Protein AF-A0A7G3AHB4-F1 (afdb_monomer)

InterPro domains:
  IPR008472 Domain of unknown function DUF753 [PF05444] (25-91)
  IPR008472 Domain of unknown function DUF753 [PF05444] (101-177)
  IPR008472 Domain of unknown function DUF753 [PF05444] (274-349)
  IPR008472 Domain of unknown function DUF753 [PF05444] (434-510)
  IPR008472 Domain of unknown function DUF753 [PF05444] (520-599)
  IPR008472 Domain of unknown function DUF753 [PF05444] (608-680)
  IPR008472 Domain of unknown function DUF753 [PF05444] (686-758)
  IPR008472 Domain of unknown function DUF753 [PF05444] (768-842)
  IPR008472 Domain of unknown function DUF753 [PF05444] (932-1014)

Radius of gyration: 52.76 Å; Cα contacts (8 Å, |Δi|>4): 2366; chains: 1; bounding box: 120×89×165 Å

Mean predicted aligned error: 22.33 Å

Structure (mmCIF, N/CA/C/O backbone):
data_AF-A0A7G3AHB4-F1
#
_entry.id   AF-A0A7G3AHB4-F1
#
loop_
_atom_site.group_PDB
_atom_site.id
_atom_site.type_symbol
_atom_site.label_atom_id
_atom_site.label_alt_id
_atom_site.label_comp_id
_atom_site.label_asym_id
_atom_site.label_entity_id
_atom_site.label_seq_id
_atom_site.pdbx_PDB_ins_code
_atom_site.Cartn_x
_atom_site.Cartn_y
_atom_site.Cartn_z
_atom_site.occupancy
_atom_site.B_iso_or_equiv
_atom_site.auth_seq_id
_atom_site.auth_comp_id
_atom_site.auth_asym_id
_atom_site.auth_atom_id
_atom_site.pdbx_PDB_model_num
ATOM 1 N N . MET A 1 1 ? 15.742 45.723 -79.641 1.00 35.06 1 MET A N 1
ATOM 2 C CA . MET A 1 1 ? 16.583 46.736 -80.315 1.00 35.06 1 MET A CA 1
ATOM 3 C C . MET A 1 1 ? 17.691 45.983 -81.043 1.00 35.06 1 MET A C 1
ATOM 5 O O . MET A 1 1 ? 18.140 44.980 -80.506 1.00 35.06 1 MET A O 1
ATOM 9 N N . GLU A 1 2 ? 18.058 46.379 -82.265 1.00 34.09 2 GLU A N 1
ATOM 10 C CA . GLU A 1 2 ? 19.202 45.797 -83.007 1.00 34.09 2 GLU A CA 1
ATOM 11 C C . GLU A 1 2 ? 20.526 46.040 -82.220 1.00 34.09 2 GLU A C 1
ATOM 13 O O . GLU A 1 2 ? 20.528 46.886 -81.332 1.00 34.09 2 GLU A O 1
ATOM 18 N N . ARG A 1 3 ? 21.682 45.386 -82.439 1.00 30.05 3 ARG A N 1
ATOM 19 C CA . ARG A 1 3 ? 22.399 45.109 -83.707 1.00 30.05 3 ARG A CA 1
ATOM 20 C C . ARG A 1 3 ? 23.584 44.134 -83.487 1.00 30.05 3 ARG A C 1
ATOM 22 O O . ARG A 1 3 ? 24.015 43.930 -82.361 1.00 30.05 3 ARG A O 1
ATOM 29 N N . LYS A 1 4 ? 24.125 43.570 -84.579 1.00 33.38 4 LYS A N 1
ATOM 30 C CA . LYS A 1 4 ? 25.356 42.733 -84.644 1.00 33.38 4 LYS A CA 1
ATOM 31 C C . LYS A 1 4 ? 26.645 43.587 -84.828 1.00 33.38 4 LYS A C 1
ATOM 33 O O . LYS A 1 4 ? 26.504 44.796 -84.976 1.00 33.38 4 LYS A O 1
ATOM 38 N N . ILE A 1 5 ? 27.806 42.909 -85.026 1.00 39.34 5 ILE A N 1
ATOM 39 C CA . ILE A 1 5 ? 29.070 43.324 -85.735 1.00 39.34 5 ILE A CA 1
ATOM 40 C C . ILE A 1 5 ? 30.189 43.906 -84.815 1.00 39.34 5 ILE A C 1
ATOM 42 O O . ILE A 1 5 ? 29.873 44.771 -84.014 1.00 39.34 5 ILE A O 1
ATOM 46 N N . PHE A 1 6 ? 31.494 43.524 -84.852 1.00 38.44 6 PHE A N 1
ATOM 47 C CA . PHE A 1 6 ? 32.282 42.528 -85.643 1.00 38.44 6 PHE A CA 1
ATOM 48 C C . PHE A 1 6 ? 33.656 42.136 -85.001 1.00 38.44 6 PHE A C 1
ATOM 50 O O . PHE A 1 6 ? 34.287 42.966 -84.360 1.00 38.44 6 PHE A O 1
ATOM 57 N N . ASN A 1 7 ? 34.125 40.912 -85.307 1.00 32.03 7 ASN A N 1
ATOM 58 C CA . ASN A 1 7 ? 35.481 40.400 -85.663 1.00 32.03 7 ASN A CA 1
ATOM 59 C C . ASN A 1 7 ? 36.829 41.046 -85.236 1.00 32.03 7 ASN A C 1
ATOM 61 O O . ASN A 1 7 ? 37.079 42.205 -85.555 1.00 32.03 7 ASN A O 1
ATOM 65 N N . VAL A 1 8 ? 37.802 40.172 -84.880 1.00 37.62 8 VAL A N 1
ATOM 66 C CA . VAL A 1 8 ? 39.217 40.195 -85.363 1.00 37.62 8 VAL A CA 1
ATOM 67 C C . VAL A 1 8 ? 39.749 38.766 -85.660 1.00 37.62 8 VAL A C 1
ATOM 69 O O . VAL A 1 8 ? 39.419 37.817 -84.958 1.00 37.62 8 VAL A O 1
ATOM 72 N N . LEU A 1 9 ? 40.551 38.642 -86.732 1.00 36.69 9 LEU A N 1
ATOM 73 C CA . LEU A 1 9 ? 41.132 37.433 -87.376 1.00 36.69 9 LEU A CA 1
ATOM 74 C C . LEU A 1 9 ? 42.635 37.239 -86.960 1.00 36.69 9 LEU A C 1
ATOM 76 O O . LEU A 1 9 ? 43.156 38.117 -86.285 1.00 36.69 9 LEU A O 1
ATOM 80 N N . ILE A 1 10 ? 43.439 36.205 -87.299 1.00 42.06 10 ILE A N 1
ATOM 81 C CA . ILE A 1 10 ? 43.435 35.156 -88.354 1.00 42.06 10 ILE A CA 1
ATOM 82 C C . ILE A 1 10 ? 44.370 33.965 -87.932 1.00 42.06 10 ILE A C 1
ATOM 84 O O . ILE A 1 10 ? 45.408 34.263 -87.364 1.00 42.06 10 ILE A O 1
ATOM 88 N N . PHE A 1 11 ? 44.021 32.686 -88.227 1.00 37.94 11 PHE A N 1
ATOM 89 C CA . PHE A 1 11 ? 44.833 31.476 -88.624 1.00 37.94 11 PHE A CA 1
ATOM 90 C C . PHE A 1 11 ? 46.241 31.161 -87.971 1.00 37.94 11 PHE A C 1
ATOM 92 O O . PHE A 1 11 ? 46.847 32.013 -87.351 1.00 37.94 11 PHE A O 1
ATOM 99 N N . VAL A 1 12 ? 46.895 29.975 -88.045 1.00 39.00 12 VAL A N 1
ATOM 100 C CA . VAL A 1 12 ? 46.863 28.799 -88.960 1.00 39.00 12 VAL A CA 1
ATOM 101 C C . VAL A 1 12 ? 47.142 27.454 -88.225 1.00 39.00 12 VAL A C 1
ATOM 103 O O . VAL A 1 12 ? 48.208 27.261 -87.654 1.00 39.00 12 VAL A O 1
ATOM 106 N N . ILE A 1 13 ? 46.188 26.519 -88.326 1.00 51.00 13 ILE A N 1
ATOM 107 C CA . ILE A 1 13 ? 46.266 25.056 -88.605 1.00 51.00 13 ILE A CA 1
ATOM 108 C C . ILE A 1 13 ? 47.615 24.301 -88.447 1.00 51.00 13 ILE A C 1
ATOM 110 O O . ILE A 1 13 ? 48.543 24.561 -89.206 1.00 51.00 13 ILE A O 1
ATOM 114 N N . PHE A 1 14 ? 47.608 23.183 -87.694 1.00 35.00 14 PHE A N 1
ATOM 115 C CA . PHE A 1 14 ? 48.200 21.894 -88.125 1.00 35.00 14 PHE A CA 1
ATOM 116 C C . PHE A 1 14 ? 47.505 20.674 -87.473 1.00 35.00 14 PHE A C 1
ATOM 118 O O . PHE A 1 14 ? 47.368 20.613 -86.259 1.00 35.00 14 PHE A O 1
ATOM 125 N N . GLY A 1 15 ? 47.095 19.697 -88.295 1.00 39.00 15 GLY A N 1
ATOM 126 C CA . GLY A 1 15 ? 46.951 18.275 -87.926 1.00 39.00 15 GLY A CA 1
ATOM 127 C C . GLY A 1 15 ? 45.966 17.848 -86.824 1.00 39.00 15 GLY A C 1
ATOM 128 O O . GLY A 1 15 ? 46.407 17.301 -85.822 1.00 39.00 15 GLY A O 1
ATOM 129 N N . ILE A 1 16 ? 44.646 17.930 -87.052 1.00 41.38 16 ILE A N 1
ATOM 130 C CA . ILE A 1 16 ? 43.692 17.081 -86.306 1.00 41.38 16 ILE A CA 1
ATOM 131 C C . ILE A 1 16 ? 43.526 15.759 -87.061 1.00 41.38 16 ILE A C 1
ATOM 133 O O . ILE A 1 16 ? 42.743 15.659 -88.008 1.00 41.38 16 ILE A O 1
ATOM 137 N N . SER A 1 17 ? 44.251 14.729 -86.629 1.00 40.81 17 SER A N 1
ATOM 138 C CA . SER A 1 17 ? 43.811 13.350 -86.828 1.00 40.81 17 SER A CA 1
ATOM 139 C C . SER A 1 17 ? 42.513 13.147 -86.046 1.00 40.81 17 SER A C 1
ATOM 141 O O . SER A 1 17 ? 42.478 13.359 -84.836 1.00 40.81 17 SER A O 1
ATOM 143 N N . LEU A 1 18 ? 41.446 12.732 -86.734 1.00 46.34 18 LEU A N 1
ATOM 144 C CA . LEU A 1 18 ? 40.192 12.300 -86.113 1.00 46.34 18 LEU A CA 1
ATOM 145 C C . LEU A 1 18 ? 40.413 10.964 -85.387 1.00 46.34 18 LEU A C 1
ATOM 147 O O . LEU A 1 18 ? 40.008 9.907 -85.868 1.00 46.34 18 LEU A O 1
ATOM 151 N N . ALA A 1 19 ? 41.070 11.019 -84.229 1.00 44.31 19 ALA A N 1
ATOM 152 C CA . ALA A 1 19 ? 40.978 9.964 -83.236 1.00 44.31 19 ALA A CA 1
ATOM 153 C C . ALA A 1 19 ? 39.518 9.920 -82.769 1.00 44.31 19 ALA A C 1
ATOM 155 O O . ALA A 1 19 ? 39.004 10.883 -82.198 1.00 44.31 19 ALA A O 1
ATOM 156 N N . GLN A 1 20 ? 38.828 8.830 -83.096 1.00 49.41 20 GLN A N 1
ATOM 157 C CA . GLN A 1 20 ? 37.464 8.592 -82.641 1.00 49.41 20 GLN A CA 1
ATOM 158 C C . GLN A 1 20 ? 37.505 8.490 -81.114 1.00 49.41 20 GLN A C 1
ATOM 160 O O . GLN A 1 20 ? 38.176 7.607 -80.585 1.00 49.41 20 GLN A O 1
ATOM 165 N N . GLY A 1 21 ? 36.850 9.420 -80.414 1.00 58.12 21 GLY A N 1
ATOM 166 C CA . GLY A 1 21 ? 36.872 9.456 -78.952 1.00 58.12 21 GLY A CA 1
ATOM 167 C C . GLY A 1 21 ? 36.282 8.172 -78.379 1.00 58.12 21 GLY A C 1
ATOM 168 O O . GLY A 1 21 ? 35.096 7.913 -78.568 1.00 58.12 21 GLY A O 1
ATOM 169 N N . GLN A 1 22 ? 37.111 7.365 -77.721 1.00 73.69 22 GLN A N 1
ATOM 170 C CA . GLN A 1 22 ? 36.687 6.105 -77.118 1.00 73.69 22 GLN A CA 1
ATOM 171 C C . GLN A 1 22 ? 35.753 6.364 -75.927 1.00 73.69 22 GLN A C 1
ATOM 173 O O . GLN A 1 22 ? 35.861 7.380 -75.233 1.00 73.69 22 GLN A O 1
ATOM 178 N N . ARG A 1 23 ? 34.804 5.448 -75.717 1.00 90.25 23 ARG A N 1
ATOM 179 C CA . ARG A 1 23 ? 33.857 5.498 -74.601 1.00 90.25 23 ARG A CA 1
ATOM 180 C C . ARG A 1 23 ? 34.581 5.126 -73.304 1.00 90.25 23 ARG A C 1
ATOM 182 O O . ARG A 1 23 ? 35.349 4.173 -73.292 1.00 90.25 23 ARG A O 1
ATOM 189 N N . LEU A 1 24 ? 34.306 5.852 -72.223 1.00 92.56 24 LEU A N 1
ATOM 190 C CA . LEU A 1 24 ? 34.821 5.560 -70.880 1.00 92.56 24 LEU A CA 1
ATOM 191 C C . LEU A 1 24 ? 33.657 5.217 -69.947 1.00 92.56 24 LEU A C 1
ATOM 193 O O . LEU A 1 24 ? 32.681 5.967 -69.912 1.00 92.56 24 LEU A O 1
ATOM 197 N N . CYS A 1 25 ? 33.763 4.119 -69.202 1.00 94.62 25 CYS A N 1
ATOM 198 C CA . CYS A 1 25 ? 32.720 3.589 -68.319 1.00 94.62 25 CYS A CA 1
ATOM 199 C C . CYS A 1 25 ? 33.315 3.095 -66.998 1.00 94.62 25 CYS A C 1
ATOM 201 O O . CYS A 1 25 ? 34.492 2.750 -66.939 1.00 94.62 25 CYS A O 1
ATOM 203 N N . TYR A 1 26 ? 32.501 3.006 -65.947 1.00 95.56 26 TYR A N 1
ATOM 204 C CA . TYR A 1 26 ? 32.864 2.210 -64.772 1.00 95.56 26 TYR A CA 1
ATOM 205 C C . TYR A 1 26 ? 32.671 0.719 -65.064 1.00 95.56 26 TYR A C 1
ATOM 207 O O . TYR A 1 26 ? 31.719 0.360 -65.762 1.00 95.56 26 TYR A O 1
ATOM 215 N N . ASN A 1 27 ? 33.568 -0.128 -64.556 1.00 94.62 27 ASN A N 1
ATOM 216 C CA . ASN A 1 27 ? 33.589 -1.571 -64.794 1.00 94.62 27 ASN A CA 1
ATOM 217 C C . ASN A 1 27 ? 33.877 -2.335 -63.497 1.00 94.62 27 ASN A C 1
ATOM 219 O O . ASN A 1 27 ? 34.989 -2.258 -62.983 1.00 94.62 27 ASN A O 1
ATOM 223 N N . CYS A 1 28 ? 32.891 -3.051 -62.961 1.00 95.06 28 CYS A N 1
ATOM 224 C CA . CYS A 1 28 ? 33.013 -3.767 -61.689 1.00 95.06 28 CYS A CA 1
ATOM 225 C C . CYS A 1 28 ? 31.877 -4.787 -61.499 1.00 95.06 28 CYS A C 1
ATOM 227 O O . CYS A 1 28 ? 30.849 -4.712 -62.176 1.00 95.06 28 CYS A O 1
ATOM 229 N N . ASP A 1 29 ? 32.050 -5.704 -60.541 1.00 93.94 29 ASP A N 1
ATOM 230 C CA . ASP A 1 29 ? 31.029 -6.656 -60.087 1.00 93.94 29 ASP A CA 1
ATOM 231 C C . ASP A 1 29 ? 30.975 -6.668 -58.548 1.00 93.94 29 ASP A C 1
ATOM 233 O O . ASP A 1 29 ? 31.994 -6.883 -57.878 1.00 93.94 29 ASP A O 1
ATOM 237 N N . SER A 1 30 ? 29.783 -6.457 -57.976 1.00 92.25 30 SER A N 1
ATOM 238 C CA . SER A 1 30 ? 29.595 -6.417 -56.522 1.00 92.25 30 SER A CA 1
ATOM 239 C C . SER A 1 30 ? 29.723 -7.759 -55.794 1.00 92.25 30 SER A C 1
ATOM 241 O O . SER A 1 30 ? 29.653 -7.779 -54.567 1.00 92.25 30 SER A O 1
ATOM 243 N N . ALA A 1 31 ? 29.938 -8.868 -56.508 1.00 88.75 31 ALA A N 1
ATOM 244 C CA . ALA A 1 31 ? 30.342 -10.146 -55.922 1.00 88.75 31 ALA A CA 1
ATOM 245 C C . ALA A 1 31 ? 31.822 -10.175 -55.495 1.00 88.75 31 ALA A C 1
ATOM 247 O O . ALA A 1 31 ? 32.181 -10.943 -54.604 1.00 88.75 31 ALA A O 1
ATOM 248 N N . THR A 1 32 ? 32.677 -9.355 -56.118 1.00 89.75 32 THR A N 1
ATOM 249 C CA . THR A 1 32 ? 34.110 -9.236 -55.782 1.00 89.75 32 THR A CA 1
ATOM 250 C C . THR A 1 32 ? 34.466 -7.905 -55.131 1.00 89.75 32 THR A C 1
ATOM 252 O O . THR A 1 32 ? 35.407 -7.852 -54.346 1.00 89.75 32 THR A O 1
ATOM 255 N N . ASP A 1 33 ? 33.719 -6.842 -55.435 1.00 89.75 33 ASP A N 1
ATOM 256 C CA . ASP A 1 33 ? 33.941 -5.496 -54.909 1.00 89.75 33 ASP A CA 1
ATOM 257 C C . ASP A 1 33 ? 32.605 -4.851 -54.516 1.00 89.75 33 ASP A C 1
ATOM 259 O O . ASP A 1 33 ? 31.878 -4.308 -55.353 1.00 89.75 33 ASP A O 1
ATOM 263 N N . ALA A 1 34 ? 32.285 -4.880 -53.220 1.00 85.88 34 ALA A N 1
ATOM 264 C CA . ALA A 1 34 ? 31.053 -4.306 -52.680 1.00 85.88 34 ALA A CA 1
ATOM 265 C C . ALA A 1 34 ? 30.856 -2.823 -53.056 1.00 85.88 34 ALA A C 1
ATOM 267 O O . ALA A 1 34 ? 29.715 -2.373 -53.179 1.00 85.88 34 ALA A O 1
ATOM 268 N N . THR A 1 35 ? 31.932 -2.073 -53.314 1.00 88.75 35 THR A N 1
ATOM 269 C CA . THR A 1 35 ? 31.863 -0.645 -53.656 1.00 88.75 35 THR A CA 1
ATOM 270 C C . THR A 1 35 ? 31.186 -0.407 -55.009 1.00 88.75 35 THR A C 1
ATOM 272 O O . THR A 1 35 ? 30.498 0.599 -55.179 1.00 88.75 35 THR A O 1
ATOM 275 N N . CYS A 1 36 ? 31.218 -1.395 -55.915 1.00 91.88 36 CYS A N 1
ATOM 276 C CA . CYS A 1 36 ? 30.452 -1.411 -57.168 1.00 91.88 36 CYS A CA 1
ATOM 277 C C . CYS A 1 36 ? 28.940 -1.194 -56.967 1.00 91.88 36 CYS A C 1
ATOM 279 O O . CYS A 1 36 ? 28.250 -0.575 -57.792 1.00 91.88 36 CYS A O 1
ATOM 281 N N . ALA A 1 37 ? 28.446 -1.705 -55.842 1.00 89.62 37 ALA A N 1
ATOM 282 C CA . ALA A 1 37 ? 27.076 -1.614 -55.373 1.00 89.62 37 ALA A CA 1
ATOM 283 C C . ALA A 1 37 ? 26.854 -0.376 -54.481 1.00 89.62 37 ALA A C 1
ATOM 285 O O . ALA A 1 37 ? 25.862 0.336 -54.665 1.00 89.62 37 ALA A O 1
ATOM 286 N N . THR A 1 38 ? 27.753 -0.116 -53.524 1.00 86.94 38 THR A N 1
ATOM 287 C CA . THR A 1 38 ? 27.532 0.889 -52.468 1.00 86.94 38 THR A CA 1
ATOM 288 C C . THR A 1 38 ? 27.979 2.310 -52.803 1.00 86.94 38 THR A C 1
ATOM 290 O O . THR A 1 38 ? 27.472 3.250 -52.198 1.00 86.94 38 THR A O 1
ATOM 293 N N . LEU A 1 39 ? 28.900 2.481 -53.758 1.00 85.38 39 LEU A N 1
ATOM 294 C CA . LEU A 1 39 ? 29.579 3.746 -54.074 1.00 85.38 39 LEU A CA 1
ATOM 295 C C . LEU A 1 39 ? 30.343 4.380 -52.896 1.00 85.38 39 LEU A C 1
ATOM 297 O O . LEU A 1 39 ? 30.586 5.585 -52.894 1.00 85.38 39 LEU A O 1
ATOM 301 N N . SER A 1 40 ? 30.754 3.584 -51.903 1.00 79.19 40 SER A N 1
ATOM 302 C CA . SER A 1 40 ? 31.522 4.067 -50.743 1.00 79.19 40 SER A CA 1
ATOM 303 C C . SER A 1 40 ? 32.961 4.500 -51.078 1.00 79.19 40 SER A C 1
ATOM 305 O O . SER A 1 40 ? 33.659 5.030 -50.218 1.00 79.19 40 SER A O 1
ATOM 307 N N . SER A 1 41 ? 33.415 4.294 -52.318 1.00 80.75 41 SER A N 1
ATOM 308 C CA . SER A 1 41 ? 34.708 4.743 -52.847 1.00 80.75 41 SER A CA 1
ATOM 309 C C . SER A 1 41 ? 34.649 4.933 -54.369 1.00 80.75 41 SER A C 1
ATOM 311 O O . SER A 1 41 ? 33.633 4.668 -55.013 1.00 80.75 41 SER A O 1
ATOM 313 N N . THR A 1 42 ? 35.749 5.394 -54.970 1.00 85.44 42 THR A N 1
ATOM 314 C CA . THR A 1 42 ? 35.898 5.497 -56.429 1.00 85.44 42 THR A CA 1
ATOM 315 C C . THR A 1 42 ? 35.807 4.132 -57.107 1.00 85.44 42 THR A C 1
ATOM 317 O O . THR A 1 42 ? 36.579 3.231 -56.788 1.00 85.44 42 THR A O 1
ATOM 320 N N . LEU A 1 43 ? 34.901 4.012 -58.079 1.00 89.62 43 LEU A N 1
ATOM 321 C CA . LEU A 1 43 ? 34.706 2.799 -58.871 1.00 89.62 43 LEU A CA 1
ATOM 322 C C . LEU A 1 43 ? 35.844 2.561 -59.889 1.00 89.62 43 LEU A C 1
ATOM 324 O O . LEU A 1 43 ? 36.320 3.534 -60.488 1.00 89.62 43 LEU A O 1
ATOM 328 N N . PRO A 1 44 ? 36.210 1.297 -60.185 1.00 91.44 44 PRO A N 1
ATOM 329 C CA . PRO A 1 44 ? 37.161 0.973 -61.250 1.00 91.44 44 PRO A CA 1
ATOM 330 C C . PRO A 1 44 ? 36.647 1.391 -62.638 1.00 91.44 44 PRO A C 1
ATOM 332 O O . PRO A 1 44 ? 35.452 1.303 -62.934 1.00 91.44 44 PRO A O 1
ATOM 335 N N . GLN A 1 45 ? 37.552 1.849 -63.505 1.00 93.06 45 GLN A N 1
ATOM 336 C CA . GLN A 1 45 ? 37.242 2.440 -64.815 1.00 93.06 45 GLN A CA 1
ATOM 337 C C . GLN A 1 45 ? 37.731 1.556 -65.972 1.00 93.06 45 GLN A C 1
ATOM 339 O O . GLN A 1 45 ? 38.726 0.849 -65.846 1.00 93.06 45 GLN A O 1
ATOM 344 N N . LYS A 1 46 ? 37.051 1.618 -67.123 1.00 91.25 46 LYS A N 1
ATOM 345 C CA . LYS A 1 46 ? 37.418 0.921 -68.364 1.00 91.25 46 LYS A CA 1
ATOM 346 C C . LYS A 1 46 ? 37.160 1.802 -69.592 1.00 91.25 46 LYS A C 1
ATOM 348 O O . LYS A 1 46 ? 36.158 2.516 -69.667 1.00 91.25 46 LYS A O 1
ATOM 353 N N . THR A 1 47 ? 38.040 1.692 -70.584 1.00 92.12 47 THR A N 1
ATOM 354 C CA . THR A 1 47 ? 37.848 2.238 -71.937 1.00 92.12 47 THR A CA 1
ATOM 355 C C . THR A 1 47 ? 37.251 1.168 -72.851 1.00 92.12 47 THR A C 1
ATOM 357 O O . THR A 1 47 ? 37.819 0.083 -72.965 1.00 92.12 47 THR A O 1
ATOM 360 N N . CYS A 1 48 ? 36.145 1.467 -73.530 1.00 89.50 48 CYS A N 1
ATOM 361 C CA . CYS A 1 48 ? 35.526 0.552 -74.491 1.00 89.50 48 CYS A CA 1
ATOM 362 C C . CYS A 1 48 ? 36.231 0.621 -75.858 1.00 89.50 48 CYS A C 1
ATOM 364 O O . CYS A 1 48 ? 36.611 1.692 -76.344 1.00 89.50 48 CYS A O 1
ATOM 366 N N . ALA A 1 49 ? 36.339 -0.527 -76.520 1.00 85.00 49 ALA A N 1
ATOM 367 C CA . ALA A 1 49 ? 36.925 -0.740 -77.835 1.00 85.00 49 ALA A CA 1
ATOM 368 C C . ALA A 1 49 ? 36.200 0.001 -78.976 1.00 85.00 49 ALA A C 1
ATOM 370 O O . ALA A 1 49 ? 36.809 0.229 -80.024 1.00 85.00 49 ALA A O 1
ATOM 371 N N . SER A 1 50 ? 34.935 0.410 -78.794 1.00 79.50 50 SER A N 1
ATOM 372 C CA . SER A 1 50 ? 34.210 1.257 -79.754 1.00 79.50 50 SER A CA 1
ATOM 373 C C . SER A 1 50 ? 33.761 2.598 -79.167 1.00 79.50 50 SER A C 1
ATOM 375 O O . SER A 1 50 ? 33.126 2.675 -78.118 1.00 79.50 50 SER A O 1
ATOM 377 N N . ALA A 1 51 ? 33.983 3.668 -79.935 1.00 73.81 51 ALA A N 1
ATOM 378 C CA . ALA A 1 51 ? 33.438 5.004 -79.681 1.00 73.81 51 ALA A CA 1
ATOM 379 C C . ALA A 1 51 ? 31.896 5.070 -79.753 1.00 73.81 51 ALA A C 1
ATOM 381 O O . ALA A 1 51 ? 31.291 6.012 -79.242 1.00 73.81 51 ALA A O 1
ATOM 382 N N . THR A 1 52 ? 31.251 4.093 -80.404 1.00 80.38 52 THR A N 1
ATOM 383 C CA . THR A 1 52 ? 29.783 3.996 -80.484 1.00 80.38 52 THR A CA 1
ATOM 384 C C . THR A 1 52 ? 29.173 3.137 -79.381 1.00 80.38 52 THR A C 1
ATOM 386 O O . THR A 1 52 ? 27.956 2.967 -79.384 1.00 80.38 52 THR A O 1
ATOM 389 N N . ASP A 1 53 ? 29.982 2.566 -78.485 1.00 88.75 53 ASP A N 1
ATOM 390 C CA . ASP A 1 53 ? 29.468 1.785 -77.362 1.00 88.75 53 ASP A CA 1
ATOM 391 C C . ASP A 1 53 ? 28.860 2.695 -76.276 1.00 88.75 53 ASP A C 1
ATOM 393 O O . ASP A 1 53 ? 29.085 3.915 -76.221 1.00 88.75 53 ASP A O 1
ATOM 397 N N . THR A 1 54 ? 28.067 2.085 -75.408 1.00 92.00 54 THR A N 1
ATOM 398 C CA . THR A 1 54 ? 27.363 2.701 -74.283 1.00 92.00 54 THR A CA 1
ATOM 399 C C . THR A 1 54 ? 27.803 2.049 -72.984 1.00 92.00 54 THR A C 1
ATOM 401 O O . THR A 1 54 ? 28.002 0.838 -72.936 1.00 92.00 54 THR A O 1
ATOM 404 N N . CYS A 1 55 ? 27.898 2.827 -71.912 1.00 94.81 55 CYS A N 1
ATOM 405 C CA . CYS A 1 55 ? 28.064 2.242 -70.586 1.00 94.81 55 CYS A CA 1
ATOM 406 C C . CYS A 1 55 ? 26.759 1.585 -70.152 1.00 94.81 55 CYS A C 1
ATOM 408 O O . CYS A 1 55 ? 25.693 2.098 -70.497 1.00 94.81 55 CYS A O 1
ATOM 410 N N . PHE A 1 56 ? 26.829 0.523 -69.355 1.00 95.56 56 PHE A N 1
ATOM 411 C CA . PHE A 1 56 ? 25.653 -0.046 -68.697 1.00 95.56 56 PHE A CA 1
ATOM 412 C C . PHE A 1 56 ? 25.843 -0.184 -67.185 1.00 95.56 56 PHE A C 1
ATOM 414 O O . PHE A 1 56 ? 26.970 -0.215 -66.677 1.00 95.56 56 PHE A O 1
ATOM 421 N N . THR A 1 57 ? 24.717 -0.275 -66.478 1.00 95.25 57 THR A N 1
ATOM 422 C CA . THR A 1 57 ? 24.628 -0.938 -65.173 1.00 95.25 57 THR A CA 1
ATOM 423 C C . THR A 1 57 ? 23.498 -1.953 -65.234 1.00 95.25 57 THR A C 1
ATOM 425 O O . THR A 1 57 ? 22.418 -1.633 -65.728 1.00 95.25 57 THR A O 1
ATOM 428 N N . ALA A 1 58 ? 23.738 -3.161 -64.736 1.00 94.25 58 ALA A N 1
ATOM 429 C CA . ALA A 1 58 ? 22.742 -4.218 -64.636 1.00 94.25 58 ALA A CA 1
ATOM 430 C C . ALA A 1 58 ? 22.753 -4.848 -63.240 1.00 94.25 58 ALA A C 1
ATOM 432 O O . ALA A 1 58 ? 23.776 -4.834 -62.552 1.00 94.25 58 ALA A O 1
ATOM 433 N N . ILE A 1 59 ? 21.629 -5.445 -62.847 1.00 93.81 59 ILE A N 1
ATOM 434 C CA . ILE A 1 59 ? 21.595 -6.423 -61.758 1.00 93.81 59 ILE A CA 1
ATOM 435 C C . ILE A 1 59 ? 21.602 -7.827 -62.360 1.00 93.81 59 ILE A C 1
ATOM 437 O O . ILE A 1 59 ? 20.751 -8.146 -63.189 1.00 93.81 59 ILE A O 1
ATOM 441 N N . ILE A 1 60 ? 22.540 -8.671 -61.923 1.00 90.88 60 ILE A N 1
ATOM 442 C CA . ILE A 1 60 ? 22.623 -10.078 -62.335 1.00 90.88 60 ILE A CA 1
ATOM 443 C C . ILE A 1 60 ? 22.550 -10.964 -61.088 1.00 90.88 60 ILE A C 1
ATOM 445 O O . ILE A 1 60 ? 23.397 -10.870 -60.201 1.00 90.88 60 ILE A O 1
ATOM 449 N N . ASP A 1 61 ? 21.529 -11.817 -61.015 1.00 86.94 61 ASP A N 1
ATOM 450 C CA . ASP A 1 61 ? 21.160 -12.652 -59.857 1.00 86.94 61 ASP A CA 1
ATOM 451 C C . ASP A 1 61 ? 20.752 -11.830 -58.611 1.00 86.94 61 ASP A C 1
ATOM 453 O O . ASP A 1 61 ? 19.588 -11.851 -58.223 1.00 86.94 61 ASP A O 1
ATOM 457 N N . THR A 1 62 ? 21.681 -11.052 -58.045 1.00 89.06 62 THR A N 1
ATOM 458 C CA . THR A 1 62 ? 21.475 -9.962 -57.058 1.00 89.06 62 THR A CA 1
ATOM 459 C C . THR A 1 62 ? 22.575 -8.885 -57.104 1.00 89.06 62 THR A C 1
ATOM 461 O O . THR A 1 62 ? 22.445 -7.844 -56.457 1.00 89.06 62 THR A O 1
ATOM 464 N N . ARG A 1 63 ? 23.681 -9.110 -57.830 1.00 91.81 63 ARG A N 1
ATOM 465 C CA . ARG A 1 63 ? 24.879 -8.253 -57.797 1.00 91.81 63 ARG A CA 1
ATOM 466 C C . ARG A 1 63 ? 24.794 -7.121 -58.813 1.00 91.81 63 ARG A C 1
ATOM 468 O O . ARG A 1 63 ? 24.261 -7.302 -59.908 1.00 91.81 63 ARG A O 1
ATOM 475 N N . THR A 1 64 ? 25.333 -5.960 -58.454 1.00 93.38 64 THR A N 1
ATOM 476 C CA . THR A 1 64 ? 25.467 -4.822 -59.366 1.00 93.38 64 THR A CA 1
ATOM 477 C C . THR A 1 64 ? 26.681 -5.048 -60.257 1.00 93.38 64 THR A C 1
ATOM 479 O O . THR A 1 64 ? 27.790 -5.211 -59.754 1.00 93.38 64 THR A O 1
ATOM 482 N N . VAL A 1 65 ? 26.466 -5.039 -61.572 1.00 94.44 65 VAL A N 1
ATOM 483 C CA . VAL A 1 65 ? 27.512 -5.169 -62.592 1.00 94.44 65 VAL A CA 1
ATOM 484 C C . VAL A 1 65 ? 27.507 -3.924 -63.469 1.00 94.44 65 VAL A C 1
ATOM 486 O O . VAL A 1 65 ? 26.454 -3.490 -63.938 1.00 94.44 65 VAL A O 1
ATOM 489 N N . ARG A 1 66 ? 28.682 -3.337 -63.686 1.00 95.06 66 ARG A N 1
ATOM 490 C CA . ARG A 1 66 ? 28.898 -2.145 -64.523 1.00 95.06 66 ARG A CA 1
ATOM 491 C C . ARG A 1 66 ? 29.919 -2.487 -65.606 1.00 95.06 66 ARG A C 1
ATOM 493 O O . ARG A 1 66 ? 30.818 -3.271 -65.327 1.00 95.06 66 ARG A O 1
ATOM 500 N N . GLY A 1 67 ? 29.812 -1.901 -66.799 1.00 94.25 67 GLY A N 1
ATOM 501 C CA . GLY A 1 67 ? 30.804 -2.097 -67.866 1.00 94.25 67 GLY A CA 1
ATOM 502 C C . GLY A 1 67 ? 30.457 -1.416 -69.195 1.00 94.25 67 GLY A C 1
ATOM 503 O O . GLY A 1 67 ? 29.595 -0.532 -69.253 1.00 94.25 67 GLY A O 1
ATOM 504 N N . CYS A 1 68 ? 31.129 -1.845 -70.266 1.00 94.06 68 CYS A N 1
ATOM 505 C CA . CYS A 1 68 ? 30.861 -1.473 -71.658 1.00 94.06 68 CYS A CA 1
ATOM 506 C C . CYS A 1 68 ? 29.839 -2.447 -72.271 1.00 94.06 68 CYS A C 1
ATOM 508 O O . CYS A 1 68 ? 30.042 -3.661 -72.231 1.00 94.06 68 CYS A O 1
ATOM 510 N N . LEU A 1 69 ? 28.724 -1.947 -72.814 1.00 92.25 69 LEU A N 1
ATOM 511 C CA . LEU A 1 69 ? 27.565 -2.784 -73.147 1.00 92.25 69 LEU A CA 1
ATOM 512 C C . LEU A 1 69 ? 27.851 -3.806 -74.256 1.00 92.25 69 LEU A C 1
ATOM 514 O O . LEU A 1 69 ? 27.406 -4.945 -74.149 1.00 92.25 69 LEU A O 1
ATOM 518 N N . ALA A 1 70 ? 28.573 -3.427 -75.311 1.00 87.44 70 ALA A N 1
ATOM 519 C CA . ALA A 1 70 ? 28.837 -4.320 -76.441 1.00 87.44 70 ALA A CA 1
ATOM 520 C C . ALA A 1 70 ? 29.947 -5.358 -76.173 1.00 87.44 70 ALA A C 1
ATOM 522 O O . ALA A 1 70 ? 30.127 -6.274 -76.978 1.00 87.44 70 ALA A O 1
ATOM 523 N N . GLU A 1 71 ? 30.696 -5.210 -75.077 1.00 87.44 71 GLU A N 1
ATOM 524 C CA . GLU A 1 71 ? 31.842 -6.058 -74.719 1.00 87.44 71 GLU A CA 1
ATOM 525 C C . GLU A 1 71 ? 31.580 -6.938 -73.499 1.00 87.44 71 GLU A C 1
ATOM 527 O O . GLU A 1 71 ? 31.849 -8.137 -73.537 1.00 87.44 71 GLU A O 1
ATOM 532 N N . ASP A 1 72 ? 31.081 -6.333 -72.419 1.00 88.19 72 ASP A N 1
ATOM 533 C CA . ASP A 1 72 ? 31.031 -6.946 -71.090 1.00 88.19 72 ASP A CA 1
ATOM 534 C C . ASP A 1 72 ? 29.629 -7.495 -70.750 1.00 88.19 72 ASP A C 1
ATOM 536 O O . ASP A 1 72 ? 29.455 -8.148 -69.721 1.00 88.19 72 ASP A O 1
ATOM 540 N N . TYR A 1 73 ? 28.622 -7.267 -71.609 1.00 87.44 73 TYR A N 1
ATOM 541 C CA . TYR A 1 73 ? 27.244 -7.733 -71.414 1.00 87.44 73 TYR A CA 1
ATOM 542 C C . TYR A 1 73 ? 26.771 -8.662 -72.541 1.00 87.44 73 TYR A C 1
ATOM 544 O O . TYR A 1 73 ? 26.914 -8.374 -73.729 1.00 87.44 73 TYR A O 1
ATOM 552 N N . THR A 1 74 ? 26.163 -9.794 -72.180 1.00 79.44 74 THR A N 1
ATOM 553 C CA . THR A 1 74 ? 25.751 -10.846 -73.126 1.00 79.44 74 THR A CA 1
ATOM 554 C C . THR A 1 74 ? 24.234 -10.894 -73.320 1.00 79.44 74 THR A C 1
ATOM 556 O O . THR A 1 74 ? 23.551 -11.827 -72.904 1.00 79.44 74 THR A O 1
ATOM 559 N N . GLY A 1 75 ? 23.691 -9.890 -74.010 1.00 78.62 75 GLY A N 1
ATOM 560 C CA . GLY A 1 75 ? 22.272 -9.826 -74.373 1.00 78.62 75 GLY A CA 1
ATOM 561 C C . GLY A 1 75 ? 21.779 -8.395 -74.605 1.00 78.62 75 GLY A C 1
ATOM 562 O O . GLY A 1 75 ? 22.566 -7.453 -74.515 1.00 78.62 75 GLY A O 1
ATOM 563 N N . PRO A 1 76 ? 20.485 -8.200 -74.910 1.00 80.44 76 PRO A N 1
ATOM 564 C CA . PRO A 1 76 ? 19.885 -6.871 -74.922 1.00 80.44 76 PRO A CA 1
ATOM 565 C C . PRO A 1 76 ? 19.751 -6.333 -73.486 1.00 80.44 76 PRO A C 1
ATOM 567 O O . PRO A 1 76 ? 19.238 -7.018 -72.601 1.00 80.44 76 PRO A O 1
ATOM 570 N N . CYS A 1 77 ? 20.201 -5.099 -73.249 1.00 87.88 77 CYS A N 1
ATOM 571 C CA . CYS A 1 77 ? 19.972 -4.385 -71.989 1.00 87.88 77 CYS A CA 1
ATOM 572 C C . CYS A 1 77 ? 18.570 -3.766 -72.010 1.00 87.88 77 CYS A C 1
ATOM 574 O O . CYS A 1 77 ? 18.379 -2.636 -72.458 1.00 87.88 77 CYS A O 1
ATOM 576 N N . GLU A 1 78 ? 17.580 -4.554 -71.594 1.00 83.38 78 GLU A N 1
ATOM 577 C CA . GLU A 1 78 ? 16.160 -4.199 -71.614 1.00 83.38 78 GLU A CA 1
ATOM 578 C C . GLU A 1 78 ? 15.497 -4.519 -70.264 1.00 83.38 78 GLU A C 1
ATOM 580 O O . GLU A 1 78 ? 15.796 -5.533 -69.632 1.00 83.38 78 GLU A O 1
ATOM 585 N N . GLY A 1 79 ? 14.553 -3.672 -69.839 1.00 85.06 79 GLY A N 1
ATOM 586 C CA . GLY A 1 79 ? 13.796 -3.838 -68.592 1.00 85.06 79 GLY A CA 1
ATOM 587 C C . GLY A 1 79 ? 14.330 -3.014 -67.407 1.00 85.06 79 GLY A C 1
ATOM 588 O O . GLY A 1 79 ? 15.298 -2.275 -67.546 1.00 85.06 79 GLY A O 1
ATOM 589 N N . PRO A 1 80 ? 13.689 -3.106 -66.225 1.00 86.31 80 PRO A N 1
ATOM 590 C CA . PRO A 1 80 ? 13.969 -2.226 -65.081 1.00 86.31 80 PRO A CA 1
ATOM 591 C C . PRO A 1 80 ? 15.300 -2.510 -64.365 1.00 86.31 80 PRO A C 1
ATOM 593 O O . PRO A 1 80 ? 15.734 -1.704 -63.549 1.00 86.31 80 PRO A O 1
ATOM 596 N N . LEU A 1 81 ? 15.945 -3.646 -64.655 1.00 92.56 81 LEU A N 1
ATOM 597 C CA . LEU A 1 81 ? 17.193 -4.085 -64.019 1.00 92.56 81 LEU A CA 1
ATOM 598 C C . LEU A 1 81 ? 18.428 -3.930 -64.921 1.00 92.56 81 LEU A C 1
ATOM 600 O O . LEU A 1 81 ? 19.492 -4.433 -64.567 1.00 92.56 81 LEU A O 1
ATOM 604 N N . CYS A 1 82 ? 18.309 -3.244 -66.062 1.00 93.62 82 CYS A N 1
ATOM 605 C CA . CYS A 1 82 ? 19.449 -2.858 -66.891 1.00 93.62 82 CYS A CA 1
ATOM 606 C C . CYS A 1 82 ? 19.226 -1.469 -67.501 1.00 93.62 82 CYS A C 1
ATOM 608 O O . CYS A 1 82 ? 18.239 -1.244 -68.197 1.00 93.62 82 CYS A O 1
ATOM 610 N N . GLU A 1 83 ? 20.155 -0.544 -67.267 1.00 94.69 83 GLU A N 1
ATOM 611 C CA . GLU A 1 83 ? 20.171 0.781 -67.892 1.00 94.69 83 GLU A CA 1
ATOM 612 C C . GLU A 1 83 ? 21.466 0.971 -68.683 1.00 94.69 83 GLU A C 1
ATOM 614 O O . GLU A 1 83 ? 22.541 0.555 -68.245 1.00 94.69 83 GLU A O 1
ATOM 619 N N . SER A 1 84 ? 21.370 1.627 -69.844 1.00 93.19 84 SER A N 1
ATOM 620 C CA . SER A 1 84 ? 22.523 1.976 -70.675 1.00 93.19 84 SER A CA 1
ATOM 621 C C . SER A 1 84 ? 22.519 3.452 -71.065 1.00 93.19 84 SER A C 1
ATOM 623 O O . SER A 1 84 ? 21.464 4.070 -71.222 1.00 93.19 84 SER A O 1
ATOM 625 N N . CYS A 1 85 ? 23.706 4.041 -71.204 1.00 92.62 85 CYS A N 1
ATOM 626 C CA . CYS A 1 85 ? 23.859 5.480 -71.381 1.00 92.62 85 CYS A CA 1
ATOM 627 C C . CYS A 1 85 ? 25.057 5.855 -72.277 1.00 92.62 85 CYS A C 1
ATOM 629 O O . CYS A 1 85 ? 26.085 5.177 -72.339 1.00 92.62 85 CYS A O 1
ATOM 631 N N . GLY A 1 86 ? 24.899 6.958 -73.019 1.00 89.56 86 GLY A N 1
ATOM 632 C CA . GLY A 1 86 ? 25.804 7.393 -74.095 1.00 89.56 86 GLY A CA 1
ATOM 633 C C . GLY A 1 86 ? 26.760 8.539 -73.742 1.00 89.56 86 GLY A C 1
ATOM 634 O O . GLY A 1 86 ? 27.233 9.231 -74.648 1.00 89.56 86 GLY A O 1
ATOM 635 N N . ALA A 1 87 ? 27.036 8.767 -72.458 1.00 90.69 87 ALA A N 1
ATOM 636 C CA . ALA A 1 87 ? 28.041 9.720 -71.979 1.00 90.69 87 ALA A CA 1
ATOM 637 C C . ALA A 1 87 ? 29.201 8.974 -71.292 1.00 90.69 87 ALA A C 1
ATOM 639 O O . ALA A 1 87 ? 29.100 7.783 -71.022 1.00 90.69 87 ALA A O 1
ATOM 640 N N . ASN A 1 88 ? 30.327 9.644 -71.049 1.00 91.69 88 ASN A N 1
ATOM 641 C CA . ASN A 1 88 ? 31.438 9.013 -70.331 1.00 91.69 88 ASN A CA 1
ATOM 642 C C . ASN A 1 88 ? 31.123 8.956 -68.833 1.00 91.69 88 ASN A C 1
ATOM 644 O O . ASN A 1 88 ? 30.580 9.920 -68.294 1.00 91.69 88 ASN A O 1
ATOM 648 N N . TYR A 1 89 ? 31.448 7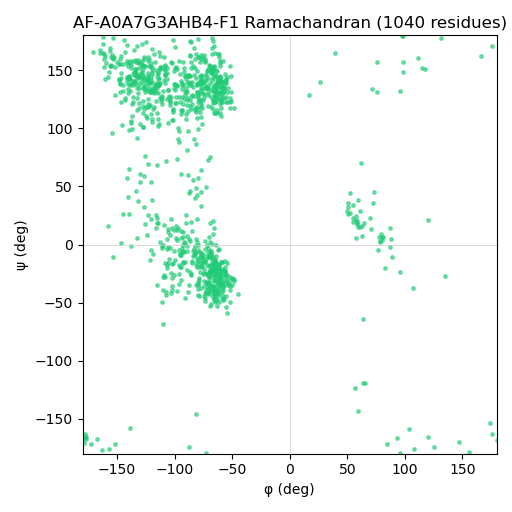.833 -68.187 1.00 92.31 89 TYR A N 1
ATOM 649 C CA . TYR A 1 89 ? 31.216 7.570 -66.761 1.00 92.31 89 TYR A CA 1
ATOM 650 C C . TYR A 1 89 ? 29.756 7.743 -66.310 1.00 92.31 89 TYR A C 1
ATOM 652 O O . TYR A 1 89 ? 29.484 7.982 -65.139 1.00 92.31 89 TYR A O 1
ATOM 660 N N . CYS A 1 90 ? 28.791 7.638 -67.226 1.00 91.81 90 CYS A N 1
ATOM 661 C CA . CYS A 1 90 ? 27.381 7.880 -66.915 1.00 91.81 90 CYS A CA 1
ATOM 662 C C . CYS A 1 90 ? 26.746 6.772 -66.060 1.00 91.81 90 CYS A C 1
ATOM 664 O O . CYS A 1 90 ? 25.737 7.007 -65.402 1.00 91.81 90 CYS A O 1
ATOM 666 N N . ASN A 1 91 ? 27.366 5.592 -66.005 1.00 92.94 91 ASN A N 1
ATOM 667 C CA . ASN A 1 91 ? 26.960 4.461 -65.177 1.00 92.94 91 ASN A CA 1
ATOM 668 C C . ASN A 1 91 ? 27.471 4.574 -63.722 1.00 92.94 91 ASN A C 1
ATOM 670 O O . ASN A 1 91 ? 27.911 3.584 -63.144 1.00 92.94 91 ASN A O 1
ATOM 674 N N . ALA A 1 92 ? 27.432 5.778 -63.139 1.00 90.31 92 ALA A N 1
ATOM 675 C CA . ALA A 1 92 ? 27.983 6.097 -61.813 1.00 90.31 92 ALA A CA 1
ATOM 676 C C . ALA A 1 92 ? 26.969 6.060 -60.660 1.00 90.31 92 ALA A C 1
ATOM 678 O O . ALA A 1 92 ? 27.369 6.058 -59.503 1.00 90.31 92 ALA A O 1
ATOM 679 N N . ALA A 1 93 ? 25.666 6.110 -60.949 1.00 90.50 93 ALA A N 1
ATOM 680 C CA . ALA A 1 93 ? 24.634 6.253 -59.923 1.00 90.50 93 ALA A CA 1
ATOM 681 C C . ALA A 1 93 ? 24.394 4.951 -59.136 1.00 90.50 93 ALA A C 1
ATOM 683 O O . ALA A 1 93 ? 24.710 3.850 -59.605 1.00 90.50 93 ALA A O 1
ATOM 684 N N . ILE A 1 94 ? 23.792 5.072 -57.947 1.00 90.44 94 ILE A N 1
ATOM 685 C CA . ILE A 1 94 ? 23.226 3.924 -57.225 1.00 90.44 94 ILE A CA 1
ATOM 686 C C . ILE A 1 94 ? 22.161 3.309 -58.135 1.00 90.44 94 ILE A C 1
ATOM 688 O O . ILE A 1 94 ? 21.262 4.017 -58.593 1.00 90.44 94 ILE A O 1
ATOM 692 N N . PHE A 1 95 ? 22.296 2.015 -58.428 1.00 91.00 95 PHE A N 1
ATOM 693 C CA . PHE A 1 95 ? 21.453 1.335 -59.404 1.00 91.00 95 PHE A CA 1
ATOM 694 C C . PHE A 1 95 ? 20.878 0.017 -58.860 1.00 91.00 95 PHE A C 1
ATOM 696 O O . PHE A 1 95 ? 21.639 -0.792 -58.314 1.00 91.00 95 PHE A O 1
ATOM 703 N N . PRO A 1 96 ? 19.574 -0.238 -59.069 1.00 90.31 96 PRO A N 1
ATOM 704 C CA . PRO A 1 96 ? 18.560 0.709 -59.544 1.00 90.31 96 PRO A CA 1
ATOM 705 C C . PRO A 1 96 ? 18.295 1.808 -58.495 1.00 90.31 96 PRO A C 1
ATOM 707 O O . PRO A 1 96 ? 18.765 1.729 -57.360 1.00 90.31 96 PRO A O 1
ATOM 710 N N . SER A 1 97 ? 17.573 2.868 -58.856 1.00 85.69 97 SER A N 1
ATOM 711 C CA . SER A 1 97 ? 17.410 4.051 -57.988 1.00 85.69 97 SER A CA 1
ATOM 712 C C . SER A 1 97 ? 16.554 3.826 -56.729 1.00 85.69 97 SER A C 1
ATOM 714 O O . SER A 1 97 ? 16.548 4.680 -55.847 1.00 85.69 97 SER A O 1
ATOM 716 N N . ASN A 1 98 ? 15.855 2.690 -56.623 1.00 84.88 98 ASN A N 1
ATOM 717 C CA . ASN A 1 98 ? 15.068 2.262 -55.457 1.00 84.88 98 ASN A CA 1
ATOM 718 C C . ASN A 1 98 ? 15.853 1.375 -54.465 1.00 84.88 98 ASN A C 1
ATOM 720 O O . ASN A 1 98 ? 15.261 0.822 -53.542 1.00 84.88 98 ASN A O 1
ATOM 724 N N . ARG A 1 99 ? 17.163 1.198 -54.664 1.00 87.88 99 ARG A N 1
ATOM 725 C CA . ARG A 1 99 ? 18.035 0.350 -53.837 1.00 87.88 99 ARG A CA 1
ATOM 726 C C . ARG A 1 99 ? 18.085 0.830 -52.380 1.00 87.88 99 ARG A C 1
ATOM 728 O O . ARG A 1 99 ? 18.313 2.012 -52.125 1.00 87.88 99 ARG A O 1
ATOM 735 N N . ALA A 1 100 ? 17.885 -0.093 -51.440 1.00 89.44 100 ALA A N 1
ATOM 736 C CA . ALA A 1 100 ? 17.772 0.212 -50.015 1.00 89.44 100 ALA A CA 1
ATOM 737 C C . ALA A 1 100 ? 19.061 0.799 -49.403 1.00 89.44 100 ALA A C 1
ATOM 739 O O . ALA A 1 100 ? 20.180 0.515 -49.845 1.00 89.44 100 ALA A O 1
ATOM 740 N N . GLN A 1 101 ? 18.872 1.628 -48.373 1.00 91.31 101 GLN A N 1
ATOM 741 C CA . GLN A 1 101 ? 19.926 2.286 -47.599 1.00 91.31 101 GLN A CA 1
ATOM 742 C C . GLN A 1 101 ? 19.580 2.194 -46.113 1.00 91.31 101 GLN A C 1
ATOM 744 O O . GLN A 1 101 ? 18.515 2.657 -45.707 1.00 91.31 101 GLN A O 1
ATOM 749 N N . CYS A 1 102 ? 20.457 1.612 -45.306 1.00 93.44 102 CYS A N 1
ATOM 750 C CA . CYS A 1 102 ? 20.177 1.226 -43.928 1.00 93.44 102 CYS A CA 1
ATOM 751 C C . CYS A 1 102 ? 21.315 1.645 -43.005 1.00 93.44 102 CYS A C 1
ATOM 753 O O . CYS A 1 102 ? 22.475 1.638 -43.410 1.00 93.44 102 CYS A O 1
ATOM 755 N N . HIS A 1 103 ? 21.010 1.963 -41.748 1.00 93.38 103 HIS A N 1
ATOM 756 C CA . HIS A 1 103 ? 22.059 2.062 -40.741 1.00 93.38 103 HIS A CA 1
ATOM 757 C C . HIS A 1 103 ? 22.678 0.679 -40.539 1.00 93.38 103 HIS A C 1
ATOM 759 O O . HIS A 1 103 ? 21.947 -0.289 -40.309 1.00 93.38 103 HIS A O 1
ATOM 765 N N . ARG A 1 104 ? 24.003 0.576 -40.631 1.00 91.25 104 ARG A N 1
ATOM 766 C CA . ARG A 1 104 ? 24.735 -0.679 -40.476 1.00 91.25 104 ARG A CA 1
ATOM 767 C C . ARG A 1 104 ? 25.834 -0.527 -39.436 1.00 91.25 104 ARG A C 1
ATOM 769 O O . ARG A 1 104 ? 26.773 0.233 -39.631 1.00 91.25 104 ARG A O 1
ATOM 776 N N . CYS A 1 105 ? 25.683 -1.220 -38.310 1.00 91.69 105 CYS A N 1
ATOM 777 C CA . CYS A 1 105 ? 26.666 -1.236 -37.230 1.00 91.69 105 CYS A CA 1
ATOM 778 C C . CYS A 1 105 ? 26.392 -2.397 -36.245 1.00 91.69 105 CYS A C 1
ATOM 780 O O . CYS A 1 105 ? 25.328 -3.021 -36.277 1.00 91.69 105 CYS A O 1
ATOM 782 N N . GLU A 1 106 ? 27.362 -2.682 -35.374 1.00 92.38 106 GLU A N 1
ATOM 783 C CA . GLU A 1 106 ? 27.344 -3.740 -34.352 1.00 92.38 106 GLU A CA 1
ATOM 784 C C . GLU A 1 106 ? 27.768 -3.178 -32.982 1.00 92.38 106 GLU A C 1
ATOM 786 O O . GLU A 1 106 ? 28.653 -2.323 -32.925 1.00 92.38 106 GLU A O 1
ATOM 791 N N . GLY A 1 107 ? 27.183 -3.691 -31.892 1.00 90.94 107 GLY A N 1
ATOM 792 C CA . GLY A 1 107 ? 27.623 -3.497 -30.501 1.00 90.94 107 GLY A CA 1
ATOM 793 C C . GLY A 1 107 ? 26.720 -2.588 -29.656 1.00 90.94 107 GLY A C 1
ATOM 794 O O . GLY A 1 107 ? 25.669 -2.133 -30.102 1.00 90.94 107 GLY A O 1
ATOM 795 N N . ALA A 1 108 ? 27.120 -2.308 -28.411 1.00 86.75 108 ALA A N 1
ATOM 796 C CA . ALA A 1 108 ? 26.345 -1.449 -27.502 1.00 86.75 108 ALA A CA 1
ATOM 797 C C . ALA A 1 108 ? 26.262 0.011 -27.996 1.00 86.75 108 ALA A C 1
ATOM 799 O O . ALA A 1 108 ? 25.238 0.668 -27.840 1.00 86.75 108 ALA A O 1
ATOM 800 N N . GLN A 1 109 ? 27.290 0.497 -28.700 1.00 86.56 109 GLN A N 1
ATOM 801 C CA . GLN A 1 109 ? 27.277 1.786 -29.407 1.00 86.56 109 GLN A CA 1
ATOM 802 C C . GLN A 1 109 ? 26.176 1.916 -30.477 1.00 86.56 109 GLN A C 1
ATOM 804 O O . GLN A 1 109 ? 25.887 3.026 -30.909 1.00 86.56 109 GLN A O 1
ATOM 809 N N . CYS A 1 110 ? 25.552 0.813 -30.902 1.00 91.19 110 CYS A N 1
ATOM 810 C CA . CYS A 1 110 ? 24.430 0.816 -31.843 1.00 91.19 110 CYS A CA 1
ATOM 811 C C . CYS A 1 110 ? 23.061 0.894 -31.167 1.00 91.19 110 CYS A C 1
ATOM 813 O O . CYS A 1 110 ? 22.042 0.871 -31.868 1.00 91.19 110 CYS A O 1
ATOM 815 N N . ALA A 1 111 ? 23.023 0.984 -29.833 1.00 89.62 111 ALA A N 1
ATOM 816 C CA . ALA A 1 111 ? 21.790 1.165 -29.085 1.00 89.62 111 ALA A CA 1
ATOM 817 C C . ALA A 1 111 ? 21.051 2.439 -29.526 1.00 89.62 111 ALA A C 1
ATOM 819 O O . ALA A 1 111 ? 19.842 2.398 -29.734 1.00 89.62 111 ALA A O 1
ATOM 820 N N . GLU A 1 112 ? 21.767 3.531 -29.802 1.00 90.69 112 GLU A N 1
ATOM 821 C CA . GLU A 1 112 ? 21.197 4.773 -30.335 1.00 90.69 112 GLU A CA 1
ATOM 822 C C . GLU A 1 112 ? 21.860 5.187 -31.652 1.00 90.69 112 GLU A C 1
ATOM 824 O O . GLU A 1 112 ? 23.063 5.018 -31.845 1.00 90.69 112 GLU A O 1
ATOM 829 N N . ILE A 1 113 ? 21.073 5.768 -32.561 1.00 89.44 113 ILE A N 1
ATOM 830 C CA . ILE A 1 113 ? 21.566 6.377 -33.799 1.00 89.44 113 ILE A CA 1
ATOM 831 C C . ILE A 1 113 ? 21.506 7.895 -33.644 1.00 89.44 113 ILE A C 1
ATOM 833 O O . ILE A 1 113 ? 20.440 8.503 -33.699 1.00 89.44 113 ILE A O 1
ATOM 837 N N . THR A 1 114 ? 22.670 8.507 -33.433 1.00 80.06 114 THR A N 1
ATOM 838 C CA . THR A 1 114 ? 22.809 9.949 -33.174 1.00 80.06 114 THR A CA 1
ATOM 839 C C . THR A 1 114 ? 23.057 10.774 -34.440 1.00 80.06 114 THR A C 1
ATOM 841 O O . THR A 1 114 ? 22.887 11.994 -34.420 1.00 80.06 114 THR A O 1
ATOM 844 N N . ASN A 1 115 ? 23.445 10.134 -35.549 1.00 77.12 115 ASN A N 1
ATOM 845 C CA . ASN A 1 115 ? 23.693 10.763 -36.847 1.00 77.12 115 ASN A CA 1
ATOM 846 C C . ASN A 1 115 ? 23.572 9.751 -38.015 1.00 77.12 115 ASN A C 1
ATOM 848 O O . ASN A 1 115 ? 23.221 8.587 -37.822 1.00 77.12 115 ASN A O 1
ATOM 852 N N . ASN A 1 116 ? 23.869 10.200 -39.239 1.00 77.88 116 ASN A N 1
ATOM 853 C CA . ASN A 1 116 ? 23.802 9.375 -40.451 1.00 77.88 116 ASN A CA 1
ATOM 854 C C . ASN A 1 116 ? 25.130 8.686 -40.819 1.00 77.88 116 ASN A C 1
ATOM 856 O O . ASN A 1 116 ? 25.217 8.126 -41.908 1.00 77.88 116 ASN A O 1
ATOM 860 N N . ASP A 1 117 ? 26.151 8.691 -39.958 1.00 77.38 117 ASP A N 1
ATOM 861 C CA . ASP A 1 117 ? 27.496 8.215 -40.328 1.00 77.38 117 ASP A CA 1
ATOM 862 C C . ASP A 1 117 ? 27.525 6.698 -40.597 1.00 77.38 117 ASP A C 1
ATOM 864 O O . ASP A 1 117 ? 28.322 6.220 -41.398 1.00 77.38 117 ASP A O 1
ATOM 868 N N . ASN A 1 118 ? 26.591 5.953 -39.994 1.00 80.19 118 ASN A N 1
ATOM 869 C CA . ASN A 1 118 ? 26.396 4.516 -40.216 1.00 80.19 118 ASN A CA 1
ATOM 870 C C . ASN A 1 118 ? 25.456 4.189 -41.399 1.00 80.19 118 ASN A C 1
ATOM 872 O O . ASN A 1 118 ? 25.071 3.033 -41.549 1.00 80.19 118 ASN A O 1
ATOM 876 N N . LEU A 1 119 ? 24.982 5.171 -42.179 1.00 89.06 119 LEU A N 1
ATOM 877 C CA . LEU A 1 119 ? 24.004 4.944 -43.253 1.00 89.06 119 LEU A CA 1
ATOM 878 C C . LEU A 1 119 ? 24.682 4.408 -44.524 1.00 89.06 119 LEU A C 1
ATOM 880 O O . LEU A 1 119 ? 25.344 5.148 -45.249 1.00 89.06 119 LEU A O 1
ATOM 884 N N . GLU A 1 120 ? 24.456 3.132 -44.832 1.00 89.25 120 GLU A N 1
ATOM 885 C CA . GLU A 1 120 ? 25.082 2.429 -45.952 1.00 89.25 120 GLU A CA 1
ATOM 886 C C . GLU A 1 120 ? 24.057 1.900 -46.965 1.00 89.25 120 GLU A C 1
ATOM 888 O O . GLU A 1 120 ? 22.946 1.503 -46.620 1.00 89.25 120 GLU A O 1
ATOM 893 N N . VAL A 1 121 ? 24.439 1.853 -48.243 1.00 90.31 121 VAL A N 1
ATOM 894 C CA . VAL A 1 121 ? 23.642 1.211 -49.302 1.00 90.31 121 VAL A CA 1
ATOM 895 C C . VAL A 1 121 ? 23.788 -0.311 -49.187 1.00 90.31 121 VAL A C 1
ATOM 897 O O . VAL A 1 121 ? 24.906 -0.813 -49.096 1.00 90.31 121 VAL A O 1
ATOM 900 N N . CYS A 1 122 ? 22.693 -1.066 -49.254 1.00 89.56 122 CYS A N 1
ATOM 901 C CA . CYS A 1 122 ? 22.729 -2.526 -49.114 1.00 89.56 122 CYS A CA 1
ATOM 902 C C . CYS A 1 122 ? 23.538 -3.201 -50.234 1.00 89.56 122 CYS A C 1
ATOM 904 O O . CYS A 1 122 ? 23.337 -2.892 -51.405 1.00 89.56 122 CYS A O 1
ATOM 906 N N . THR A 1 123 ? 24.471 -4.111 -49.928 1.00 88.88 123 THR A N 1
ATOM 907 C CA . THR A 1 123 ? 25.432 -4.616 -50.938 1.00 88.88 123 THR A CA 1
ATOM 908 C C . THR A 1 123 ? 24.774 -5.467 -52.031 1.00 88.88 123 THR A C 1
ATOM 910 O O . THR A 1 123 ? 25.160 -5.366 -53.197 1.00 88.88 123 THR A O 1
ATOM 913 N N . SER A 1 124 ? 23.752 -6.251 -51.693 1.00 89.19 124 SER A N 1
ATOM 914 C CA . SER A 1 124 ? 22.963 -7.051 -52.639 1.00 89.19 124 SER A CA 1
ATOM 915 C C . SER A 1 124 ? 21.709 -6.280 -53.063 1.00 89.19 124 SER A C 1
ATOM 917 O O . SER A 1 124 ? 21.070 -5.643 -52.234 1.00 89.19 124 SER A O 1
ATOM 919 N N . TYR A 1 125 ? 21.307 -6.340 -54.336 1.00 89.81 125 TYR A N 1
ATOM 920 C CA . TYR A 1 125 ? 20.006 -5.803 -54.738 1.00 89.81 125 TYR A CA 1
ATOM 921 C C . TYR A 1 125 ? 18.891 -6.828 -54.518 1.00 89.81 125 TYR A C 1
ATOM 923 O O . TYR A 1 125 ? 18.936 -7.941 -55.044 1.00 89.81 125 TYR A O 1
ATOM 931 N N . ASN A 1 126 ? 17.849 -6.396 -53.814 1.00 89.00 126 ASN A N 1
ATOM 932 C CA . ASN A 1 126 ? 16.520 -6.988 -53.831 1.00 89.00 126 ASN A CA 1
ATOM 933 C C . ASN A 1 126 ? 15.516 -5.832 -53.986 1.00 89.00 126 ASN A C 1
ATOM 935 O O . ASN A 1 126 ? 15.652 -4.801 -53.332 1.00 89.00 126 ASN A O 1
ATOM 939 N N . GLU A 1 127 ? 14.528 -5.984 -54.869 1.00 84.75 127 GLU A N 1
ATOM 940 C CA . GLU A 1 127 ? 13.516 -4.951 -55.146 1.00 84.75 127 GLU A CA 1
ATOM 941 C C . GLU A 1 127 ? 12.630 -4.647 -53.925 1.00 84.75 127 GLU A C 1
ATOM 943 O O . GLU A 1 127 ? 12.086 -3.551 -53.818 1.00 84.75 127 GLU A O 1
ATOM 948 N N . ASN A 1 128 ? 12.537 -5.597 -52.988 1.00 86.31 128 ASN A N 1
ATOM 949 C CA . ASN A 1 128 ? 11.804 -5.483 -51.726 1.00 86.31 128 ASN A CA 1
ATOM 950 C C . ASN A 1 128 ? 12.744 -5.653 -50.515 1.00 86.31 128 ASN A C 1
ATOM 952 O O . ASN A 1 128 ? 12.397 -6.338 -49.554 1.00 86.31 128 ASN A O 1
ATOM 956 N N . ASP A 1 129 ? 13.968 -5.118 -50.592 1.00 91.12 129 ASP A N 1
ATOM 957 C CA . ASP A 1 129 ? 14.906 -5.144 -49.464 1.00 91.12 129 ASP A CA 1
ATOM 958 C C . ASP A 1 129 ? 14.437 -4.255 -48.299 1.00 91.12 129 ASP A C 1
ATOM 960 O O . ASP A 1 129 ? 13.790 -3.223 -48.498 1.00 91.12 129 ASP A O 1
ATOM 964 N N . SER A 1 130 ? 14.821 -4.648 -47.088 1.00 92.81 130 SER A N 1
ATOM 965 C CA . SER A 1 130 ? 14.442 -4.001 -45.831 1.00 92.81 130 SER A CA 1
ATOM 966 C C . SER A 1 130 ? 15.664 -3.813 -44.943 1.00 92.81 130 SER A C 1
ATOM 968 O O . SER A 1 130 ? 16.595 -4.619 -44.952 1.00 92.81 130 SER A O 1
ATOM 970 N N . CYS A 1 131 ? 15.639 -2.783 -44.111 1.00 95.00 131 CYS A N 1
ATOM 971 C CA . CYS A 1 131 ? 16.609 -2.619 -43.040 1.00 95.00 131 CYS A CA 1
ATOM 972 C C . CYS A 1 131 ? 16.199 -3.448 -41.820 1.00 95.00 131 CYS A C 1
ATOM 974 O O . CYS A 1 131 ? 15.005 -3.666 -41.606 1.00 95.00 131 CYS A O 1
ATOM 976 N N . TYR A 1 132 ? 17.167 -3.876 -41.008 1.00 95.19 132 TYR A N 1
ATOM 977 C CA . TYR A 1 132 ? 16.918 -4.563 -39.739 1.00 95.19 132 TYR A CA 1
ATOM 978 C C . TYR A 1 132 ? 17.550 -3.855 -38.540 1.00 95.19 132 TYR A C 1
ATOM 980 O O . TYR A 1 132 ? 18.578 -3.183 -38.680 1.00 95.19 132 TYR A O 1
ATOM 988 N N . THR A 1 133 ? 16.955 -4.070 -37.367 1.00 95.06 133 THR A N 1
ATOM 989 C CA . THR A 1 133 ? 17.562 -3.869 -36.047 1.00 95.06 133 THR A CA 1
ATOM 990 C C . THR A 1 133 ? 17.212 -5.055 -35.153 1.00 95.06 133 THR A C 1
ATOM 992 O O . THR A 1 133 ? 16.063 -5.491 -35.131 1.00 95.06 133 THR A O 1
ATOM 995 N N . VAL A 1 134 ? 18.176 -5.561 -34.389 1.00 94.62 134 VAL A N 1
ATOM 996 C CA . VAL A 1 134 ? 17.952 -6.586 -33.360 1.00 94.62 134 VAL A CA 1
ATOM 997 C C . VAL A 1 134 ? 18.763 -6.259 -32.106 1.00 94.62 134 VAL A C 1
ATOM 999 O O . VAL A 1 134 ? 19.926 -5.862 -32.207 1.00 94.62 134 VAL A O 1
ATOM 1002 N N . VAL A 1 135 ? 18.143 -6.418 -30.935 1.00 94.62 135 VAL A N 1
ATOM 1003 C CA . VAL A 1 135 ? 18.762 -6.227 -29.613 1.00 94.62 135 VAL A CA 1
ATOM 1004 C C . VAL A 1 135 ? 18.870 -7.592 -28.938 1.00 94.62 135 VAL A C 1
ATOM 1006 O O . VAL A 1 135 ? 17.868 -8.292 -28.777 1.00 94.62 135 VAL A O 1
ATOM 1009 N N . VAL A 1 136 ? 20.089 -8.007 -28.590 1.00 88.19 136 VAL A N 1
ATOM 1010 C CA . VAL A 1 136 ? 20.360 -9.389 -28.159 1.00 88.19 136 VAL A CA 1
ATOM 1011 C C . VAL A 1 136 ? 19.838 -9.655 -26.747 1.00 88.19 136 VAL A C 1
ATOM 1013 O O . VAL A 1 136 ? 19.169 -10.666 -26.528 1.00 88.19 136 VAL A O 1
ATOM 1016 N N . ASP A 1 137 ? 20.107 -8.745 -25.812 1.00 84.44 137 ASP A N 1
ATOM 1017 C CA . ASP A 1 137 ? 19.789 -8.853 -24.387 1.00 84.44 137 ASP A CA 1
ATOM 1018 C C . ASP A 1 137 ? 19.853 -7.477 -23.689 1.00 84.44 137 ASP A C 1
ATOM 1020 O O . ASP A 1 137 ? 20.101 -6.445 -24.321 1.00 84.44 137 ASP A O 1
ATOM 1024 N N . ASP A 1 138 ? 19.638 -7.478 -22.373 1.00 81.75 138 ASP A N 1
ATOM 1025 C CA . ASP A 1 138 ? 19.548 -6.290 -21.515 1.00 81.75 138 ASP A CA 1
ATOM 1026 C C . ASP A 1 138 ? 20.885 -5.533 -21.361 1.00 81.75 138 ASP A C 1
ATOM 1028 O O . ASP A 1 138 ? 20.921 -4.441 -20.798 1.00 81.75 138 ASP A O 1
ATOM 1032 N N . THR A 1 139 ? 21.996 -6.057 -21.902 1.00 86.94 139 THR A N 1
ATOM 1033 C CA . THR A 1 139 ? 23.272 -5.323 -22.017 1.00 86.94 139 THR A CA 1
ATOM 1034 C C . THR A 1 139 ? 23.316 -4.374 -23.226 1.00 86.94 139 THR A C 1
ATOM 1036 O O . THR A 1 139 ? 24.338 -3.732 -23.478 1.00 86.94 139 THR A O 1
ATOM 1039 N N . LEU A 1 140 ? 22.200 -4.251 -23.960 1.00 88.31 140 LEU A N 1
ATOM 1040 C CA . LEU A 1 140 ? 21.980 -3.349 -25.101 1.00 88.31 140 LEU A CA 1
ATOM 1041 C C . LEU A 1 140 ? 22.860 -3.627 -26.332 1.00 88.31 140 LEU A C 1
ATOM 1043 O O . LEU A 1 140 ? 22.974 -2.784 -27.229 1.00 88.31 140 LEU A O 1
ATOM 1047 N N . VAL A 1 141 ? 23.446 -4.824 -26.431 1.00 93.56 141 VAL A N 1
ATOM 1048 C CA . VAL A 1 141 ? 24.161 -5.273 -27.634 1.00 93.56 141 VAL A CA 1
ATOM 1049 C C . VAL A 1 141 ? 23.195 -5.280 -28.822 1.00 93.56 141 VAL A C 1
ATOM 1051 O O . VAL A 1 141 ? 22.264 -6.085 -28.887 1.00 93.56 141 VAL A O 1
ATOM 1054 N N . THR A 1 142 ? 23.421 -4.358 -29.759 1.00 94.31 142 THR A N 1
ATOM 1055 C CA . THR A 1 142 ? 22.502 -4.065 -30.863 1.00 94.31 142 THR A CA 1
ATOM 1056 C C . THR A 1 142 ? 23.189 -4.276 -32.211 1.00 94.31 142 THR A C 1
ATOM 1058 O O . THR A 1 142 ? 24.339 -3.885 -32.406 1.00 94.31 142 THR A O 1
ATOM 1061 N N . TYR A 1 143 ? 22.468 -4.857 -33.167 1.00 95.25 143 TYR A N 1
ATOM 1062 C CA . TYR A 1 143 ? 22.920 -5.048 -34.545 1.00 95.25 143 TYR A CA 1
ATOM 1063 C C . TYR A 1 143 ? 21.949 -4.399 -35.524 1.00 95.25 143 TYR A C 1
ATOM 1065 O O . TYR A 1 143 ? 20.735 -4.547 -35.380 1.00 95.25 143 TYR A O 1
ATOM 1073 N N . ARG A 1 144 ? 22.480 -3.715 -36.541 1.00 94.12 144 ARG A N 1
ATOM 1074 C CA . ARG A 1 144 ? 21.705 -3.054 -37.601 1.00 94.12 144 ARG A CA 1
ATOM 1075 C C . ARG A 1 144 ? 22.316 -3.353 -38.974 1.00 94.12 144 ARG A C 1
ATOM 1077 O O . ARG A 1 144 ? 23.537 -3.457 -39.077 1.00 94.12 144 ARG A O 1
ATOM 1084 N N . GLY A 1 145 ? 21.500 -3.482 -40.022 1.00 93.50 145 GLY A N 1
ATOM 1085 C CA . GLY A 1 145 ? 21.974 -3.732 -41.395 1.00 93.50 145 GLY A CA 1
ATOM 1086 C C . GLY A 1 145 ? 20.848 -3.983 -42.405 1.00 93.50 145 GLY A C 1
ATOM 1087 O O . GLY A 1 145 ? 19.725 -3.529 -42.191 1.00 93.50 145 GLY A O 1
ATOM 1088 N N . CYS A 1 146 ? 21.127 -4.717 -43.490 1.00 92.94 146 CYS A N 1
ATOM 1089 C CA . CYS A 1 146 ? 20.171 -5.019 -44.567 1.00 92.94 146 CYS A CA 1
ATOM 1090 C C . CYS A 1 146 ? 19.703 -6.489 -44.581 1.00 92.94 146 CYS A C 1
ATOM 1092 O O . CYS A 1 146 ? 20.479 -7.419 -44.336 1.00 92.94 146 CYS A O 1
ATOM 1094 N N . PHE A 1 147 ? 18.443 -6.739 -44.954 1.00 92.06 147 PHE A N 1
ATOM 1095 C CA . PHE A 1 147 ? 17.890 -8.090 -45.153 1.00 92.06 147 PHE A CA 1
ATOM 1096 C C . PHE A 1 147 ? 18.414 -8.801 -46.416 1.00 92.06 147 PHE A C 1
ATOM 1098 O O . PHE A 1 147 ? 18.255 -10.020 -46.556 1.00 92.06 147 PHE A O 1
ATOM 1105 N N . SER A 1 148 ? 19.126 -8.087 -47.287 1.00 89.31 148 SER A N 1
ATOM 1106 C CA . SER A 1 148 ? 19.896 -8.641 -48.405 1.00 89.31 148 SER A CA 1
ATOM 1107 C C . SER A 1 148 ? 21.378 -8.929 -48.095 1.00 89.31 148 SER A C 1
ATOM 1109 O O . SER A 1 148 ? 22.065 -9.534 -48.925 1.00 89.31 148 SER A O 1
ATOM 1111 N N . ASP A 1 149 ? 21.876 -8.559 -46.904 1.00 86.31 149 ASP A N 1
ATOM 1112 C CA . ASP A 1 149 ? 23.230 -8.923 -46.454 1.00 86.31 149 ASP A CA 1
ATOM 1113 C C . ASP A 1 149 ? 23.402 -10.462 -46.378 1.00 86.31 149 ASP A C 1
ATOM 1115 O O . ASP A 1 149 ? 22.414 -11.198 -46.246 1.00 86.31 149 ASP A O 1
ATOM 1119 N N . PRO A 1 150 ? 24.636 -10.999 -46.432 1.00 83.31 150 PRO A N 1
ATOM 1120 C CA . PRO A 1 150 ? 24.865 -12.433 -46.284 1.00 83.31 150 PRO A CA 1
ATOM 1121 C C . PRO A 1 150 ? 24.381 -12.958 -44.925 1.00 83.31 150 PRO A C 1
ATOM 1123 O O . PRO A 1 150 ? 24.709 -12.395 -43.884 1.00 83.31 150 PRO A O 1
ATOM 1126 N N . ALA A 1 151 ? 23.702 -14.109 -44.908 1.00 79.88 151 ALA A N 1
ATOM 1127 C CA . ALA A 1 151 ? 23.267 -14.785 -43.674 1.00 79.88 151 ALA A CA 1
ATOM 1128 C C . ALA A 1 151 ? 24.428 -15.277 -42.772 1.00 79.88 151 ALA A C 1
ATOM 1130 O O . ALA A 1 151 ? 24.204 -15.882 -41.727 1.00 79.88 151 ALA A O 1
ATOM 1131 N N . THR A 1 152 ? 25.677 -15.049 -43.185 1.00 80.12 152 THR A N 1
ATOM 1132 C CA . THR A 1 152 ? 26.900 -15.321 -42.422 1.00 80.12 152 THR A CA 1
ATOM 1133 C C . THR A 1 152 ? 27.390 -14.130 -41.597 1.00 80.12 152 THR A C 1
ATOM 1135 O O . THR A 1 152 ? 28.359 -14.296 -40.863 1.00 80.12 152 THR A O 1
ATOM 1138 N N . THR A 1 153 ? 26.795 -12.936 -41.717 1.00 86.38 153 THR A N 1
ATOM 1139 C CA . THR A 1 153 ? 27.159 -11.793 -40.861 1.00 86.38 153 THR A CA 1
ATOM 1140 C C . THR A 1 153 ? 26.514 -11.937 -39.481 1.00 86.38 153 THR A C 1
ATOM 1142 O O . THR A 1 153 ? 25.359 -12.350 -39.381 1.00 86.38 153 THR A O 1
ATOM 1145 N N . THR A 1 154 ? 27.239 -11.584 -38.414 1.00 89.62 154 THR A N 1
ATOM 1146 C CA . THR A 1 154 ? 26.799 -11.765 -37.016 1.00 89.62 154 THR A CA 1
ATOM 1147 C C . THR A 1 154 ? 25.410 -11.175 -36.771 1.00 89.62 154 THR A C 1
ATOM 1149 O O . THR A 1 154 ? 24.510 -11.874 -36.317 1.00 89.62 154 THR A O 1
ATOM 1152 N N . GLY A 1 155 ? 25.183 -9.924 -37.190 1.00 90.25 155 GLY A N 1
ATOM 1153 C CA . GLY A 1 155 ? 23.887 -9.261 -37.036 1.00 90.25 155 GLY A CA 1
ATOM 1154 C C . GLY A 1 155 ? 22.737 -9.943 -37.780 1.00 90.25 155 GLY A C 1
ATOM 1155 O O . GLY A 1 155 ? 21.615 -9.957 -37.279 1.00 90.25 155 GLY A O 1
ATOM 1156 N N . ARG A 1 156 ? 22.996 -10.586 -38.929 1.00 91.56 156 ARG A N 1
ATOM 1157 C CA . ARG A 1 156 ? 21.972 -11.381 -39.625 1.00 91.56 156 ARG A CA 1
ATOM 1158 C C . ARG A 1 156 ? 21.758 -12.749 -39.011 1.00 91.56 156 ARG A C 1
ATOM 1160 O O . ARG A 1 156 ? 20.630 -13.232 -39.070 1.00 91.56 156 ARG A O 1
ATOM 1167 N N . GLN A 1 157 ? 22.778 -13.352 -38.411 1.00 92.81 157 GLN A N 1
ATOM 1168 C CA . GLN A 1 157 ? 22.625 -14.585 -37.639 1.00 92.81 157 GLN A CA 1
ATOM 1169 C C . GLN A 1 157 ? 21.774 -14.332 -36.393 1.00 92.81 157 GLN A C 1
ATOM 1171 O O . GLN A 1 157 ? 20.788 -15.037 -36.194 1.00 92.81 157 GLN A O 1
ATOM 1176 N N . GLU A 1 158 ? 22.072 -13.276 -35.635 1.00 92.94 158 GLU A N 1
ATOM 1177 C CA . GLU A 1 158 ? 21.294 -12.879 -34.458 1.00 92.94 158 GLU A CA 1
ATOM 1178 C C . GLU A 1 158 ? 19.873 -12.442 -34.822 1.00 92.94 158 GLU A C 1
ATOM 1180 O O . GLU A 1 158 ? 18.921 -12.922 -34.209 1.00 92.94 158 GLU A O 1
ATOM 1185 N N . CYS A 1 159 ? 19.703 -11.641 -35.881 1.00 92.12 159 CYS A N 1
ATOM 1186 C CA . CYS A 1 159 ? 18.379 -11.322 -36.416 1.00 92.12 159 CYS A CA 1
ATOM 1187 C C . CYS A 1 159 ? 17.612 -12.605 -36.764 1.00 92.12 159 CYS A C 1
ATOM 1189 O O . CYS A 1 159 ? 16.541 -12.821 -36.223 1.00 92.12 159 CYS A O 1
ATOM 1191 N N . THR A 1 160 ? 18.178 -13.515 -37.566 1.00 91.56 160 THR A N 1
ATOM 1192 C CA . THR A 1 160 ? 17.510 -14.778 -37.954 1.00 91.56 160 THR A CA 1
ATOM 1193 C C . THR A 1 160 ? 17.186 -15.668 -36.745 1.00 91.56 160 THR A C 1
ATOM 1195 O O . THR A 1 160 ? 16.153 -16.334 -36.726 1.00 91.56 160 THR A O 1
ATOM 1198 N N . ARG A 1 161 ? 18.049 -15.687 -35.720 1.00 91.25 161 ARG A N 1
ATOM 1199 C CA . ARG A 1 161 ? 17.856 -16.456 -34.480 1.00 91.25 161 ARG A CA 1
ATOM 1200 C C . ARG A 1 161 ? 16.689 -15.922 -33.642 1.00 91.25 161 ARG A C 1
ATOM 1202 O O . ARG A 1 161 ? 16.002 -16.713 -32.999 1.00 91.25 161 ARG A O 1
ATOM 1209 N N . LEU A 1 162 ? 16.494 -14.605 -33.636 1.00 89.50 162 LEU A N 1
ATOM 1210 C CA . LEU A 1 162 ? 15.520 -13.891 -32.805 1.00 89.50 162 LEU A CA 1
ATOM 1211 C C . LEU A 1 162 ? 14.232 -13.487 -33.555 1.00 89.50 162 LEU A C 1
ATOM 1213 O O . LEU A 1 162 ? 13.208 -13.232 -32.927 1.00 89.50 162 LEU A O 1
ATOM 1217 N N . ASP A 1 163 ? 14.239 -13.505 -34.889 1.00 87.19 163 ASP A N 1
ATOM 1218 C CA . ASP A 1 163 ? 13.084 -13.257 -35.768 1.00 87.19 163 ASP A CA 1
ATOM 1219 C C . ASP A 1 163 ? 11.948 -14.265 -35.529 1.00 87.19 163 ASP A C 1
ATOM 1221 O O . ASP A 1 163 ? 10.775 -13.904 -35.526 1.00 87.19 163 ASP A O 1
ATOM 1225 N N . ALA A 1 164 ? 12.285 -15.509 -35.168 1.00 79.50 164 ALA A N 1
ATOM 1226 C CA . ALA A 1 164 ? 11.314 -16.524 -34.745 1.00 79.50 164 ALA A CA 1
ATOM 1227 C C . ALA A 1 164 ? 10.489 -16.133 -33.495 1.00 79.50 164 ALA A C 1
ATOM 1229 O O . ALA A 1 164 ? 9.479 -16.774 -33.209 1.00 79.50 164 ALA A O 1
ATOM 1230 N N . GLN A 1 165 ? 10.923 -15.111 -32.750 1.00 80.25 165 GLN A N 1
ATOM 1231 C CA . GLN A 1 165 ? 10.245 -14.535 -31.580 1.00 80.25 165 GLN A CA 1
ATOM 1232 C C . GLN A 1 165 ? 9.690 -13.124 -31.874 1.00 80.25 165 GLN A C 1
ATOM 1234 O O . GLN A 1 165 ? 9.085 -12.509 -31.003 1.00 80.25 165 GLN A O 1
ATOM 1239 N N . GLY A 1 166 ? 9.884 -12.606 -33.094 1.00 82.94 166 GLY A N 1
ATOM 1240 C CA . GLY A 1 166 ? 9.518 -11.245 -33.498 1.00 82.94 166 GLY A CA 1
ATOM 1241 C C . GLY A 1 166 ? 10.507 -10.154 -33.067 1.00 82.94 166 GLY A C 1
ATOM 1242 O O . GLY A 1 166 ? 10.252 -8.981 -33.320 1.00 82.94 166 GLY A O 1
ATOM 1243 N N . PHE A 1 167 ? 11.639 -10.508 -32.442 1.00 90.62 167 PHE A N 1
ATOM 1244 C CA . PHE A 1 167 ? 12.555 -9.522 -31.849 1.00 90.62 167 PHE A CA 1
ATOM 1245 C C . PHE A 1 167 ? 13.555 -8.920 -32.856 1.00 90.62 167 PHE A C 1
ATOM 1247 O O . PHE A 1 167 ? 14.306 -8.010 -32.502 1.00 90.62 167 PHE A O 1
ATOM 1254 N N . CYS A 1 168 ? 13.584 -9.397 -34.107 1.00 93.56 168 CYS A N 1
ATOM 1255 C CA . CYS A 1 168 ? 14.256 -8.679 -35.190 1.00 93.56 168 CYS A CA 1
ATOM 1256 C C . CYS A 1 168 ? 13.262 -7.728 -35.870 1.00 93.56 168 CYS A C 1
ATOM 1258 O O . CYS A 1 168 ? 12.374 -8.152 -36.606 1.00 93.56 168 CYS A O 1
ATOM 1260 N N . ILE A 1 169 ? 13.419 -6.425 -35.643 1.00 93.75 169 ILE A N 1
ATOM 1261 C CA . ILE A 1 169 ? 12.585 -5.408 -36.280 1.00 93.75 169 ILE A CA 1
ATOM 1262 C C . ILE A 1 169 ? 13.070 -5.171 -37.705 1.00 93.75 169 ILE A C 1
ATOM 1264 O O . ILE A 1 169 ? 14.231 -4.825 -37.924 1.00 93.75 169 ILE A O 1
ATOM 1268 N N . SER A 1 170 ? 12.158 -5.312 -38.669 1.00 92.88 170 SER A N 1
ATOM 1269 C CA . SER A 1 170 ? 12.376 -4.947 -40.069 1.00 92.88 170 SER A CA 1
ATOM 1270 C C . SER A 1 170 ? 11.618 -3.672 -40.437 1.00 92.88 170 SER A C 1
ATOM 1272 O O . SER A 1 170 ? 10.535 -3.405 -39.915 1.00 92.88 170 SER A O 1
ATOM 1274 N N . CYS A 1 171 ? 12.171 -2.875 -41.348 1.00 91.56 171 CYS A N 1
ATOM 1275 C CA . CYS A 1 171 ? 11.495 -1.699 -41.890 1.00 91.56 171 CYS A CA 1
ATOM 1276 C C . CYS A 1 171 ? 11.895 -1.438 -43.346 1.00 91.56 171 CYS A C 1
ATOM 1278 O O . CYS A 1 171 ? 12.979 -1.821 -43.789 1.00 91.56 171 CYS A O 1
ATOM 1280 N N . ALA A 1 172 ? 11.019 -0.759 -44.087 1.00 88.38 172 ALA A N 1
ATOM 1281 C CA . ALA A 1 172 ? 11.251 -0.368 -45.473 1.00 88.38 172 ALA A CA 1
ATOM 1282 C C . ALA A 1 172 ? 11.459 1.150 -45.591 1.00 88.38 172 ALA A C 1
ATOM 1284 O O . ALA A 1 172 ? 10.763 1.935 -44.944 1.00 88.38 172 ALA A O 1
ATOM 1285 N N . GLY A 1 173 ? 12.382 1.556 -46.464 1.00 84.25 173 GLY A N 1
ATOM 1286 C CA . GLY A 1 173 ? 12.751 2.956 -46.696 1.00 84.25 173 GLY A CA 1
ATOM 1287 C C . GLY A 1 173 ? 14.167 3.291 -46.222 1.00 84.25 173 GLY A C 1
ATOM 1288 O O . GLY A 1 173 ? 14.760 2.576 -45.420 1.00 84.25 173 GLY A O 1
ATOM 1289 N N . ALA A 1 174 ? 14.724 4.385 -46.745 1.00 85.62 174 ALA A N 1
ATOM 1290 C CA . ALA A 1 174 ? 16.079 4.809 -46.402 1.00 85.62 174 ALA A CA 1
ATOM 1291 C C . ALA A 1 174 ? 16.184 5.209 -44.919 1.00 85.62 174 ALA A C 1
ATOM 1293 O O . ALA A 1 174 ? 15.332 5.947 -44.425 1.00 85.62 174 ALA A O 1
ATOM 1294 N N . ALA A 1 175 ? 17.240 4.754 -44.238 1.00 90.06 175 ALA A N 1
ATOM 1295 C CA . ALA A 1 175 ? 17.560 5.089 -42.845 1.00 90.06 175 ALA A CA 1
ATOM 1296 C C . ALA A 1 175 ? 16.463 4.732 -41.812 1.00 90.06 175 ALA A C 1
ATOM 1298 O O . ALA A 1 175 ? 16.462 5.256 -40.700 1.00 90.06 175 ALA A O 1
ATOM 1299 N N . CYS A 1 176 ? 15.515 3.849 -42.151 1.00 91.12 176 CYS A N 1
ATOM 1300 C CA . CYS A 1 176 ? 14.345 3.590 -41.303 1.00 91.12 176 CYS A CA 1
ATOM 1301 C C . CYS A 1 176 ? 14.678 2.870 -39.983 1.00 91.12 176 CYS A C 1
ATOM 1303 O O . CYS A 1 176 ? 13.928 2.968 -39.014 1.00 91.12 176 CYS A O 1
ATOM 1305 N N . ASN A 1 177 ? 15.802 2.151 -39.922 1.00 93.44 177 ASN A N 1
ATOM 1306 C CA . ASN A 1 177 ? 16.215 1.342 -38.777 1.00 93.44 177 ASN A CA 1
ATOM 1307 C C . ASN A 1 177 ? 17.004 2.166 -37.743 1.00 93.44 177 ASN A C 1
ATOM 1309 O O . ASN A 1 177 ? 18.053 1.743 -37.259 1.00 93.44 177 ASN A O 1
ATOM 1313 N N . ASN A 1 178 ? 16.506 3.358 -37.407 1.00 91.62 178 ASN A N 1
ATOM 1314 C CA . ASN A 1 178 ? 17.171 4.338 -36.539 1.00 91.62 178 ASN A CA 1
ATOM 1315 C C . ASN A 1 178 ? 16.605 4.425 -35.108 1.00 91.62 178 ASN A C 1
ATOM 1317 O O . ASN A 1 178 ? 17.149 5.159 -34.289 1.00 91.62 178 ASN A O 1
ATOM 1321 N N . GLN A 1 179 ? 15.548 3.671 -34.785 1.00 91.69 179 GLN A N 1
ATOM 1322 C CA . GLN A 1 179 ? 14.920 3.707 -33.458 1.00 91.69 179 GLN A CA 1
ATOM 1323 C C . GLN A 1 179 ? 15.888 3.272 -32.335 1.00 91.69 179 GLN A C 1
ATOM 1325 O O . GLN A 1 179 ? 16.681 2.349 -32.566 1.00 91.69 179 GLN A O 1
ATOM 1330 N N . PRO A 1 180 ? 15.835 3.891 -31.137 1.00 91.69 180 PRO A N 1
ATOM 1331 C CA . PRO A 1 180 ? 16.613 3.467 -29.970 1.00 91.69 180 PRO A CA 1
ATOM 1332 C C . PRO A 1 180 ? 16.357 2.005 -29.587 1.00 91.69 180 PRO A C 1
ATOM 1334 O O . PRO A 1 180 ? 15.247 1.508 -29.742 1.00 91.69 180 PRO A O 1
ATOM 1337 N N . ALA A 1 181 ? 17.384 1.325 -29.079 1.00 89.88 181 ALA A N 1
ATOM 1338 C CA . ALA A 1 181 ? 17.330 -0.070 -28.640 1.00 89.88 181 ALA A CA 1
ATOM 1339 C C . ALA A 1 181 ? 16.617 -0.271 -27.295 1.00 89.88 181 ALA A C 1
ATOM 1341 O O . ALA A 1 181 ? 16.258 -1.400 -26.970 1.00 89.88 181 ALA A O 1
ATOM 1342 N N . ILE A 1 182 ? 16.409 0.805 -26.536 1.00 88.62 182 ILE A N 1
ATOM 1343 C CA . ILE A 1 182 ? 15.624 0.838 -25.305 1.00 88.62 182 ILE A CA 1
ATOM 1344 C C . ILE A 1 182 ? 14.714 2.070 -25.335 1.00 88.62 182 ILE A C 1
ATOM 1346 O O . ILE A 1 182 ? 15.129 3.137 -25.793 1.00 88.62 182 ILE A O 1
ATOM 1350 N N . ALA A 1 183 ? 13.471 1.924 -24.885 1.00 83.56 183 ALA A N 1
ATOM 1351 C CA . ALA A 1 183 ? 12.514 3.019 -24.788 1.00 83.56 183 ALA A CA 1
ATOM 1352 C C . ALA A 1 183 ? 11.576 2.822 -23.593 1.00 83.56 183 ALA A C 1
ATOM 1354 O O . ALA A 1 183 ? 11.065 1.721 -23.375 1.00 83.56 183 ALA A O 1
ATOM 1355 N N . ALA A 1 184 ? 11.297 3.910 -22.871 1.00 81.50 184 ALA A N 1
ATOM 1356 C CA . ALA A 1 184 ? 10.301 3.922 -21.805 1.00 81.50 184 ALA A CA 1
ATOM 1357 C C . ALA A 1 184 ? 8.952 3.425 -22.330 1.00 81.50 184 ALA A C 1
ATOM 1359 O O . ALA A 1 184 ? 8.481 3.900 -23.373 1.00 81.50 184 ALA A O 1
ATOM 1360 N N . SER A 1 185 ? 8.335 2.489 -21.604 1.00 81.19 185 SER A N 1
ATOM 1361 C CA . SER A 1 185 ? 7.062 1.904 -22.012 1.00 81.19 185 SER A CA 1
ATOM 1362 C C . SER A 1 185 ? 6.020 2.978 -22.336 1.00 81.19 185 SER A C 1
ATOM 1364 O O . SER A 1 185 ? 5.795 3.927 -21.581 1.00 81.19 185 SER A O 1
ATOM 1366 N N . GLN A 1 186 ? 5.372 2.812 -23.489 1.00 83.44 186 GLN A N 1
ATOM 1367 C CA . GLN A 1 186 ? 4.176 3.564 -23.881 1.00 83.44 186 GLN A CA 1
ATOM 1368 C C . GLN A 1 186 ? 2.891 2.760 -23.613 1.00 83.44 186 GLN A C 1
ATOM 1370 O O . GLN A 1 186 ? 1.802 3.179 -24.016 1.00 83.44 186 GLN A O 1
ATOM 1375 N N . MET A 1 187 ? 3.016 1.590 -22.979 1.00 87.69 187 MET A N 1
ATOM 1376 C CA . MET A 1 187 ? 1.893 0.722 -22.679 1.00 87.69 187 MET A CA 1
ATOM 1377 C C . MET A 1 187 ? 1.247 1.125 -21.358 1.00 87.69 187 MET A C 1
ATOM 1379 O O . MET A 1 187 ? 1.902 1.409 -20.356 1.00 87.69 187 MET A O 1
ATOM 1383 N N . GLU A 1 188 ? -0.077 1.136 -21.364 1.00 91.56 188 GLU A N 1
ATOM 1384 C CA . GLU A 1 188 ? -0.893 1.223 -20.160 1.00 91.56 188 GLU A CA 1
ATOM 1385 C C . GLU A 1 188 ? -1.513 -0.146 -19.914 1.00 91.56 188 GLU A C 1
ATOM 1387 O O . GLU A 1 188 ? -1.930 -0.807 -20.863 1.00 91.56 188 GLU A O 1
ATOM 1392 N N . CYS A 1 189 ? -1.623 -0.561 -18.657 1.00 92.06 189 CYS A N 1
ATOM 1393 C CA . CYS A 1 189 ? -2.347 -1.768 -18.271 1.00 92.06 189 CYS A CA 1
ATOM 1394 C C . CYS A 1 189 ? -3.322 -1.450 -17.145 1.00 92.06 189 CYS A C 1
ATOM 1396 O O . CYS A 1 189 ? -3.101 -0.536 -16.351 1.00 92.06 189 CYS A O 1
ATOM 1398 N N . MET A 1 190 ? -4.377 -2.253 -17.030 1.00 89.19 190 MET A N 1
ATOM 1399 C CA . MET A 1 190 ? -5.148 -2.333 -15.794 1.00 89.19 190 MET A CA 1
ATOM 1400 C C . MET A 1 190 ? -4.212 -2.791 -14.674 1.00 89.19 190 MET A C 1
ATOM 1402 O O . MET A 1 190 ? -3.614 -3.863 -14.796 1.00 89.19 190 MET A O 1
ATOM 1406 N N . LYS A 1 191 ? -4.092 -2.008 -13.597 1.00 89.62 191 LYS A N 1
ATOM 1407 C CA . LYS A 1 191 ? -3.321 -2.363 -12.398 1.00 89.62 191 LYS A CA 1
ATOM 1408 C C . LYS A 1 191 ? -4.233 -2.405 -11.177 1.00 89.62 191 LYS A C 1
ATOM 1410 O O . LYS A 1 191 ? -4.698 -1.371 -10.705 1.00 89.62 191 LYS A O 1
ATOM 1415 N N . CYS A 1 192 ? -4.506 -3.602 -10.670 1.00 84.62 192 CYS A N 1
ATOM 1416 C CA . CYS A 1 192 ? -5.389 -3.811 -9.522 1.00 84.62 192 CYS A CA 1
ATOM 1417 C C . CYS A 1 192 ? -5.143 -5.182 -8.872 1.00 84.62 192 CYS A C 1
ATOM 1419 O O . CYS A 1 192 ? -4.538 -6.065 -9.478 1.00 84.62 192 CYS A O 1
ATOM 1421 N N . ASN A 1 193 ? -5.600 -5.368 -7.631 1.00 84.81 193 ASN A N 1
ATOM 1422 C CA . ASN A 1 193 ? -5.355 -6.583 -6.854 1.00 84.81 193 ASN A CA 1
ATOM 1423 C C . ASN A 1 193 ? -6.542 -6.891 -5.929 1.00 84.81 193 ASN A C 1
ATOM 1425 O O . ASN A 1 193 ? -6.964 -6.028 -5.163 1.00 84.81 193 ASN A O 1
ATOM 1429 N N . GLY A 1 194 ? -7.014 -8.138 -5.935 1.00 70.69 194 GLY A N 1
ATOM 1430 C CA . GLY A 1 194 ? -7.671 -8.730 -4.764 1.00 70.69 194 GLY A CA 1
ATOM 1431 C C . GLY A 1 194 ? -9.201 -8.677 -4.705 1.00 70.69 194 GLY A C 1
ATOM 1432 O O . GLY A 1 194 ? -9.794 -9.476 -3.979 1.00 70.69 194 GLY A O 1
ATOM 1433 N N . ASP A 1 195 ? -9.854 -7.745 -5.403 1.00 67.69 195 ASP A N 1
ATOM 1434 C CA . ASP A 1 195 ? -11.235 -7.358 -5.092 1.00 67.69 195 ASP A CA 1
ATOM 1435 C C . ASP A 1 195 ? -12.235 -7.472 -6.262 1.00 67.69 195 ASP A C 1
ATOM 1437 O O . ASP A 1 195 ? -11.900 -7.773 -7.411 1.00 67.69 195 ASP A O 1
ATOM 1441 N N . ALA A 1 196 ? -13.517 -7.241 -5.953 1.00 62.56 196 ALA A N 1
ATOM 1442 C CA . ALA A 1 196 ? -14.582 -7.221 -6.956 1.00 62.56 196 ALA A CA 1
ATOM 1443 C C . ALA A 1 196 ? -14.373 -6.099 -7.990 1.00 62.56 196 ALA A C 1
ATOM 1445 O O . ALA A 1 196 ? -14.676 -6.289 -9.169 1.00 62.56 196 ALA A O 1
ATOM 1446 N N . SER A 1 197 ? -13.807 -4.964 -7.569 1.00 64.69 197 SER A N 1
ATOM 1447 C CA . SER A 1 197 ? -13.480 -3.838 -8.447 1.00 64.69 197 SER A CA 1
ATOM 1448 C C . SER A 1 197 ? -12.442 -4.232 -9.498 1.00 64.69 197 SER A C 1
ATOM 1450 O O . SER A 1 197 ? -12.599 -3.875 -10.654 1.00 64.69 197 SER A O 1
ATOM 1452 N N . CYS A 1 198 ? -11.441 -5.048 -9.163 1.00 73.62 198 CYS A N 1
ATOM 1453 C CA . CYS A 1 198 ? -10.453 -5.556 -10.116 1.00 73.62 198 CYS A CA 1
ATOM 1454 C C . CYS A 1 198 ? -11.018 -6.620 -11.076 1.00 73.62 198 CYS A C 1
ATOM 1456 O O . CYS A 1 198 ? -10.535 -6.791 -12.203 1.00 73.62 198 CYS A O 1
ATOM 1458 N N . ARG A 1 199 ? -12.074 -7.339 -10.668 1.00 71.94 199 ARG A N 1
ATOM 1459 C CA . ARG A 1 199 ? -12.773 -8.295 -11.543 1.00 71.94 199 ARG A CA 1
ATOM 1460 C C . ARG A 1 199 ? -13.625 -7.590 -12.607 1.00 71.94 199 ARG A C 1
ATOM 1462 O O . ARG A 1 199 ? -13.586 -8.012 -13.758 1.00 71.94 199 ARG A O 1
ATOM 1469 N N . TYR A 1 200 ? -14.344 -6.525 -12.245 1.00 68.62 200 TYR A N 1
ATOM 1470 C CA . TYR A 1 200 ? -15.271 -5.805 -13.142 1.00 68.62 200 TYR A CA 1
ATOM 1471 C C . TYR A 1 200 ? -14.759 -4.442 -13.645 1.00 68.62 200 TYR A C 1
ATOM 1473 O O . TYR A 1 200 ? -15.454 -3.756 -14.398 1.00 68.62 200 TYR A O 1
ATOM 1481 N N . GLY A 1 201 ? -13.571 -4.034 -13.204 1.00 65.56 201 GLY A N 1
ATOM 1482 C CA . GLY A 1 201 ? -13.027 -2.695 -13.399 1.00 65.56 201 GLY A CA 1
ATOM 1483 C C . GLY A 1 201 ? -12.870 -2.325 -14.862 1.00 65.56 201 GLY A C 1
ATOM 1484 O O . GLY A 1 201 ? -12.537 -3.168 -15.697 1.00 65.56 201 GLY A O 1
ATOM 1485 N N . GLN A 1 202 ? -13.094 -1.051 -15.168 1.00 72.12 202 GLN A N 1
ATOM 1486 C CA . GLN A 1 202 ? -12.955 -0.532 -16.519 1.00 72.12 202 GLN A CA 1
ATOM 1487 C C . GLN A 1 202 ? -11.573 0.112 -16.716 1.00 72.12 202 GLN A C 1
ATOM 1489 O O . GLN A 1 202 ? -10.961 0.563 -15.743 1.00 72.12 202 GLN A O 1
ATOM 1494 N N . PRO A 1 203 ? -11.088 0.229 -17.969 1.00 74.44 203 PRO A N 1
ATOM 1495 C CA . PRO A 1 203 ? -9.809 0.875 -18.298 1.00 74.44 203 PRO A CA 1
ATOM 1496 C C . PRO A 1 203 ? -9.597 2.256 -17.658 1.00 74.44 203 PRO A C 1
ATOM 1498 O O . PRO A 1 203 ? -8.481 2.624 -17.313 1.00 74.44 203 PRO A O 1
ATOM 1501 N N . GLN A 1 204 ? -10.684 3.000 -17.457 1.00 75.19 204 GLN A N 1
ATOM 1502 C CA . GLN A 1 204 ? -10.710 4.341 -16.867 1.00 75.19 204 GLN A CA 1
ATOM 1503 C C . GLN A 1 204 ? -10.633 4.378 -15.325 1.00 75.19 204 GLN A C 1
ATOM 1505 O O . GLN A 1 204 ? -10.397 5.450 -14.773 1.00 75.19 204 GLN A O 1
ATOM 1510 N N . ASP A 1 205 ? -10.790 3.239 -14.640 1.00 72.88 205 ASP A N 1
ATOM 1511 C CA . ASP A 1 205 ? -10.712 3.140 -13.174 1.00 72.88 205 ASP A CA 1
ATOM 1512 C C . ASP A 1 205 ? -9.311 2.712 -12.691 1.00 72.88 205 ASP A C 1
ATOM 1514 O O . ASP A 1 205 ? -8.860 3.137 -11.628 1.00 72.88 205 ASP A O 1
ATOM 1518 N N . PHE A 1 206 ? -8.627 1.860 -13.470 1.00 78.44 206 PHE A N 1
ATOM 1519 C CA . PHE A 1 206 ? -7.378 1.187 -13.070 1.00 78.44 206 PHE A CA 1
ATOM 1520 C C . PHE A 1 206 ? -6.257 1.243 -14.120 1.00 78.44 206 PHE A C 1
ATOM 1522 O O . PHE A 1 206 ? -5.218 0.607 -13.934 1.00 78.44 206 PHE A O 1
ATOM 1529 N N . GLY A 1 207 ? -6.448 1.962 -15.228 1.00 84.62 207 GLY A N 1
ATOM 1530 C CA . GLY A 1 207 ? -5.426 2.134 -16.256 1.00 84.62 207 GLY A CA 1
ATOM 1531 C C . GLY A 1 207 ? -4.240 2.951 -15.750 1.00 84.62 207 GLY A C 1
ATOM 1532 O O . GLY A 1 207 ? -4.390 4.121 -15.407 1.00 84.62 207 GLY A O 1
ATOM 1533 N N . LEU A 1 208 ? -3.058 2.336 -15.708 1.00 87.94 208 LEU A N 1
ATOM 1534 C CA . LEU A 1 208 ? -1.802 2.985 -15.334 1.00 87.94 208 LEU A CA 1
ATOM 1535 C C . LEU A 1 208 ? -0.688 2.583 -16.308 1.00 87.94 208 LEU A C 1
ATOM 1537 O O . LEU A 1 208 ? -0.578 1.418 -16.695 1.00 87.94 208 LEU A O 1
ATOM 1541 N N . GLN A 1 209 ? 0.170 3.542 -16.654 1.00 90.00 209 GLN A N 1
ATOM 1542 C CA . GLN A 1 209 ? 1.342 3.330 -17.507 1.00 90.00 209 GLN A CA 1
ATOM 1543 C C . GLN A 1 209 ? 2.319 2.330 -16.873 1.00 90.00 209 GLN A C 1
ATOM 1545 O O . GLN A 1 209 ? 2.543 2.358 -15.657 1.00 90.00 209 GLN A O 1
ATOM 1550 N N . CYS A 1 210 ? 2.891 1.434 -17.673 1.00 88.69 210 CYS A N 1
ATOM 1551 C CA . CYS A 1 210 ? 3.968 0.548 -17.242 1.00 88.69 210 CYS A CA 1
ATOM 1552 C C . CYS A 1 210 ? 5.257 1.337 -16.972 1.00 88.69 210 CYS A C 1
ATOM 1554 O O . CYS A 1 210 ? 5.488 2.407 -17.534 1.00 88.69 210 CYS A O 1
ATOM 1556 N N . LEU A 1 211 ? 6.061 0.836 -16.041 1.00 85.25 211 LEU A N 1
ATOM 1557 C CA . LEU A 1 211 ? 7.255 1.493 -15.506 1.00 85.25 211 LEU A CA 1
ATOM 1558 C C . LEU A 1 211 ? 8.551 0.783 -15.924 1.00 85.25 211 LEU A C 1
ATOM 1560 O O . LEU A 1 211 ? 9.632 1.249 -15.571 1.00 85.25 211 LEU A O 1
ATOM 1564 N N . HIS A 1 212 ? 8.448 -0.335 -16.645 1.00 83.81 212 HIS A N 1
ATOM 1565 C CA . HIS A 1 212 ? 9.584 -1.041 -17.223 1.00 83.81 212 HIS A CA 1
ATOM 1566 C C . HIS A 1 212 ? 10.035 -0.382 -18.540 1.00 83.81 212 HIS A C 1
ATOM 1568 O O . HIS A 1 212 ? 9.214 0.002 -19.377 1.00 83.81 212 HIS A O 1
ATOM 1574 N N . ASP A 1 213 ? 11.347 -0.262 -18.746 1.00 85.12 213 ASP A N 1
ATOM 1575 C CA . ASP A 1 213 ? 11.903 0.168 -20.030 1.00 85.12 213 ASP A CA 1
ATOM 1576 C C . ASP A 1 213 ? 11.925 -1.016 -21.006 1.00 85.12 213 ASP A C 1
ATOM 1578 O O . ASP A 1 213 ? 12.436 -2.090 -20.703 1.00 85.12 213 ASP A O 1
ATOM 1582 N N . THR A 1 214 ? 11.385 -0.826 -22.206 1.00 85.06 214 THR A N 1
ATOM 1583 C CA . THR A 1 214 ? 11.229 -1.899 -23.197 1.00 85.06 214 THR A CA 1
ATOM 1584 C C . THR A 1 214 ? 12.409 -1.943 -24.164 1.00 85.06 214 THR A C 1
ATOM 1586 O O . THR A 1 214 ? 12.821 -0.912 -24.700 1.00 85.06 214 THR A O 1
ATOM 1589 N N . LEU A 1 215 ? 12.952 -3.139 -24.422 1.00 89.50 215 LEU A N 1
ATOM 1590 C CA . LEU A 1 215 ? 13.942 -3.336 -25.485 1.00 89.50 215 LEU A CA 1
ATOM 1591 C C . LEU A 1 215 ? 13.266 -3.349 -26.859 1.00 89.50 215 LEU A C 1
ATOM 1593 O O . LEU A 1 215 ? 12.213 -3.962 -27.042 1.00 89.50 215 LEU A O 1
ATOM 1597 N N . LEU A 1 216 ? 13.900 -2.732 -27.854 1.00 87.38 216 LEU A N 1
ATOM 1598 C CA . LEU A 1 216 ? 13.364 -2.642 -29.209 1.00 87.38 216 LEU A CA 1
ATOM 1599 C C . LEU A 1 216 ? 13.125 -4.034 -29.809 1.00 87.38 216 LEU A C 1
ATOM 1601 O O . LEU A 1 216 ? 14.042 -4.845 -29.934 1.00 87.38 216 LEU A O 1
ATOM 1605 N N . GLY A 1 217 ? 11.878 -4.283 -30.207 1.00 82.00 217 GLY A N 1
ATOM 1606 C CA . GLY A 1 217 ? 11.425 -5.570 -30.734 1.00 82.00 217 GLY A CA 1
ATOM 1607 C C . GLY A 1 217 ? 10.927 -6.556 -29.682 1.00 82.00 217 GLY A C 1
ATOM 1608 O O . GLY A 1 217 ? 10.299 -7.542 -30.057 1.00 82.00 217 GLY A O 1
ATOM 1609 N N . ARG A 1 218 ? 11.126 -6.300 -28.383 1.00 86.19 218 ARG A N 1
ATOM 1610 C CA . ARG A 1 218 ? 10.532 -7.125 -27.327 1.00 86.19 218 ARG A CA 1
ATOM 1611 C C . ARG A 1 218 ? 9.137 -6.605 -26.970 1.00 86.19 218 ARG A C 1
ATOM 1613 O O . ARG A 1 218 ? 9.000 -5.422 -26.663 1.00 86.19 218 ARG A O 1
ATOM 1620 N N . PRO A 1 219 ? 8.099 -7.455 -27.006 1.00 80.38 219 PRO A N 1
ATOM 1621 C CA . PRO A 1 219 ? 6.778 -7.078 -26.537 1.00 80.38 219 PRO A CA 1
ATOM 1622 C C . PRO A 1 219 ? 6.787 -6.952 -25.015 1.00 80.38 219 PRO A C 1
ATOM 1624 O O . PRO A 1 219 ? 7.303 -7.815 -24.303 1.00 80.38 219 PRO A O 1
ATOM 1627 N N . GLU A 1 220 ? 6.156 -5.899 -24.520 1.00 86.25 220 GLU A N 1
ATOM 1628 C CA . GLU A 1 220 ? 5.706 -5.850 -23.139 1.00 86.25 220 GLU A CA 1
ATOM 1629 C C . GLU A 1 220 ? 4.327 -6.511 -23.039 1.00 86.25 220 GLU A C 1
ATOM 1631 O O . GLU A 1 220 ? 3.547 -6.492 -23.997 1.00 86.25 220 GLU A O 1
ATOM 1636 N N . TYR A 1 221 ? 4.011 -7.081 -21.876 1.00 90.31 221 TYR A N 1
ATOM 1637 C CA . TYR A 1 221 ? 2.723 -7.723 -21.638 1.00 90.31 221 TYR A CA 1
ATOM 1638 C C . TYR A 1 221 ? 1.965 -7.066 -20.491 1.00 90.31 221 TYR A C 1
ATOM 1640 O O . TYR A 1 221 ? 2.497 -6.911 -19.392 1.00 90.31 221 TYR A O 1
ATOM 1648 N N . CYS A 1 222 ? 0.688 -6.773 -20.711 1.00 92.25 222 CYS A N 1
ATOM 1649 C CA . CYS A 1 222 ? -0.258 -6.706 -19.612 1.00 92.25 222 CYS A CA 1
ATOM 1650 C C . CYS A 1 222 ? -0.635 -8.133 -19.204 1.00 92.25 222 CYS A C 1
ATOM 1652 O O . CYS A 1 222 ? -0.896 -8.973 -20.069 1.00 92.25 222 CYS A O 1
ATOM 1654 N N . TYR A 1 223 ? -0.717 -8.396 -17.900 1.00 91.69 223 TYR A N 1
ATOM 1655 C CA . TYR A 1 223 ? -1.185 -9.670 -17.362 1.00 91.69 223 TYR A CA 1
ATOM 1656 C C . TYR A 1 223 ? -2.522 -9.534 -16.631 1.00 91.69 223 TYR A C 1
ATOM 1658 O O . TYR A 1 223 ? -2.844 -8.484 -16.063 1.00 91.69 223 TYR A O 1
ATOM 1666 N N . SER A 1 224 ? -3.272 -10.634 -16.623 1.00 87.62 224 SER A N 1
ATOM 1667 C CA . SER A 1 224 ? -4.357 -10.918 -15.683 1.00 87.62 224 SER A CA 1
ATOM 1668 C C . SER A 1 224 ? -4.110 -12.289 -15.067 1.00 87.62 224 SER A C 1
ATOM 1670 O O . SER A 1 224 ? -4.069 -13.284 -15.787 1.00 87.62 224 SER A O 1
ATOM 1672 N N . TYR A 1 225 ? -3.945 -12.338 -13.749 1.00 86.50 225 TYR A N 1
ATOM 1673 C CA . TYR A 1 225 ? -3.665 -13.541 -12.973 1.00 86.50 225 TYR A CA 1
ATOM 1674 C C . TYR A 1 225 ? -4.839 -13.854 -12.039 1.00 86.50 225 TYR A C 1
ATOM 1676 O O . TYR A 1 225 ? -5.308 -12.979 -11.309 1.00 86.50 225 TYR A O 1
ATOM 1684 N N . VAL A 1 226 ? -5.309 -15.102 -12.042 1.00 78.88 226 VAL A N 1
ATOM 1685 C CA . VAL A 1 226 ? -6.405 -15.585 -11.194 1.00 78.88 226 VAL A CA 1
ATOM 1686 C C . VAL A 1 226 ? -5.835 -16.417 -10.046 1.00 78.88 226 VAL A C 1
ATOM 1688 O O . VAL A 1 226 ? -5.176 -17.438 -10.252 1.00 78.88 226 VAL A O 1
ATOM 1691 N N . THR A 1 227 ? -6.083 -15.991 -8.809 1.00 71.88 227 THR A N 1
ATOM 1692 C CA . THR A 1 227 ? -5.648 -16.723 -7.612 1.00 71.88 227 THR A CA 1
ATOM 1693 C C . THR A 1 227 ? -6.610 -17.868 -7.281 1.00 71.88 227 THR A C 1
ATOM 1695 O O . THR A 1 227 ? -7.766 -17.876 -7.704 1.00 71.88 227 THR A O 1
ATOM 1698 N N . GLY A 1 228 ? -6.182 -18.812 -6.434 1.00 59.41 228 GLY A N 1
ATOM 1699 C CA . GLY A 1 228 ? -7.017 -19.941 -5.985 1.00 59.41 228 GLY A CA 1
ATOM 1700 C C . GLY A 1 228 ? -8.296 -19.567 -5.210 1.00 59.41 228 GLY A C 1
ATOM 1701 O O . GLY A 1 228 ? -9.076 -20.453 -4.879 1.00 59.41 228 GLY A O 1
ATOM 1702 N N . GLY A 1 229 ? -8.526 -18.280 -4.921 1.00 60.41 229 GLY A N 1
ATOM 1703 C CA . GLY A 1 229 ? -9.791 -17.749 -4.396 1.00 60.41 229 GLY A CA 1
ATOM 1704 C C . GLY A 1 229 ? -10.705 -17.124 -5.462 1.00 60.41 229 GLY A C 1
ATOM 1705 O O . GLY A 1 229 ? -11.625 -16.394 -5.104 1.00 60.41 229 GLY A O 1
ATOM 1706 N N . ASN A 1 230 ? -10.425 -17.335 -6.756 1.00 62.59 230 ASN A N 1
ATOM 1707 C CA . ASN A 1 230 ? -11.042 -16.638 -7.896 1.00 62.59 230 ASN A CA 1
ATOM 1708 C C . ASN A 1 230 ? -10.853 -15.098 -7.855 1.00 62.59 230 ASN A C 1
ATOM 1710 O O . ASN A 1 230 ? -11.607 -14.338 -8.464 1.00 62.59 230 ASN A O 1
ATOM 1714 N N . SER A 1 231 ? -9.864 -14.596 -7.110 1.00 72.31 231 SER A N 1
ATOM 1715 C CA . SER A 1 231 ? -9.500 -13.176 -7.164 1.00 72.31 231 SER A CA 1
ATOM 1716 C C . SER A 1 231 ? -8.680 -12.912 -8.419 1.00 72.31 231 SER A C 1
ATOM 1718 O O . SER A 1 231 ? -7.790 -13.696 -8.737 1.00 72.31 231 SER A O 1
ATOM 1720 N N . VAL A 1 232 ? -8.934 -11.785 -9.081 1.00 77.44 232 VAL A N 1
ATOM 1721 C CA . VAL A 1 232 ? -8.140 -11.330 -10.226 1.00 77.44 232 VAL A CA 1
ATOM 1722 C C . VAL A 1 232 ? -7.125 -10.294 -9.746 1.00 77.44 232 VAL A C 1
ATOM 1724 O O . VAL A 1 232 ? -7.462 -9.400 -8.971 1.00 77.44 232 VAL A O 1
ATOM 1727 N N . THR A 1 233 ? -5.894 -10.415 -10.225 1.00 86.25 233 THR A N 1
ATOM 1728 C CA . THR A 1 233 ? -4.828 -9.418 -10.096 1.00 86.25 233 THR A CA 1
ATOM 1729 C C . THR A 1 233 ? -4.370 -9.052 -11.500 1.00 86.25 233 THR A C 1
ATOM 1731 O O . THR A 1 233 ? -4.187 -9.934 -12.337 1.00 86.25 233 THR A O 1
ATOM 1734 N N . ARG A 1 234 ? -4.225 -7.761 -11.787 1.00 88.69 234 ARG A N 1
ATOM 1735 C CA . ARG A 1 234 ? -3.867 -7.248 -13.116 1.00 88.69 234 ARG A CA 1
ATOM 1736 C C . ARG A 1 234 ? -2.670 -6.310 -13.000 1.00 88.69 234 ARG A C 1
ATOM 1738 O O . ARG A 1 234 ? -2.572 -5.579 -12.014 1.00 88.69 234 ARG A O 1
ATOM 1745 N N . GLY A 1 235 ? -1.781 -6.312 -13.991 1.00 91.25 235 GLY A N 1
ATOM 1746 C CA . GLY A 1 235 ? -0.626 -5.412 -14.023 1.00 91.25 235 GLY A CA 1
ATOM 1747 C C . GLY A 1 235 ? 0.169 -5.465 -15.328 1.00 91.25 235 GLY A C 1
ATOM 1748 O O . GLY A 1 235 ? -0.251 -6.110 -16.288 1.00 91.25 235 GLY A O 1
ATOM 1749 N N . CYS A 1 236 ? 1.327 -4.802 -15.350 1.00 93.31 236 CYS A N 1
ATOM 1750 C CA . CYS A 1 236 ? 2.349 -4.979 -16.387 1.00 93.31 236 CYS A CA 1
ATOM 1751 C C . CYS A 1 236 ? 3.300 -6.095 -15.943 1.00 93.31 236 CYS A C 1
ATOM 1753 O O . CYS A 1 236 ? 3.738 -6.101 -14.794 1.00 93.31 236 CYS A O 1
ATOM 1755 N N . LEU A 1 237 ? 3.603 -7.055 -16.816 1.00 91.44 237 LEU A N 1
ATOM 1756 C CA . LEU A 1 237 ? 4.307 -8.282 -16.435 1.00 91.44 237 LEU A CA 1
ATOM 1757 C C . LEU A 1 237 ? 5.711 -8.003 -15.883 1.00 91.44 237 LEU A C 1
ATOM 1759 O O . LEU A 1 237 ? 6.072 -8.547 -14.846 1.00 91.44 237 LEU A O 1
ATOM 1763 N N . TYR A 1 238 ? 6.455 -7.109 -16.536 1.00 88.44 238 TYR A N 1
ATOM 1764 C CA . TYR A 1 238 ? 7.852 -6.800 -16.213 1.00 88.44 238 TYR A CA 1
ATOM 1765 C C . TYR A 1 238 ? 8.031 -5.594 -15.272 1.00 88.44 238 TYR A C 1
ATOM 1767 O O . TYR A 1 238 ? 9.160 -5.181 -15.001 1.00 88.44 238 TYR A O 1
ATOM 1775 N N . ASP A 1 239 ? 6.942 -5.019 -14.746 1.00 87.69 239 ASP A N 1
ATOM 1776 C CA . ASP A 1 239 ? 7.038 -3.942 -13.753 1.00 87.69 239 ASP A CA 1
ATOM 1777 C C . ASP A 1 239 ? 7.775 -4.429 -12.489 1.00 87.69 239 ASP A C 1
ATOM 1779 O O . ASP A 1 239 ? 7.471 -5.515 -11.989 1.00 87.69 239 ASP A O 1
ATOM 1783 N N . PRO A 1 240 ? 8.653 -3.607 -11.880 1.00 74.25 240 PRO A N 1
ATOM 1784 C CA . PRO A 1 240 ? 9.475 -4.000 -10.725 1.00 74.25 240 PRO A CA 1
ATOM 1785 C C . PRO A 1 240 ? 8.687 -4.268 -9.427 1.00 74.25 240 PRO A C 1
ATOM 1787 O O . PRO A 1 240 ? 9.281 -4.570 -8.396 1.00 74.25 240 PRO A O 1
ATOM 1790 N N . PHE A 1 241 ? 7.357 -4.138 -9.460 1.00 76.88 241 PHE A N 1
ATOM 1791 C CA . PHE A 1 241 ? 6.446 -4.399 -8.341 1.00 76.88 241 PHE A CA 1
ATOM 1792 C C . PHE A 1 241 ? 5.529 -5.611 -8.580 1.00 76.88 241 PHE A C 1
ATOM 1794 O O . PHE A 1 241 ? 4.664 -5.894 -7.748 1.00 76.88 241 PHE A O 1
ATOM 1801 N N . THR A 1 242 ? 5.671 -6.308 -9.711 1.00 80.69 242 THR A N 1
ATOM 1802 C CA . THR A 1 242 ? 4.955 -7.562 -9.972 1.00 80.69 242 THR A CA 1
ATOM 1803 C C . THR A 1 242 ? 5.537 -8.674 -9.100 1.00 80.69 242 THR A C 1
ATOM 1805 O O . THR A 1 242 ? 6.751 -8.809 -8.984 1.00 80.69 242 THR A O 1
ATOM 1808 N N . ASP A 1 243 ? 4.668 -9.460 -8.457 1.00 86.62 243 ASP A N 1
ATOM 1809 C CA . ASP A 1 243 ? 5.079 -10.596 -7.623 1.00 86.62 243 ASP A CA 1
ATOM 1810 C C . ASP A 1 243 ? 5.864 -11.613 -8.466 1.00 86.62 243 ASP A C 1
ATOM 1812 O O . ASP A 1 243 ? 5.405 -12.011 -9.541 1.00 86.62 243 ASP A O 1
ATOM 1816 N N . GLU A 1 244 ? 7.023 -12.056 -7.971 1.00 84.50 244 GLU A N 1
ATOM 1817 C CA . GLU A 1 244 ? 7.901 -13.002 -8.673 1.00 84.50 244 GLU A CA 1
ATOM 1818 C C . GLU A 1 244 ? 7.166 -14.299 -9.069 1.00 84.50 244 GLU A C 1
ATOM 1820 O O . GLU A 1 244 ? 7.421 -14.846 -10.141 1.00 84.50 244 GLU A O 1
ATOM 1825 N N . ASN A 1 245 ? 6.186 -14.755 -8.273 1.00 85.31 245 ASN A N 1
ATOM 1826 C CA . ASN A 1 245 ? 5.382 -15.936 -8.605 1.00 85.31 245 ASN A CA 1
ATOM 1827 C C . ASN A 1 245 ? 4.418 -15.678 -9.768 1.00 85.31 245 ASN A C 1
ATOM 1829 O O . ASN A 1 245 ? 4.111 -16.608 -10.514 1.00 85.31 245 ASN A O 1
ATOM 1833 N N . TYR A 1 246 ? 3.888 -14.456 -9.901 1.00 86.62 246 TYR A N 1
ATOM 1834 C CA . TYR A 1 246 ? 3.008 -14.106 -11.019 1.00 86.62 246 TYR A CA 1
ATOM 1835 C C . TYR A 1 246 ? 3.829 -13.977 -12.297 1.00 86.62 246 TYR A C 1
ATOM 1837 O O . TYR A 1 246 ? 3.417 -14.521 -13.317 1.00 86.62 246 TYR A O 1
ATOM 1845 N N . LEU A 1 247 ? 5.012 -13.354 -12.224 1.00 86.69 247 LEU A N 1
ATOM 1846 C CA . LEU A 1 247 ? 5.970 -13.304 -13.328 1.00 86.69 247 LEU A CA 1
ATOM 1847 C C . LEU A 1 247 ? 6.300 -14.719 -13.837 1.00 86.69 247 LEU A C 1
ATOM 1849 O O . LEU A 1 247 ? 5.976 -15.037 -14.981 1.00 86.69 247 LEU A O 1
ATOM 1853 N N . GLU A 1 248 ? 6.822 -15.601 -12.974 1.00 89.00 248 GLU A N 1
ATOM 1854 C CA . GLU A 1 248 ? 7.211 -16.971 -13.350 1.00 89.00 248 GLU A CA 1
ATOM 1855 C C . GLU A 1 248 ? 6.032 -17.779 -13.929 1.00 89.00 248 GLU A C 1
ATOM 1857 O O . GLU A 1 248 ? 6.165 -18.451 -14.957 1.00 89.00 248 GLU A O 1
ATOM 1862 N N . GLN A 1 249 ? 4.848 -17.713 -13.310 1.00 86.88 249 GLN A N 1
ATOM 1863 C CA . GLN A 1 249 ? 3.679 -18.468 -13.777 1.00 86.88 249 GLN A CA 1
ATOM 1864 C C . GLN A 1 249 ? 3.112 -17.933 -15.095 1.00 86.88 249 GLN A C 1
ATOM 1866 O O . GLN A 1 249 ? 2.669 -18.713 -15.939 1.00 86.88 249 GLN A O 1
ATOM 1871 N N . CYS A 1 250 ? 3.140 -16.620 -15.308 1.00 86.88 250 CYS A N 1
ATOM 1872 C CA . CYS A 1 250 ? 2.707 -16.024 -16.564 1.00 86.88 250 CYS A CA 1
ATOM 1873 C C . CYS A 1 250 ? 3.689 -16.321 -17.709 1.00 86.88 250 CYS A C 1
ATOM 1875 O O . CYS A 1 250 ? 3.249 -16.698 -18.795 1.00 86.88 250 CYS A O 1
ATOM 1877 N N . GLU A 1 251 ? 5.002 -16.232 -17.473 1.00 86.19 251 GLU A N 1
ATOM 1878 C CA . GLU A 1 251 ? 6.032 -16.581 -18.465 1.00 86.19 251 GLU A CA 1
ATOM 1879 C C . GLU A 1 251 ? 6.017 -18.070 -18.840 1.00 86.19 251 GLU A C 1
ATOM 1881 O O . GLU A 1 251 ? 6.228 -18.428 -19.999 1.00 86.19 251 GLU A O 1
ATOM 1886 N N . THR A 1 252 ? 5.716 -18.952 -17.882 1.00 86.19 252 THR A N 1
ATOM 1887 C CA . THR A 1 252 ? 5.570 -20.399 -18.127 1.00 86.19 252 THR A CA 1
ATOM 1888 C C . THR A 1 252 ? 4.216 -20.796 -18.732 1.00 86.19 252 THR A C 1
ATOM 1890 O O . THR A 1 252 ? 4.009 -21.972 -19.039 1.00 86.19 252 THR A O 1
ATOM 1893 N N . GLY A 1 253 ? 3.307 -19.839 -18.963 1.00 79.38 253 GLY A N 1
ATOM 1894 C CA . GLY A 1 253 ? 2.012 -20.076 -19.606 1.00 79.38 253 GLY A CA 1
ATOM 1895 C C . GLY A 1 253 ? 1.003 -20.818 -18.724 1.00 79.38 253 GLY A C 1
ATOM 1896 O O . GLY A 1 253 ? 0.241 -21.649 -19.224 1.00 79.38 253 GLY A O 1
ATOM 1897 N N . ALA A 1 254 ? 1.007 -20.561 -17.413 1.00 81.44 254 ALA A N 1
ATOM 1898 C CA . ALA A 1 254 ? 0.059 -21.158 -16.479 1.00 81.44 254 ALA A CA 1
ATOM 1899 C C . ALA A 1 254 ? -1.399 -20.818 -16.844 1.00 81.44 254 ALA A C 1
ATOM 1901 O O . ALA A 1 254 ? -1.727 -19.686 -17.190 1.00 81.44 254 ALA A O 1
ATOM 1902 N N . VAL A 1 255 ? -2.301 -21.798 -16.712 1.00 73.88 255 VAL A N 1
ATOM 1903 C CA . VAL A 1 255 ? -3.719 -21.701 -17.135 1.00 73.88 255 VAL A CA 1
ATOM 1904 C C . VAL A 1 255 ? -4.535 -20.616 -16.420 1.00 73.88 255 VAL A C 1
ATOM 1906 O O . VAL A 1 255 ? -5.614 -20.247 -16.882 1.00 73.88 255 VAL A O 1
ATOM 1909 N N . ASN A 1 256 ? -4.033 -20.119 -15.290 1.00 77.25 256 ASN A N 1
ATOM 1910 C CA . ASN A 1 256 ? -4.615 -19.037 -14.506 1.00 77.25 256 ASN A CA 1
ATOM 1911 C C . ASN A 1 256 ? -3.980 -17.664 -14.794 1.00 77.25 256 ASN A C 1
ATOM 1913 O O . ASN A 1 256 ? -4.369 -16.695 -14.147 1.00 77.25 256 ASN A O 1
ATOM 1917 N N . CYS A 1 257 ? -3.051 -17.552 -15.750 1.00 86.56 257 CYS A N 1
ATOM 1918 C CA . CYS A 1 257 ? -2.569 -16.274 -16.264 1.00 86.56 257 CYS A CA 1
ATOM 1919 C C . CYS A 1 257 ? -2.944 -16.075 -17.740 1.00 86.56 257 CYS A C 1
ATOM 1921 O O . CYS A 1 257 ? -2.828 -16.977 -18.564 1.00 86.56 257 CYS A O 1
ATOM 1923 N N . THR A 1 258 ? -3.380 -14.865 -18.087 1.00 86.56 258 THR A N 1
ATOM 1924 C CA . THR A 1 258 ? -3.555 -14.406 -19.472 1.00 86.56 258 THR A CA 1
ATOM 1925 C C . THR A 1 258 ? -2.636 -13.218 -19.730 1.00 86.56 258 THR A C 1
ATOM 1927 O O . THR A 1 258 ? -2.606 -12.288 -18.925 1.00 86.56 258 THR A O 1
ATOM 1930 N N . LEU A 1 259 ? -1.924 -13.241 -20.860 1.00 89.56 259 LEU A N 1
ATOM 1931 C CA . LEU A 1 259 ? -1.050 -12.164 -21.330 1.00 89.56 259 LEU A CA 1
ATOM 1932 C C . LEU A 1 259 ? -1.581 -11.541 -22.624 1.00 89.56 259 LEU A C 1
ATOM 1934 O O . LEU A 1 259 ? -2.162 -12.233 -23.462 1.00 89.56 259 LEU A O 1
ATOM 1938 N N . CYS A 1 260 ? -1.349 -10.243 -22.808 1.00 88.38 260 CYS A N 1
ATOM 1939 C CA . CYS A 1 260 ? -1.681 -9.508 -24.029 1.00 88.38 260 CYS A CA 1
ATOM 1940 C C . CYS A 1 260 ? -0.788 -8.260 -24.187 1.00 88.38 260 CYS A C 1
ATOM 1942 O O . CYS A 1 260 ? -0.176 -7.814 -23.221 1.00 88.38 260 CYS A O 1
ATOM 1944 N N . THR A 1 261 ? -0.691 -7.710 -25.403 1.00 89.12 261 THR A N 1
ATOM 1945 C CA . THR A 1 261 ? 0.395 -6.788 -25.817 1.00 89.12 261 THR A CA 1
ATOM 1946 C C . THR A 1 261 ? -0.100 -5.453 -26.400 1.00 89.12 261 THR A C 1
ATOM 1948 O O . THR A 1 261 ? 0.482 -4.933 -27.353 1.00 89.12 261 THR A O 1
ATOM 1951 N N . PHE A 1 262 ? -1.234 -4.931 -25.932 1.00 86.75 262 PHE A N 1
ATOM 1952 C CA . PHE A 1 262 ? -1.784 -3.649 -26.395 1.00 86.75 262 PHE A CA 1
ATOM 1953 C C . PHE A 1 262 ? -2.390 -2.859 -25.232 1.00 86.75 262 PHE A C 1
ATOM 1955 O O . PHE A 1 262 ? -2.726 -3.435 -24.201 1.00 86.75 262 PHE A O 1
ATOM 1962 N N . ASN A 1 263 ? -2.524 -1.536 -25.376 1.00 90.25 263 ASN A N 1
ATOM 1963 C CA . ASN A 1 263 ? -2.923 -0.683 -24.254 1.00 90.25 263 ASN A CA 1
ATOM 1964 C C . ASN A 1 263 ? -4.244 -1.140 -23.630 1.00 90.25 263 ASN A C 1
ATOM 1966 O O . ASN A 1 263 ? -5.262 -1.298 -24.305 1.00 90.25 263 ASN A O 1
ATOM 1970 N N . LEU A 1 264 ? -4.180 -1.334 -22.316 1.00 86.19 264 LEU A N 1
ATOM 1971 C CA . LEU A 1 264 ? -5.249 -1.720 -21.410 1.00 86.19 264 LEU A CA 1
ATOM 1972 C C . LEU A 1 264 ? -5.841 -3.103 -21.723 1.00 86.19 264 LEU A C 1
ATOM 1974 O O . LEU A 1 264 ? -6.797 -3.491 -21.068 1.00 86.19 264 LEU A O 1
ATOM 1978 N N . CYS A 1 265 ? -5.258 -3.880 -22.648 1.00 85.06 265 CYS A N 1
ATOM 1979 C CA . CYS A 1 265 ? -5.792 -5.146 -23.175 1.00 85.06 265 CYS A CA 1
ATOM 1980 C C . CYS A 1 265 ? -6.185 -6.169 -22.110 1.00 85.06 265 CYS A C 1
ATOM 1982 O O . CYS A 1 265 ? -7.090 -6.979 -22.315 1.00 85.06 265 CYS A O 1
ATOM 1984 N N . ASN A 1 266 ? -5.531 -6.118 -20.949 1.00 84.38 266 ASN A N 1
ATOM 1985 C CA . ASN A 1 266 ? -5.867 -6.967 -19.826 1.00 84.38 266 ASN A CA 1
ATOM 1986 C C . ASN A 1 266 ? -7.217 -6.600 -19.197 1.00 84.38 266 ASN A C 1
ATOM 1988 O O . ASN A 1 266 ? -7.602 -7.278 -18.256 1.00 84.38 266 ASN A O 1
ATOM 1992 N N . TYR A 1 267 ? -7.972 -5.619 -19.718 1.00 77.44 267 TYR A N 1
ATOM 1993 C CA . TYR A 1 267 ? -9.402 -5.431 -19.451 1.00 77.44 267 TYR A CA 1
ATOM 1994 C C . TYR A 1 267 ? -10.250 -6.582 -20.027 1.00 77.44 267 TYR A C 1
ATOM 1996 O O . TYR A 1 267 ? -11.159 -7.045 -19.340 1.00 77.44 267 TYR A O 1
ATOM 2004 N N . GLU A 1 268 ? -9.913 -7.102 -21.218 1.00 64.50 268 GLU A N 1
ATOM 2005 C CA . GLU A 1 268 ? -10.666 -8.164 -21.921 1.00 64.50 268 GLU A CA 1
ATOM 2006 C C . GLU A 1 268 ? -10.354 -9.587 -21.440 1.00 64.50 268 GLU A C 1
ATOM 2008 O O . GLU A 1 268 ? -10.997 -10.542 -21.877 1.00 64.50 268 GLU A O 1
ATOM 2013 N N . SER A 1 269 ? -9.357 -9.758 -20.567 1.00 57.47 269 SER A N 1
ATOM 2014 C CA . SER A 1 269 ? -8.935 -11.087 -20.122 1.00 57.47 269 SER A CA 1
ATOM 2015 C C . SER A 1 269 ? -10.034 -11.828 -19.356 1.00 57.47 269 SER A C 1
ATOM 2017 O O . SER A 1 269 ? -10.710 -11.282 -18.484 1.00 57.47 269 SER A O 1
ATOM 2019 N N . TYR A 1 270 ? -10.164 -13.101 -19.713 1.00 60.03 270 TYR A N 1
ATOM 2020 C CA . TYR A 1 270 ? -11.309 -13.971 -19.480 1.00 60.03 270 TYR A CA 1
ATOM 2021 C C . TYR A 1 270 ? -11.734 -14.094 -18.012 1.00 60.03 270 TYR A C 1
ATOM 2023 O O . TYR A 1 270 ? -10.985 -14.587 -17.168 1.00 60.03 270 TYR A O 1
ATOM 2031 N N . ALA A 1 271 ? -12.994 -13.760 -17.735 1.00 53.03 271 ALA A N 1
ATOM 2032 C CA . ALA A 1 271 ? -13.687 -14.306 -16.579 1.00 53.03 271 ALA A CA 1
ATOM 2033 C C . ALA A 1 271 ? -14.077 -15.761 -16.884 1.00 53.03 271 ALA A C 1
ATOM 2035 O O . ALA A 1 271 ? -14.768 -16.030 -17.868 1.00 53.03 271 ALA A O 1
ATOM 2036 N N . TYR A 1 272 ? -13.653 -16.697 -16.034 1.00 57.56 272 TYR A N 1
ATOM 2037 C CA . TYR A 1 272 ? -14.294 -18.006 -15.975 1.00 57.56 272 TYR A CA 1
ATOM 2038 C C . TYR A 1 272 ? -15.607 -17.842 -15.217 1.00 57.56 272 TYR A C 1
ATOM 2040 O O . TYR A 1 272 ? -15.606 -17.612 -14.008 1.00 57.56 272 TYR A O 1
ATOM 2048 N N . HIS A 1 273 ? -16.720 -17.951 -15.936 1.00 67.69 273 HIS A N 1
ATOM 2049 C CA . HIS A 1 273 ? -18.039 -18.056 -15.327 1.00 67.69 273 HIS A CA 1
ATOM 2050 C C . HIS A 1 273 ? -18.346 -19.514 -15.021 1.00 67.69 273 HIS A C 1
ATOM 2052 O O . HIS A 1 273 ? -18.111 -20.405 -15.836 1.00 67.69 273 HIS A O 1
ATOM 2058 N N . THR A 1 274 ? -18.942 -19.744 -13.864 1.00 77.25 274 THR A N 1
ATOM 2059 C CA . THR A 1 274 ? -19.666 -20.977 -13.566 1.00 77.25 274 THR A CA 1
ATOM 2060 C C . THR A 1 274 ? -21.140 -20.781 -13.912 1.00 77.25 274 THR A C 1
ATOM 2062 O O . THR A 1 274 ? -21.698 -19.724 -13.631 1.00 77.25 274 THR A O 1
ATOM 2065 N N . CYS A 1 275 ? -21.788 -21.761 -14.541 1.00 85.00 275 CYS A N 1
ATOM 2066 C CA . CYS A 1 275 ? -23.217 -21.703 -14.864 1.00 85.00 275 CYS A CA 1
ATOM 2067 C C . CYS A 1 275 ? -23.895 -23.046 -14.585 1.00 85.00 275 CYS A C 1
ATOM 2069 O O . CYS A 1 275 ? -23.288 -24.112 -14.708 1.00 85.00 275 CYS A O 1
ATOM 2071 N N . PHE A 1 276 ? -25.192 -23.017 -14.280 1.00 87.44 276 PHE A N 1
ATOM 2072 C CA . PHE A 1 276 ? -25.985 -24.242 -14.246 1.00 87.44 276 PHE A CA 1
ATOM 2073 C C . PHE A 1 276 ? -26.261 -24.709 -15.678 1.00 87.44 276 PHE A C 1
ATOM 2075 O O . PHE A 1 276 ? -26.714 -23.928 -16.515 1.00 87.44 276 PHE A O 1
ATOM 2082 N N . SER A 1 277 ? -25.991 -25.981 -15.959 1.00 88.94 277 SER A N 1
ATOM 2083 C CA . SER A 1 277 ? -26.136 -26.577 -17.288 1.00 88.94 277 SER A CA 1
ATOM 2084 C C . SER A 1 277 ? -27.082 -27.770 -17.209 1.00 88.94 277 SER A C 1
ATOM 2086 O O . SER A 1 277 ? -26.820 -28.715 -16.462 1.00 88.94 277 SER A O 1
ATOM 2088 N N . CYS A 1 278 ? -28.212 -27.709 -17.915 1.00 89.25 278 CYS A N 1
ATOM 2089 C CA . CYS A 1 278 ? -29.212 -28.778 -17.927 1.00 89.25 278 CYS A CA 1
ATOM 2090 C C . CYS A 1 278 ? -30.138 -28.695 -19.150 1.00 89.25 278 CYS A C 1
ATOM 2092 O O . CYS A 1 278 ? -30.361 -27.625 -19.722 1.00 89.25 278 CYS A O 1
ATOM 2094 N N . ASP A 1 279 ? -30.716 -29.841 -19.515 1.00 89.50 279 ASP A N 1
ATOM 2095 C CA . ASP A 1 279 ? -31.708 -29.988 -20.582 1.00 89.50 279 ASP A CA 1
ATOM 2096 C C . ASP A 1 279 ? -32.950 -30.703 -20.033 1.00 89.50 279 ASP A C 1
ATOM 2098 O O . ASP A 1 279 ? -32.886 -31.880 -19.659 1.00 89.50 279 ASP A O 1
ATOM 2102 N N . GLY A 1 280 ? -34.089 -30.006 -20.034 1.00 87.88 280 GLY A N 1
ATOM 2103 C CA . GLY A 1 280 ? -35.390 -30.490 -19.577 1.00 87.88 280 GLY A CA 1
ATOM 2104 C C . GLY A 1 280 ? -35.935 -31.728 -20.300 1.00 87.88 280 GLY A C 1
ATOM 2105 O O . GLY A 1 280 ? -36.846 -32.374 -19.781 1.00 87.88 280 GLY A O 1
ATOM 2106 N N . HIS A 1 281 ? -35.391 -32.105 -21.463 1.00 85.12 281 HIS A N 1
ATOM 2107 C CA . HIS A 1 281 ? -35.696 -33.385 -22.113 1.00 85.12 281 HIS A CA 1
ATOM 2108 C C . HIS A 1 281 ? -35.084 -34.580 -21.369 1.00 85.12 281 HIS A C 1
ATOM 2110 O O . HIS A 1 281 ? -35.600 -35.696 -21.461 1.00 85.12 281 HIS A O 1
ATOM 2116 N N . THR A 1 282 ? -33.980 -34.354 -20.655 1.00 87.62 282 THR A N 1
ATOM 2117 C CA . THR A 1 282 ? -33.220 -35.379 -19.920 1.00 87.62 282 THR A CA 1
ATOM 2118 C C . THR A 1 282 ? -33.373 -35.257 -18.406 1.00 87.62 282 THR A C 1
ATOM 2120 O O . THR A 1 282 ? -33.324 -36.265 -17.703 1.00 87.62 282 THR A O 1
ATOM 2123 N N . ASP A 1 283 ? -33.619 -34.041 -17.920 1.00 85.25 283 ASP A N 1
ATOM 2124 C CA . ASP A 1 283 ? -33.730 -33.696 -16.511 1.00 85.25 283 ASP A CA 1
ATOM 2125 C C . ASP A 1 283 ? -35.047 -32.942 -16.231 1.00 85.25 283 ASP A C 1
ATOM 2127 O O . ASP A 1 283 ? -35.131 -31.731 -16.458 1.00 85.25 283 ASP A O 1
ATOM 2131 N N . PRO A 1 284 ? -36.075 -33.621 -15.685 1.00 83.12 284 PRO A N 1
ATOM 2132 C CA . PRO A 1 284 ? -37.364 -33.008 -15.360 1.00 83.12 284 PRO A CA 1
ATOM 2133 C C . PRO A 1 284 ? -37.279 -31.796 -14.423 1.00 83.12 284 PRO A C 1
ATOM 2135 O O . PRO A 1 284 ? -38.189 -30.966 -14.420 1.00 83.12 284 PRO A O 1
ATOM 2138 N N . ASN A 1 285 ? -36.204 -31.686 -13.637 1.00 82.38 285 ASN A N 1
ATOM 2139 C CA . ASN A 1 285 ? -36.030 -30.644 -12.635 1.00 82.38 285 ASN A CA 1
ATOM 2140 C C . ASN A 1 285 ? -35.248 -29.431 -13.172 1.00 82.38 285 ASN A C 1
ATOM 2142 O O . ASN A 1 285 ? -35.170 -28.422 -12.477 1.00 82.38 285 ASN A O 1
ATOM 2146 N N . CYS A 1 286 ? -34.757 -29.446 -14.419 1.00 85.00 286 CYS A N 1
ATOM 2147 C CA . CYS A 1 286 ? -33.992 -28.337 -15.015 1.00 85.00 286 CYS A CA 1
ATOM 2148 C C . CYS A 1 286 ? -34.725 -26.974 -14.968 1.00 85.00 286 CYS A C 1
ATOM 2150 O O . CYS A 1 286 ? -34.108 -25.912 -14.847 1.00 85.00 286 CYS A O 1
ATOM 2152 N N . GLY A 1 287 ? -36.063 -26.984 -14.998 1.00 78.62 287 GLY A N 1
ATOM 2153 C CA . GLY A 1 287 ? -36.880 -25.777 -14.840 1.00 78.62 287 GLY A CA 1
ATOM 2154 C C . GLY A 1 287 ? -36.783 -25.140 -13.448 1.00 78.62 287 GLY A C 1
ATOM 2155 O O . GLY A 1 287 ? -36.651 -23.921 -13.352 1.00 78.62 287 GLY A O 1
ATOM 2156 N N . THR A 1 288 ? -36.805 -25.938 -12.379 1.00 76.88 288 THR A N 1
ATOM 2157 C CA . THR A 1 288 ? -36.839 -25.473 -10.976 1.00 76.88 288 THR A CA 1
ATOM 2158 C C . THR A 1 288 ? -35.486 -25.552 -10.259 1.00 76.88 288 THR A C 1
ATOM 2160 O O . THR A 1 288 ? -35.289 -24.912 -9.222 1.00 76.88 288 THR A O 1
ATOM 2163 N N . LEU A 1 289 ? -34.542 -26.313 -10.820 1.00 72.69 289 LEU A N 1
ATOM 2164 C CA . LEU A 1 289 ? -33.300 -26.752 -10.182 1.00 72.69 289 LEU A CA 1
ATOM 2165 C C . LEU A 1 289 ? -33.570 -27.419 -8.821 1.00 72.69 289 LEU A C 1
ATOM 2167 O O . LEU A 1 289 ? -32.921 -27.110 -7.825 1.00 72.69 289 LEU A O 1
ATOM 2171 N N . ASP A 1 290 ? -34.581 -28.290 -8.744 1.00 66.31 290 ASP A N 1
ATOM 2172 C CA . ASP A 1 290 ? -34.905 -29.041 -7.524 1.00 66.31 290 ASP A CA 1
ATOM 2173 C C . ASP A 1 290 ? -33.981 -30.252 -7.348 1.00 66.31 290 ASP A C 1
ATOM 2175 O O . ASP A 1 290 ? -34.171 -31.311 -7.946 1.00 66.31 290 ASP A O 1
ATOM 2179 N N . GLY A 1 291 ? -32.965 -30.097 -6.505 1.00 59.78 291 GLY A N 1
ATOM 2180 C CA . GLY A 1 291 ? -31.958 -31.118 -6.237 1.00 59.78 291 GLY A CA 1
ATOM 2181 C C . GLY A 1 291 ? -30.601 -30.486 -5.950 1.00 59.78 291 GLY A C 1
ATOM 2182 O O . GLY A 1 291 ? -30.497 -29.271 -5.790 1.00 59.78 291 GLY A O 1
ATOM 2183 N N . TRP A 1 292 ? -29.555 -31.310 -5.890 1.00 57.44 292 TRP A N 1
ATOM 2184 C CA . TRP A 1 292 ? -28.184 -30.807 -5.859 1.00 57.44 292 TRP A CA 1
ATOM 2185 C C . TRP A 1 292 ? -27.670 -30.688 -7.294 1.00 57.44 292 TRP A C 1
ATOM 2187 O O . TRP A 1 292 ? -27.499 -31.699 -7.974 1.00 57.44 292 TRP A O 1
ATOM 2197 N N . TYR A 1 293 ? -27.460 -29.452 -7.739 1.00 71.38 293 TYR A N 1
ATOM 2198 C CA . TYR A 1 293 ? -26.859 -29.124 -9.026 1.00 71.38 293 TYR A CA 1
ATOM 2199 C C . TYR A 1 293 ? -25.492 -28.508 -8.774 1.00 71.38 293 TYR A C 1
ATOM 2201 O O . TYR A 1 293 ? -25.386 -27.519 -8.050 1.00 71.38 293 TYR A O 1
ATOM 2209 N N . GLU A 1 294 ? -24.461 -29.078 -9.385 1.00 72.00 294 GLU A N 1
ATOM 2210 C CA . GLU A 1 294 ? -23.120 -28.505 -9.374 1.00 72.00 294 GLU A CA 1
ATOM 2211 C C . GLU A 1 294 ? -22.960 -27.600 -10.606 1.00 72.00 294 GLU A C 1
ATOM 2213 O O . GLU A 1 294 ? -23.223 -28.054 -11.727 1.00 72.00 294 GLU A O 1
ATOM 2218 N N . PRO A 1 295 ? -22.589 -26.320 -10.433 1.00 77.88 295 PRO A N 1
ATOM 2219 C CA . PRO A 1 295 ? -22.225 -25.459 -11.546 1.00 77.88 295 PRO A CA 1
ATOM 2220 C C . PRO A 1 295 ? -21.105 -26.039 -12.404 1.00 77.88 295 PRO A C 1
ATOM 2222 O O . PRO A 1 295 ? -20.146 -26.609 -11.889 1.00 77.88 295 PRO A O 1
ATOM 2225 N N . GLN A 1 296 ? -21.197 -25.837 -13.714 1.00 81.31 296 GLN A N 1
ATOM 2226 C CA . GLN A 1 296 ? -20.139 -26.192 -14.654 1.00 81.31 296 GLN A CA 1
ATOM 2227 C C . GLN A 1 296 ? -19.327 -24.948 -15.011 1.00 81.31 296 GLN A C 1
ATOM 2229 O O . GLN A 1 296 ? -19.897 -23.878 -15.232 1.00 81.31 296 GLN A O 1
ATOM 2234 N N . GLU A 1 297 ? -18.004 -25.091 -15.085 1.00 76.62 297 GLU A N 1
ATOM 2235 C CA . GLU A 1 297 ? -17.126 -24.066 -15.650 1.00 76.62 297 GLU A CA 1
ATOM 2236 C C . GLU A 1 297 ? -17.439 -23.886 -17.139 1.00 76.62 297 GLU A C 1
ATOM 2238 O O . GLU A 1 297 ? -17.475 -24.847 -17.914 1.00 76.62 297 GLU A O 1
ATOM 2243 N N . CYS A 1 298 ? -17.685 -22.644 -17.543 1.00 79.50 298 CYS A N 1
ATOM 2244 C CA . CYS A 1 298 ? -17.979 -22.314 -18.924 1.00 79.50 298 CYS A CA 1
ATOM 2245 C C . CYS A 1 298 ? -16.711 -22.221 -19.778 1.00 79.50 298 CYS A C 1
ATOM 2247 O O . CYS A 1 298 ? -15.670 -21.772 -19.293 1.00 79.50 298 CYS A O 1
ATOM 2249 N N . PRO A 1 299 ? -16.802 -22.549 -21.083 1.00 74.69 299 PRO A N 1
ATOM 2250 C CA . PRO A 1 299 ? -15.770 -22.186 -22.044 1.00 74.69 299 PRO A CA 1
ATOM 2251 C C . PRO A 1 299 ? -15.486 -20.681 -21.984 1.00 74.69 299 PRO A C 1
ATOM 2253 O O . PRO A 1 299 ? -16.423 -19.876 -21.951 1.00 74.69 299 PRO A O 1
ATOM 2256 N N . SER A 1 300 ? -14.208 -20.310 -21.984 1.00 61.88 300 SER A N 1
ATOM 2257 C CA . SER A 1 300 ? -13.767 -18.917 -22.001 1.00 61.88 300 SER A CA 1
ATOM 2258 C C . SER A 1 300 ? -14.158 -18.215 -23.312 1.00 61.88 300 SER A C 1
ATOM 2260 O O . SER A 1 300 ? -14.170 -18.819 -24.384 1.00 61.88 300 SER A O 1
ATOM 2262 N N . GLY A 1 301 ? -14.493 -16.926 -23.224 1.00 60.31 301 GLY A N 1
ATOM 2263 C CA . GLY A 1 301 ? -14.877 -16.076 -24.357 1.00 60.31 301 GLY A CA 1
ATOM 2264 C C . GLY A 1 301 ? -14.769 -14.587 -24.014 1.00 60.31 301 GLY A C 1
ATOM 2265 O O . GLY A 1 301 ? -14.424 -14.235 -22.886 1.00 60.31 301 GLY A O 1
ATOM 2266 N N . THR A 1 302 ? -15.058 -13.699 -24.966 1.00 58.62 302 THR A N 1
ATOM 2267 C CA . THR A 1 302 ? -15.048 -12.245 -24.700 1.00 58.62 302 THR A CA 1
ATOM 2268 C C . THR A 1 302 ? -16.136 -11.849 -23.695 1.00 58.62 302 THR A C 1
ATOM 2270 O O . THR A 1 302 ? -17.071 -12.616 -23.465 1.00 58.62 302 THR A O 1
ATOM 2273 N N . ILE A 1 303 ? -16.070 -10.641 -23.118 1.00 57.03 303 ILE A N 1
ATOM 2274 C CA . ILE A 1 303 ? -17.072 -10.149 -22.147 1.00 57.03 303 ILE A CA 1
ATOM 2275 C C . ILE A 1 303 ? -18.519 -10.232 -22.684 1.00 57.03 303 ILE A C 1
ATOM 2277 O O . ILE A 1 303 ? -19.441 -10.603 -21.961 1.00 57.03 303 ILE A O 1
ATOM 2281 N N . ASP A 1 304 ? -18.703 -10.010 -23.988 1.00 63.28 304 ASP A N 1
ATOM 2282 C CA . ASP A 1 304 ? -19.996 -10.114 -24.677 1.00 63.28 304 ASP A CA 1
ATOM 2283 C C . ASP A 1 304 ? -20.448 -11.563 -24.934 1.00 63.28 304 ASP A C 1
ATOM 2285 O O . ASP A 1 304 ? -21.603 -11.792 -25.290 1.00 63.28 304 ASP A O 1
ATOM 2289 N N . GLN A 1 305 ? -19.565 -12.546 -24.748 1.00 66.38 305 GLN A N 1
ATOM 2290 C CA . GLN A 1 305 ? -19.806 -13.978 -24.951 1.00 66.38 305 GLN A CA 1
ATOM 2291 C C . GLN A 1 305 ? -19.859 -14.771 -23.637 1.00 66.38 305 GLN A C 1
ATOM 2293 O O . GLN A 1 305 ? -20.527 -15.800 -23.594 1.00 66.38 305 GLN A O 1
ATOM 2298 N N . VAL A 1 306 ? -19.206 -14.319 -22.562 1.00 71.88 306 VAL A N 1
ATOM 2299 C CA . VAL A 1 306 ? -19.286 -14.964 -21.237 1.00 71.88 306 VAL A CA 1
ATOM 2300 C C . VAL A 1 306 ? -20.506 -14.506 -20.443 1.00 71.88 306 VAL A C 1
ATOM 2302 O O . VAL A 1 306 ? -21.062 -13.432 -20.671 1.00 71.88 306 VAL A O 1
ATOM 2305 N N . GLY A 1 307 ? -20.949 -15.376 -19.538 1.00 80.75 307 GLY A N 1
ATOM 2306 C CA . GLY A 1 307 ? -22.247 -15.307 -18.879 1.00 80.75 307 GLY A CA 1
ATOM 2307 C C . GLY A 1 307 ? -23.027 -16.608 -19.063 1.00 80.75 307 GLY A C 1
ATOM 2308 O O . GLY A 1 307 ? -22.533 -17.586 -19.632 1.00 80.75 307 GLY A O 1
ATOM 2309 N N . CYS A 1 308 ? -24.273 -16.613 -18.612 1.00 88.31 308 CYS A N 1
ATOM 2310 C CA . CYS A 1 308 ? -25.152 -17.771 -18.658 1.00 88.31 308 CYS A CA 1
ATOM 2311 C C . CYS A 1 308 ? -26.450 -17.470 -19.424 1.00 88.31 308 CYS A C 1
ATOM 2313 O O . CYS A 1 308 ? -26.848 -16.313 -19.568 1.00 88.31 308 CYS A O 1
ATOM 2315 N N . PHE A 1 309 ? -27.153 -18.517 -19.862 1.00 91.19 309 PHE A N 1
ATOM 2316 C CA . PHE A 1 309 ? -28.500 -18.403 -20.428 1.00 91.19 309 PHE A CA 1
ATOM 2317 C C . PHE A 1 309 ? -29.517 -19.305 -19.721 1.00 91.19 309 PHE A C 1
ATOM 2319 O O . PHE A 1 309 ? -29.178 -20.370 -19.190 1.00 91.19 309 PHE A O 1
ATOM 2326 N N . THR A 1 310 ? -30.786 -18.894 -19.778 1.00 90.00 310 THR A N 1
ATOM 2327 C CA . THR A 1 310 ? -31.947 -19.785 -19.629 1.00 90.00 310 THR A CA 1
ATOM 2328 C C . THR A 1 310 ? -32.801 -19.693 -20.889 1.00 90.00 310 THR A C 1
ATOM 2330 O O . THR A 1 310 ? -32.980 -18.606 -21.435 1.00 90.00 310 THR A O 1
ATOM 2333 N N . ALA A 1 311 ? -33.325 -20.816 -21.369 1.00 89.69 311 ALA A N 1
ATOM 2334 C CA . ALA A 1 311 ? -34.154 -20.881 -22.567 1.00 89.69 311 ALA A CA 1
ATOM 2335 C C . ALA A 1 311 ? -35.345 -21.818 -22.365 1.00 89.69 311 ALA A C 1
ATOM 2337 O O . ALA A 1 311 ? -35.300 -22.736 -21.550 1.00 89.69 311 ALA A O 1
ATOM 2338 N N . THR A 1 312 ? -36.419 -21.596 -23.117 1.00 86.94 312 THR A N 1
ATOM 2339 C CA . THR A 1 312 ? -37.531 -22.538 -23.263 1.00 86.94 312 THR A CA 1
ATOM 2340 C C . THR A 1 312 ? -37.747 -22.826 -24.744 1.00 86.94 312 THR A C 1
ATOM 2342 O O . THR A 1 312 ? -38.213 -21.957 -25.486 1.00 86.94 312 THR A O 1
ATOM 2345 N N . THR A 1 313 ? -37.441 -24.049 -25.165 1.00 80.81 313 THR A N 1
ATOM 2346 C CA . THR A 1 313 ? -37.571 -24.513 -26.555 1.00 80.81 313 THR A CA 1
ATOM 2347 C C . THR A 1 313 ? -38.688 -25.548 -26.610 1.00 80.81 313 THR A C 1
ATOM 2349 O O . THR A 1 313 ? -38.681 -26.495 -25.833 1.00 80.81 313 THR A O 1
ATOM 2352 N N . ASP A 1 314 ? -39.709 -25.333 -27.446 1.00 80.44 314 ASP A N 1
ATOM 2353 C CA . ASP A 1 314 ? -40.910 -26.188 -27.543 1.00 80.44 314 ASP A CA 1
ATOM 2354 C C . ASP A 1 314 ? -41.597 -26.524 -26.193 1.00 80.44 314 ASP A C 1
ATOM 2356 O O . ASP A 1 314 ? -42.265 -27.546 -26.037 1.00 80.44 314 ASP A O 1
ATOM 2360 N N . GLY A 1 315 ? -41.470 -25.626 -25.207 1.00 78.19 315 GLY A N 1
ATOM 2361 C CA . GLY A 1 315 ? -42.017 -25.788 -23.854 1.00 78.19 315 GLY A CA 1
ATOM 2362 C C . GLY A 1 315 ? -41.098 -26.510 -22.861 1.00 78.19 315 GLY A C 1
ATOM 2363 O O . GLY A 1 315 ? -41.513 -26.745 -21.728 1.00 78.19 315 GLY A O 1
ATOM 2364 N N . VAL A 1 316 ? -39.866 -26.839 -23.256 1.00 87.06 316 VAL A N 1
ATOM 2365 C CA . VAL A 1 316 ? -38.870 -27.527 -22.425 1.00 87.06 316 VAL A CA 1
ATOM 2366 C C . VAL A 1 316 ? -37.795 -26.541 -21.945 1.00 87.06 316 VAL A C 1
ATOM 2368 O O . VAL A 1 316 ? -37.233 -25.821 -22.774 1.00 87.06 316 VAL A O 1
ATOM 2371 N N . PRO A 1 317 ? -37.509 -26.467 -20.629 1.00 88.44 317 PRO A N 1
ATOM 2372 C CA . PRO A 1 317 ? -36.497 -25.567 -20.087 1.00 88.44 317 PRO A CA 1
ATOM 2373 C C . PRO A 1 317 ? -35.081 -26.082 -20.368 1.00 88.44 317 PRO A C 1
ATOM 2375 O O . PRO A 1 317 ? -34.803 -27.269 -20.218 1.00 88.44 317 PRO A O 1
ATOM 2378 N N . MET A 1 318 ? -34.175 -25.175 -20.717 1.00 89.62 318 MET A N 1
ATOM 2379 C CA . MET A 1 318 ? -32.748 -25.433 -20.906 1.00 89.62 318 MET A CA 1
ATOM 2380 C C . MET A 1 318 ? -31.931 -24.341 -20.213 1.00 89.62 318 MET A C 1
ATOM 2382 O O . MET A 1 318 ? -32.360 -23.186 -20.132 1.00 89.62 318 MET A O 1
ATOM 2386 N N . ARG A 1 319 ? -30.746 -24.693 -19.719 1.00 91.12 319 ARG A N 1
ATOM 2387 C CA . ARG A 1 319 ? -29.797 -23.767 -19.085 1.00 91.12 319 ARG A CA 1
ATOM 2388 C C . ARG A 1 319 ? -28.382 -24.121 -19.534 1.00 91.12 319 ARG A C 1
ATOM 2390 O O . ARG A 1 319 ? -28.087 -25.302 -19.695 1.00 91.12 319 ARG A O 1
ATOM 2397 N N . GLY A 1 320 ? -27.520 -23.126 -19.721 1.00 89.94 320 GLY A N 1
ATOM 2398 C CA . GLY A 1 320 ? -26.120 -23.351 -20.087 1.00 89.94 320 GLY A CA 1
ATOM 2399 C C . GLY A 1 320 ? -25.299 -22.066 -20.170 1.00 89.94 320 GLY A C 1
ATOM 2400 O O . GLY A 1 320 ? -25.737 -21.002 -19.723 1.00 89.94 320 GLY A O 1
ATOM 2401 N N . CYS A 1 321 ? -24.103 -22.167 -20.746 1.00 90.25 321 CYS A N 1
ATOM 2402 C CA . CYS A 1 321 ? -23.171 -21.052 -20.890 1.00 90.25 321 CYS A CA 1
ATOM 2403 C C . CYS A 1 321 ? -23.486 -20.217 -22.135 1.00 90.25 321 CYS A C 1
ATOM 2405 O O . CYS A 1 321 ? -23.677 -20.757 -23.223 1.00 90.25 321 CYS A O 1
ATOM 2407 N N . LYS A 1 322 ? -23.465 -18.889 -22.009 1.00 89.81 322 LYS A N 1
ATOM 2408 C CA . LYS A 1 322 ? -23.625 -17.950 -23.135 1.00 89.81 322 LYS A CA 1
ATOM 2409 C C . LYS A 1 322 ? -22.530 -18.147 -24.196 1.00 89.81 322 LYS A C 1
ATOM 2411 O O . LYS A 1 322 ? -22.817 -18.041 -25.383 1.00 89.81 322 LYS A O 1
ATOM 2416 N N . SER A 1 323 ? -21.331 -18.571 -23.785 1.00 84.12 323 SER A N 1
ATOM 2417 C CA . SER A 1 323 ? -20.193 -18.873 -24.667 1.00 84.12 323 SER A CA 1
ATOM 2418 C C . SER A 1 323 ? -20.359 -20.149 -25.503 1.00 84.12 323 SER A C 1
ATOM 2420 O O . SER A 1 323 ? -19.534 -20.430 -26.370 1.00 84.12 323 SER A O 1
ATOM 2422 N N . GLN A 1 324 ? -21.425 -20.923 -25.270 1.00 87.62 324 GLN A N 1
ATOM 2423 C CA . GLN A 1 324 ? -21.812 -22.075 -26.091 1.00 87.62 324 GLN A CA 1
ATOM 2424 C C . GLN A 1 324 ? -22.864 -21.718 -27.156 1.00 87.62 324 GLN A C 1
ATOM 2426 O O . GLN A 1 324 ? -23.157 -22.554 -28.009 1.00 87.62 324 GLN A O 1
ATOM 2431 N N . LEU A 1 325 ? -23.421 -20.501 -27.119 1.00 87.19 325 LEU A N 1
ATOM 2432 C CA . LEU A 1 325 ? -24.379 -20.001 -28.103 1.00 87.19 325 LEU A CA 1
ATOM 2433 C C . LEU A 1 325 ? -23.658 -19.342 -29.285 1.00 87.19 325 LEU A C 1
ATOM 2435 O O . LEU A 1 325 ? -22.630 -18.683 -29.125 1.00 87.19 325 LEU A O 1
ATOM 2439 N N . ASN A 1 326 ? -24.225 -19.471 -30.482 1.00 85.75 326 ASN A N 1
ATOM 2440 C CA . ASN A 1 326 ? -23.756 -18.737 -31.656 1.00 85.75 326 ASN A CA 1
ATOM 2441 C C . ASN A 1 326 ? -24.339 -17.307 -31.719 1.00 85.75 326 ASN A C 1
ATOM 2443 O O . ASN A 1 326 ? -25.261 -16.953 -30.986 1.00 85.75 326 ASN A O 1
ATOM 2447 N N . THR A 1 327 ? -23.816 -16.468 -32.617 1.00 80.56 327 THR A N 1
ATOM 2448 C CA . THR A 1 327 ? -24.197 -15.046 -32.726 1.00 80.56 327 THR A CA 1
ATOM 2449 C C . THR A 1 327 ? -25.696 -14.815 -32.966 1.00 80.56 327 THR A C 1
ATOM 2451 O O . THR A 1 327 ? -26.259 -13.859 -32.426 1.00 80.56 327 THR A O 1
ATOM 2454 N N . ASP A 1 328 ? -26.364 -15.680 -33.734 1.00 85.62 328 ASP A N 1
ATOM 2455 C CA . ASP A 1 328 ? -27.804 -15.564 -34.002 1.00 85.62 328 ASP A CA 1
ATOM 2456 C C . ASP A 1 328 ? -28.636 -15.981 -32.773 1.00 85.62 328 ASP A C 1
ATOM 2458 O O . ASP A 1 328 ? -29.649 -15.351 -32.466 1.00 85.62 328 ASP A O 1
ATOM 2462 N N . GLU A 1 329 ? -28.180 -16.986 -32.017 1.00 87.12 329 GLU A N 1
ATOM 2463 C CA . GLU A 1 329 ? -28.790 -17.422 -30.750 1.00 87.12 329 GLU A CA 1
ATOM 2464 C C . GLU A 1 329 ? -28.639 -16.362 -29.650 1.00 87.12 329 GLU A C 1
ATOM 2466 O O . GLU A 1 329 ? -29.617 -16.033 -28.979 1.00 87.12 329 GLU A O 1
ATOM 2471 N N . ILE A 1 330 ? -27.454 -15.756 -29.514 1.00 84.56 330 ILE A N 1
ATOM 2472 C CA . ILE A 1 330 ? -27.215 -14.618 -28.610 1.00 84.56 330 ILE A CA 1
ATOM 2473 C C . ILE A 1 330 ? -28.142 -13.450 -28.979 1.00 84.56 330 ILE A C 1
ATOM 2475 O O . ILE A 1 330 ? -28.803 -12.878 -28.109 1.00 84.56 330 ILE A O 1
ATOM 2479 N N . THR A 1 331 ? -28.255 -13.125 -30.272 1.00 86.25 331 THR A N 1
ATOM 2480 C CA . THR A 1 331 ? -29.152 -12.068 -30.773 1.00 86.25 331 THR A CA 1
ATOM 2481 C C . THR A 1 331 ? -30.624 -12.378 -30.472 1.00 86.25 331 THR A C 1
ATOM 2483 O O . THR A 1 331 ? -31.372 -11.488 -30.061 1.00 86.25 331 THR A O 1
ATOM 2486 N N . PHE A 1 332 ? -31.046 -13.639 -30.613 1.00 85.75 332 PHE A N 1
ATOM 2487 C CA . PHE A 1 332 ? -32.390 -14.088 -30.249 1.00 85.75 332 PHE A CA 1
ATOM 2488 C C . PHE A 1 332 ? -32.652 -13.934 -28.744 1.00 85.75 332 PHE A C 1
ATOM 2490 O O . PHE A 1 332 ? -33.613 -13.259 -28.366 1.00 85.75 332 PHE A O 1
ATOM 2497 N N . CYS A 1 333 ? -31.776 -14.478 -27.894 1.00 84.81 333 CYS A N 1
ATOM 2498 C CA . CYS A 1 333 ? -31.874 -14.427 -26.431 1.00 84.81 333 CYS A CA 1
ATOM 2499 C C . CYS A 1 333 ? -31.729 -13.014 -25.835 1.00 84.81 333 CYS A C 1
ATOM 2501 O O . CYS A 1 333 ? -32.143 -12.780 -24.702 1.00 84.81 333 CYS A O 1
ATOM 2503 N N . SER A 1 334 ? -31.183 -12.063 -26.598 1.00 83.19 334 SER A N 1
ATOM 2504 C CA . SER A 1 334 ? -31.128 -10.639 -26.234 1.00 83.19 334 SER A CA 1
ATOM 2505 C C . SER A 1 334 ? -32.430 -9.883 -26.551 1.00 83.19 334 SER A C 1
ATOM 2507 O O . SER A 1 334 ? -32.575 -8.714 -26.194 1.00 83.19 334 SER A O 1
ATOM 2509 N N . SER A 1 335 ? -33.388 -10.508 -27.248 1.00 82.31 335 SER A N 1
ATOM 2510 C CA . SER A 1 335 ? -34.641 -9.860 -27.648 1.00 82.31 335 SER A CA 1
ATOM 2511 C C . SER A 1 335 ? -35.749 -10.026 -26.598 1.00 82.31 335 SER A C 1
ATOM 2513 O O . SER A 1 335 ? -36.034 -11.126 -26.121 1.00 82.31 335 SER A O 1
ATOM 2515 N N . SER A 1 336 ? -36.452 -8.930 -26.296 1.00 67.00 336 SER A N 1
ATOM 2516 C CA . SER A 1 336 ? -37.498 -8.844 -25.259 1.00 67.00 336 SER A CA 1
ATOM 2517 C C . SER A 1 336 ? -38.809 -9.591 -25.567 1.00 67.00 336 SER A C 1
ATOM 2519 O O . SER A 1 336 ? -39.781 -9.461 -24.825 1.00 67.00 336 SER A O 1
ATOM 2521 N N . GLN A 1 337 ? -38.854 -10.355 -26.663 1.00 68.06 337 GLN A N 1
ATOM 2522 C CA . GLN A 1 337 ? -39.972 -11.231 -27.042 1.00 68.06 337 GLN A CA 1
ATOM 2523 C C . GLN A 1 337 ? -39.538 -12.693 -27.260 1.00 68.06 337 GLN A C 1
ATOM 2525 O O . GLN A 1 337 ? -40.339 -13.497 -27.737 1.00 68.06 337 GLN A O 1
ATOM 2530 N N . SER A 1 338 ? -38.290 -13.048 -26.940 1.00 76.88 338 SER A N 1
ATOM 2531 C CA . SER A 1 338 ? -37.817 -14.431 -27.024 1.00 76.88 338 SER A CA 1
ATOM 2532 C C . SER A 1 338 ? -38.255 -15.267 -25.817 1.00 76.88 338 SER A C 1
ATOM 2534 O O . SER A 1 338 ? -38.608 -14.748 -24.759 1.00 76.88 338 SER A O 1
ATOM 2536 N N . SER A 1 339 ? -38.210 -16.591 -25.970 1.00 84.50 339 SER A N 1
ATOM 2537 C CA . SER A 1 339 ? -38.356 -17.554 -24.872 1.00 84.50 339 SER A CA 1
ATOM 2538 C C . SER A 1 339 ? -37.026 -17.833 -24.155 1.00 84.50 339 SER A C 1
ATOM 2540 O O . SER A 1 339 ? -36.879 -18.866 -23.503 1.00 84.50 339 SER A O 1
ATOM 2542 N N . CYS A 1 340 ? -36.045 -16.942 -24.304 1.00 88.25 340 CYS A N 1
ATOM 2543 C CA . CYS A 1 340 ? -34.689 -17.074 -23.794 1.00 88.25 340 CYS A CA 1
ATOM 2544 C C . CYS A 1 340 ? -34.272 -15.795 -23.053 1.00 88.25 340 CYS A C 1
ATOM 2546 O O . CYS A 1 340 ? -34.842 -14.728 -23.260 1.00 88.25 340 CYS A O 1
ATOM 2548 N N . SER A 1 341 ? -33.297 -15.904 -22.158 1.00 88.25 341 SER A N 1
ATOM 2549 C CA . SER A 1 341 ? -32.697 -14.770 -21.459 1.00 88.25 341 SER A CA 1
ATOM 2550 C C . SER A 1 341 ? -31.219 -15.025 -21.194 1.00 88.25 341 SER A C 1
ATOM 2552 O O . SER A 1 341 ? -30.816 -16.157 -20.914 1.00 88.25 341 SER A O 1
ATOM 2554 N N . LEU A 1 342 ? -30.427 -13.959 -21.291 1.00 88.19 342 LEU A N 1
ATOM 2555 C CA . LEU A 1 342 ? -28.998 -13.934 -20.987 1.00 88.19 342 LEU A CA 1
ATOM 2556 C C . LEU A 1 342 ? -28.752 -13.163 -19.689 1.00 88.19 342 LEU A C 1
ATOM 2558 O O . LEU A 1 342 ? -29.538 -12.289 -19.318 1.00 88.19 342 LEU A O 1
ATOM 2562 N N . CYS A 1 343 ? -27.648 -13.474 -19.023 1.00 82.38 343 CYS A N 1
ATOM 2563 C CA . CYS A 1 343 ? -27.156 -12.744 -17.863 1.00 82.38 343 CYS A CA 1
ATOM 2564 C C . CYS A 1 343 ? -25.637 -12.940 -17.727 1.00 82.38 343 CYS A C 1
ATOM 2566 O O . CYS A 1 343 ? -25.098 -13.953 -18.171 1.00 82.38 343 CYS A O 1
ATOM 2568 N N . ASP A 1 344 ? -24.943 -11.995 -17.092 1.00 76.00 344 ASP A N 1
ATOM 2569 C CA . ASP A 1 344 ? -23.480 -11.866 -17.227 1.00 76.00 344 ASP A CA 1
ATOM 2570 C C . ASP A 1 344 ? -22.697 -12.127 -15.919 1.00 76.00 344 ASP A C 1
ATOM 2572 O O . ASP A 1 344 ? -21.561 -11.681 -15.758 1.00 76.00 344 ASP A O 1
ATOM 2576 N N . GLY A 1 345 ? -23.284 -12.860 -14.965 1.00 69.81 345 GLY A N 1
ATOM 2577 C CA . GLY A 1 345 ? -22.676 -13.179 -13.662 1.00 69.81 345 GLY A CA 1
ATOM 2578 C C . GLY A 1 345 ? -22.561 -14.680 -13.381 1.00 69.81 345 GLY A C 1
ATOM 2579 O O . GLY A 1 345 ? -23.280 -15.483 -13.973 1.00 69.81 345 GLY A O 1
ATOM 2580 N N . ASP A 1 346 ? -21.673 -15.063 -12.458 1.00 72.25 346 ASP A N 1
ATOM 2581 C CA . ASP A 1 346 ? -21.550 -16.448 -11.978 1.00 72.25 346 ASP A CA 1
ATOM 2582 C C . ASP A 1 346 ? -22.917 -16.993 -11.550 1.00 72.25 346 ASP A C 1
ATOM 2584 O O . ASP A 1 346 ? -23.584 -16.435 -10.678 1.00 72.25 346 ASP A O 1
ATOM 2588 N N . ASN A 1 347 ? -23.322 -18.114 -12.143 1.00 76.81 347 ASN A N 1
ATOM 2589 C CA . ASN A 1 347 ? -24.547 -18.848 -11.839 1.00 76.81 347 ASN A CA 1
ATOM 2590 C C . ASN A 1 347 ? -25.828 -18.022 -11.993 1.00 76.81 347 ASN A C 1
ATOM 2592 O O . ASN A 1 347 ? -26.865 -18.367 -11.417 1.00 76.81 347 ASN A O 1
ATOM 2596 N N . CYS A 1 348 ? -25.784 -16.932 -12.763 1.00 75.94 348 CYS A N 1
ATOM 2597 C CA . CYS A 1 348 ? -26.910 -16.018 -12.951 1.00 75.94 348 CYS A CA 1
ATOM 2598 C C . CYS A 1 348 ? -28.124 -16.710 -13.595 1.00 75.94 348 CYS A C 1
ATOM 2600 O O . CYS A 1 348 ? -29.264 -16.351 -13.312 1.00 75.94 348 CYS A O 1
ATOM 2602 N N . ASN A 1 349 ? -27.895 -17.776 -14.372 1.00 82.00 349 ASN A N 1
ATOM 2603 C CA . ASN A 1 349 ? -28.940 -18.662 -14.880 1.00 82.00 349 ASN A CA 1
ATOM 2604 C C . ASN A 1 349 ? -29.412 -19.709 -13.857 1.00 82.00 349 ASN A C 1
ATOM 2606 O O . ASN A 1 349 ? -29.926 -20.756 -14.246 1.00 82.00 349 ASN A O 1
ATOM 2610 N N . GLY A 1 350 ? -29.216 -19.472 -12.565 1.00 71.38 350 GLY A N 1
ATOM 2611 C CA . GLY A 1 350 ? -29.716 -20.314 -11.491 1.00 71.38 350 GLY A CA 1
ATOM 2612 C C . GLY A 1 350 ? -31.177 -20.033 -11.154 1.00 71.38 350 GLY A C 1
ATOM 2613 O O . GLY A 1 350 ? -32.013 -19.704 -12.003 1.00 71.38 350 GLY A O 1
ATOM 2614 N N . ARG A 1 351 ? -31.489 -20.170 -9.868 1.00 67.69 351 ARG A N 1
ATOM 2615 C CA . ARG A 1 351 ? -32.722 -19.629 -9.287 1.00 67.69 351 ARG A CA 1
ATOM 2616 C C . ARG A 1 351 ? -32.650 -18.086 -9.339 1.00 67.69 351 ARG A C 1
ATOM 2618 O O . ARG A 1 351 ? -31.539 -17.556 -9.316 1.00 67.69 351 ARG A O 1
ATOM 2625 N N . PRO A 1 352 ? -33.783 -17.359 -9.432 1.00 56.53 352 PRO A N 1
ATOM 2626 C CA . PRO A 1 352 ? -33.775 -15.892 -9.365 1.00 56.53 352 PRO A CA 1
ATOM 2627 C C . PRO A 1 352 ? -33.023 -15.399 -8.114 1.00 56.53 352 PRO A C 1
ATOM 2629 O O . PRO A 1 352 ? -32.972 -16.154 -7.134 1.00 56.53 352 PRO A O 1
ATOM 2632 N N . PRO A 1 353 ? -32.439 -14.179 -8.130 1.00 55.22 353 PRO A N 1
ATOM 2633 C CA . PRO A 1 353 ? -31.662 -13.648 -7.009 1.00 55.22 353 PRO A CA 1
ATOM 2634 C C . PRO A 1 353 ? -32.446 -13.828 -5.715 1.00 55.22 353 PRO A C 1
ATOM 2636 O O . PRO A 1 353 ? -33.577 -13.355 -5.582 1.00 55.22 353 PRO A O 1
ATOM 2639 N N . LYS A 1 354 ? -31.883 -14.614 -4.793 1.00 68.94 354 LYS A N 1
ATOM 2640 C CA . LYS A 1 354 ? -32.612 -14.994 -3.586 1.00 68.94 354 LYS A CA 1
ATOM 2641 C C . LYS A 1 354 ? -32.787 -13.743 -2.746 1.00 68.94 354 LYS A C 1
ATOM 2643 O O . LYS A 1 354 ? -31.829 -13.003 -2.529 1.00 68.94 354 LYS A O 1
ATOM 2648 N N . THR A 1 355 ? -33.997 -13.518 -2.258 1.00 85.50 355 THR A N 1
ATOM 2649 C CA . THR A 1 355 ? -34.161 -12.625 -1.121 1.00 85.50 355 THR A CA 1
ATOM 2650 C C . THR A 1 355 ? -33.636 -13.347 0.111 1.00 85.50 355 THR A C 1
ATOM 2652 O O . THR A 1 355 ? -33.936 -14.526 0.302 1.00 85.50 355 THR A O 1
ATOM 2655 N N . CYS A 1 356 ? -32.863 -12.666 0.943 1.00 91.12 356 CYS A N 1
ATOM 2656 C CA . CYS A 1 356 ? -32.522 -13.137 2.278 1.00 91.12 356 CYS A CA 1
ATOM 2657 C C . CYS A 1 356 ? -32.861 -12.048 3.290 1.00 91.12 356 CYS A C 1
ATOM 2659 O O . CYS A 1 356 ? -32.822 -10.858 2.981 1.00 91.12 356 CYS A O 1
ATOM 2661 N N . ILE A 1 357 ? -33.139 -12.450 4.526 1.00 93.12 357 ILE A N 1
ATOM 2662 C CA . ILE A 1 357 ? -33.221 -11.513 5.644 1.00 93.12 357 ILE A CA 1
ATOM 2663 C C . ILE A 1 357 ? -31.785 -11.046 5.918 1.00 93.12 357 ILE A C 1
ATOM 2665 O O . ILE A 1 357 ? -30.910 -11.874 6.190 1.00 93.12 357 ILE A O 1
ATOM 2669 N N . THR A 1 358 ? -31.530 -9.743 5.794 1.00 94.25 358 THR A N 1
ATOM 2670 C CA . THR A 1 358 ? -30.209 -9.122 5.965 1.00 94.25 358 THR A CA 1
ATOM 2671 C C . THR A 1 358 ? -30.244 -8.099 7.103 1.00 94.25 358 THR A C 1
ATOM 2673 O O . THR A 1 358 ? -30.805 -7.014 6.946 1.00 94.25 358 THR A O 1
ATOM 2676 N N . CYS A 1 359 ? -29.664 -8.431 8.254 1.00 94.38 359 CYS A N 1
ATOM 2677 C CA . CYS A 1 359 ? -29.625 -7.564 9.432 1.00 94.38 359 CYS A CA 1
ATOM 2678 C C . CYS A 1 359 ? -28.521 -7.998 10.412 1.00 94.38 359 CYS A C 1
ATOM 2680 O O . CYS A 1 359 ? -28.085 -9.154 10.395 1.00 94.38 359 CYS A O 1
ATOM 2682 N N . ASP A 1 360 ? -28.105 -7.088 11.296 1.00 94.00 360 ASP A N 1
ATOM 2683 C CA . ASP A 1 360 ? -27.299 -7.402 12.478 1.00 94.00 360 ASP A CA 1
ATOM 2684 C C . ASP A 1 360 ? -28.044 -6.951 13.740 1.00 94.00 360 ASP A C 1
ATOM 2686 O O . ASP A 1 360 ? -28.533 -5.824 13.832 1.00 94.00 360 ASP A O 1
ATOM 2690 N N . SER A 1 361 ? -28.126 -7.837 14.729 1.00 93.12 361 SER A N 1
ATOM 2691 C CA . SER A 1 361 ? -28.678 -7.517 16.049 1.00 93.12 361 SER A CA 1
ATOM 2692 C C . SER A 1 361 ? -27.836 -6.541 16.883 1.00 93.12 361 SER A C 1
ATOM 2694 O O . SER A 1 361 ? -28.320 -6.099 17.922 1.00 93.12 361 SER A O 1
ATOM 2696 N N . SER A 1 362 ? -26.610 -6.199 16.461 1.00 91.88 362 SER A N 1
ATOM 2697 C CA . SER A 1 362 ? -25.876 -5.056 17.031 1.00 91.88 362 SER A CA 1
ATOM 2698 C C . SER A 1 362 ? -26.550 -3.718 16.732 1.00 91.88 362 SER A C 1
ATOM 2700 O O . SER A 1 362 ? -26.444 -2.789 17.532 1.00 91.88 362 SER A O 1
ATOM 2702 N N . ASP A 1 363 ? -27.241 -3.640 15.593 1.00 91.12 363 ASP A N 1
ATOM 2703 C CA . ASP A 1 363 ? -27.831 -2.412 15.064 1.00 91.12 363 ASP A CA 1
ATOM 2704 C C . ASP A 1 363 ? -29.345 -2.388 15.320 1.00 91.12 363 ASP A C 1
ATOM 2706 O O . ASP A 1 363 ? -29.896 -1.366 15.730 1.00 91.12 363 ASP A O 1
ATOM 2710 N N . ASP A 1 364 ? -30.015 -3.530 15.125 1.00 90.50 364 ASP A N 1
ATOM 2711 C CA . ASP A 1 364 ? -31.434 -3.717 15.425 1.00 90.50 364 ASP A CA 1
ATOM 2712 C C . ASP A 1 364 ? -31.689 -5.079 16.088 1.00 90.50 364 ASP A C 1
ATOM 2714 O O . ASP A 1 364 ? -31.727 -6.129 15.437 1.00 90.50 364 ASP A O 1
A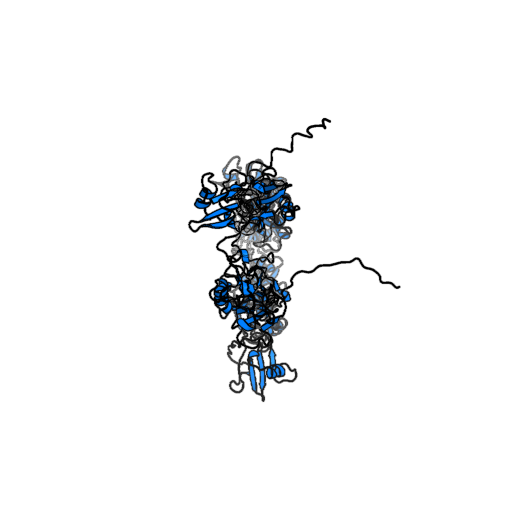TOM 2718 N N . VAL A 1 365 ? -31.925 -5.046 17.403 1.00 87.88 365 VAL A N 1
ATOM 2719 C CA . VAL A 1 365 ? -32.206 -6.215 18.254 1.00 87.88 365 VAL A CA 1
ATOM 2720 C C . VAL A 1 365 ? -33.277 -7.154 17.693 1.00 87.88 365 VAL A C 1
ATOM 2722 O O . VAL A 1 365 ? -33.187 -8.366 17.894 1.00 87.88 365 VAL A O 1
ATOM 2725 N N . ASN A 1 366 ? -34.243 -6.635 16.929 1.00 89.06 366 ASN A N 1
ATOM 2726 C CA . ASN A 1 366 ? -35.306 -7.427 16.311 1.00 89.06 366 ASN A CA 1
ATOM 2727 C C . ASN A 1 366 ? -34.762 -8.519 15.372 1.00 89.06 366 ASN A C 1
ATOM 2729 O O . ASN A 1 366 ? -35.363 -9.587 15.258 1.00 89.06 366 ASN A O 1
ATOM 2733 N N . CYS A 1 367 ? -33.584 -8.315 14.772 1.00 91.19 367 CYS A N 1
ATOM 2734 C CA . CYS A 1 367 ? -32.888 -9.322 13.965 1.00 91.19 367 CYS A CA 1
ATOM 2735 C C . CYS A 1 367 ? -32.626 -10.638 14.733 1.00 91.19 367 CYS A C 1
ATOM 2737 O O . CYS A 1 367 ? -32.597 -11.730 14.149 1.00 91.19 367 CYS A O 1
ATOM 2739 N N . ALA A 1 368 ? -32.452 -10.532 16.054 1.00 90.12 368 ALA A N 1
ATOM 2740 C CA . ALA A 1 368 ? -32.251 -11.634 16.986 1.00 90.12 368 ALA A CA 1
ATOM 2741 C C . ALA A 1 368 ? -33.538 -12.065 17.711 1.00 90.12 368 ALA A C 1
ATOM 2743 O O . ALA A 1 368 ? -33.728 -13.262 17.929 1.00 90.12 368 ALA A O 1
ATOM 2744 N N . THR A 1 369 ? -34.385 -11.112 18.117 1.00 85.44 369 THR A N 1
ATOM 2745 C CA . THR A 1 369 ? -35.436 -11.346 19.125 1.00 85.44 369 THR A CA 1
ATOM 2746 C C . THR A 1 369 ? -36.842 -11.585 18.576 1.00 85.44 369 THR A C 1
ATOM 2748 O O . THR A 1 369 ? -37.714 -12.029 19.326 1.00 85.44 369 THR A O 1
ATOM 2751 N N . VAL A 1 370 ? -37.092 -11.311 17.293 1.00 79.19 370 VAL A N 1
ATOM 2752 C CA . VAL A 1 370 ? -38.428 -11.442 16.693 1.00 79.19 370 VAL A CA 1
ATOM 2753 C C . VAL A 1 370 ? -38.902 -12.899 16.680 1.00 79.19 370 VAL A C 1
ATOM 2755 O O . VAL A 1 370 ? -38.278 -13.774 16.085 1.00 79.19 370 VAL A O 1
ATOM 2758 N N . ALA A 1 371 ? -40.057 -13.137 17.310 1.00 67.19 371 ALA A N 1
ATOM 2759 C CA . ALA A 1 371 ? -40.712 -14.445 17.372 1.00 67.19 371 ALA A CA 1
ATOM 2760 C C . ALA A 1 371 ? -41.714 -14.711 16.227 1.00 67.19 371 ALA A C 1
ATOM 2762 O O . ALA A 1 371 ? -42.107 -15.858 16.031 1.00 67.19 371 ALA A O 1
ATOM 2763 N N . ASP A 1 372 ? -42.133 -13.679 15.481 1.00 77.88 372 ASP A N 1
ATOM 2764 C CA . ASP A 1 372 ? -42.954 -13.807 14.266 1.00 77.88 372 ASP A CA 1
ATOM 2765 C C . ASP A 1 372 ? -42.066 -13.658 13.015 1.00 77.88 372 ASP A C 1
ATOM 2767 O O . ASP A 1 372 ? -41.675 -12.532 12.691 1.00 77.88 372 ASP A O 1
ATOM 2771 N N . PRO A 1 373 ? -41.779 -14.746 12.272 1.00 74.94 373 PRO A N 1
ATOM 2772 C CA . PRO A 1 373 ? -40.986 -14.703 11.040 1.00 74.94 373 PRO A CA 1
ATOM 2773 C C . PRO A 1 373 ? -41.453 -13.647 10.028 1.00 74.94 373 PRO A C 1
ATOM 2775 O O . PRO A 1 373 ? -40.641 -13.074 9.303 1.00 74.94 373 PRO A O 1
ATOM 2778 N N . THR A 1 374 ? -42.750 -13.322 10.014 1.00 79.44 374 THR A N 1
ATOM 2779 C CA . THR A 1 374 ? -43.335 -12.314 9.119 1.00 79.44 374 THR A CA 1
ATOM 2780 C C . THR A 1 374 ? -42.748 -10.921 9.356 1.00 79.44 374 THR A C 1
ATOM 2782 O O . THR A 1 374 ? -42.558 -10.163 8.406 1.00 79.44 374 THR A O 1
ATOM 2785 N N . ALA A 1 375 ? -42.412 -10.580 10.603 1.00 83.06 375 ALA A N 1
ATOM 2786 C CA . ALA A 1 375 ? -41.824 -9.288 10.951 1.00 83.06 375 ALA A CA 1
ATOM 2787 C C . ALA A 1 375 ? -40.331 -9.184 10.583 1.00 83.06 375 ALA A C 1
ATOM 2789 O O . ALA A 1 375 ? -39.818 -8.073 10.454 1.00 83.06 375 ALA A O 1
ATOM 2790 N N . LEU A 1 376 ? -39.635 -10.302 10.333 1.00 85.31 376 LEU A N 1
ATOM 2791 C CA . LEU A 1 376 ? -38.274 -10.281 9.779 1.00 85.31 376 LEU A CA 1
ATOM 2792 C C . LEU A 1 376 ? -38.251 -9.965 8.274 1.00 85.31 376 LEU A C 1
ATOM 2794 O O . LEU A 1 376 ? -37.228 -9.516 7.760 1.00 85.31 376 LEU A O 1
ATOM 2798 N N . LEU A 1 377 ? -39.373 -10.125 7.561 1.00 85.69 377 LEU A N 1
ATOM 2799 C CA . LEU A 1 377 ? -39.456 -9.845 6.121 1.00 85.69 377 LEU A CA 1
ATOM 2800 C C . LEU A 1 377 ? -39.221 -8.366 5.771 1.00 85.69 377 LEU A C 1
ATOM 2802 O O . LEU A 1 377 ? -38.921 -8.065 4.620 1.00 85.69 377 LEU A O 1
ATOM 2806 N N . GLN A 1 378 ? -39.294 -7.441 6.736 1.00 87.00 378 GLN A N 1
ATOM 2807 C CA . GLN A 1 378 ? -38.912 -6.039 6.513 1.00 87.00 378 GLN A CA 1
ATOM 2808 C C . GLN A 1 378 ? -37.410 -5.862 6.221 1.00 87.00 378 GLN A C 1
ATOM 2810 O O . GLN A 1 378 ? -37.028 -4.888 5.579 1.00 87.00 378 GLN A O 1
ATOM 2815 N N . TYR A 1 379 ? -36.571 -6.818 6.642 1.00 91.31 379 TYR A N 1
ATOM 2816 C CA . TYR A 1 379 ? -35.136 -6.864 6.339 1.00 91.31 379 TYR A CA 1
ATOM 2817 C C . TYR A 1 379 ? -34.823 -7.735 5.108 1.00 91.31 379 TYR A C 1
ATOM 2819 O O . TYR A 1 379 ? -33.668 -8.079 4.880 1.00 91.31 379 TYR A O 1
ATOM 2827 N N . SER A 1 380 ? -35.836 -8.138 4.332 1.00 91.62 380 SER A N 1
ATOM 2828 C CA . SER A 1 380 ? -35.670 -8.896 3.089 1.00 91.62 380 SER A CA 1
ATOM 2829 C C . SER A 1 380 ? -34.947 -8.050 2.037 1.00 91.62 380 SER A C 1
ATOM 2831 O O . SER A 1 380 ? -35.527 -7.097 1.516 1.00 91.62 380 SER A O 1
ATOM 2833 N N . GLN A 1 381 ? -33.726 -8.429 1.665 1.00 90.44 381 GLN A N 1
ATOM 2834 C CA . GLN A 1 381 ? -32.975 -7.826 0.559 1.00 90.44 381 GLN A CA 1
ATOM 2835 C C . GLN A 1 381 ? -32.644 -8.867 -0.509 1.00 90.44 381 GLN A C 1
ATOM 2837 O O . GLN A 1 381 ? -32.422 -10.038 -0.201 1.00 90.44 381 GLN A O 1
ATOM 2842 N N . GLU A 1 382 ? -32.609 -8.440 -1.771 1.00 86.62 382 GLU A N 1
ATOM 2843 C CA . GLU A 1 382 ? -32.125 -9.263 -2.882 1.00 86.62 382 GLU A CA 1
ATOM 2844 C C . GLU A 1 382 ? -30.604 -9.433 -2.783 1.00 86.62 382 GLU A C 1
ATOM 2846 O O . GLU A 1 382 ? -29.861 -8.459 -2.657 1.00 86.62 382 GLU A O 1
ATOM 2851 N N . CYS A 1 383 ? -30.129 -10.675 -2.847 1.00 82.69 383 CYS A N 1
ATOM 2852 C CA . CYS A 1 383 ? -28.702 -10.962 -2.855 1.00 82.69 383 CYS A CA 1
ATOM 2853 C C . CYS A 1 383 ? -28.057 -10.594 -4.194 1.00 82.69 383 CYS A C 1
ATOM 2855 O O . CYS A 1 383 ? -28.581 -10.925 -5.257 1.00 82.69 383 CYS A O 1
ATOM 2857 N N . SER A 1 384 ? -26.838 -10.049 -4.142 1.00 76.62 384 SER A N 1
ATOM 2858 C CA . SER A 1 384 ? -26.025 -9.689 -5.318 1.00 76.62 384 SER A CA 1
ATOM 2859 C C . SER A 1 384 ? -25.636 -10.868 -6.229 1.00 76.62 384 SER A C 1
ATOM 2861 O O . SER A 1 384 ? -25.000 -10.655 -7.257 1.00 76.62 384 SER A O 1
ATOM 2863 N N . SER A 1 385 ? -25.975 -12.106 -5.854 1.00 69.31 385 SER A N 1
ATOM 2864 C CA . SER A 1 385 ? -25.808 -13.307 -6.673 1.00 69.31 385 SER A CA 1
ATOM 2865 C C . SER A 1 385 ? -26.995 -14.259 -6.502 1.00 69.31 385 SER A C 1
ATOM 2867 O O . SER A 1 385 ? -27.462 -14.506 -5.389 1.00 69.31 385 SER A O 1
ATOM 2869 N N . SER A 1 386 ? -27.421 -14.871 -7.604 1.00 65.06 386 SER A N 1
ATOM 2870 C CA . SER A 1 386 ? -28.347 -16.014 -7.666 1.00 65.06 386 SER A CA 1
ATOM 2871 C C . SER A 1 386 ? -27.804 -17.288 -7.008 1.00 65.06 386 SER A C 1
ATOM 2873 O O . SER A 1 386 ? -28.590 -18.110 -6.532 1.00 65.06 386 SER A O 1
ATOM 2875 N N . SER A 1 387 ? -26.476 -17.462 -6.948 1.00 68.44 387 SER A N 1
ATOM 2876 C CA . SER A 1 387 ? -25.845 -18.566 -6.209 1.00 68.44 387 SER A CA 1
ATOM 2877 C C . SER A 1 387 ? -25.841 -18.360 -4.698 1.00 68.44 387 SER A C 1
ATOM 2879 O O . SER A 1 387 ? -25.536 -19.304 -3.970 1.00 68.44 387 SER A O 1
ATOM 2881 N N . ALA A 1 388 ? -26.184 -17.164 -4.207 1.00 77.75 388 ALA A N 1
ATOM 2882 C CA . ALA A 1 388 ? -26.176 -16.904 -2.778 1.00 77.75 388 ALA A CA 1
ATOM 2883 C C . ALA A 1 388 ? -27.136 -17.847 -2.034 1.00 77.75 388 ALA A C 1
ATOM 2885 O O . ALA A 1 388 ? -28.231 -18.158 -2.502 1.00 77.75 388 ALA A O 1
ATOM 2886 N N . ILE A 1 389 ? -26.732 -18.298 -0.854 1.00 84.88 389 ILE A N 1
ATOM 2887 C CA . ILE A 1 389 ? -27.586 -18.974 0.127 1.00 84.88 389 ILE A CA 1
ATOM 2888 C C . ILE A 1 389 ? -27.790 -18.036 1.311 1.00 84.88 389 ILE A C 1
ATOM 2890 O O . ILE A 1 389 ? -26.930 -17.199 1.600 1.00 84.88 389 ILE A O 1
ATOM 2894 N N . CYS A 1 390 ? -28.918 -18.153 2.004 1.00 90.38 390 CYS A N 1
ATOM 2895 C CA . CYS A 1 390 ? -29.157 -17.311 3.164 1.00 90.38 390 CYS A CA 1
ATOM 2896 C C . CYS A 1 390 ? -28.425 -17.892 4.374 1.00 90.38 390 CYS A C 1
ATOM 2898 O O . CYS A 1 390 ? -28.522 -19.088 4.661 1.00 90.38 390 CYS A O 1
ATOM 2900 N N . ILE A 1 391 ? -27.688 -17.040 5.083 1.00 92.62 391 ILE A N 1
ATOM 2901 C CA . ILE A 1 391 ? -26.925 -17.406 6.273 1.00 92.62 391 ILE A CA 1
ATOM 2902 C C . ILE A 1 391 ? -27.507 -16.672 7.480 1.00 92.62 391 ILE A C 1
ATOM 2904 O O . ILE A 1 391 ? -27.831 -15.484 7.418 1.00 92.62 391 ILE A O 1
ATOM 2908 N N . SER A 1 392 ? -27.603 -17.386 8.597 1.00 93.00 392 SER A N 1
ATOM 2909 C CA . SER A 1 392 ? -27.665 -16.808 9.937 1.00 93.00 392 SER A CA 1
ATOM 2910 C C . SER A 1 392 ? -26.470 -17.329 10.724 1.00 93.00 392 SER A C 1
ATOM 2912 O O . SER A 1 392 ? -26.219 -18.533 10.724 1.00 93.00 392 SER A O 1
ATOM 2914 N N . ARG A 1 393 ? -25.740 -16.462 11.425 1.00 93.00 393 ARG A N 1
ATOM 2915 C CA . ARG A 1 393 ? -24.631 -16.864 12.304 1.00 93.00 393 ARG A CA 1
ATOM 2916 C C . ARG A 1 393 ? -24.639 -16.084 13.605 1.00 93.00 393 ARG A C 1
ATOM 2918 O O . ARG A 1 393 ? -25.114 -14.951 13.635 1.00 93.00 393 ARG A O 1
ATOM 2925 N N . ILE A 1 394 ? -24.036 -16.658 14.641 1.00 92.12 394 ILE A N 1
ATOM 2926 C CA . ILE A 1 394 ? -23.639 -15.896 15.824 1.00 92.12 394 ILE A CA 1
ATOM 2927 C C . ILE A 1 394 ? -22.203 -15.380 15.659 1.00 92.12 394 ILE A C 1
ATOM 2929 O O . ILE A 1 394 ? -21.279 -16.145 15.367 1.00 92.12 394 ILE A O 1
ATOM 2933 N N . SER A 1 395 ? -22.014 -14.079 15.867 1.00 91.06 395 SER A N 1
ATOM 2934 C CA . SER A 1 395 ? -20.730 -13.375 15.841 1.00 91.06 395 SER A CA 1
ATOM 2935 C C . SER A 1 395 ? -20.638 -12.477 17.074 1.00 91.06 395 SER A C 1
ATOM 2937 O O . SER A 1 395 ? -21.451 -11.574 17.235 1.00 91.06 395 SER A O 1
ATOM 2939 N N . ASN A 1 396 ? -19.688 -12.741 17.978 1.00 88.75 396 ASN A N 1
ATOM 2940 C CA . ASN A 1 396 ? -19.553 -12.032 19.264 1.00 88.75 396 ASN A CA 1
ATOM 2941 C C . ASN A 1 396 ? -20.867 -11.965 20.082 1.00 88.75 396 ASN A C 1
ATOM 2943 O O . ASN A 1 396 ? -21.161 -10.958 20.717 1.00 88.75 396 ASN A O 1
ATOM 2947 N N . GLY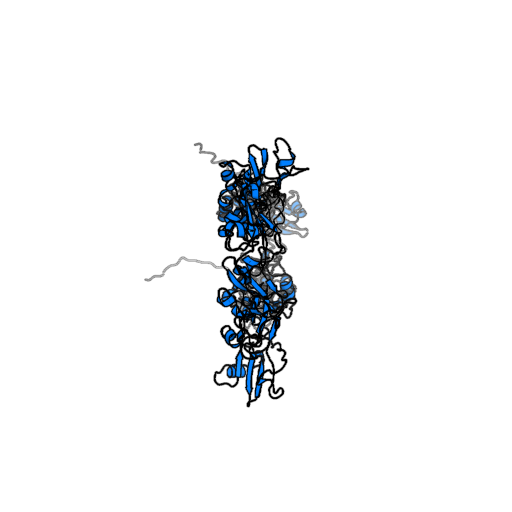 A 1 397 ? -21.678 -13.029 20.023 1.00 88.81 397 GLY A N 1
ATOM 2948 C CA . GLY A 1 397 ? -23.005 -13.118 20.647 1.00 88.81 397 GLY A CA 1
ATOM 2949 C C . GLY A 1 397 ? -24.151 -12.498 19.832 1.00 88.81 397 GLY A C 1
ATOM 2950 O O . GLY A 1 397 ? -25.300 -12.899 20.009 1.00 88.81 397 GLY A O 1
ATOM 2951 N N . TYR A 1 398 ? -23.867 -11.599 18.888 1.00 92.62 398 TYR A N 1
ATOM 2952 C CA . TYR A 1 398 ? -24.870 -11.006 18.002 1.00 92.62 398 TYR A CA 1
ATOM 2953 C C . TYR A 1 398 ? -25.269 -11.963 16.874 1.00 92.62 398 TYR A C 1
ATOM 2955 O O . TYR A 1 398 ? -24.458 -12.726 16.349 1.00 92.62 398 TYR A O 1
ATOM 2963 N N . THR A 1 399 ? -26.540 -11.923 16.488 1.00 92.94 399 THR A N 1
ATOM 2964 C CA . THR A 1 399 ? -27.083 -12.615 15.315 1.00 92.94 399 THR A CA 1
ATOM 2965 C C . THR A 1 399 ? -26.915 -11.767 14.071 1.00 92.94 399 THR A C 1
ATOM 2967 O O . THR A 1 399 ? -27.532 -10.714 13.937 1.00 92.94 399 THR A O 1
ATOM 2970 N N . GLN A 1 400 ? -26.122 -12.286 13.143 1.00 93.88 400 GLN A N 1
ATOM 2971 C CA . GLN A 1 400 ? -25.944 -11.739 11.808 1.00 93.88 400 GLN A CA 1
ATOM 2972 C C . GLN A 1 400 ? -26.720 -12.594 10.818 1.00 93.88 400 GLN A C 1
ATOM 2974 O O . GLN A 1 400 ? -26.479 -13.799 10.710 1.00 93.88 400 GLN A O 1
ATOM 2979 N N . ARG A 1 401 ? -27.638 -11.971 10.083 1.00 93.88 401 ARG A N 1
ATOM 2980 C CA . ARG A 1 401 ? -28.354 -12.574 8.960 1.00 93.88 401 ARG A CA 1
ATOM 2981 C C . ARG A 1 401 ? -27.891 -11.874 7.691 1.00 93.88 401 ARG A C 1
ATOM 2983 O O . ARG A 1 401 ? -27.912 -10.649 7.653 1.00 93.88 401 ARG A O 1
ATOM 2990 N N . ALA A 1 402 ? -27.441 -12.613 6.679 1.00 93.31 402 ALA A N 1
ATOM 2991 C CA . ALA A 1 402 ? -27.108 -12.037 5.376 1.00 93.31 402 ALA A CA 1
ATOM 2992 C C . ALA A 1 402 ? -27.026 -13.096 4.266 1.00 93.31 402 ALA A C 1
ATOM 2994 O O . ALA A 1 402 ? -27.051 -14.302 4.516 1.00 93.31 402 ALA A O 1
ATOM 2995 N N . CYS A 1 403 ? -26.877 -12.626 3.030 1.00 90.69 403 CYS A N 1
ATOM 2996 C CA . CYS A 1 403 ? -26.478 -13.437 1.885 1.00 90.69 403 CYS A CA 1
ATOM 2997 C C . CYS A 1 403 ? -25.068 -14.026 2.080 1.00 90.69 403 CYS A C 1
ATOM 2999 O O . CYS A 1 403 ? -24.160 -13.363 2.595 1.00 90.69 403 CYS A O 1
ATOM 3001 N N . SER A 1 404 ? -24.847 -15.258 1.621 1.00 84.25 404 SER A N 1
ATOM 3002 C CA . SER A 1 404 ? -23.506 -15.843 1.547 1.00 84.25 404 SER A CA 1
ATOM 3003 C C . SER A 1 404 ? -22.592 -15.010 0.648 1.00 84.25 404 SER A C 1
ATOM 3005 O O . SER A 1 404 ? -22.990 -14.633 -0.454 1.00 84.25 404 SER A O 1
ATOM 3007 N N . GLY A 1 405 ? -21.367 -14.761 1.106 1.00 80.56 405 GLY A N 1
ATOM 3008 C CA . GLY A 1 405 ? -20.424 -13.836 0.470 1.00 80.56 405 GLY A CA 1
ATOM 3009 C C . GLY A 1 405 ? -20.269 -12.544 1.273 1.00 80.56 405 GLY A C 1
ATOM 3010 O O . GLY A 1 405 ? -19.149 -12.080 1.449 1.00 80.56 405 GLY A O 1
ATOM 3011 N N . SER A 1 406 ? -21.354 -12.031 1.868 1.00 83.88 406 SER A N 1
ATOM 3012 C CA . SER A 1 406 ? -21.286 -10.959 2.876 1.00 83.88 406 SER A CA 1
ATOM 3013 C C . SER A 1 406 ? -20.843 -11.496 4.241 1.00 83.88 406 SER A C 1
ATOM 3015 O O . SER A 1 406 ? -20.083 -10.851 4.958 1.00 83.88 406 SER A O 1
ATOM 3017 N N . ILE A 1 407 ? -21.299 -12.703 4.594 1.00 85.62 407 ILE A N 1
ATOM 3018 C CA . ILE A 1 407 ? -20.866 -13.453 5.780 1.00 85.62 407 ILE A CA 1
ATOM 3019 C C . ILE A 1 407 ? -20.600 -14.923 5.428 1.00 85.62 407 ILE A C 1
ATOM 3021 O O . ILE A 1 407 ? -20.992 -15.411 4.366 1.00 85.62 407 ILE A O 1
ATOM 3025 N N . SER A 1 408 ? -19.951 -15.640 6.346 1.00 84.81 408 SER A N 1
ATOM 3026 C CA . SER A 1 408 ? -19.682 -17.079 6.252 1.00 84.81 408 SER A CA 1
ATOM 3027 C C . SER A 1 408 ? -19.830 -17.773 7.612 1.00 84.81 408 SER A C 1
ATOM 3029 O O . SER A 1 408 ? -19.696 -17.139 8.666 1.00 84.81 408 SER A O 1
ATOM 3031 N N . CYS A 1 409 ? -20.102 -19.082 7.589 1.00 83.75 409 CYS A N 1
ATOM 3032 C CA . CYS A 1 409 ? -20.053 -19.926 8.782 1.00 83.75 409 CYS A CA 1
ATOM 3033 C C . CYS A 1 409 ? -18.603 -20.323 9.077 1.00 83.75 409 CYS A C 1
ATOM 3035 O O . CYS A 1 409 ? -17.975 -21.003 8.269 1.00 83.75 409 CYS A O 1
ATOM 3037 N N . GLN A 1 410 ? -18.088 -19.928 10.239 1.00 75.12 410 GLN A N 1
ATOM 3038 C CA . GLN A 1 410 ? -16.785 -20.366 10.747 1.00 75.12 410 GLN A CA 1
ATOM 3039 C C . GLN A 1 410 ? -16.964 -21.499 11.767 1.00 75.12 410 GLN A C 1
ATOM 3041 O O . GLN A 1 410 ? -17.993 -21.586 12.438 1.00 75.12 410 GLN A O 1
ATOM 3046 N N . SER A 1 411 ? -15.963 -22.370 11.905 1.00 59.75 411 SER A N 1
ATOM 3047 C CA . SER A 1 411 ? -15.997 -23.461 12.884 1.00 59.75 411 SER A CA 1
ATOM 3048 C C . SER A 1 411 ? -15.910 -22.923 14.317 1.00 59.75 411 SER A C 1
ATOM 3050 O O . SER A 1 411 ? -14.888 -22.348 14.687 1.00 59.75 411 SER A O 1
ATOM 3052 N N . GLY A 1 412 ? -16.943 -23.159 15.130 1.00 59.72 412 GLY A N 1
ATOM 3053 C CA . GLY A 1 412 ? -16.935 -22.869 16.572 1.00 59.72 412 GLY A CA 1
ATOM 3054 C C . GLY A 1 412 ? -18.193 -22.173 17.094 1.00 59.72 412 GLY A C 1
ATOM 3055 O O . GLY A 1 412 ? -18.555 -22.394 18.245 1.00 59.72 412 GLY A O 1
ATOM 3056 N N . ASN A 1 413 ? -18.897 -21.413 16.249 1.00 73.38 413 ASN A N 1
ATOM 3057 C CA . ASN A 1 413 ? -20.134 -20.713 16.619 1.00 73.38 413 ASN A CA 1
ATOM 3058 C C . ASN A 1 413 ? -21.369 -21.367 15.976 1.00 73.38 413 ASN A C 1
ATOM 3060 O O . ASN A 1 413 ? -21.253 -21.931 14.882 1.00 73.38 413 ASN A O 1
ATOM 3064 N N . PRO A 1 414 ? -22.569 -21.243 16.579 1.00 86.88 414 PRO A N 1
ATOM 3065 C CA . PRO A 1 414 ? -23.806 -21.639 15.920 1.00 86.88 414 PRO A CA 1
ATOM 3066 C C . PRO A 1 414 ? -24.007 -20.875 14.608 1.00 86.88 414 PRO A C 1
ATOM 3068 O O . PRO A 1 414 ? -23.918 -19.644 14.557 1.00 86.88 414 PRO A O 1
ATOM 3071 N N . CYS A 1 415 ? -24.282 -21.620 13.541 1.00 90.38 415 CYS A N 1
ATOM 3072 C CA . CYS A 1 415 ? -24.508 -21.087 12.207 1.00 90.38 415 CYS A CA 1
ATOM 3073 C C . CYS A 1 415 ? -25.506 -21.969 11.454 1.00 90.38 415 CYS A C 1
ATOM 3075 O O . CYS A 1 415 ? -25.460 -23.194 11.561 1.00 90.38 415 CYS A O 1
ATOM 3077 N N . MET A 1 416 ? -26.388 -21.342 10.686 1.00 89.56 416 MET A N 1
ATOM 3078 C CA . MET A 1 416 ? -27.372 -21.987 9.826 1.00 89.56 416 MET A CA 1
ATOM 3079 C C . MET A 1 416 ? -27.220 -21.441 8.410 1.00 89.56 416 MET A C 1
ATOM 3081 O O . MET A 1 416 ? -27.087 -20.234 8.207 1.00 89.56 416 MET A O 1
ATOM 3085 N N . GLN A 1 417 ? -27.271 -22.342 7.436 1.00 90.81 417 GLN A N 1
ATOM 3086 C CA . GLN A 1 417 ? -27.336 -22.023 6.016 1.00 90.81 417 GLN A CA 1
ATOM 3087 C C . GLN A 1 417 ? -28.586 -22.677 5.436 1.00 90.81 417 GLN A C 1
ATOM 3089 O O . GLN A 1 417 ? -28.924 -23.797 5.823 1.00 90.81 417 GLN A O 1
ATOM 3094 N N . CYS A 1 418 ? -29.263 -22.002 4.515 1.00 86.50 418 CYS A N 1
ATOM 3095 C CA . CYS A 1 418 ? -30.448 -22.538 3.859 1.00 86.50 418 CYS A CA 1
ATOM 3096 C C . CYS A 1 418 ? -30.579 -22.029 2.416 1.00 86.50 418 CYS A C 1
ATOM 3098 O O . CYS A 1 418 ? -30.071 -20.963 2.058 1.00 86.50 418 CYS A O 1
ATOM 3100 N N . ASP A 1 419 ? -31.281 -22.804 1.588 1.00 79.62 419 ASP A N 1
ATOM 3101 C CA . ASP A 1 419 ? -31.560 -22.476 0.191 1.00 79.62 419 ASP A CA 1
ATOM 3102 C C . ASP A 1 419 ? -33.061 -22.229 -0.008 1.00 79.62 419 ASP A C 1
ATOM 3104 O O . ASP A 1 419 ? -33.864 -23.162 -0.032 1.00 79.62 419 ASP A O 1
ATOM 3108 N N . GLY A 1 420 ? -33.437 -20.956 -0.119 1.00 75.75 420 GLY A N 1
ATOM 3109 C CA . GLY A 1 420 ? -34.805 -20.516 -0.378 1.00 75.75 420 GLY A CA 1
ATOM 3110 C C . GLY A 1 420 ? -34.979 -19.018 -0.105 1.00 75.75 420 GLY A C 1
ATOM 3111 O O . GLY A 1 420 ? -34.144 -18.427 0.579 1.00 75.75 420 GLY A O 1
ATOM 3112 N N . PRO A 1 421 ? -36.044 -18.382 -0.623 1.00 82.50 421 PRO A N 1
ATOM 3113 C CA . PRO A 1 421 ? -36.311 -16.969 -0.374 1.00 82.50 421 PRO A CA 1
ATOM 3114 C C . PRO A 1 421 ? -36.632 -16.740 1.109 1.00 82.50 421 PRO A C 1
ATOM 3116 O O . PRO A 1 421 ? -37.562 -17.338 1.644 1.00 82.50 421 PRO A O 1
ATOM 3119 N N . ASN A 1 422 ? -35.853 -15.878 1.764 1.00 87.38 422 ASN A N 1
ATOM 3120 C CA . ASN A 1 422 ? -35.952 -15.520 3.182 1.00 87.38 422 ASN A CA 1
ATOM 3121 C C . ASN A 1 422 ? -35.967 -16.727 4.137 1.00 87.38 422 ASN A C 1
ATOM 3123 O O . ASN A 1 422 ? -36.481 -16.633 5.244 1.00 87.38 422 ASN A O 1
ATOM 3127 N N . CYS A 1 423 ? -35.366 -17.856 3.740 1.00 88.62 423 CYS A N 1
ATOM 3128 C CA . CYS A 1 423 ? -35.352 -19.088 4.539 1.00 88.62 423 CYS A CA 1
ATOM 3129 C C . CYS A 1 423 ? -34.565 -18.966 5.857 1.00 88.62 423 CYS A C 1
ATOM 3131 O O . CYS A 1 423 ? -34.619 -19.854 6.706 1.00 88.62 423 CYS A O 1
ATOM 3133 N N . ASN A 1 424 ? -33.789 -17.891 6.018 1.00 91.19 424 ASN A N 1
ATOM 3134 C CA . ASN A 1 424 ? -33.051 -17.570 7.230 1.00 91.19 424 ASN A CA 1
ATOM 3135 C C . ASN A 1 424 ? -33.917 -16.750 8.203 1.00 91.19 424 ASN A C 1
ATOM 3137 O O . ASN A 1 424 ? -33.452 -15.764 8.774 1.00 91.19 424 ASN A O 1
ATOM 3141 N N . ASP A 1 425 ? -35.172 -17.165 8.376 1.00 89.19 425 ASP A N 1
ATOM 3142 C CA . ASP A 1 425 ? -36.194 -16.560 9.239 1.00 89.19 425 ASP A CA 1
ATOM 3143 C C . ASP A 1 425 ? -36.275 -17.211 10.631 1.00 89.19 425 ASP A C 1
ATOM 3145 O O . ASP A 1 425 ? -36.749 -16.599 11.586 1.00 89.19 425 ASP A O 1
ATOM 3149 N N . GLN A 1 426 ? -35.755 -18.431 10.776 1.00 86.81 426 GLN A N 1
ATOM 3150 C CA . GLN A 1 426 ? -35.738 -19.157 12.045 1.00 86.81 426 GLN A CA 1
ATOM 3151 C C . GLN A 1 426 ? -34.835 -18.480 13.088 1.00 86.81 426 GLN A C 1
ATOM 3153 O O . GLN A 1 426 ? -33.844 -17.817 12.761 1.00 86.81 426 GLN A O 1
ATOM 3158 N N . VAL A 1 427 ? -35.149 -18.662 14.370 1.00 88.25 427 VAL A N 1
ATOM 3159 C CA . VAL A 1 427 ? -34.303 -18.172 15.468 1.00 88.25 427 VAL A CA 1
ATOM 3160 C C . VAL A 1 427 ? -33.021 -19.000 15.549 1.00 88.25 427 VAL A C 1
ATOM 3162 O O . VAL A 1 427 ? -33.056 -20.228 15.466 1.00 88.25 427 VAL A O 1
ATOM 3165 N N . LEU A 1 428 ? -31.886 -18.311 15.705 1.00 88.44 428 LEU A N 1
ATOM 3166 C CA . LEU A 1 428 ? -30.572 -18.929 15.830 1.00 88.44 428 LEU A CA 1
ATOM 3167 C C . LEU A 1 428 ? -29.945 -18.637 17.209 1.00 88.44 428 LEU A C 1
ATOM 3169 O O . LEU A 1 428 ? -29.950 -17.476 17.632 1.00 88.44 428 LEU A O 1
ATOM 3173 N N . PRO A 1 429 ? -29.339 -19.647 17.858 1.00 88.69 429 PRO A N 1
ATOM 3174 C CA . PRO A 1 429 ? -29.596 -21.070 17.622 1.00 88.69 429 PRO A CA 1
ATOM 3175 C C . PRO A 1 429 ? -31.029 -21.452 18.031 1.00 88.69 429 PRO A C 1
ATOM 3177 O O . PRO A 1 429 ? -31.759 -20.656 18.617 1.00 88.69 429 PRO A O 1
ATOM 3180 N N . THR A 1 430 ? -31.458 -22.670 17.703 1.00 85.00 430 THR A N 1
ATOM 3181 C CA . THR A 1 430 ? -32.837 -23.128 17.962 1.00 85.00 430 THR A CA 1
ATOM 3182 C C . THR A 1 430 ? -33.179 -23.246 19.450 1.00 85.00 430 THR A C 1
ATOM 3184 O O . THR A 1 430 ? -34.350 -23.249 19.808 1.00 85.00 430 THR A O 1
ATOM 3187 N N . ASP A 1 431 ? -32.162 -23.355 20.305 1.00 85.00 431 ASP A N 1
ATOM 3188 C CA . ASP A 1 431 ? -32.216 -23.409 21.769 1.00 85.00 431 ASP A CA 1
ATOM 3189 C C . ASP A 1 431 ? -31.914 -22.050 22.431 1.00 85.00 431 ASP A C 1
ATOM 3191 O O . ASP A 1 431 ? -31.632 -21.985 23.628 1.00 85.00 431 ASP A O 1
ATOM 3195 N N . ARG A 1 432 ? -31.972 -20.950 21.664 1.00 90.88 432 ARG A N 1
ATOM 3196 C CA . ARG A 1 432 ? -31.785 -19.590 22.179 1.00 90.88 432 ARG A CA 1
ATOM 3197 C C . ARG A 1 432 ? -32.740 -19.307 23.339 1.00 90.88 432 ARG A C 1
ATOM 3199 O O . ARG A 1 432 ? -33.958 -19.359 23.174 1.00 90.88 432 ARG A O 1
ATOM 3206 N N . LEU A 1 433 ? -32.162 -18.942 24.482 1.00 93.19 433 LEU A N 1
ATOM 3207 C CA . LEU A 1 433 ? -32.889 -18.688 25.719 1.00 93.19 433 LEU A CA 1
ATOM 3208 C C . LEU A 1 433 ? -33.978 -17.612 25.545 1.00 93.19 433 LEU A C 1
ATOM 3210 O O . LEU A 1 433 ? -33.782 -16.590 24.877 1.00 93.19 433 LEU A O 1
ATOM 3214 N N . LYS A 1 434 ? -35.117 -17.853 26.199 1.00 92.31 434 LYS A N 1
ATOM 3215 C CA . LYS A 1 434 ? -36.182 -16.875 26.429 1.00 92.31 434 LYS A CA 1
ATOM 3216 C C . LYS A 1 434 ? -36.294 -16.554 27.906 1.00 92.31 434 LYS A C 1
ATOM 3218 O O . LYS A 1 434 ? -36.299 -17.465 28.734 1.00 92.31 434 LYS A O 1
ATOM 3223 N N . CYS A 1 435 ? -36.500 -15.289 28.228 1.00 93.00 435 CYS A N 1
ATOM 3224 C CA . CYS A 1 435 ? -36.736 -14.825 29.589 1.00 93.00 435 CYS A CA 1
ATOM 3225 C C . CYS A 1 435 ? -37.918 -13.863 29.609 1.00 93.00 435 CYS A C 1
ATOM 3227 O O . CYS A 1 435 ? -38.226 -13.228 28.602 1.00 93.00 435 CYS A O 1
ATOM 3229 N N . HIS A 1 436 ? -38.570 -13.707 30.761 1.00 91.12 436 HIS A N 1
ATOM 3230 C CA . HIS A 1 436 ? -39.476 -12.578 30.920 1.00 91.12 436 HIS A CA 1
ATOM 3231 C C . HIS A 1 436 ? -38.648 -11.285 30.914 1.00 91.12 436 HIS A C 1
ATOM 3233 O O . HIS A 1 436 ? -37.737 -11.148 31.735 1.00 91.12 436 HIS A O 1
ATOM 3239 N N . LYS A 1 437 ? -38.941 -10.367 29.989 1.00 89.56 437 LYS A N 1
ATOM 3240 C CA . LYS A 1 437 ? -38.224 -9.103 29.769 1.00 89.56 437 LYS A CA 1
ATOM 3241 C C . LYS A 1 437 ? -39.133 -7.919 30.094 1.00 89.56 437 LYS A C 1
ATOM 3243 O O . LYS A 1 437 ? -40.023 -7.576 29.329 1.00 89.56 437 LYS A O 1
ATOM 3248 N N . CYS A 1 438 ? -38.957 -7.301 31.262 1.00 89.00 438 CYS A N 1
ATOM 3249 C CA . CYS A 1 438 ? -39.792 -6.169 31.675 1.00 89.00 438 CYS A CA 1
ATOM 3250 C C . CYS A 1 438 ? -39.131 -5.250 32.710 1.00 89.00 438 CYS A C 1
ATOM 3252 O O . CYS A 1 438 ? -38.098 -5.557 33.306 1.00 89.00 438 CYS A O 1
ATOM 3254 N N . SER A 1 439 ? -39.765 -4.096 32.929 1.00 87.81 439 SER A N 1
ATOM 3255 C CA . SER A 1 439 ? -39.345 -3.052 33.862 1.00 87.81 439 SER A CA 1
ATOM 3256 C C . SER A 1 439 ? -40.576 -2.331 34.422 1.00 87.81 439 SER A C 1
ATOM 3258 O O . SER A 1 439 ? -41.538 -2.095 33.689 1.00 87.81 439 SER A O 1
ATOM 3260 N N . GLY A 1 440 ? -40.564 -1.955 35.702 1.00 84.75 440 GLY A N 1
ATOM 3261 C CA . GLY A 1 440 ? -41.643 -1.162 36.305 1.00 84.75 440 GLY A CA 1
ATOM 3262 C C . GLY A 1 440 ? -42.742 -1.980 36.988 1.00 84.75 440 GLY A C 1
ATOM 3263 O O . GLY A 1 440 ? -42.607 -3.174 37.245 1.00 84.75 440 GLY A O 1
ATOM 3264 N N . ALA A 1 441 ? -43.864 -1.317 37.287 1.00 76.12 441 ALA A N 1
ATOM 3265 C CA . ALA A 1 441 ? -44.976 -1.902 38.043 1.00 76.12 441 ALA A CA 1
ATOM 3266 C C . ALA A 1 441 ? -45.589 -3.152 37.376 1.00 76.12 441 ALA A C 1
ATOM 3268 O O . ALA A 1 441 ? -45.990 -4.078 38.072 1.00 76.12 441 ALA A O 1
ATOM 3269 N N . GLY A 1 442 ? -45.600 -3.216 36.038 1.00 74.69 442 GLY A N 1
ATOM 3270 C CA . GLY A 1 442 ? -46.065 -4.387 35.279 1.00 74.69 442 GLY A CA 1
ATOM 3271 C C . GLY A 1 442 ? -45.130 -5.605 35.331 1.00 74.69 442 GLY A C 1
ATOM 3272 O O . GLY A 1 442 ? -45.439 -6.623 34.727 1.00 74.69 442 GLY A O 1
ATOM 3273 N N . CYS A 1 443 ? -43.994 -5.503 36.026 1.00 85.81 443 CYS A N 1
ATOM 3274 C CA . CYS A 1 443 ? -42.990 -6.560 36.158 1.00 85.81 443 CYS A CA 1
ATOM 3275 C C . CYS A 1 443 ? -42.995 -7.219 37.559 1.00 85.81 443 CYS A C 1
ATOM 3277 O O . CYS A 1 443 ? -42.255 -8.176 37.810 1.00 85.81 443 CYS A O 1
ATOM 3279 N N . ALA A 1 444 ? -43.826 -6.707 38.480 1.00 76.25 444 ALA A N 1
ATOM 3280 C CA . ALA A 1 444 ? -43.916 -7.179 39.861 1.00 76.25 444 ALA A CA 1
ATOM 3281 C C . ALA A 1 444 ? -44.526 -8.587 39.961 1.00 76.25 444 ALA A C 1
ATOM 3283 O O . ALA A 1 444 ? -43.883 -9.477 40.519 1.00 76.25 444 ALA A O 1
ATOM 3284 N N . ASP A 1 445 ? -45.699 -8.785 39.354 1.00 75.19 445 ASP A N 1
ATOM 3285 C CA . ASP A 1 445 ? -46.435 -10.049 39.308 1.00 75.19 445 ASP A CA 1
ATOM 3286 C C . ASP A 1 445 ? -46.502 -10.556 37.859 1.00 75.19 445 ASP A C 1
ATOM 3288 O O . ASP A 1 445 ? -47.221 -9.997 37.033 1.00 75.19 445 ASP A O 1
ATOM 3292 N N . ILE A 1 446 ? -45.752 -11.617 37.545 1.00 76.06 446 ILE A N 1
ATOM 3293 C CA . ILE A 1 446 ? -45.864 -12.331 36.265 1.00 76.06 446 ILE A CA 1
ATOM 3294 C C . ILE A 1 446 ? -46.669 -13.607 36.492 1.00 76.06 446 ILE A C 1
ATOM 3296 O O . ILE A 1 446 ? -46.246 -14.484 37.244 1.00 76.06 446 ILE A O 1
ATOM 3300 N N . SER A 1 447 ? -47.826 -13.694 35.837 1.00 64.00 447 SER A N 1
ATOM 3301 C CA . SER A 1 447 ? -48.763 -14.824 35.924 1.00 64.00 447 SER A CA 1
ATOM 3302 C C . SER A 1 447 ? -49.018 -15.546 34.596 1.00 64.00 447 SER A C 1
ATOM 3304 O O . SER A 1 447 ? -49.660 -16.592 34.605 1.00 64.00 447 SER A O 1
ATOM 3306 N N . ASP A 1 448 ? -48.520 -15.011 33.479 1.00 62.09 448 ASP A N 1
ATOM 3307 C CA . ASP A 1 448 ? -48.804 -15.455 32.107 1.00 62.09 448 ASP A CA 1
ATOM 3308 C C . ASP A 1 448 ? -47.532 -15.378 31.236 1.00 62.09 448 ASP A C 1
ATOM 3310 O O . ASP A 1 448 ? -46.545 -14.760 31.636 1.00 62.09 448 ASP A O 1
ATOM 3314 N N . GLU A 1 449 ? -47.564 -15.904 30.002 1.00 64.12 449 GLU A N 1
ATOM 3315 C CA . GLU A 1 449 ? -46.468 -15.765 29.010 1.00 64.12 449 GLU A CA 1
ATOM 3316 C C . GLU A 1 449 ? -46.243 -14.320 28.505 1.00 64.12 449 GLU A C 1
ATOM 3318 O O . GLU A 1 449 ? -45.472 -14.077 27.575 1.00 64.12 449 GLU A O 1
ATOM 3323 N N . ALA A 1 450 ? -46.890 -13.329 29.121 1.00 66.38 450 ALA A N 1
ATOM 3324 C CA . ALA A 1 450 ? -46.642 -11.925 28.841 1.00 66.38 450 ALA A CA 1
ATOM 3325 C C . ALA A 1 450 ? -45.159 -11.571 29.071 1.00 66.38 450 ALA A C 1
ATOM 3327 O O . ALA A 1 450 ? -44.552 -11.914 30.093 1.00 66.38 450 ALA A O 1
ATOM 3328 N N . ASN A 1 451 ? -44.594 -10.836 28.112 1.00 78.50 451 ASN A N 1
ATOM 3329 C CA . ASN A 1 451 ? -43.194 -10.409 28.079 1.00 78.50 451 ASN A CA 1
ATOM 3330 C C . ASN A 1 451 ? -42.160 -11.556 27.993 1.00 78.50 451 ASN A C 1
ATOM 3332 O O . ASN A 1 451 ? -40.992 -11.321 28.292 1.00 78.50 451 ASN A O 1
ATOM 3336 N N . LEU A 1 452 ? -42.549 -12.790 27.638 1.00 89.00 452 LEU A N 1
ATOM 3337 C CA . LEU A 1 452 ? -41.595 -13.878 27.391 1.00 89.00 452 LEU A CA 1
ATOM 3338 C C . LEU A 1 452 ? -40.932 -13.691 26.016 1.00 89.00 452 LEU A C 1
ATOM 3340 O O . LEU A 1 452 ? -41.530 -13.969 24.978 1.00 89.00 452 LEU A O 1
ATOM 3344 N N . GLU A 1 453 ? -39.688 -13.224 26.017 1.00 89.88 453 GLU A N 1
ATOM 3345 C CA . GLU A 1 453 ? -38.961 -12.783 24.824 1.00 89.88 453 GLU A CA 1
ATOM 3346 C C . GLU A 1 453 ? -37.585 -13.452 24.729 1.00 89.88 453 GLU A C 1
ATOM 3348 O O . GLU A 1 453 ? -36.990 -13.837 25.738 1.00 89.88 453 GLU A O 1
ATOM 3353 N N . TYR A 1 454 ? -37.063 -13.581 23.508 1.00 92.50 454 TYR A N 1
ATOM 3354 C CA . TYR A 1 454 ? -35.702 -14.065 23.272 1.00 92.50 454 TYR A CA 1
ATOM 3355 C C . TYR A 1 454 ? -34.648 -13.064 23.772 1.00 92.50 454 TYR A C 1
ATOM 3357 O O . TYR A 1 454 ? -34.828 -11.844 23.687 1.00 92.50 454 TYR A O 1
ATOM 3365 N N . CYS A 1 455 ? -33.514 -13.589 24.234 1.00 93.00 455 CYS A N 1
ATOM 3366 C CA . CYS A 1 455 ? -32.337 -12.786 24.567 1.00 93.00 455 CYS A CA 1
ATOM 3367 C C . CYS A 1 455 ? -31.754 -12.114 23.312 1.00 93.00 455 CYS A C 1
ATOM 3369 O O . CYS A 1 455 ? -31.678 -12.729 22.249 1.00 93.00 455 CYS A O 1
ATOM 3371 N N . GLU A 1 456 ? -31.345 -10.855 23.417 1.00 92.25 456 GLU A N 1
ATOM 3372 C CA . GLU A 1 456 ? -30.718 -10.045 22.358 1.00 92.25 456 GLU A CA 1
ATOM 3373 C C . GLU A 1 456 ? -29.343 -10.573 21.971 1.00 92.25 456 GLU A C 1
ATOM 3375 O O . GLU A 1 456 ? -29.020 -10.659 20.784 1.00 92.25 456 GLU A O 1
ATOM 3380 N N . LEU A 1 457 ? -28.570 -10.996 22.969 1.00 92.56 457 LEU A N 1
ATOM 3381 C CA . LEU A 1 457 ? -27.314 -11.702 22.772 1.00 92.56 457 LEU A CA 1
ATOM 3382 C C . LEU A 1 457 ? -27.512 -13.209 22.942 1.00 92.56 457 LEU A C 1
ATOM 3384 O O . LEU A 1 457 ? -28.412 -13.679 23.637 1.00 92.56 457 LEU A O 1
ATOM 3388 N N . TYR A 1 458 ? -26.667 -13.977 22.262 1.00 91.69 458 TYR A N 1
ATOM 3389 C CA . TYR A 1 458 ? -26.502 -15.398 22.513 1.00 91.69 458 TYR A CA 1
ATOM 3390 C C . TYR A 1 458 ? -25.236 -15.643 23.335 1.00 91.69 458 TYR A C 1
ATOM 3392 O O . TYR A 1 458 ? -24.121 -15.443 22.850 1.00 91.69 458 TYR A O 1
ATOM 3400 N N . ASP A 1 459 ? -25.426 -16.156 24.547 1.00 90.94 459 ASP A N 1
ATOM 3401 C CA . ASP A 1 459 ? -24.411 -16.862 25.322 1.00 90.94 459 ASP A CA 1
ATOM 3402 C C . ASP A 1 459 ? -24.951 -18.271 25.616 1.00 90.94 459 ASP A C 1
ATOM 3404 O O . ASP A 1 459 ? -26.089 -18.437 26.057 1.00 90.94 459 ASP A O 1
ATOM 3408 N N . ALA A 1 460 ? -24.142 -19.301 25.362 1.00 87.25 460 ALA A N 1
ATOM 3409 C CA . ALA A 1 460 ? -24.504 -20.694 25.627 1.00 87.25 460 ALA A CA 1
ATOM 3410 C C . ALA A 1 460 ? -24.723 -20.987 27.127 1.00 87.25 460 ALA A C 1
ATOM 3412 O O . ALA A 1 460 ? -25.305 -22.013 27.475 1.00 87.25 460 ALA A O 1
ATOM 3413 N N . ASN A 1 461 ? -24.255 -20.098 28.010 1.00 89.81 461 ASN A N 1
ATOM 3414 C CA . ASN A 1 461 ? -24.425 -20.166 29.459 1.00 89.81 461 ASN A CA 1
ATOM 3415 C C . ASN A 1 461 ? -25.296 -19.016 30.002 1.00 89.81 461 ASN A C 1
ATOM 3417 O O . ASN A 1 461 ? -25.227 -18.728 31.200 1.00 89.81 461 ASN A O 1
ATOM 3421 N N . ASP A 1 462 ? -26.087 -18.344 29.153 1.00 92.75 462 ASP A N 1
ATOM 3422 C CA . ASP A 1 462 ? -26.944 -17.244 29.606 1.00 92.75 462 ASP A CA 1
ATOM 3423 C C . ASP A 1 462 ? -27.971 -17.704 30.654 1.00 92.75 462 ASP A C 1
ATOM 3425 O O . ASP A 1 462 ? -28.349 -18.877 30.764 1.00 92.75 462 ASP A O 1
ATOM 3429 N N . GLN A 1 463 ? -28.429 -16.748 31.452 1.00 92.88 463 GLN A N 1
ATOM 3430 C CA . GLN A 1 463 ? -29.355 -16.959 32.551 1.00 92.88 463 GLN A CA 1
ATOM 3431 C C . GLN A 1 463 ? -30.429 -15.881 32.527 1.00 92.88 463 GLN A C 1
ATOM 3433 O O . GLN A 1 463 ? -30.139 -14.700 32.340 1.00 92.88 463 GLN A O 1
ATOM 3438 N N . CYS A 1 464 ? -31.672 -16.261 32.805 1.00 93.44 464 CYS A N 1
ATOM 3439 C CA . CYS A 1 464 ? -32.687 -15.268 33.113 1.00 93.44 464 CYS A CA 1
ATOM 3440 C C . CYS A 1 464 ? -32.425 -14.697 34.504 1.00 93.44 464 CYS A C 1
ATOM 3442 O O . CYS A 1 464 ? -32.023 -15.430 35.410 1.00 93.44 464 CYS A O 1
ATOM 3444 N N . PHE A 1 465 ? -32.705 -13.414 34.707 1.00 91.50 465 PHE A N 1
ATOM 3445 C CA . PHE A 1 465 ? -32.618 -12.788 36.020 1.00 91.50 465 PHE A CA 1
ATOM 3446 C C . PHE A 1 465 ? -33.902 -12.055 36.409 1.00 91.50 465 PHE A C 1
ATOM 3448 O O . PHE A 1 465 ? -34.670 -11.600 35.556 1.00 91.50 465 PHE A O 1
ATOM 3455 N N . THR A 1 466 ? -34.098 -11.927 37.721 1.00 90.38 466 THR A N 1
ATOM 3456 C CA . THR A 1 466 ? -35.002 -10.960 38.353 1.00 90.38 466 THR A CA 1
ATOM 3457 C C . THR A 1 466 ? -34.195 -10.133 39.348 1.00 90.38 466 THR A C 1
ATOM 3459 O O . THR A 1 466 ? -33.471 -10.693 40.171 1.00 90.38 466 THR A O 1
ATOM 3462 N N . VAL A 1 467 ? -34.347 -8.811 39.317 1.00 88.25 467 VAL A N 1
ATOM 3463 C CA . VAL A 1 467 ? -33.762 -7.879 40.293 1.00 88.25 467 VAL A CA 1
ATOM 3464 C C . VAL A 1 467 ? -34.804 -6.843 40.695 1.00 88.25 467 VAL A C 1
ATOM 3466 O O . VAL A 1 467 ? -35.650 -6.450 39.891 1.00 88.25 467 VAL A O 1
ATOM 3469 N N . VAL A 1 468 ? -34.757 -6.392 41.946 1.00 87.25 468 VAL A N 1
ATOM 3470 C CA . VAL A 1 468 ? -35.638 -5.331 42.448 1.00 87.25 468 VAL A CA 1
ATOM 3471 C C . VAL A 1 468 ? -34.774 -4.225 43.034 1.00 87.25 468 VAL A C 1
ATOM 3473 O O . VAL A 1 468 ? -34.001 -4.457 43.968 1.00 87.25 468 VAL A O 1
ATOM 3476 N N . THR A 1 469 ? -34.871 -3.026 42.466 1.00 81.81 469 THR A N 1
ATOM 3477 C CA . THR A 1 469 ? -34.111 -1.848 42.911 1.00 81.81 469 THR A CA 1
ATOM 3478 C C . THR A 1 469 ? -34.553 -1.383 44.299 1.00 81.81 469 THR A C 1
ATOM 3480 O O . THR A 1 469 ? -35.631 -1.737 44.771 1.00 81.81 469 THR A O 1
ATOM 3483 N N . ASP A 1 470 ? -33.743 -0.548 44.953 1.00 76.56 470 ASP A N 1
ATOM 3484 C CA . ASP A 1 470 ? -34.109 0.058 46.244 1.00 76.56 470 ASP A CA 1
ATOM 3485 C C . ASP A 1 470 ? -35.296 1.042 46.139 1.00 76.56 470 ASP A C 1
ATOM 3487 O O . ASP A 1 470 ? -35.870 1.420 47.153 1.00 76.56 470 ASP A O 1
ATOM 3491 N N . ALA A 1 471 ? -35.711 1.413 44.921 1.00 79.31 471 ALA A N 1
ATOM 3492 C CA . ALA A 1 471 ? -36.929 2.180 44.642 1.00 79.31 471 ALA A CA 1
ATOM 3493 C C . ALA A 1 471 ? -38.170 1.286 44.394 1.00 79.31 471 ALA A C 1
ATOM 3495 O O . ALA A 1 471 ? -39.132 1.729 43.770 1.00 79.31 471 ALA A O 1
ATOM 3496 N N . GLU A 1 472 ? -38.124 0.017 44.818 1.00 82.62 472 GLU A N 1
ATOM 3497 C CA . GLU A 1 472 ? -39.150 -1.023 44.600 1.00 82.62 472 GLU A CA 1
ATOM 3498 C C . GLU A 1 472 ? -39.468 -1.330 43.119 1.00 82.62 472 GLU A C 1
ATOM 3500 O O . GLU A 1 472 ? -40.451 -2.004 42.805 1.00 82.62 472 GLU A O 1
ATOM 3505 N N . VAL A 1 473 ? -38.625 -0.888 42.177 1.00 85.94 473 VAL A N 1
ATOM 3506 C CA . VAL A 1 473 ? -38.805 -1.181 40.746 1.00 85.94 473 VAL A CA 1
ATOM 3507 C C . VAL A 1 473 ? -38.247 -2.563 40.427 1.00 85.94 473 VAL A C 1
ATOM 3509 O O . VAL A 1 473 ? -37.043 -2.794 40.566 1.00 85.94 473 VAL A O 1
ATOM 3512 N N . ALA A 1 474 ? -39.122 -3.464 39.981 1.00 88.81 474 ALA A N 1
ATOM 3513 C CA . ALA A 1 474 ? -38.756 -4.779 39.474 1.00 88.81 474 ALA A CA 1
ATOM 3514 C C . ALA A 1 474 ? -38.274 -4.704 38.017 1.00 88.81 474 ALA A C 1
ATOM 3516 O O . ALA A 1 474 ? -38.893 -4.041 37.179 1.00 88.81 474 ALA A O 1
ATOM 3517 N N . HIS A 1 475 ? -37.202 -5.437 37.725 1.00 89.94 475 HIS A N 1
ATOM 3518 C CA . HIS A 1 475 ? -36.692 -5.681 36.382 1.00 89.94 475 HIS A CA 1
ATOM 3519 C C . HIS A 1 475 ? -36.453 -7.174 36.184 1.00 89.94 475 HIS A C 1
ATOM 3521 O O . HIS A 1 475 ? -36.015 -7.877 37.100 1.00 89.94 475 HIS A O 1
ATOM 3527 N N . ARG A 1 476 ? -36.717 -7.644 34.970 1.00 90.12 476 ARG A N 1
ATOM 3528 C CA . ARG A 1 476 ? -36.502 -9.026 34.544 1.00 90.12 476 ARG A CA 1
ATOM 3529 C C . ARG A 1 476 ? -35.924 -9.016 33.133 1.00 90.12 476 ARG A C 1
ATOM 3531 O O . ARG A 1 476 ? -36.322 -8.166 32.337 1.00 90.12 476 ARG A O 1
ATOM 3538 N N . GLY A 1 477 ? -35.002 -9.926 32.833 1.00 91.50 477 GLY A N 1
ATOM 3539 C CA . GLY A 1 477 ? -34.433 -10.068 31.492 1.00 91.50 477 GLY A CA 1
ATOM 3540 C C . GLY A 1 477 ? -33.407 -11.192 31.381 1.00 91.50 477 GLY A C 1
ATOM 3541 O O . GLY A 1 477 ? -33.299 -12.021 32.287 1.00 91.50 477 GLY A O 1
ATOM 3542 N N . CYS A 1 478 ? -32.664 -11.218 30.274 1.00 93.38 478 CYS A N 1
ATOM 3543 C CA . CYS A 1 478 ? -31.523 -12.114 30.076 1.00 93.38 478 CYS A CA 1
ATOM 3544 C C . CYS A 1 478 ? -30.234 -11.463 30.580 1.00 93.38 478 CYS A C 1
ATOM 3546 O O . CYS A 1 478 ? -30.023 -10.266 30.381 1.00 93.38 478 CYS A O 1
ATOM 3548 N N . TYR A 1 479 ? -29.363 -12.224 31.239 1.00 91.00 479 TYR A N 1
ATOM 3549 C CA . TYR A 1 479 ? -28.171 -11.666 31.868 1.00 91.00 479 TYR A CA 1
ATOM 3550 C C . TYR A 1 479 ? -27.134 -11.198 30.841 1.00 91.00 479 TYR A C 1
ATOM 3552 O O . TYR A 1 479 ? -26.372 -10.280 31.143 1.00 91.00 479 TYR A O 1
ATOM 3560 N N . SER A 1 480 ? -27.096 -11.761 29.631 1.00 90.88 480 SER A N 1
ATOM 3561 C CA . SER A 1 480 ? -26.219 -11.275 28.558 1.00 90.88 480 SER A CA 1
ATOM 3562 C C . SER A 1 480 ? -26.657 -9.920 27.967 1.00 90.88 480 SER A C 1
ATOM 3564 O O . SER A 1 480 ? -25.785 -9.110 27.650 1.00 90.88 480 SER A O 1
ATOM 3566 N N . ASP A 1 481 ? -27.965 -9.634 27.901 1.00 92.25 481 ASP A N 1
ATOM 3567 C CA . ASP A 1 481 ? -28.567 -8.580 27.064 1.00 92.25 481 ASP A CA 1
ATOM 3568 C C . ASP A 1 481 ? -28.057 -7.139 27.305 1.00 92.25 481 ASP A C 1
ATOM 3570 O O . ASP A 1 481 ? -28.057 -6.657 28.447 1.00 92.25 481 ASP A O 1
ATOM 3574 N N . PRO A 1 482 ? -27.746 -6.376 26.232 1.00 88.06 482 PRO A N 1
ATOM 3575 C CA . PRO A 1 482 ? -27.429 -4.952 26.316 1.00 88.06 482 PRO A CA 1
ATOM 3576 C C . PRO A 1 482 ? -28.596 -4.089 26.813 1.00 88.06 482 PRO A C 1
ATOM 3578 O O . PRO A 1 482 ? -28.366 -3.192 27.624 1.00 88.06 482 PRO A O 1
ATOM 3581 N N . SER A 1 483 ? -29.850 -4.360 26.418 1.00 84.56 483 SER A N 1
ATOM 3582 C CA . SER A 1 483 ? -31.015 -3.633 26.964 1.00 84.56 483 SER A CA 1
ATOM 3583 C C . SER A 1 483 ? -31.158 -3.808 28.477 1.00 84.56 483 SER A C 1
ATOM 3585 O O . SER A 1 483 ? -31.605 -2.905 29.190 1.00 84.56 483 SER A O 1
ATOM 3587 N N . SER A 1 484 ? -30.705 -4.955 28.984 1.00 83.50 484 SER A N 1
ATOM 3588 C CA . SER A 1 484 ? -30.681 -5.262 30.405 1.00 83.50 484 SER A CA 1
ATOM 3589 C C . SER A 1 484 ? -29.538 -4.565 31.142 1.00 83.50 484 SER A C 1
ATOM 3591 O O . SER A 1 484 ? -29.566 -4.576 32.366 1.00 83.50 484 SER A O 1
ATOM 3593 N N . ALA A 1 485 ? -28.575 -3.906 30.479 1.00 81.50 485 ALA A N 1
ATOM 3594 C CA . ALA A 1 485 ? -27.368 -3.344 31.105 1.00 81.50 485 ALA A CA 1
ATOM 3595 C C . ALA A 1 485 ? -27.641 -2.444 32.328 1.00 81.50 485 ALA A C 1
ATOM 3597 O O . ALA A 1 485 ? -26.935 -2.542 33.333 1.00 81.50 485 ALA A O 1
ATOM 3598 N N . ALA A 1 486 ? -28.690 -1.616 32.291 1.00 74.75 486 ALA A N 1
ATOM 3599 C CA . ALA A 1 486 ? -29.080 -0.781 33.429 1.00 74.75 486 ALA A CA 1
ATOM 3600 C C . ALA A 1 486 ? -29.523 -1.620 34.643 1.00 74.75 486 ALA A C 1
ATOM 3602 O O . ALA A 1 486 ? -29.020 -1.414 35.746 1.00 74.75 486 ALA A O 1
ATOM 3603 N N . ALA A 1 487 ? -30.398 -2.609 34.447 1.00 77.06 487 ALA A N 1
ATOM 3604 C CA . ALA A 1 487 ? -30.831 -3.521 35.509 1.00 77.06 487 ALA A CA 1
ATOM 3605 C C . ALA A 1 487 ? -29.713 -4.495 35.936 1.00 77.06 487 ALA A C 1
ATOM 3607 O O . ALA A 1 487 ? -29.524 -4.752 37.123 1.00 77.06 487 ALA A O 1
ATOM 3608 N N . LYS A 1 488 ? -28.907 -4.963 34.979 1.00 77.38 488 LYS A N 1
ATOM 3609 C CA . LYS A 1 488 ? -27.713 -5.788 35.179 1.00 77.38 488 LYS A CA 1
ATOM 3610 C C . LYS A 1 488 ? -26.683 -5.069 36.039 1.00 77.38 488 LYS A C 1
ATOM 3612 O O . LYS A 1 488 ? -26.125 -5.702 36.916 1.00 77.38 488 LYS A O 1
ATOM 3617 N N . SER A 1 489 ? -26.489 -3.757 35.893 1.00 73.50 489 SER A N 1
ATOM 3618 C CA . SER A 1 489 ? -25.582 -2.997 36.770 1.00 73.50 489 SER A CA 1
ATOM 3619 C C . SER A 1 489 ? -25.981 -3.042 38.255 1.00 73.50 489 SER A C 1
ATOM 3621 O O . SER A 1 489 ? -25.112 -2.939 39.116 1.00 73.50 489 SER A O 1
ATOM 3623 N N . VAL A 1 490 ? -27.267 -3.269 38.562 1.00 70.94 490 VAL A N 1
ATOM 3624 C CA . VAL A 1 490 ? -27.766 -3.516 39.928 1.00 70.94 490 VAL A CA 1
ATOM 3625 C C . VAL A 1 490 ? -27.494 -4.966 40.365 1.00 70.94 490 VAL A C 1
ATOM 3627 O O . VAL A 1 490 ? -27.288 -5.218 41.549 1.00 70.94 490 VAL A O 1
ATOM 3630 N N . CYS A 1 491 ? -27.443 -5.911 39.420 1.00 72.06 491 CYS A N 1
ATOM 3631 C CA . CYS A 1 491 ? -27.034 -7.298 39.656 1.00 72.06 491 CYS A CA 1
ATOM 3632 C C . CYS A 1 491 ? -25.519 -7.463 39.874 1.00 72.06 491 CYS A C 1
ATOM 3634 O O . CYS A 1 491 ? -25.102 -8.110 40.829 1.00 72.06 491 CYS A O 1
ATOM 3636 N N . THR A 1 492 ? -24.670 -6.885 39.016 1.00 65.62 492 THR A N 1
ATOM 3637 C CA . THR A 1 492 ? -23.219 -7.161 39.009 1.00 65.62 492 THR A CA 1
ATOM 3638 C C . THR A 1 492 ? -22.476 -6.613 40.233 1.00 65.62 492 THR A C 1
ATOM 3640 O O . THR A 1 492 ? -21.316 -6.951 40.448 1.00 65.62 492 THR A O 1
ATOM 3643 N N . GLN A 1 493 ? -23.112 -5.776 41.060 1.00 60.88 493 GLN A N 1
ATOM 3644 C CA . GLN A 1 493 ? -22.483 -5.189 42.249 1.00 60.88 493 GLN A CA 1
ATOM 3645 C C . GLN A 1 493 ? -22.170 -6.213 43.361 1.00 60.88 493 GLN A C 1
ATOM 3647 O O . GLN A 1 493 ? -21.369 -5.898 44.239 1.00 60.88 493 GLN A O 1
ATOM 3652 N N . HIS A 1 494 ? -22.746 -7.428 43.338 1.00 54.28 494 HIS A N 1
ATOM 3653 C CA . HIS A 1 494 ? -22.659 -8.378 44.463 1.00 54.28 494 HIS A CA 1
ATOM 3654 C C . HIS A 1 494 ? -22.480 -9.868 44.088 1.00 54.28 494 HIS A C 1
ATOM 3656 O O . HIS A 1 494 ? -23.012 -10.748 44.769 1.00 54.28 494 HIS A O 1
ATOM 3662 N N . GLU A 1 495 ? -21.647 -10.196 43.090 1.00 53.00 495 GLU A N 1
ATOM 3663 C CA . GLU A 1 495 ? -21.335 -11.597 42.702 1.00 53.00 495 GLU A CA 1
ATOM 3664 C C . GLU A 1 495 ? -20.496 -12.399 43.741 1.00 53.00 495 GLU A C 1
ATOM 3666 O O . GLU A 1 495 ? -19.905 -13.431 43.427 1.00 53.00 495 GLU A O 1
ATOM 3671 N N . SER A 1 496 ? -20.448 -11.952 45.002 1.00 45.62 496 SER A N 1
ATOM 3672 C CA . SER A 1 496 ? -19.689 -12.548 46.114 1.00 45.62 496 SER A CA 1
ATOM 3673 C C . SER A 1 496 ? -20.550 -13.080 47.277 1.00 45.62 496 SER A C 1
ATOM 3675 O O . SER A 1 496 ? -20.007 -13.422 48.328 1.00 45.62 496 SER A O 1
ATOM 3677 N N . GLY A 1 497 ? -21.871 -13.237 47.086 1.00 48.38 497 GLY A N 1
ATOM 3678 C CA . GLY A 1 497 ? -22.676 -14.175 47.894 1.00 48.38 497 GLY A CA 1
ATOM 3679 C C . GLY A 1 497 ? -23.849 -13.623 48.717 1.00 48.38 497 GLY A C 1
ATOM 3680 O O . GLY A 1 497 ? -24.274 -14.291 49.656 1.00 48.38 497 GLY A O 1
ATOM 3681 N N . ASN A 1 498 ? -24.396 -12.449 48.391 1.00 54.72 498 ASN A N 1
ATOM 3682 C CA . ASN A 1 498 ? -25.643 -11.938 48.994 1.00 54.72 498 ASN A CA 1
ATOM 3683 C C . ASN A 1 498 ? -26.482 -11.232 47.910 1.00 54.72 498 ASN A C 1
ATOM 3685 O O . ASN A 1 498 ? -26.712 -10.025 47.959 1.00 54.72 498 ASN A O 1
ATOM 3689 N N . ASP A 1 499 ? -26.788 -11.985 46.850 1.00 62.16 499 ASP A N 1
ATOM 3690 C CA . ASP A 1 499 ? -27.089 -11.439 45.526 1.00 62.16 499 ASP A CA 1
ATOM 3691 C C . ASP A 1 499 ? -28.497 -10.818 45.427 1.00 62.16 499 ASP A C 1
ATOM 3693 O O . ASP A 1 499 ? -29.519 -11.502 45.528 1.00 62.16 499 ASP A O 1
ATOM 3697 N N . ARG A 1 500 ? -28.536 -9.504 45.159 1.00 75.19 500 ARG A N 1
ATOM 3698 C CA . ARG A 1 500 ? -29.759 -8.748 44.825 1.00 75.19 500 ARG A CA 1
ATOM 3699 C C . ARG A 1 500 ? -30.391 -9.235 43.508 1.00 75.19 500 ARG A C 1
ATOM 3701 O O . ARG A 1 500 ? -31.562 -8.951 43.254 1.00 75.19 500 ARG A O 1
ATOM 3708 N N . CYS A 1 501 ? -29.627 -9.954 42.688 1.00 81.38 501 CYS A N 1
ATOM 3709 C CA . CYS A 1 501 ? -30.037 -10.611 41.460 1.00 81.38 501 CYS A CA 1
ATOM 3710 C C . CYS A 1 501 ? -30.387 -12.082 41.720 1.00 81.38 501 CYS A C 1
ATOM 3712 O O . CYS A 1 501 ? -29.543 -12.868 42.143 1.00 81.38 501 CYS A O 1
ATOM 3714 N N . VAL A 1 502 ? -31.605 -12.510 41.387 1.00 86.81 502 VAL A N 1
ATOM 3715 C CA . VAL A 1 502 ? -31.914 -13.945 41.324 1.00 86.81 502 VAL A CA 1
ATOM 3716 C C . VAL A 1 502 ? -31.793 -14.406 39.882 1.00 86.81 502 VAL A C 1
ATOM 3718 O O . VAL A 1 502 ? -32.699 -14.186 39.077 1.00 86.81 502 VAL A O 1
ATOM 3721 N N . LYS A 1 503 ? -30.656 -15.035 39.568 1.00 89.00 503 LYS A N 1
ATOM 3722 C CA . LYS A 1 503 ? -30.406 -15.709 38.289 1.00 89.00 503 LYS A CA 1
ATOM 3723 C C . LYS A 1 503 ? -30.999 -17.122 38.302 1.00 89.00 503 LYS A C 1
ATOM 3725 O O . LYS A 1 503 ? -30.989 -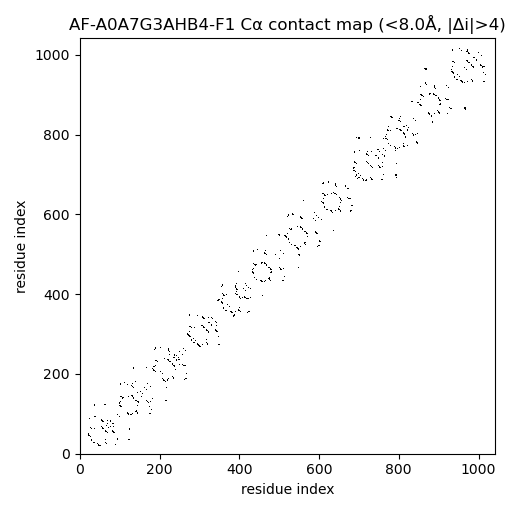17.801 39.330 1.00 89.00 503 LYS A O 1
ATOM 3730 N N . CYS A 1 504 ? -31.485 -17.585 37.160 1.00 90.62 504 CYS A N 1
ATOM 3731 C CA . CYS A 1 504 ? -31.950 -18.952 36.953 1.00 90.62 504 CYS A CA 1
ATOM 3732 C C . CYS A 1 504 ? -31.683 -19.401 35.509 1.00 90.62 504 CYS A C 1
ATOM 3734 O O . CYS A 1 504 ? -31.499 -18.582 34.610 1.00 90.62 504 CYS A O 1
ATOM 3736 N N . SER A 1 505 ? -31.667 -20.714 35.288 1.00 91.62 505 SER A N 1
ATOM 3737 C CA . SER A 1 505 ? -31.427 -21.313 33.971 1.00 91.62 505 SER A CA 1
ATOM 3738 C C . SER A 1 505 ? -32.669 -22.067 33.492 1.00 91.62 505 SER A C 1
ATOM 3740 O O . SER A 1 505 ? -33.286 -22.796 34.271 1.00 91.62 505 SER A O 1
ATOM 3742 N N . GLY A 1 506 ? -33.004 -21.905 32.210 1.00 90.88 506 GLY A N 1
ATOM 3743 C CA . GLY A 1 506 ? -34.207 -22.450 31.572 1.00 90.88 506 GLY A CA 1
ATOM 3744 C C . GLY A 1 506 ? -35.166 -21.353 31.097 1.00 90.88 506 GLY A C 1
ATOM 3745 O O . GLY A 1 506 ? -35.191 -20.260 31.660 1.00 90.88 506 GLY A O 1
ATOM 3746 N N . GLU A 1 507 ? -35.950 -21.643 30.056 1.00 91.88 507 GLU A N 1
ATOM 3747 C CA . GLU A 1 507 ? -36.887 -20.676 29.469 1.00 91.88 507 GLU A CA 1
ATOM 3748 C C . GLU A 1 507 ? -37.891 -20.150 30.507 1.00 91.88 507 GLU A C 1
ATOM 3750 O O . GLU A 1 507 ? -38.492 -20.925 31.254 1.00 91.88 507 GLU A O 1
ATOM 3755 N N . GLY A 1 508 ? -38.068 -18.827 30.561 1.00 90.88 508 GLY A N 1
ATOM 3756 C CA . GLY A 1 508 ? -39.071 -18.169 31.405 1.00 90.88 508 GLY A CA 1
ATOM 3757 C C . GLY A 1 508 ? -38.918 -18.413 32.911 1.00 90.88 508 GLY A C 1
ATOM 3758 O O . GLY A 1 508 ? -39.844 -18.149 33.669 1.00 90.88 508 GLY A O 1
ATOM 3759 N N . CYS A 1 509 ? -37.774 -18.911 33.392 1.00 91.56 509 CYS A N 1
ATOM 3760 C CA . CYS A 1 509 ? -37.618 -19.313 34.796 1.00 91.56 509 CYS A CA 1
ATOM 3761 C C . CYS A 1 509 ? -37.672 -18.145 35.802 1.00 91.56 509 CYS A C 1
ATOM 3763 O O . CYS A 1 509 ? -37.754 -18.364 37.015 1.00 91.56 509 CYS A O 1
ATOM 3765 N N . ASN A 1 510 ? -37.585 -16.897 35.332 1.00 90.94 510 ASN A N 1
ATOM 3766 C CA . ASN A 1 510 ? -37.474 -15.696 36.152 1.00 90.94 510 ASN A CA 1
ATOM 3767 C C . ASN A 1 510 ? -38.841 -15.174 36.633 1.00 90.94 510 ASN A C 1
ATOM 3769 O O . ASN A 1 510 ? -39.183 -14.014 36.428 1.00 90.94 510 ASN A O 1
ATOM 3773 N N . THR A 1 511 ? -39.613 -16.030 37.312 1.00 88.75 511 THR A N 1
ATOM 3774 C CA . THR A 1 511 ? -40.975 -15.764 37.833 1.00 88.75 511 THR A CA 1
ATOM 3775 C C . THR A 1 511 ? -41.026 -15.473 39.338 1.00 88.75 511 THR A C 1
ATOM 3777 O O . THR A 1 511 ? -42.089 -15.495 39.955 1.00 88.75 511 THR A O 1
ATOM 3780 N N . GLN A 1 512 ? -39.882 -15.199 39.970 1.00 87.06 512 GLN A N 1
ATOM 3781 C CA . GLN A 1 512 ? -39.791 -15.031 41.424 1.00 87.06 512 GLN A CA 1
ATOM 3782 C C . GLN A 1 512 ? -40.662 -13.870 41.930 1.00 87.06 512 GLN A C 1
ATOM 3784 O O . GLN A 1 512 ? -40.740 -12.817 41.288 1.00 87.06 512 GLN A O 1
ATOM 3789 N N . VAL A 1 513 ? -41.271 -14.053 43.108 1.00 86.38 513 VAL A N 1
ATOM 3790 C CA . VAL A 1 513 ? -42.031 -13.010 43.814 1.00 86.38 513 VAL A CA 1
ATOM 3791 C C . VAL A 1 513 ? -41.082 -11.872 44.190 1.00 86.38 513 VAL A C 1
ATOM 3793 O O . VAL A 1 513 ? -40.024 -12.111 44.765 1.00 86.38 513 VAL A O 1
ATOM 3796 N N . THR A 1 514 ? -41.444 -10.633 43.866 1.00 86.56 514 THR A N 1
ATOM 3797 C CA . THR A 1 514 ? -40.536 -9.477 43.981 1.00 86.56 514 THR A CA 1
ATOM 3798 C C . THR A 1 514 ? -40.361 -8.952 45.402 1.00 86.56 514 THR A C 1
ATOM 3800 O O . THR A 1 514 ? -39.406 -8.219 45.660 1.00 86.56 514 THR A O 1
ATOM 3803 N N . LYS A 1 515 ? -41.239 -9.336 46.335 1.00 87.12 515 LYS A N 1
ATOM 3804 C CA . LYS A 1 515 ? -41.156 -8.951 47.746 1.00 87.12 515 LYS A CA 1
ATOM 3805 C C . LYS A 1 515 ? -41.898 -9.914 48.676 1.00 87.12 515 LYS A C 1
ATOM 3807 O O . LYS A 1 515 ? -42.916 -10.488 48.295 1.00 87.12 515 LYS A O 1
ATOM 3812 N N . SER A 1 516 ? -41.409 -10.068 49.902 1.00 85.31 516 SER A N 1
ATOM 3813 C CA . SER A 1 516 ? -41.989 -10.930 50.942 1.00 85.31 516 SER A CA 1
ATOM 3814 C C . SER A 1 516 ? -42.071 -10.203 52.290 1.00 85.31 516 SER A C 1
ATOM 3816 O O . SER A 1 516 ? -41.118 -9.505 52.624 1.00 85.31 516 SER A O 1
ATOM 3818 N N . PRO A 1 517 ? -43.132 -10.373 53.102 1.00 86.69 517 PRO A N 1
ATOM 3819 C CA . PRO A 1 517 ? -43.241 -9.702 54.401 1.00 86.69 517 PRO A CA 1
ATOM 3820 C C . PRO A 1 517 ? -42.089 -10.059 55.348 1.00 86.69 517 PRO A C 1
ATOM 3822 O O . PRO A 1 517 ? -41.706 -11.226 55.421 1.00 86.69 517 PRO A O 1
ATOM 3825 N N . ALA A 1 518 ? -41.586 -9.081 56.107 1.00 85.75 518 ALA A N 1
ATOM 3826 C CA . ALA A 1 518 ? -40.545 -9.314 57.107 1.00 85.75 518 ALA A CA 1
ATOM 3827 C C . ALA A 1 518 ? -41.005 -10.271 58.227 1.00 85.75 518 ALA A C 1
ATOM 3829 O O . ALA A 1 518 ? -42.129 -10.187 58.731 1.00 85.75 518 ALA A O 1
ATOM 3830 N N . THR A 1 519 ? -40.111 -11.166 58.643 1.00 88.00 519 THR A N 1
ATOM 3831 C CA . THR A 1 519 ? -40.342 -12.216 59.648 1.00 88.00 519 THR A CA 1
ATOM 3832 C C . THR A 1 519 ? -39.393 -12.133 60.848 1.00 88.00 519 THR A C 1
ATOM 3834 O O . THR A 1 519 ? -39.638 -12.768 61.879 1.00 88.00 519 THR A O 1
ATOM 3837 N N . LEU A 1 520 ? -38.319 -11.346 60.745 1.00 89.31 520 LEU A N 1
ATOM 3838 C CA . LEU A 1 520 ? -37.275 -11.231 61.756 1.00 89.31 520 LEU A CA 1
ATOM 3839 C C . LEU A 1 520 ? -37.668 -10.320 62.937 1.00 89.31 520 LEU A C 1
ATOM 3841 O O . LEU A 1 520 ? -38.549 -9.461 62.864 1.00 89.31 520 LEU A O 1
ATOM 3845 N N . SER A 1 521 ? -36.950 -10.479 64.049 1.00 90.44 521 SER A N 1
ATOM 3846 C CA . SER A 1 521 ? -36.856 -9.479 65.121 1.00 90.44 521 SER A CA 1
ATOM 3847 C C . SER A 1 521 ? -35.389 -9.132 65.345 1.00 90.44 521 SER A C 1
ATOM 3849 O O . SER A 1 521 ? -34.532 -10.003 65.204 1.00 90.44 521 SER A O 1
ATOM 3851 N N . CYS A 1 522 ? -35.096 -7.876 65.673 1.00 92.69 522 CYS A N 1
ATOM 3852 C CA . CYS A 1 522 ? -33.738 -7.381 65.898 1.00 92.69 522 CYS A CA 1
ATOM 3853 C C . CYS A 1 522 ? -33.669 -6.527 67.164 1.00 92.69 522 CYS A C 1
ATOM 3855 O O . CYS A 1 522 ? -34.668 -5.945 67.601 1.00 92.69 522 CYS A O 1
ATOM 3857 N N . ILE A 1 523 ? -32.472 -6.380 67.733 1.00 92.06 523 ILE A N 1
ATOM 3858 C CA . ILE A 1 523 ? -32.235 -5.332 68.724 1.00 92.06 523 ILE A CA 1
ATOM 3859 C C . ILE A 1 523 ? -32.341 -3.984 68.000 1.00 92.06 523 ILE A C 1
ATOM 3861 O O . ILE A 1 523 ? -31.662 -3.768 66.994 1.00 92.06 523 ILE A O 1
ATOM 3865 N N . LYS A 1 524 ? -33.215 -3.100 68.497 1.00 91.56 524 LYS A N 1
ATOM 3866 C CA . LYS A 1 524 ? -33.409 -1.735 67.991 1.00 91.56 524 LYS A CA 1
ATOM 3867 C C . LYS A 1 524 ? -32.988 -0.734 69.072 1.00 91.56 524 LYS A C 1
ATOM 3869 O O . LYS A 1 524 ? -33.622 -0.684 70.126 1.00 91.56 524 LYS A O 1
ATOM 3874 N N . CYS A 1 525 ? -31.918 0.029 68.844 1.00 89.81 525 CYS A N 1
ATOM 3875 C CA . CYS A 1 525 ? -31.466 1.104 69.740 1.00 89.81 525 CYS A CA 1
ATOM 3876 C C . CYS A 1 525 ? -30.685 2.190 68.990 1.00 89.81 525 CYS A C 1
ATOM 3878 O O . CYS A 1 525 ? -30.154 1.945 67.912 1.00 89.81 525 CYS A O 1
ATOM 3880 N N . THR A 1 526 ? -30.579 3.379 69.587 1.00 89.44 526 THR A N 1
ATOM 3881 C CA . THR A 1 526 ? -29.757 4.485 69.075 1.00 89.44 526 THR A CA 1
ATOM 3882 C C . THR A 1 526 ? -29.068 5.185 70.243 1.00 89.44 526 THR A C 1
ATOM 3884 O O . THR A 1 526 ? -29.710 5.477 71.253 1.00 89.44 526 THR A O 1
ATOM 3887 N N . GLY A 1 527 ? -27.771 5.461 70.115 1.00 84.00 527 GLY A N 1
ATOM 3888 C CA . GLY A 1 527 ? -26.976 6.205 71.093 1.00 84.00 527 GLY A CA 1
ATOM 3889 C C . GLY A 1 527 ? -25.656 5.516 71.462 1.00 84.00 527 GLY A C 1
ATOM 3890 O O . GLY A 1 527 ? -25.369 4.418 70.991 1.00 84.00 527 GLY A O 1
ATOM 3891 N N . PRO A 1 528 ? -24.825 6.139 72.317 1.00 72.38 528 PRO A N 1
ATOM 3892 C CA . PRO A 1 528 ? -23.495 5.620 72.637 1.00 72.38 528 PRO A CA 1
ATOM 3893 C C . PRO A 1 528 ? -23.530 4.256 73.344 1.00 72.38 528 PRO A C 1
ATOM 3895 O O . PRO A 1 528 ? -22.762 3.383 72.976 1.00 72.38 528 PRO A O 1
ATOM 3898 N N . SER A 1 529 ? -24.469 4.004 74.266 1.00 77.88 529 SER A N 1
ATOM 3899 C CA . SER A 1 529 ? -24.618 2.695 74.943 1.00 77.88 529 SER A CA 1
ATOM 3900 C C . SER A 1 529 ? -25.217 1.586 74.061 1.00 77.88 529 SER A C 1
ATOM 3902 O O . SER A 1 529 ? -25.496 0.484 74.530 1.00 77.88 529 SER A O 1
ATOM 3904 N N . CYS A 1 530 ? -25.485 1.878 72.787 1.00 85.88 530 CYS A N 1
ATOM 3905 C CA . CYS A 1 530 ? -25.869 0.879 71.796 1.00 85.88 530 CYS A CA 1
ATOM 3906 C C . CYS A 1 530 ? -24.610 0.201 71.196 1.00 85.88 530 CYS A C 1
ATOM 3908 O O . CYS A 1 530 ? -24.739 -0.821 70.527 1.00 85.88 530 CYS A O 1
ATOM 3910 N N . SER A 1 531 ? -23.388 0.698 71.464 1.00 80.06 531 SER A N 1
ATOM 3911 C CA . SER A 1 531 ? -22.127 0.017 71.107 1.00 80.06 531 SER A CA 1
ATOM 3912 C C . SER A 1 531 ? -21.842 -1.217 71.970 1.00 80.06 531 SER A C 1
ATOM 3914 O O . SER A 1 531 ? -21.299 -2.196 71.457 1.00 80.06 531 SER A O 1
ATOM 3916 N N . ASP A 1 532 ? -22.244 -1.174 73.244 1.00 81.50 532 ASP A N 1
ATOM 3917 C CA . ASP A 1 532 ? -22.045 -2.227 74.241 1.00 81.50 532 ASP A CA 1
ATOM 3918 C C . ASP A 1 532 ? -22.664 -3.566 73.807 1.00 81.50 532 ASP A C 1
ATOM 3920 O O . ASP A 1 532 ? -23.610 -3.611 73.011 1.00 81.50 532 ASP A O 1
ATOM 3924 N N . SER A 1 533 ? -22.179 -4.669 74.386 1.00 82.12 533 SER A N 1
ATOM 3925 C CA . SER A 1 533 ? -22.834 -5.976 74.246 1.00 82.12 533 SER A CA 1
ATOM 3926 C C . SER A 1 533 ? -24.275 -5.932 74.775 1.00 82.12 533 SER A C 1
ATOM 3928 O O . SER A 1 533 ? -24.535 -5.531 75.910 1.00 82.12 533 SER A O 1
ATOM 3930 N N . GLN A 1 534 ? -25.230 -6.333 73.938 1.00 82.75 534 GLN A N 1
ATOM 3931 C CA . GLN A 1 534 ? -26.656 -6.265 74.255 1.00 82.75 534 GLN A CA 1
ATOM 3932 C C . GLN A 1 534 ? -27.132 -7.594 74.851 1.00 82.75 534 GLN A C 1
ATOM 3934 O O . GLN A 1 534 ? -26.769 -8.675 74.385 1.00 82.75 534 GLN A O 1
ATOM 3939 N N . ALA A 1 535 ? -27.976 -7.527 75.883 1.00 70.62 535 ALA A N 1
ATOM 3940 C CA . ALA A 1 535 ? -28.560 -8.721 76.485 1.00 70.62 535 ALA A CA 1
ATOM 3941 C C . ALA A 1 535 ? -29.468 -9.457 75.484 1.00 70.62 535 ALA A C 1
ATOM 3943 O O . ALA A 1 535 ? -30.181 -8.827 74.706 1.00 70.62 535 ALA A O 1
ATOM 3944 N N . SER A 1 536 ? -29.497 -10.792 75.555 1.00 59.91 536 SER A N 1
ATOM 3945 C CA . SER A 1 536 ? -30.314 -11.674 74.702 1.00 59.91 536 SER A CA 1
ATOM 3946 C C . SER A 1 536 ? -31.818 -11.628 75.046 1.00 59.91 536 SER A C 1
ATOM 3948 O O . SER A 1 536 ? -32.458 -12.657 75.268 1.00 59.91 536 SER A O 1
ATOM 3950 N N . THR A 1 537 ? -32.390 -10.428 75.153 1.00 65.25 537 THR A N 1
ATOM 3951 C CA . THR A 1 537 ? -33.833 -10.211 75.289 1.00 65.25 537 THR A CA 1
ATOM 3952 C C . THR A 1 537 ? -34.530 -10.391 73.937 1.00 65.25 537 THR A C 1
ATOM 3954 O O . THR A 1 537 ? -33.880 -10.268 72.897 1.00 65.25 537 THR A O 1
ATOM 3957 N N . PRO A 1 538 ? -35.854 -10.639 73.903 1.00 71.38 538 PRO A N 1
ATOM 3958 C CA . PRO A 1 538 ? -36.603 -10.584 72.653 1.00 71.38 538 PRO A CA 1
ATOM 3959 C C . PRO A 1 538 ? -36.476 -9.175 72.066 1.00 71.38 538 PRO A C 1
ATOM 3961 O O . PRO A 1 538 ? -36.881 -8.202 72.707 1.00 71.38 538 PRO A O 1
ATOM 3964 N N . GLY A 1 539 ? -35.874 -9.059 70.885 1.00 79.94 539 GLY A N 1
ATOM 3965 C CA . GLY A 1 539 ? -35.813 -7.799 70.160 1.00 79.94 539 GLY A CA 1
ATOM 3966 C C . GLY A 1 539 ? -37.165 -7.431 69.562 1.00 79.94 539 GLY A C 1
ATOM 3967 O O . GLY A 1 539 ? -38.177 -8.119 69.722 1.00 79.94 539 GLY A O 1
ATOM 3968 N N . GLN A 1 540 ? -37.191 -6.298 68.876 1.00 90.44 540 GLN A N 1
ATOM 3969 C CA . GLN A 1 540 ? -38.404 -5.760 68.281 1.00 90.44 540 GLN A CA 1
ATOM 3970 C C . GLN A 1 540 ? -38.592 -6.335 66.878 1.00 90.44 540 GLN A C 1
ATOM 3972 O O . GLN A 1 540 ? -37.626 -6.468 66.126 1.00 90.44 540 GLN A O 1
ATOM 3977 N N . ALA A 1 541 ? -39.838 -6.656 66.523 1.00 90.25 541 ALA A N 1
ATOM 3978 C CA . ALA A 1 541 ? -40.182 -7.113 65.181 1.00 90.25 541 ALA A CA 1
ATOM 3979 C C . ALA A 1 541 ? -39.721 -6.103 64.117 1.00 90.25 541 ALA A C 1
ATOM 3981 O O . ALA A 1 541 ? -39.801 -4.882 64.317 1.00 90.25 541 ALA A O 1
ATOM 3982 N N . CYS A 1 542 ? -39.233 -6.627 62.999 1.00 90.75 542 CYS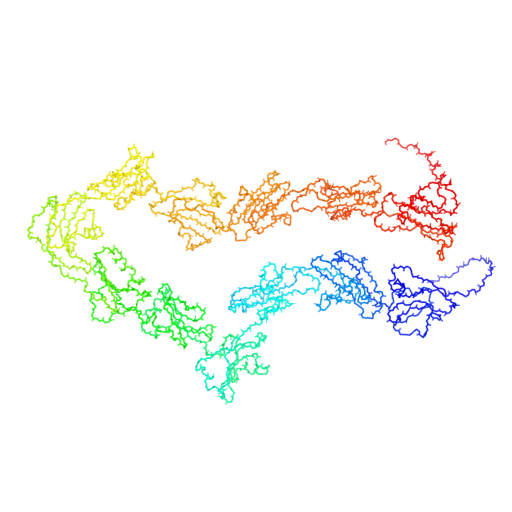 A N 1
ATOM 3983 C CA . CYS A 1 542 ? -39.042 -5.864 61.778 1.00 90.75 542 CYS A CA 1
ATOM 3984 C C . CYS A 1 542 ? -40.403 -5.661 61.096 1.00 90.75 542 CYS A C 1
ATOM 3986 O O . CYS A 1 542 ? -41.274 -6.528 61.168 1.00 90.75 542 CYS A O 1
ATOM 3988 N N . PHE A 1 543 ? -40.598 -4.511 60.458 1.00 87.56 543 PHE A N 1
ATOM 3989 C CA . PHE A 1 543 ? -41.798 -4.200 59.680 1.00 87.56 543 PHE A CA 1
ATOM 3990 C C . PHE A 1 543 ? -41.439 -3.972 58.209 1.00 87.56 543 PHE A C 1
ATOM 3992 O O . PHE A 1 543 ? -40.281 -3.719 57.895 1.00 87.56 543 PHE A O 1
ATOM 3999 N N . GLY A 1 544 ? -42.440 -4.009 57.325 1.00 83.81 544 GLY A N 1
ATOM 4000 C CA . GLY A 1 544 ? -42.274 -3.781 55.886 1.00 83.81 544 GLY A CA 1
ATOM 4001 C C . GLY A 1 544 ? -42.121 -5.059 55.059 1.00 83.81 544 GLY A C 1
ATOM 4002 O O . GLY A 1 544 ? -42.172 -6.175 55.583 1.00 83.81 544 GLY A O 1
ATOM 4003 N N . ASP A 1 545 ? -41.959 -4.861 53.753 1.00 85.44 545 ASP A N 1
ATOM 4004 C CA . ASP A 1 545 ? -41.682 -5.920 52.789 1.00 85.44 545 ASP A CA 1
ATOM 4005 C C . ASP A 1 545 ? -40.177 -5.975 52.493 1.00 85.44 545 ASP A C 1
ATOM 4007 O O . ASP A 1 545 ? -39.520 -4.959 52.280 1.00 85.44 545 ASP A O 1
ATOM 4011 N N . VAL A 1 546 ? -39.638 -7.185 52.437 1.00 85.38 546 VAL A N 1
ATOM 4012 C CA . VAL A 1 546 ? -38.254 -7.485 52.080 1.00 85.38 546 VAL A CA 1
ATOM 4013 C C . VAL A 1 546 ? -38.229 -7.796 50.591 1.00 85.38 546 VAL A C 1
ATOM 4015 O O . VAL A 1 546 ? -38.863 -8.748 50.136 1.00 85.38 546 VAL A O 1
ATOM 4018 N N . LEU A 1 547 ? -37.538 -6.962 49.820 1.00 86.50 547 LEU A N 1
ATOM 4019 C CA . LEU A 1 547 ? -37.463 -7.104 48.366 1.00 86.50 547 LEU A CA 1
ATOM 4020 C C . LEU A 1 547 ? -36.609 -8.322 47.977 1.00 86.50 547 LEU A C 1
ATOM 4022 O O . LEU A 1 547 ? -35.656 -8.673 48.674 1.00 86.50 547 LEU A O 1
ATOM 4026 N N . LEU A 1 548 ? -36.918 -8.942 46.839 1.00 85.00 548 LEU A N 1
ATOM 4027 C CA . LEU A 1 548 ? -36.216 -10.118 46.321 1.00 85.00 548 LEU A CA 1
ATOM 4028 C C . LEU A 1 548 ? -34.687 -9.917 46.275 1.00 85.00 548 LEU A C 1
ATOM 4030 O O . LEU A 1 548 ? -34.194 -8.811 46.033 1.00 85.00 548 LEU A O 1
ATOM 4034 N N . GLY A 1 549 ? -33.948 -10.999 46.539 1.00 78.06 549 GLY A N 1
ATOM 4035 C CA . GLY A 1 549 ? -32.482 -11.006 46.611 1.00 78.06 549 GLY A CA 1
ATOM 4036 C C . GLY A 1 549 ? -31.904 -10.409 47.903 1.00 78.06 549 GLY A C 1
ATOM 4037 O O . GLY A 1 549 ? -30.700 -10.463 48.124 1.00 78.06 549 GLY A O 1
ATOM 4038 N N . ARG A 1 550 ? -32.734 -9.856 48.799 1.00 79.81 550 ARG A N 1
ATOM 4039 C CA . ARG A 1 550 ? -32.275 -9.309 50.083 1.00 79.81 550 ARG A CA 1
ATOM 4040 C C . ARG A 1 550 ? -32.525 -10.298 51.217 1.00 79.81 550 ARG A C 1
ATOM 4042 O O . ARG A 1 550 ? -33.661 -10.667 51.500 1.00 79.81 550 ARG A O 1
ATOM 4049 N N . THR A 1 551 ? -31.461 -10.685 51.914 1.00 79.69 551 THR A N 1
ATOM 4050 C CA . THR A 1 551 ? -31.558 -11.530 53.112 1.00 79.69 551 THR A CA 1
ATOM 4051 C C . THR A 1 551 ? -31.990 -10.698 54.321 1.00 79.69 551 THR A C 1
ATOM 4053 O O . THR A 1 551 ? -31.295 -9.744 54.681 1.00 79.69 551 THR A O 1
ATOM 4056 N N . GLU A 1 552 ? -33.093 -11.061 54.990 1.00 85.50 552 GLU A N 1
ATOM 4057 C CA . GLU A 1 552 ? -33.507 -10.424 56.251 1.00 85.50 552 GLU A CA 1
ATOM 4058 C C . GLU A 1 552 ? -32.359 -10.402 57.264 1.00 85.50 552 GLU A C 1
ATOM 4060 O O . GLU A 1 552 ? -31.854 -11.444 57.688 1.00 85.50 552 GLU A O 1
ATOM 4065 N N . SER A 1 553 ? -31.946 -9.192 57.640 1.00 89.31 553 SER A N 1
ATOM 4066 C CA . SER A 1 553 ? -30.747 -8.974 58.439 1.00 89.31 553 SER A CA 1
ATOM 4067 C C . SER A 1 553 ? -30.959 -7.889 59.486 1.00 89.31 553 SER A C 1
ATOM 4069 O O . SER A 1 553 ? -31.617 -6.871 59.240 1.00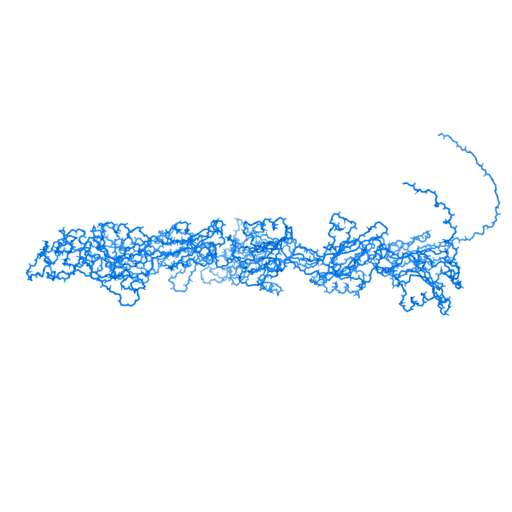 89.31 553 SER A O 1
ATOM 4071 N N . CYS A 1 554 ? -30.336 -8.084 60.642 1.00 91.75 554 CYS A N 1
ATOM 4072 C CA . CYS A 1 554 ? -30.155 -7.030 61.624 1.00 91.75 554 CYS A CA 1
ATOM 4073 C C . CYS A 1 554 ? -28.858 -6.274 61.322 1.00 91.75 554 CYS A C 1
ATOM 4075 O O . CYS A 1 554 ? -27.875 -6.881 60.895 1.00 91.75 554 CYS A O 1
ATOM 4077 N N . TYR A 1 555 ? -28.827 -4.969 61.586 1.00 92.31 555 TYR A N 1
ATOM 4078 C CA . TYR A 1 555 ? -27.620 -4.156 61.441 1.00 92.31 555 TYR A CA 1
ATOM 4079 C C . TYR A 1 555 ? -27.175 -3.513 62.753 1.00 92.31 555 TYR A C 1
ATOM 4081 O O . TYR A 1 555 ? -27.870 -3.508 63.778 1.00 92.31 555 TYR A O 1
ATOM 4089 N N . SER A 1 556 ? -25.962 -2.990 62.690 1.00 89.81 556 SER A N 1
ATOM 4090 C CA . SER A 1 556 ? -25.276 -2.196 63.690 1.00 89.81 556 SER A CA 1
ATOM 4091 C C . SER A 1 556 ? -24.413 -1.176 62.953 1.00 89.81 556 SER A C 1
ATOM 4093 O O . SER A 1 556 ? -23.382 -1.533 62.389 1.00 89.81 556 SER A O 1
ATOM 4095 N N . TYR A 1 557 ? -24.878 0.066 62.907 1.00 88.31 557 TYR A N 1
ATOM 4096 C CA . TYR A 1 557 ? -24.292 1.177 62.168 1.00 88.31 557 TYR A CA 1
ATOM 4097 C C . TYR A 1 557 ? -23.644 2.183 63.117 1.00 88.31 557 TYR A C 1
ATOM 4099 O O . TYR A 1 557 ? -24.127 2.398 64.231 1.00 88.31 557 TYR A O 1
ATOM 4107 N N . ILE A 1 558 ? -22.557 2.805 62.671 1.00 82.44 558 ILE A N 1
ATOM 4108 C CA . ILE A 1 558 ? -21.751 3.746 63.443 1.00 82.44 558 ILE A CA 1
ATOM 4109 C C . ILE A 1 558 ? -21.745 5.082 62.706 1.00 82.44 558 ILE A C 1
ATOM 4111 O O . ILE A 1 558 ? -21.184 5.211 61.623 1.00 82.44 558 ILE A O 1
ATOM 4115 N N . HIS A 1 559 ? -22.380 6.082 63.308 1.00 79.19 559 HIS A N 1
ATOM 4116 C CA . HIS A 1 559 ? -22.455 7.442 62.782 1.00 79.19 559 HIS A CA 1
ATOM 4117 C C . HIS A 1 559 ? -21.117 8.183 62.928 1.00 79.19 559 HIS A C 1
ATOM 4119 O O . HIS A 1 559 ? -20.345 7.910 63.846 1.00 79.19 559 HIS A O 1
ATOM 4125 N N . ASP A 1 560 ? -20.886 9.208 62.099 1.00 68.69 560 ASP A N 1
ATOM 4126 C CA . ASP A 1 560 ? -19.668 10.051 62.118 1.00 68.69 560 ASP A CA 1
ATOM 4127 C C . ASP A 1 560 ? -19.390 10.741 63.463 1.00 68.69 560 ASP A C 1
ATOM 4129 O O . ASP A 1 560 ? -18.267 11.137 63.765 1.00 68.69 560 ASP A O 1
ATOM 4133 N N . ASN A 1 561 ? -20.426 10.895 64.289 1.00 65.50 561 ASN A N 1
ATOM 4134 C CA . ASN A 1 561 ? -20.345 11.455 65.636 1.00 65.50 561 ASN A CA 1
ATOM 4135 C C . ASN A 1 561 ? -20.068 10.396 66.729 1.00 65.50 561 ASN A C 1
ATOM 4137 O O . ASN A 1 561 ? -20.152 10.714 67.916 1.00 65.50 561 ASN A O 1
ATOM 4141 N N . GLY A 1 562 ? -19.789 9.146 66.345 1.00 67.50 562 GLY A N 1
ATOM 4142 C CA . GLY A 1 562 ? -19.528 8.019 67.243 1.00 67.50 562 GLY A CA 1
ATOM 4143 C C . GLY A 1 562 ? -20.769 7.389 67.888 1.00 67.50 562 GLY A C 1
ATOM 4144 O O . GLY A 1 562 ? -20.624 6.533 68.759 1.00 67.50 562 GLY A O 1
ATOM 4145 N N . GLN A 1 563 ? -21.990 7.791 67.514 1.00 81.38 563 GLN A N 1
ATOM 4146 C CA . GLN A 1 563 ? -23.205 7.116 67.984 1.00 81.38 563 GLN A CA 1
ATOM 4147 C C . GLN A 1 563 ? -23.430 5.800 67.240 1.00 81.38 563 GLN A C 1
ATOM 4149 O O . GLN A 1 563 ? -23.213 5.714 66.034 1.00 81.38 563 GLN A O 1
ATOM 4154 N N . VAL A 1 564 ? -23.936 4.794 67.955 1.00 85.81 564 VAL A N 1
ATOM 4155 C CA . VAL A 1 564 ? -24.336 3.516 67.362 1.00 85.81 564 VAL A CA 1
ATOM 4156 C C . VAL A 1 564 ? -25.845 3.465 67.177 1.00 85.81 564 VAL A C 1
ATOM 4158 O O . VAL A 1 564 ? -26.605 3.859 68.062 1.00 85.81 564 VAL A O 1
ATOM 4161 N N . GLU A 1 565 ? -26.272 2.935 66.038 1.00 91.62 565 GLU A N 1
ATOM 4162 C CA . GLU A 1 565 ? -27.658 2.630 65.712 1.00 91.62 565 GLU A CA 1
ATOM 4163 C C . GLU A 1 565 ? -27.786 1.147 65.358 1.00 91.62 565 GLU A C 1
ATOM 4165 O O . GLU A 1 565 ? -27.084 0.636 64.489 1.00 91.62 565 GLU A O 1
ATOM 4170 N N . ARG A 1 566 ? -28.674 0.433 66.045 1.00 91.62 566 ARG A N 1
ATOM 4171 C CA . ARG A 1 566 ? -29.014 -0.963 65.760 1.00 91.62 566 ARG A CA 1
ATOM 4172 C C . ARG A 1 566 ? -30.444 -1.033 65.261 1.00 91.62 566 ARG A C 1
ATOM 4174 O O . ARG A 1 566 ? -31.322 -0.390 65.836 1.00 91.62 566 ARG A O 1
ATOM 4181 N N . GLY A 1 567 ? -30.687 -1.858 64.248 1.00 92.81 567 GLY A N 1
ATOM 4182 C CA . GLY A 1 567 ? -32.021 -2.012 63.684 1.00 92.81 567 GLY A CA 1
ATOM 4183 C C . GLY A 1 567 ? -32.182 -3.203 62.746 1.00 92.81 567 GLY A C 1
ATOM 4184 O O . GLY A 1 567 ? -31.336 -4.093 62.680 1.00 92.81 567 GLY A O 1
ATOM 4185 N N . CYS A 1 568 ? -33.299 -3.200 62.023 1.00 92.94 568 CYS A N 1
ATOM 4186 C CA . CYS A 1 568 ? -33.605 -4.125 60.932 1.00 92.94 568 CYS A CA 1
ATOM 4187 C C . CYS A 1 568 ? -33.242 -3.448 59.601 1.00 92.94 568 CYS A C 1
ATOM 4189 O O . CYS A 1 568 ? -33.697 -2.330 59.353 1.00 92.94 568 CYS A O 1
ATOM 4191 N N . LEU A 1 569 ? -32.435 -4.090 58.754 1.00 89.75 569 LEU A N 1
ATOM 4192 C CA . LEU A 1 569 ? -31.774 -3.425 57.617 1.00 89.75 569 LEU A CA 1
ATOM 4193 C C . LEU A 1 569 ? -32.742 -2.870 56.554 1.00 89.75 569 LEU A C 1
ATOM 4195 O O . LEU A 1 569 ? -32.466 -1.832 55.954 1.00 89.75 569 LEU A O 1
ATOM 4199 N N . TYR A 1 570 ? -33.883 -3.537 56.372 1.00 86.38 570 TYR A N 1
ATOM 4200 C CA . TYR A 1 570 ? -34.912 -3.205 55.375 1.00 86.38 570 TYR A CA 1
ATOM 4201 C C . TYR A 1 570 ? -36.244 -2.769 56.005 1.00 86.38 570 TYR A C 1
ATOM 4203 O O . TYR A 1 570 ? -37.288 -2.816 55.365 1.00 86.38 570 TYR A O 1
ATOM 4211 N N . ASP A 1 571 ? -36.226 -2.374 57.279 1.00 89.25 571 ASP A N 1
ATOM 4212 C CA . ASP A 1 571 ? -37.412 -1.834 57.946 1.00 89.25 571 ASP A CA 1
ATOM 4213 C C . ASP A 1 571 ? -37.646 -0.375 57.508 1.00 89.25 571 ASP A C 1
ATOM 4215 O O . ASP A 1 571 ? -36.686 0.397 57.526 1.00 89.25 571 ASP A O 1
ATOM 4219 N N . PRO A 1 572 ? -38.882 0.041 57.162 1.00 84.25 572 PRO A N 1
ATOM 4220 C CA . PRO A 1 572 ? -39.193 1.401 56.703 1.00 84.25 572 PRO A CA 1
ATOM 4221 C C . PRO A 1 572 ? -38.798 2.543 57.652 1.00 84.25 572 PRO A C 1
ATOM 4223 O O . PRO A 1 572 ? -38.820 3.705 57.250 1.00 84.25 572 PRO A O 1
ATOM 4226 N N . SER A 1 573 ? -38.484 2.245 58.918 1.00 84.69 573 SER A N 1
ATOM 4227 C CA . SER A 1 573 ? -37.940 3.214 59.876 1.00 84.69 573 SER A CA 1
ATOM 4228 C C . SER A 1 573 ? -36.425 3.447 59.757 1.00 84.69 573 SER A C 1
ATOM 4230 O O . SER A 1 573 ? -35.935 4.464 60.250 1.00 84.69 573 SER A O 1
ATOM 4232 N N . THR A 1 574 ? -35.683 2.548 59.104 1.00 89.00 574 THR A N 1
ATOM 4233 C CA . THR A 1 574 ? -34.237 2.673 58.870 1.00 89.00 574 THR A CA 1
ATOM 4234 C C . THR A 1 574 ? -33.983 3.654 57.729 1.00 89.00 574 THR A C 1
ATOM 4236 O O . THR A 1 574 ? -34.579 3.549 56.659 1.00 89.00 574 THR A O 1
ATOM 4239 N N . SER A 1 575 ? -33.088 4.624 57.933 1.00 87.06 575 SER A N 1
ATOM 4240 C CA . SER A 1 575 ? -32.818 5.630 56.899 1.00 87.06 575 SER A CA 1
ATOM 4241 C C . SER A 1 575 ? -32.151 5.018 55.659 1.00 87.06 575 SER A C 1
ATOM 4243 O O . SER A 1 575 ? -31.286 4.148 55.774 1.00 87.06 575 SER A O 1
ATOM 4245 N N . GLN A 1 576 ? -32.498 5.518 54.467 1.00 79.75 576 GLN A N 1
ATOM 4246 C CA . GLN A 1 576 ? -31.936 5.019 53.204 1.00 79.75 576 GLN A CA 1
ATOM 4247 C C . GLN A 1 576 ? -30.403 5.123 53.156 1.00 79.75 576 GLN A C 1
ATOM 4249 O O . GLN A 1 576 ? -29.756 4.264 52.571 1.00 79.75 576 GLN A O 1
ATOM 4254 N N . ALA A 1 577 ? -29.815 6.142 53.793 1.00 80.31 577 ALA A N 1
ATOM 4255 C CA . ALA A 1 577 ? -28.363 6.293 53.883 1.00 80.31 577 ALA A CA 1
ATOM 4256 C C . ALA A 1 577 ? -27.716 5.105 54.617 1.00 80.31 577 ALA A C 1
ATOM 4258 O O . ALA A 1 577 ? -26.804 4.479 54.084 1.00 80.31 577 ALA A O 1
ATOM 4259 N N . ILE A 1 578 ? -28.254 4.743 55.788 1.00 86.25 578 ILE A N 1
ATOM 4260 C CA . ILE A 1 578 ? -27.789 3.594 56.578 1.00 86.25 578 ILE A CA 1
ATOM 4261 C C . ILE A 1 578 ? -28.059 2.283 55.834 1.00 86.25 578 ILE A C 1
ATOM 4263 O O . ILE A 1 578 ? -27.169 1.444 55.740 1.00 86.25 578 ILE A O 1
ATOM 4267 N N . SER A 1 579 ? -29.260 2.109 55.270 1.00 83.06 579 SER A N 1
ATOM 4268 C CA . SER A 1 579 ? -29.621 0.884 54.544 1.00 83.06 579 SER A CA 1
ATOM 4269 C C . SER A 1 579 ? -28.721 0.653 53.323 1.00 83.06 579 SER A C 1
ATOM 4271 O O . SER A 1 579 ? -28.231 -0.460 53.129 1.00 83.06 579 SER A O 1
ATOM 4273 N N . ASN A 1 580 ? -28.417 1.707 52.555 1.00 78.50 580 ASN A N 1
ATOM 4274 C CA . ASN A 1 580 ? -27.492 1.648 51.422 1.00 78.50 580 ASN A CA 1
ATOM 4275 C C . ASN A 1 580 ? -26.058 1.337 51.870 1.00 78.50 580 ASN A C 1
ATOM 4277 O O . ASN A 1 580 ? -25.438 0.436 51.315 1.00 78.50 580 ASN A O 1
ATOM 4281 N N . GLU A 1 581 ? -25.527 2.041 52.875 1.00 79.69 581 GLU A N 1
ATOM 4282 C CA . GLU A 1 581 ? -24.147 1.831 53.332 1.00 79.69 581 GLU A CA 1
ATOM 4283 C C . GLU A 1 581 ? -23.944 0.421 53.901 1.00 79.69 581 GLU A C 1
ATOM 4285 O O . GLU A 1 581 ? -23.028 -0.289 53.491 1.00 79.69 581 GLU A O 1
ATOM 4290 N N . CYS A 1 582 ? -24.860 -0.034 54.760 1.00 81.44 582 CYS A N 1
ATOM 4291 C CA . CYS A 1 582 ? -24.846 -1.384 55.318 1.00 81.44 582 CYS A CA 1
ATOM 4292 C C . CYS A 1 582 ? -25.073 -2.494 54.277 1.00 81.44 582 CYS A C 1
ATOM 4294 O O . CYS A 1 582 ? -24.614 -3.615 54.492 1.00 81.44 582 CYS A O 1
ATOM 4296 N N . SER A 1 583 ? -25.787 -2.215 53.179 1.00 76.25 583 SER A N 1
ATOM 4297 C CA . SER A 1 583 ? -25.988 -3.180 52.086 1.00 76.25 583 SER A CA 1
ATOM 4298 C C . SER A 1 583 ? -24.774 -3.275 51.164 1.00 76.25 583 SER A C 1
ATOM 4300 O O . SER A 1 583 ? -24.384 -4.374 50.778 1.00 76.25 583 SER A O 1
ATOM 4302 N N . ASN A 1 584 ? -24.198 -2.128 50.799 1.00 66.50 584 ASN A N 1
ATOM 4303 C CA . ASN A 1 584 ? -23.207 -2.035 49.730 1.00 66.50 584 ASN A CA 1
ATOM 4304 C C . ASN A 1 584 ? -21.782 -2.277 50.251 1.00 66.50 584 ASN A C 1
ATOM 4306 O O . ASN A 1 584 ? -20.982 -2.913 49.569 1.00 66.50 584 ASN A O 1
ATOM 4310 N N . SER A 1 585 ? -21.499 -1.834 51.481 1.00 59.94 585 SER A N 1
ATOM 4311 C CA . SER A 1 585 ? -20.213 -2.006 52.161 1.00 59.94 585 SER A CA 1
ATOM 4312 C C . SER A 1 585 ? -20.416 -2.671 53.531 1.00 59.94 585 SER A C 1
ATOM 4314 O O . SER A 1 585 ? -20.347 -1.996 54.559 1.00 59.94 585 SER A O 1
ATOM 4316 N N . PRO A 1 586 ? -20.662 -3.997 53.594 1.00 57.75 586 PRO A N 1
ATOM 4317 C CA . PRO A 1 586 ? -20.723 -4.751 54.850 1.00 57.75 586 PRO A CA 1
ATOM 4318 C C . PRO A 1 586 ? -19.319 -4.889 55.482 1.00 57.75 586 PRO A C 1
ATOM 4320 O O . PRO A 1 586 ? -18.685 -5.943 55.467 1.00 57.75 586 PRO A O 1
ATOM 4323 N N . GLY A 1 587 ? -18.828 -3.778 56.029 1.00 57.09 587 GLY A N 1
ATOM 4324 C CA . GLY A 1 587 ? -17.487 -3.543 56.558 1.00 57.09 587 GLY A CA 1
ATOM 4325 C C . GLY A 1 587 ? -17.347 -2.074 56.990 1.00 57.09 587 GLY A C 1
ATOM 4326 O O . GLY A 1 587 ? -18.240 -1.266 56.754 1.00 57.09 587 GLY A O 1
ATOM 4327 N N . GLY A 1 588 ? -16.257 -1.705 57.669 1.00 68.69 588 GLY A N 1
ATOM 4328 C CA . GLY A 1 588 ? -16.086 -0.323 58.150 1.00 68.69 588 GLY A CA 1
ATOM 4329 C C . GLY A 1 588 ? -17.122 0.073 59.217 1.00 68.69 588 GLY A C 1
ATOM 4330 O O . GLY A 1 588 ? -17.166 -0.547 60.285 1.00 68.69 588 GLY A O 1
ATOM 4331 N N . ARG A 1 589 ? -17.939 1.103 58.937 1.00 72.81 589 ARG A N 1
ATOM 4332 C CA . ARG A 1 589 ? -18.940 1.683 59.864 1.00 72.81 589 ARG A CA 1
ATOM 4333 C C . ARG A 1 589 ? -20.192 0.830 60.083 1.00 72.81 589 ARG A C 1
ATOM 4335 O O . ARG A 1 589 ? -20.912 1.094 61.044 1.00 72.81 589 ARG A O 1
ATOM 4342 N N . CYS A 1 590 ? -20.461 -0.185 59.257 1.00 83.69 590 CYS A N 1
ATOM 4343 C CA . CYS A 1 590 ? -21.605 -1.075 59.465 1.00 83.69 590 CYS A CA 1
ATOM 4344 C C . CYS A 1 590 ? -21.211 -2.542 59.675 1.00 83.69 590 CYS A C 1
ATOM 4346 O O . CYS A 1 590 ? -20.349 -3.090 58.987 1.00 83.69 590 CYS A O 1
ATOM 4348 N N . LYS A 1 591 ? -21.896 -3.204 60.614 1.00 86.50 591 LYS A N 1
ATOM 4349 C CA . LYS A 1 591 ? -21.935 -4.663 60.763 1.00 86.50 591 LYS A CA 1
ATOM 4350 C C . LYS A 1 591 ? -23.361 -5.153 60.530 1.00 86.50 591 LYS A C 1
ATOM 4352 O O . LYS A 1 591 ? -24.316 -4.570 61.043 1.00 86.50 591 LYS A O 1
ATOM 4357 N N . VAL A 1 592 ? -23.495 -6.245 59.788 1.00 88.75 592 VAL A N 1
ATOM 4358 C CA . VAL A 1 592 ? -24.772 -6.872 59.431 1.00 88.75 592 VAL A CA 1
ATOM 4359 C C . VAL A 1 592 ? -24.714 -8.345 59.827 1.00 88.75 592 VAL A C 1
ATOM 4361 O O . VAL A 1 592 ? -23.669 -8.978 59.694 1.00 88.75 592 VAL A O 1
ATOM 4364 N N . CYS A 1 593 ? -25.818 -8.892 60.331 1.00 87.94 593 CYS A N 1
ATOM 4365 C CA . CYS A 1 593 ? -25.929 -10.305 60.680 1.00 87.94 593 CYS A CA 1
ATOM 4366 C C . CYS A 1 593 ? -27.301 -10.870 60.302 1.00 87.94 593 CYS A C 1
ATOM 4368 O O . CYS A 1 593 ? -28.304 -10.153 60.262 1.00 87.94 593 CYS A O 1
ATOM 4370 N N . THR A 1 594 ? -27.341 -12.176 60.055 1.00 86.19 594 THR A N 1
ATOM 4371 C CA . THR A 1 594 ? -28.548 -12.921 59.694 1.00 86.19 594 THR A CA 1
ATOM 4372 C C . THR A 1 594 ? -29.016 -13.767 60.882 1.00 86.19 594 THR A C 1
ATOM 4374 O O . THR A 1 594 ? -28.224 -14.446 61.536 1.00 86.19 594 THR A O 1
ATOM 4377 N N . GLY A 1 595 ? -30.315 -13.717 61.189 1.00 83.31 595 GLY A N 1
ATOM 4378 C CA . GLY A 1 595 ? -30.917 -14.441 62.316 1.00 83.31 595 GLY A CA 1
ATOM 4379 C C . GLY A 1 595 ? -31.546 -13.538 63.382 1.00 83.31 595 GLY A C 1
ATOM 4380 O O . GLY A 1 595 ? -31.165 -12.386 63.576 1.00 83.31 595 GLY A O 1
ATOM 4381 N N . GLY A 1 596 ? -32.569 -14.060 64.065 1.00 85.88 596 GLY A N 1
ATOM 4382 C CA . GLY A 1 596 ? -33.379 -13.271 64.994 1.00 85.88 596 GLY A CA 1
ATOM 4383 C C . GLY A 1 596 ? -32.566 -12.794 66.193 1.00 85.88 596 GLY A C 1
ATOM 4384 O O . GLY A 1 596 ? -32.030 -13.609 66.940 1.00 85.88 596 GLY A O 1
ATOM 4385 N N . ASN A 1 597 ? -32.523 -11.479 66.402 1.00 88.50 597 ASN A N 1
ATOM 4386 C CA . ASN A 1 597 ? -31.810 -10.811 67.491 1.00 88.50 597 ASN A CA 1
ATOM 4387 C C . ASN A 1 597 ? -30.289 -11.063 67.466 1.00 88.50 597 ASN A C 1
ATOM 4389 O O . ASN A 1 597 ? -29.640 -11.045 68.509 1.00 88.50 597 ASN A O 1
ATOM 4393 N N . CYS A 1 598 ? -29.710 -11.297 66.281 1.00 89.12 598 CYS A N 1
ATOM 4394 C CA . CYS A 1 598 ? -28.281 -11.589 66.130 1.00 89.12 598 CYS A CA 1
ATOM 4395 C C . CYS A 1 598 ? -27.369 -10.391 66.441 1.00 89.12 598 CYS A C 1
ATOM 4397 O O . CYS A 1 598 ? -26.213 -10.584 66.809 1.00 89.12 598 CYS A O 1
ATOM 4399 N N . ASN A 1 599 ? -27.868 -9.154 66.331 1.00 90.75 599 ASN A N 1
ATOM 4400 C CA . ASN A 1 599 ? -27.082 -7.930 66.501 1.00 90.75 599 ASN A CA 1
ATOM 4401 C C . ASN A 1 599 ? -26.862 -7.588 67.986 1.00 90.75 599 ASN A C 1
ATOM 4403 O O . ASN A 1 599 ? -27.216 -6.503 68.443 1.00 90.75 599 ASN A O 1
ATOM 4407 N N . THR A 1 600 ? -26.264 -8.517 68.737 1.00 87.69 600 THR A N 1
ATOM 4408 C CA . THR A 1 600 ? -25.982 -8.400 70.180 1.00 87.69 600 THR A CA 1
ATOM 4409 C C . THR A 1 600 ? -24.508 -8.180 70.520 1.00 87.69 600 THR A C 1
ATOM 4411 O O . THR A 1 600 ? -24.214 -7.710 71.618 1.00 87.69 600 THR A O 1
ATOM 4414 N N . GLU A 1 601 ? -23.580 -8.459 69.601 1.00 82.50 601 GLU A N 1
ATOM 4415 C CA . GLU A 1 601 ? -22.139 -8.291 69.837 1.00 82.50 601 GLU A CA 1
ATOM 4416 C C . GLU A 1 601 ? -21.729 -6.821 70.035 1.00 82.50 601 GLU A C 1
ATOM 4418 O O . GLU A 1 601 ? -22.383 -5.899 69.537 1.00 82.50 601 GLU A O 1
ATOM 4423 N N . GLN A 1 602 ? -20.637 -6.604 70.773 1.00 81.00 602 GLN A N 1
ATOM 4424 C CA . GLN A 1 602 ? -20.000 -5.294 70.930 1.00 81.00 602 GLN A CA 1
ATOM 4425 C C . GLN A 1 602 ? -19.310 -4.876 69.621 1.00 81.00 602 GLN A C 1
ATOM 4427 O O . GLN A 1 602 ? -18.761 -5.718 68.912 1.00 81.00 602 GLN A O 1
ATOM 4432 N N . LEU A 1 603 ? -19.342 -3.582 69.295 1.00 72.38 603 LEU A N 1
ATOM 4433 C CA . LEU A 1 603 ? -18.865 -3.063 68.008 1.00 72.38 603 LEU A CA 1
ATOM 4434 C C . LEU A 1 603 ? -17.504 -2.373 68.120 1.00 72.38 603 LEU A C 1
ATOM 4436 O O . LEU A 1 603 ? -17.360 -1.387 68.837 1.00 72.38 603 LEU A O 1
ATOM 4440 N N . GLU A 1 604 ? -16.544 -2.849 67.328 1.00 64.06 604 GLU A N 1
ATOM 4441 C CA . GLU A 1 604 ? -15.189 -2.305 67.184 1.00 64.06 604 GLU A CA 1
ATOM 4442 C C . GLU A 1 604 ? -14.926 -2.047 65.677 1.00 64.06 604 GLU A C 1
ATOM 4444 O O . GLU A 1 604 ? -15.260 -2.893 64.839 1.00 64.06 604 GLU A O 1
ATOM 4449 N N . VAL A 1 605 ? -14.356 -0.891 65.302 1.00 57.81 605 VAL A N 1
ATOM 4450 C CA . VAL A 1 605 ? -14.114 -0.499 63.887 1.00 57.81 605 VAL A CA 1
ATOM 4451 C C . VAL A 1 605 ? -12.666 -0.741 63.486 1.00 57.81 605 VAL A C 1
ATOM 4453 O O . VAL A 1 605 ? -11.754 -0.428 64.249 1.00 57.81 605 VAL A O 1
ATOM 4456 N N . THR A 1 606 ? -12.459 -1.339 62.305 1.00 56.50 606 THR A N 1
ATOM 4457 C CA . THR A 1 606 ? -11.213 -2.058 61.991 1.00 56.50 606 THR A CA 1
ATOM 4458 C C . THR A 1 606 ? -10.644 -1.869 60.571 1.00 56.50 606 THR A C 1
ATOM 4460 O O . THR A 1 606 ? -9.969 -2.781 60.096 1.00 56.50 606 THR A O 1
ATOM 4463 N N . GLU A 1 607 ? -10.903 -0.767 59.854 1.00 69.19 607 GLU A N 1
ATOM 4464 C CA . GLU A 1 607 ? -10.194 -0.523 58.574 1.00 69.19 607 GLU A CA 1
ATOM 4465 C C . GLU A 1 607 ? -8.680 -0.481 58.806 1.00 69.19 607 GLU A C 1
ATOM 4467 O O . GLU A 1 607 ? -8.232 0.130 59.776 1.00 69.19 607 GLU A O 1
ATOM 4472 N N . THR A 1 608 ? -7.888 -1.122 57.942 1.00 81.31 608 THR A N 1
ATOM 4473 C CA . THR A 1 608 ? -6.422 -1.085 58.044 1.00 81.31 608 THR A CA 1
ATOM 4474 C C . THR A 1 608 ? -5.808 -0.397 56.840 1.00 81.31 608 THR A C 1
ATOM 4476 O O . THR A 1 608 ? -5.999 -0.848 55.710 1.00 81.31 608 THR A O 1
ATOM 4479 N N . CYS A 1 609 ? -5.022 0.644 57.099 1.00 89.62 609 CYS A N 1
ATOM 4480 C CA . CYS A 1 609 ? -4.173 1.294 56.106 1.00 89.62 609 CYS A CA 1
ATOM 4481 C C . CYS A 1 609 ? -2.703 1.042 56.435 1.00 89.62 609 CYS A C 1
ATOM 4483 O O . CYS A 1 609 ? -2.338 0.948 57.615 1.00 89.62 609 CYS A O 1
ATOM 4485 N N . TYR A 1 610 ? -1.831 1.047 55.424 1.00 92.19 610 TYR A N 1
ATOM 4486 C CA . TYR A 1 610 ? -0.409 1.244 55.689 1.00 92.19 610 TYR A CA 1
ATOM 4487 C C . TYR A 1 610 ? -0.228 2.607 56.352 1.00 92.19 610 TYR A C 1
ATOM 4489 O O . TYR A 1 610 ? -0.738 3.616 55.860 1.00 92.19 610 TYR A O 1
ATOM 4497 N N . SER A 1 611 ? 0.442 2.609 57.501 1.00 92.44 611 SER A N 1
ATOM 4498 C CA . SER A 1 611 ? 0.579 3.759 58.386 1.00 92.44 611 SER A CA 1
ATOM 4499 C C . SER A 1 611 ? 2.033 3.908 58.778 1.00 92.44 611 SER A C 1
ATOM 4501 O O . SER A 1 611 ? 2.500 3.314 59.752 1.00 92.44 611 SER A O 1
ATOM 4503 N N . CYS A 1 612 ? 2.750 4.693 57.992 1.00 93.06 612 CYS A N 1
ATOM 4504 C CA . CYS A 1 612 ? 4.188 4.825 58.088 1.00 93.06 612 CYS A CA 1
ATOM 4505 C C . CYS A 1 612 ? 4.632 6.201 57.587 1.00 93.06 612 CYS A C 1
ATOM 4507 O O . CYS A 1 612 ? 3.905 6.887 56.866 1.00 93.06 612 CYS A O 1
ATOM 4509 N N . ASP A 1 613 ? 5.840 6.582 57.980 1.00 93.31 613 ASP A N 1
ATOM 4510 C CA . ASP A 1 613 ? 6.504 7.824 57.603 1.00 93.31 613 ASP A CA 1
ATOM 4511 C C . ASP A 1 613 ? 7.917 7.453 57.144 1.00 93.31 613 ASP A C 1
ATOM 4513 O O . ASP A 1 613 ? 8.669 6.831 57.902 1.00 93.31 613 ASP A O 1
ATOM 4517 N N . SER A 1 614 ? 8.284 7.796 55.906 1.00 93.44 614 SER A N 1
ATOM 4518 C CA . SER A 1 614 ? 9.574 7.397 55.334 1.00 93.44 614 SER A CA 1
ATOM 4519 C C . SER A 1 614 ? 10.790 8.091 55.955 1.00 93.44 614 SER A C 1
ATOM 4521 O O . SER A 1 614 ? 11.918 7.678 55.685 1.00 93.44 614 SER A O 1
ATOM 4523 N N . SER A 1 615 ? 10.593 9.107 56.802 1.00 92.50 615 SER A N 1
ATOM 4524 C CA . SER A 1 615 ? 11.653 9.679 57.643 1.00 92.50 615 SER A CA 1
ATOM 4525 C C . SER A 1 615 ? 11.986 8.807 58.864 1.00 92.50 615 SER A C 1
ATOM 4527 O O . SER A 1 615 ? 13.064 8.951 59.444 1.00 92.50 615 SER A O 1
ATOM 4529 N N . LEU A 1 616 ? 11.087 7.884 59.235 1.00 92.12 616 LEU A N 1
ATOM 4530 C CA . LEU A 1 616 ? 11.222 6.967 60.373 1.00 92.12 616 LEU A CA 1
ATOM 4531 C C . LEU A 1 616 ? 11.429 5.508 59.932 1.00 92.12 616 LEU A C 1
ATOM 4533 O O . LEU A 1 616 ? 12.235 4.799 60.532 1.00 92.12 616 LEU A O 1
ATOM 4537 N N . ASP A 1 617 ? 10.733 5.075 58.878 1.00 91.62 617 ASP A N 1
ATOM 4538 C CA . ASP A 1 617 ? 10.876 3.762 58.239 1.00 91.62 617 ASP A CA 1
ATOM 4539 C C . ASP A 1 617 ? 11.095 3.927 56.723 1.00 91.62 617 ASP A C 1
ATOM 4541 O O . ASP A 1 617 ? 10.128 4.116 55.980 1.00 91.62 617 ASP A O 1
ATOM 4545 N N . PRO A 1 618 ? 12.343 3.814 56.226 1.00 87.38 618 PRO A N 1
ATOM 4546 C CA . PRO A 1 618 ? 12.647 3.933 54.800 1.00 87.38 618 PRO A CA 1
ATOM 4547 C C . PRO A 1 618 ? 11.851 2.978 53.897 1.00 87.38 618 PRO A C 1
ATOM 4549 O O . PRO A 1 618 ? 11.612 3.308 52.736 1.00 87.38 618 PRO A O 1
ATOM 4552 N N . GLY A 1 619 ? 11.400 1.826 54.414 1.00 88.50 619 GLY A N 1
ATOM 4553 C CA . GLY A 1 619 ? 10.577 0.877 53.663 1.00 88.50 619 GLY A CA 1
ATOM 4554 C C . GLY A 1 619 ? 9.200 1.428 53.281 1.00 88.50 619 GLY A C 1
ATOM 4555 O O . GLY A 1 619 ? 8.609 0.965 52.307 1.00 88.50 619 GLY A O 1
ATOM 4556 N N . CYS A 1 620 ? 8.706 2.448 53.991 1.00 91.12 620 CYS A N 1
ATOM 4557 C CA . CYS A 1 620 ? 7.407 3.078 53.748 1.00 91.12 620 CYS A CA 1
ATOM 4558 C C . CYS A 1 620 ? 7.271 3.685 52.343 1.00 91.12 620 CYS A C 1
ATOM 4560 O O . CYS A 1 620 ? 6.199 3.643 51.732 1.00 91.12 620 CYS A O 1
ATOM 4562 N N . ALA A 1 621 ? 8.358 4.250 51.808 1.00 86.62 621 ALA A N 1
ATOM 4563 C CA . ALA A 1 621 ? 8.350 4.838 50.474 1.00 86.62 621 ALA A CA 1
ATOM 4564 C C . ALA A 1 621 ? 8.186 3.748 49.403 1.00 86.62 621 ALA A C 1
ATOM 4566 O O . ALA A 1 621 ? 7.277 3.820 48.579 1.00 86.62 621 ALA A O 1
ATOM 4567 N N . THR A 1 622 ? 9.015 2.706 49.476 1.00 86.69 622 THR A N 1
ATOM 4568 C CA . THR A 1 622 ? 9.156 1.638 48.473 1.00 86.69 622 THR A CA 1
ATOM 4569 C C . THR A 1 622 ? 8.230 0.437 48.673 1.00 86.69 622 THR A C 1
ATOM 4571 O O . THR A 1 622 ? 8.232 -0.459 47.835 1.00 86.69 622 THR A O 1
ATOM 4574 N N . MET A 1 623 ? 7.470 0.386 49.773 1.00 88.69 623 MET A N 1
ATOM 4575 C CA . MET A 1 623 ? 6.700 -0.787 50.220 1.00 88.69 623 MET A CA 1
ATOM 4576 C C . MET A 1 623 ? 7.546 -2.064 50.377 1.00 88.69 623 MET A C 1
ATOM 4578 O O . MET A 1 623 ? 7.081 -3.180 50.156 1.00 88.69 623 MET A O 1
ATOM 4582 N N . THR A 1 624 ? 8.810 -1.915 50.784 1.00 86.06 624 THR A N 1
ATOM 4583 C CA . THR A 1 624 ? 9.741 -3.042 50.962 1.00 86.06 624 THR A CA 1
ATOM 4584 C C . THR A 1 624 ? 9.984 -3.348 52.435 1.00 86.06 624 THR A C 1
ATOM 4586 O O . THR A 1 624 ? 10.468 -2.489 53.169 1.00 86.06 624 THR A O 1
ATOM 4589 N N . GLY A 1 625 ? 9.752 -4.598 52.840 1.00 83.62 625 GLY A N 1
ATOM 4590 C CA . GLY A 1 625 ? 9.898 -5.054 54.226 1.00 83.62 625 GLY A CA 1
ATOM 4591 C C . GLY A 1 625 ? 8.545 -5.218 54.920 1.00 83.62 625 GLY A C 1
ATOM 4592 O O . GLY A 1 625 ? 7.521 -5.389 54.264 1.00 83.62 625 GLY A O 1
ATOM 4593 N N . THR A 1 626 ? 8.537 -5.190 56.253 1.00 85.19 626 THR A N 1
ATOM 4594 C CA . THR A 1 626 ? 7.307 -5.326 57.049 1.00 85.19 626 THR A CA 1
ATOM 4595 C C . THR A 1 626 ? 6.778 -3.947 57.426 1.00 85.19 626 THR A C 1
ATOM 4597 O O . THR A 1 626 ? 7.120 -3.420 58.482 1.00 85.19 626 THR A O 1
ATOM 4600 N N . ILE A 1 627 ? 5.945 -3.366 56.562 1.00 91.19 627 ILE A N 1
ATOM 4601 C CA . ILE A 1 627 ? 5.350 -2.044 56.794 1.00 91.19 627 ILE A CA 1
ATOM 4602 C C . ILE A 1 627 ? 4.193 -2.156 57.787 1.00 91.19 627 ILE A C 1
ATOM 4604 O O . ILE A 1 627 ? 3.322 -3.017 57.651 1.00 91.19 627 ILE A O 1
ATOM 4608 N N . ALA A 1 628 ? 4.175 -1.279 58.791 1.00 85.81 628 ALA A N 1
ATOM 4609 C CA . ALA A 1 628 ? 3.130 -1.270 59.804 1.00 85.81 628 ALA A CA 1
ATOM 4610 C C . ALA A 1 628 ? 1.767 -0.880 59.204 1.00 85.81 628 ALA A C 1
ATOM 4612 O O . ALA A 1 628 ? 1.600 0.195 58.623 1.00 85.81 628 ALA A O 1
ATOM 4613 N N . THR A 1 629 ? 0.771 -1.741 59.395 1.00 87.31 629 THR A N 1
ATOM 4614 C CA . THR A 1 629 ? -0.640 -1.422 59.162 1.00 87.31 629 THR A CA 1
ATOM 4615 C C . THR A 1 629 ? -1.259 -0.890 60.449 1.00 87.31 629 THR A C 1
ATOM 4617 O O . THR A 1 629 ? -1.120 -1.519 61.502 1.00 87.31 629 THR A O 1
ATOM 4620 N N . LYS A 1 630 ? -1.973 0.233 60.381 1.00 84.81 630 LYS A N 1
ATOM 4621 C CA . LYS A 1 630 ? -2.710 0.801 61.516 1.00 84.81 630 LYS A CA 1
ATOM 4622 C C . LYS A 1 630 ? -4.201 0.628 61.306 1.00 84.81 630 LYS A C 1
ATOM 4624 O O . LYS A 1 630 ? -4.708 0.843 60.210 1.00 84.81 630 LYS A O 1
ATOM 4629 N N . GLN A 1 631 ? -4.875 0.276 62.392 1.00 81.06 631 GLN A N 1
ATOM 4630 C CA . GLN A 1 631 ? -6.323 0.239 62.469 1.00 81.06 631 GLN A CA 1
ATOM 4631 C C . GLN A 1 631 ? -6.865 1.670 62.615 1.00 81.06 631 GLN A C 1
ATOM 4633 O O . GLN A 1 631 ? -6.513 2.372 63.566 1.00 81.06 631 GLN A O 1
ATOM 4638 N N . CYS A 1 632 ? -7.674 2.111 61.658 1.00 76.38 632 CYS A N 1
ATOM 4639 C CA . CYS A 1 632 ? -8.143 3.485 61.556 1.00 76.38 632 CYS A CA 1
ATOM 4640 C C . CYS A 1 632 ? -9.231 3.796 62.600 1.00 76.38 632 CYS A C 1
ATOM 4642 O O . CYS A 1 632 ? -10.190 3.028 62.727 1.00 76.38 632 CYS A O 1
ATOM 4644 N N . PRO A 1 633 ? -9.113 4.905 63.356 1.00 66.31 633 PRO A N 1
ATOM 4645 C CA . PRO A 1 633 ? -10.136 5.316 64.309 1.00 66.31 633 PRO A CA 1
ATOM 4646 C C . PRO A 1 633 ? -11.400 5.808 63.595 1.00 66.31 633 PRO A C 1
ATOM 4648 O O . PRO A 1 633 ? -11.351 6.313 62.475 1.00 66.31 633 PRO A O 1
ATOM 4651 N N . ILE A 1 634 ? -12.537 5.711 64.286 1.00 59.31 634 ILE A N 1
ATOM 4652 C CA . ILE A 1 634 ? -13.822 6.249 63.822 1.00 59.31 634 ILE A CA 1
ATOM 4653 C C . ILE A 1 634 ? -13.704 7.779 63.762 1.00 59.31 634 ILE A C 1
ATOM 4655 O O . ILE A 1 634 ? -13.544 8.429 64.797 1.00 59.31 634 ILE A O 1
ATOM 4659 N N . GLY A 1 635 ? -13.763 8.340 62.556 1.00 56.31 635 GLY A N 1
ATOM 4660 C CA . GLY A 1 635 ? -13.572 9.765 62.288 1.00 56.31 635 GLY A CA 1
ATOM 4661 C C . GLY A 1 635 ? -14.332 10.224 61.044 1.00 56.31 635 GLY A C 1
ATOM 4662 O O . GLY A 1 635 ? -15.128 9.481 60.481 1.00 56.31 635 GLY A O 1
ATOM 4663 N N . THR A 1 636 ? -14.092 11.462 60.609 1.00 55.91 636 THR A N 1
ATOM 4664 C CA . THR A 1 636 ? -14.924 12.152 59.602 1.00 55.91 636 THR A CA 1
ATOM 4665 C C . THR A 1 636 ? -14.705 11.734 58.143 1.00 55.91 636 THR A C 1
ATOM 4667 O O . THR A 1 636 ? -15.430 12.215 57.276 1.00 55.91 636 THR A O 1
ATOM 4670 N N . VAL A 1 637 ? -13.701 10.900 57.842 1.00 66.81 637 VAL A N 1
ATOM 4671 C CA . VAL A 1 637 ? -13.402 10.381 56.492 1.00 66.81 637 VAL A CA 1
ATOM 4672 C C . VAL A 1 637 ? -12.875 8.943 56.613 1.00 66.81 637 VAL A C 1
ATOM 4674 O O . VAL A 1 637 ? -12.060 8.670 57.492 1.00 66.81 637 VAL A O 1
ATOM 4677 N N . LEU A 1 638 ? -13.329 8.036 55.746 1.00 71.44 638 LEU A N 1
ATOM 4678 C CA . LEU A 1 638 ? -12.871 6.637 55.661 1.00 71.44 638 LEU A CA 1
ATOM 4679 C C . LEU A 1 638 ? -11.843 6.443 54.532 1.00 71.44 638 LEU A C 1
ATOM 4681 O O . LEU A 1 638 ? -11.652 7.341 53.709 1.00 71.44 638 LEU A O 1
ATOM 4685 N N . GLY A 1 639 ? -11.195 5.276 54.486 1.00 79.62 639 GLY A N 1
ATOM 4686 C CA . GLY A 1 639 ? -10.190 4.944 53.474 1.00 79.62 639 GLY A CA 1
ATOM 4687 C C . GLY A 1 639 ? -8.779 5.437 53.811 1.00 79.62 639 GLY A C 1
ATOM 4688 O O . GLY A 1 639 ? -8.498 5.923 54.913 1.00 79.62 639 GLY A O 1
ATOM 4689 N N . CYS A 1 640 ? -7.862 5.308 52.851 1.00 87.50 640 CYS A N 1
ATOM 4690 C CA . CYS A 1 640 ? -6.436 5.561 53.060 1.00 87.50 640 CYS A CA 1
ATOM 4691 C C . CYS A 1 640 ? -5.910 6.726 52.213 1.00 87.50 640 CYS A C 1
ATOM 4693 O O . CYS A 1 640 ? -6.437 7.053 51.149 1.00 87.50 640 CYS A O 1
ATOM 4695 N N . PHE A 1 641 ? -4.802 7.320 52.655 1.00 89.69 641 PHE A N 1
ATOM 4696 C CA . PHE A 1 641 ? -4.042 8.290 51.870 1.00 89.69 641 PHE A CA 1
ATOM 4697 C C . PHE A 1 641 ? -2.593 7.842 51.651 1.00 89.69 641 PHE A C 1
ATOM 4699 O O . PHE A 1 641 ? -2.005 7.116 52.462 1.00 89.69 641 PHE A O 1
ATOM 4706 N N . ARG A 1 642 ? -2.007 8.332 50.555 1.00 90.25 642 ARG A N 1
ATOM 4707 C CA . ARG A 1 642 ? -0.556 8.440 50.351 1.00 90.25 642 ARG A CA 1
ATOM 4708 C C . ARG A 1 642 ? -0.251 9.905 50.063 1.00 90.25 642 ARG A C 1
ATOM 4710 O O . ARG A 1 642 ? -0.764 10.451 49.087 1.00 90.25 642 ARG A O 1
ATOM 4717 N N . SER A 1 643 ? 0.589 10.510 50.891 1.00 88.88 643 SER A N 1
ATOM 4718 C CA . SER A 1 643 ? 1.134 11.853 50.707 1.00 88.88 643 SER A CA 1
ATOM 4719 C C . SER A 1 643 ? 2.645 11.770 50.509 1.00 88.88 643 SER A C 1
ATOM 4721 O O . SER A 1 643 ? 3.299 10.914 51.098 1.00 88.88 643 SER A O 1
ATOM 4723 N N . GLU A 1 644 ? 3.195 12.645 49.680 1.00 88.19 644 GLU A N 1
ATOM 4724 C CA . GLU A 1 644 ? 4.623 12.787 49.417 1.00 88.19 644 GLU A CA 1
ATOM 4725 C C . GLU A 1 644 ? 4.964 14.275 49.360 1.00 88.19 644 GLU A C 1
ATOM 4727 O O . GLU A 1 644 ? 4.605 14.976 48.413 1.00 88.19 644 GLU A O 1
ATOM 4732 N N . VAL A 1 645 ? 5.626 14.766 50.406 1.00 85.50 645 VAL A N 1
ATOM 4733 C CA . VAL A 1 645 ? 6.015 16.175 50.555 1.00 85.50 645 VAL A CA 1
ATOM 4734 C C . VAL A 1 645 ? 7.486 16.212 50.949 1.00 85.50 645 VAL A C 1
ATOM 4736 O O . VAL A 1 645 ? 7.905 15.473 51.835 1.00 85.50 645 VAL A O 1
ATOM 4739 N N . ASP A 1 646 ? 8.282 17.024 50.252 1.00 85.50 646 ASP A N 1
ATOM 4740 C CA . ASP A 1 646 ? 9.733 17.164 50.459 1.00 85.50 646 ASP A CA 1
ATOM 4741 C C . ASP A 1 646 ? 10.512 15.826 50.484 1.00 85.50 646 ASP A C 1
ATOM 4743 O O . ASP A 1 646 ? 11.518 15.674 51.176 1.00 85.50 646 ASP A O 1
ATOM 4747 N N . GLY A 1 647 ? 10.046 14.837 49.708 1.00 82.19 647 GLY A N 1
ATOM 4748 C CA . GLY A 1 647 ? 10.632 13.492 49.627 1.00 82.19 647 GLY A CA 1
ATOM 4749 C C . GLY A 1 647 ? 10.270 12.557 50.789 1.00 82.19 647 GLY A C 1
ATOM 4750 O O . GLY A 1 647 ? 10.747 11.423 50.825 1.00 82.19 647 GLY A O 1
ATOM 4751 N N . ILE A 1 648 ? 9.423 13.000 51.722 1.00 89.06 648 ILE A N 1
ATOM 4752 C CA . ILE A 1 648 ? 8.877 12.170 52.797 1.00 89.06 648 ILE A CA 1
ATOM 4753 C C . ILE A 1 648 ? 7.532 11.606 52.339 1.00 89.06 648 ILE A C 1
ATOM 4755 O O . ILE A 1 648 ? 6.576 12.350 52.113 1.00 89.06 648 ILE A O 1
ATOM 4759 N N . VAL A 1 649 ? 7.461 10.280 52.214 1.00 90.25 649 VAL A N 1
ATOM 4760 C CA . VAL A 1 649 ? 6.221 9.545 51.960 1.00 90.25 649 VAL A CA 1
ATOM 4761 C C . VAL A 1 649 ? 5.557 9.246 53.298 1.00 90.25 649 VAL A C 1
ATOM 4763 O O . VAL A 1 649 ? 6.116 8.530 54.129 1.00 90.25 649 VAL A O 1
ATOM 4766 N N . VAL A 1 650 ? 4.347 9.767 53.483 1.00 91.81 650 VAL A N 1
ATOM 4767 C CA . VAL A 1 650 ? 3.475 9.455 54.616 1.00 91.81 650 VAL A CA 1
ATOM 4768 C C . VAL A 1 650 ? 2.266 8.690 54.100 1.00 91.81 650 VAL A C 1
ATOM 4770 O O . VAL A 1 650 ? 1.559 9.135 53.191 1.00 91.81 650 VAL A O 1
ATOM 4773 N N . ARG A 1 651 ? 2.021 7.527 54.694 1.00 91.94 651 ARG A N 1
ATOM 4774 C CA . ARG A 1 651 ? 0.842 6.694 54.450 1.00 91.94 651 ARG A CA 1
ATOM 4775 C C . ARG A 1 651 ? 0.016 6.661 55.732 1.00 91.94 651 ARG A C 1
ATOM 4777 O O . ARG A 1 651 ? 0.593 6.642 56.818 1.00 91.94 651 ARG A O 1
ATOM 4784 N N . GLY A 1 652 ? -1.309 6.668 55.625 1.00 90.69 652 GLY A N 1
ATOM 4785 C CA . GLY A 1 652 ? -2.178 6.595 56.798 1.00 90.69 652 GLY A CA 1
ATOM 4786 C C . GLY A 1 652 ? -3.668 6.578 56.472 1.00 90.69 652 GLY A C 1
ATOM 4787 O O . GLY A 1 652 ? -4.072 6.451 55.316 1.00 90.69 652 GLY A O 1
ATOM 4788 N N . CYS A 1 653 ? -4.474 6.708 57.522 1.00 88.31 653 CYS A N 1
ATOM 4789 C CA . CYS A 1 653 ? -5.934 6.734 57.468 1.00 88.31 653 CYS A CA 1
ATOM 4790 C C . CYS A 1 653 ? -6.441 8.127 57.070 1.00 88.31 653 CYS A C 1
ATOM 4792 O O . CYS A 1 653 ? -6.037 9.124 57.669 1.00 88.31 653 CYS A O 1
ATOM 4794 N N . ALA A 1 654 ? -7.355 8.220 56.103 1.00 85.50 654 ALA A N 1
ATOM 4795 C CA . ALA A 1 654 ? -7.872 9.499 55.611 1.00 85.50 654 ALA A CA 1
ATOM 4796 C C . ALA A 1 654 ? -8.603 10.310 56.699 1.00 85.50 654 ALA A C 1
ATOM 4798 O O . ALA A 1 654 ? -8.524 11.535 56.704 1.00 85.50 654 ALA A O 1
ATOM 4799 N N . GLY A 1 655 ? -9.241 9.643 57.667 1.00 77.75 655 GLY A N 1
ATOM 4800 C CA . GLY A 1 655 ? -9.894 10.274 58.822 1.00 77.75 655 GLY A CA 1
ATOM 4801 C C . GLY A 1 655 ? -8.953 10.931 59.836 1.00 77.75 655 GLY A C 1
ATOM 4802 O O . GLY A 1 655 ? -9.429 11.595 60.754 1.00 77.75 655 GLY A O 1
ATOM 4803 N N . GLU A 1 656 ? -7.637 10.764 59.683 1.00 80.31 656 GLU A N 1
ATOM 4804 C CA . GLU A 1 656 ? -6.617 11.437 60.501 1.00 80.31 656 GLU A CA 1
ATOM 4805 C C . GLU A 1 656 ? -6.109 12.735 59.852 1.00 80.31 656 GLU A C 1
ATOM 4807 O O . GLU A 1 656 ? -5.423 13.519 60.510 1.00 80.31 656 GLU A O 1
ATOM 4812 N N . LEU A 1 657 ? -6.485 12.990 58.592 1.00 80.06 657 LEU A N 1
ATOM 4813 C CA . LEU A 1 657 ? -6.223 14.244 57.892 1.00 80.06 657 LEU A CA 1
ATOM 4814 C C . LEU A 1 657 ? -7.102 15.367 58.455 1.00 80.06 657 LEU A C 1
ATOM 4816 O O . LEU A 1 657 ? -8.317 15.228 58.620 1.00 80.06 657 LEU A O 1
ATOM 4820 N N . GLN A 1 658 ? -6.501 16.525 58.700 1.00 78.38 658 GLN A N 1
ATOM 4821 C CA . GLN A 1 658 ? -7.213 17.723 59.127 1.00 78.38 658 GLN A CA 1
ATOM 4822 C C . GLN A 1 658 ? -8.003 18.328 57.956 1.00 78.38 658 GLN A C 1
ATOM 4824 O O . GLN A 1 658 ? -7.683 18.130 56.784 1.00 78.38 658 GLN A O 1
ATOM 4829 N N . GLY A 1 659 ? -9.035 19.126 58.255 1.00 64.19 659 GLY A N 1
ATOM 4830 C CA . GLY A 1 659 ? -10.017 19.595 57.260 1.00 64.19 659 GLY A CA 1
ATOM 4831 C C . GLY A 1 659 ? -9.465 20.348 56.034 1.00 64.19 659 GLY A C 1
ATOM 4832 O O . GLY A 1 659 ? -10.153 20.429 55.020 1.00 64.19 659 GLY A O 1
ATOM 4833 N N . GLY A 1 660 ? -8.241 20.885 56.096 1.00 64.44 660 GLY A N 1
ATOM 4834 C CA . GLY A 1 660 ? -7.560 21.488 54.940 1.00 64.44 660 GLY A CA 1
ATOM 4835 C C . GLY A 1 660 ? -6.794 20.492 54.057 1.00 64.44 660 GLY A C 1
ATOM 4836 O O . GLY A 1 660 ? -6.608 20.747 52.869 1.00 64.44 660 GLY A O 1
ATOM 4837 N N . GLU A 1 661 ? -6.371 19.356 54.609 1.00 71.62 661 GLU A N 1
ATOM 4838 C CA . GLU A 1 661 ? -5.496 18.372 53.959 1.00 71.62 661 GLU A CA 1
ATOM 4839 C C . GLU A 1 661 ? -6.285 17.451 53.015 1.00 71.62 661 GLU A C 1
ATOM 4841 O O . GLU A 1 661 ? -5.830 17.145 51.914 1.00 71.62 661 GLU A O 1
ATOM 4846 N N . ILE A 1 662 ? -7.528 17.111 53.374 1.00 73.12 662 ILE A N 1
ATOM 4847 C CA . ILE A 1 662 ? -8.451 16.316 52.542 1.00 73.12 662 ILE A CA 1
ATOM 4848 C C . ILE A 1 662 ? -8.637 16.955 51.151 1.00 73.12 662 ILE A C 1
ATOM 4850 O O . ILE A 1 662 ? -8.541 16.280 50.125 1.00 73.12 662 ILE A O 1
ATOM 4854 N N . GLY A 1 663 ? -8.829 18.279 51.103 1.00 69.25 663 GLY A N 1
ATOM 4855 C CA . GLY A 1 663 ? -9.002 19.028 49.853 1.00 69.25 663 GLY A CA 1
ATOM 4856 C C . GLY A 1 663 ? -7.734 19.137 48.994 1.00 69.25 663 GLY A C 1
ATOM 4857 O O . GLY A 1 663 ? -7.843 19.414 47.795 1.00 69.25 663 GLY A O 1
ATOM 4858 N N . LEU A 1 664 ? -6.552 18.905 49.583 1.00 70.56 664 LEU A N 1
ATOM 4859 C CA . LEU A 1 664 ? -5.289 18.744 48.859 1.00 70.56 664 LEU A CA 1
ATOM 4860 C C . LEU A 1 664 ? -5.186 17.331 48.275 1.00 70.56 664 LEU A C 1
ATOM 4862 O O . LEU A 1 664 ? -4.844 17.192 47.108 1.00 70.56 664 LEU A O 1
ATOM 4866 N N . CYS A 1 665 ? -5.553 16.289 49.023 1.00 77.75 665 CYS A N 1
ATOM 4867 C CA . CYS A 1 665 ? -5.476 14.902 48.550 1.00 77.75 665 CYS A CA 1
ATOM 4868 C C . CYS A 1 665 ? -6.492 14.552 47.441 1.00 77.75 665 CYS A C 1
ATOM 4870 O O . CYS A 1 665 ? -6.268 13.624 46.670 1.00 77.75 665 CYS A O 1
ATOM 4872 N N . GLN A 1 666 ? -7.592 15.302 47.316 1.00 71.44 666 GLN A N 1
ATOM 4873 C CA . GLN A 1 666 ? -8.577 15.116 46.238 1.00 71.44 666 GLN A CA 1
ATOM 4874 C C . GLN A 1 666 ? -8.174 15.748 44.892 1.00 71.44 666 GLN A C 1
ATOM 4876 O O . GLN A 1 666 ? -8.753 15.406 43.866 1.00 71.44 666 GLN A O 1
ATOM 4881 N N . ARG A 1 667 ? -7.231 16.704 44.873 1.00 62.50 667 ARG A N 1
ATOM 4882 C CA . ARG A 1 667 ? -6.868 17.478 43.660 1.00 62.50 667 ARG A CA 1
ATOM 4883 C C . ARG A 1 667 ? -5.364 17.700 43.464 1.00 62.50 667 ARG A C 1
ATOM 4885 O O . ARG A 1 667 ? -4.960 18.343 42.501 1.00 62.50 667 ARG A O 1
ATOM 4892 N N . GLY A 1 668 ? -4.536 17.220 44.385 1.00 66.00 668 GLY A N 1
ATOM 4893 C CA . GLY A 1 668 ? -3.097 17.452 44.409 1.00 66.00 668 GLY A CA 1
ATOM 4894 C C . GLY A 1 668 ? -2.305 16.451 43.574 1.00 66.00 668 GLY A C 1
ATOM 4895 O O . GLY A 1 668 ? -2.785 15.376 43.216 1.00 66.00 668 GLY A O 1
ATOM 4896 N N . THR A 1 669 ? -1.058 16.813 43.287 1.00 73.44 669 THR A N 1
ATOM 4897 C CA . THR A 1 669 ? -0.039 15.941 42.679 1.00 73.44 669 THR A CA 1
ATOM 4898 C C . THR A 1 669 ? 0.827 15.229 43.721 1.00 73.44 669 THR A C 1
ATOM 4900 O O . THR A 1 669 ? 1.509 14.270 43.382 1.00 73.44 669 THR A O 1
ATOM 4903 N N . THR A 1 670 ? 0.791 15.686 44.977 1.00 81.19 670 THR A N 1
ATOM 4904 C CA . THR A 1 670 ? 1.603 15.201 46.106 1.00 81.19 670 THR A CA 1
ATOM 4905 C C . THR A 1 670 ? 0.841 14.286 47.060 1.00 81.19 670 THR A C 1
ATOM 4907 O O . THR A 1 670 ? 1.440 13.394 47.647 1.00 81.19 670 THR A O 1
ATOM 4910 N N . CYS A 1 671 ? -0.477 14.449 47.195 1.00 86.81 671 CYS A N 1
ATOM 4911 C CA . CYS A 1 671 ? -1.326 13.548 47.971 1.00 86.81 671 CYS A CA 1
ATOM 4912 C C . CYS A 1 671 ? -2.474 13.017 47.116 1.00 86.81 671 CYS A C 1
ATOM 4914 O O . CYS A 1 671 ? -3.053 13.770 46.331 1.00 86.81 671 CYS A O 1
ATOM 4916 N N . LYS A 1 672 ? -2.814 11.737 47.299 1.00 86.62 672 LYS A N 1
ATOM 4917 C CA . LYS A 1 672 ? -4.003 11.089 46.731 1.00 86.62 672 LYS A CA 1
ATOM 4918 C C . LYS A 1 672 ? -4.718 10.275 47.808 1.00 86.62 672 LYS A C 1
ATOM 4920 O O . LYS A 1 672 ? -4.071 9.684 48.679 1.00 86.62 672 LYS A O 1
ATOM 4925 N N . LEU A 1 673 ? -6.044 10.236 47.716 1.00 86.00 673 LEU A N 1
ATOM 4926 C CA . LEU A 1 673 ? -6.888 9.304 48.464 1.00 86.00 673 LEU A CA 1
ATOM 4927 C C . LEU A 1 673 ? -7.132 8.036 47.638 1.00 86.00 673 LEU A C 1
ATOM 4929 O O . LEU A 1 673 ? -7.161 8.085 46.408 1.00 86.00 673 LEU A O 1
ATOM 4933 N N . CYS A 1 674 ? -7.350 6.924 48.327 1.00 80.62 674 CYS A N 1
ATOM 4934 C CA . CYS A 1 674 ? -7.870 5.688 47.762 1.00 80.62 674 CYS A CA 1
ATOM 4935 C C . CYS A 1 674 ? -8.816 5.020 48.768 1.00 80.62 674 CYS A C 1
ATOM 4937 O O . CYS A 1 674 ? -8.824 5.367 49.952 1.00 80.62 674 CYS A O 1
ATOM 4939 N N . ASP A 1 675 ? -9.590 4.050 48.289 1.00 80.94 675 ASP A N 1
ATOM 4940 C CA . ASP A 1 675 ? -10.542 3.290 49.097 1.00 80.94 675 ASP A CA 1
ATOM 4941 C C . ASP A 1 675 ? -10.160 1.800 49.161 1.00 80.94 675 ASP A C 1
ATOM 4943 O O . ASP A 1 675 ? -9.558 1.264 48.225 1.00 80.94 675 ASP A O 1
ATOM 4947 N N . GLY A 1 676 ? -10.508 1.143 50.268 1.00 72.50 676 GLY A N 1
ATOM 4948 C CA . GLY A 1 676 ? -10.200 -0.255 50.575 1.00 72.50 676 GLY A CA 1
ATOM 4949 C C . GLY A 1 676 ? -8.983 -0.475 51.487 1.00 72.50 676 GLY A C 1
ATOM 4950 O O . GLY A 1 676 ? -8.065 0.343 51.572 1.00 72.50 676 GLY A O 1
ATOM 4951 N N . ASN A 1 677 ? -8.961 -1.632 52.164 1.00 80.00 677 ASN A N 1
ATOM 4952 C CA . ASN A 1 677 ? -7.859 -2.044 53.042 1.00 80.00 677 ASN A CA 1
ATOM 4953 C C . ASN A 1 677 ? -6.517 -1.954 52.312 1.00 80.00 677 ASN A C 1
ATOM 4955 O O . ASN A 1 677 ? -6.342 -2.581 51.268 1.00 80.00 677 ASN A O 1
ATOM 4959 N N . ASN A 1 678 ? -5.560 -1.233 52.898 1.00 86.56 678 ASN A N 1
ATOM 4960 C CA . ASN A 1 678 ? -4.200 -1.092 52.381 1.00 86.56 678 ASN A CA 1
ATOM 4961 C C . ASN A 1 678 ? -4.110 -0.586 50.923 1.00 86.56 678 ASN A C 1
ATOM 4963 O O . ASN A 1 678 ? -3.058 -0.717 50.303 1.00 86.56 678 ASN A O 1
ATOM 4967 N N . CYS A 1 679 ? -5.163 0.040 50.372 1.00 84.25 679 CYS A N 1
ATOM 4968 C CA . CYS A 1 679 ? -5.188 0.536 48.985 1.00 84.25 679 CYS A CA 1
ATOM 4969 C C . CYS A 1 679 ? -4.040 1.504 48.668 1.00 84.25 679 CYS A C 1
ATOM 4971 O O . CYS A 1 679 ? -3.617 1.648 47.519 1.00 84.25 679 CYS A O 1
ATOM 4973 N N . ASN A 1 680 ? -3.506 2.144 49.712 1.00 87.56 680 ASN A N 1
ATOM 4974 C CA . ASN A 1 680 ? -2.345 3.009 49.668 1.00 87.56 680 ASN A CA 1
ATOM 4975 C C . ASN A 1 680 ? -1.035 2.208 49.584 1.00 87.56 680 ASN A C 1
ATOM 4977 O O . ASN A 1 680 ? -0.021 2.658 50.106 1.00 87.56 680 ASN A O 1
ATOM 4981 N N . GLU A 1 681 ? -1.032 1.052 48.918 1.00 87.75 681 GLU A N 1
ATOM 4982 C CA . GLU A 1 681 ? 0.154 0.262 48.579 1.00 87.75 681 GLU A CA 1
ATOM 4983 C C . GLU A 1 681 ? 0.884 0.827 47.351 1.00 87.75 681 GLU A C 1
ATOM 4985 O O . GLU A 1 681 ? 2.113 0.811 47.316 1.00 87.75 681 GLU A O 1
ATOM 4990 N N . LYS A 1 682 ? 0.164 1.387 46.359 1.00 80.38 682 LYS A N 1
ATOM 4991 C CA . LYS A 1 682 ? 0.780 1.861 45.103 1.00 80.38 682 LYS A CA 1
ATOM 4992 C C . LYS A 1 682 ? 1.957 2.793 45.416 1.00 80.38 682 LYS A C 1
ATOM 4994 O O . LYS A 1 682 ? 1.818 3.778 46.155 1.00 80.38 682 LYS A O 1
ATOM 4999 N N . VAL A 1 683 ? 3.136 2.431 44.909 1.00 71.25 683 VAL A N 1
ATOM 5000 C CA . VAL A 1 683 ? 4.400 3.097 45.256 1.00 71.25 683 VAL A CA 1
ATOM 5001 C C . VAL A 1 683 ? 4.457 4.495 44.653 1.00 71.25 683 VAL A C 1
ATOM 5003 O O . VAL A 1 683 ? 4.790 5.425 45.379 1.00 71.25 683 VAL A O 1
ATOM 5006 N N . ASP A 1 684 ? 4.021 4.651 43.402 1.00 72.25 684 ASP A N 1
ATOM 5007 C CA . ASP A 1 684 ? 4.018 5.910 42.653 1.00 72.25 684 ASP A CA 1
ATOM 5008 C C . ASP A 1 684 ? 2.643 6.237 42.053 1.00 72.25 684 ASP A C 1
ATOM 5010 O O . ASP A 1 684 ? 1.861 5.356 41.686 1.00 72.25 684 ASP A O 1
ATOM 5014 N N . PHE A 1 685 ? 2.360 7.532 41.903 1.00 82.19 685 PHE A N 1
ATOM 5015 C CA . PHE A 1 685 ? 1.252 8.008 41.073 1.00 82.19 685 PHE A CA 1
ATOM 5016 C C . PHE A 1 685 ? 1.553 7.762 39.588 1.00 82.19 685 PHE A C 1
ATOM 5018 O O . PHE A 1 685 ? 2.719 7.722 39.196 1.00 82.19 685 PHE A O 1
ATOM 5025 N N . GLN A 1 686 ? 0.520 7.619 38.751 1.00 86.31 686 GLN A N 1
ATOM 5026 C CA . GLN A 1 686 ? 0.720 7.416 37.315 1.00 86.31 686 GLN A CA 1
ATOM 5027 C C . GLN A 1 686 ? 1.439 8.624 36.699 1.00 86.31 686 GLN A C 1
ATOM 5029 O O . GLN A 1 686 ? 1.020 9.763 36.904 1.00 86.31 686 GLN A O 1
ATOM 5034 N N . ARG A 1 687 ? 2.508 8.376 35.934 1.00 88.75 687 ARG A N 1
ATOM 5035 C CA . ARG A 1 687 ? 3.275 9.410 35.222 1.00 88.75 687 ARG A CA 1
ATOM 5036 C C . ARG A 1 687 ? 3.409 9.041 33.754 1.00 88.75 687 ARG A C 1
ATOM 5038 O O . ARG A 1 687 ? 3.668 7.880 33.448 1.00 88.75 687 ARG A O 1
ATOM 5045 N N . CYS A 1 688 ? 3.260 10.016 32.867 1.00 92.44 688 CYS A N 1
ATOM 5046 C CA . CYS A 1 688 ? 3.327 9.824 31.418 1.00 92.44 688 CYS A CA 1
ATOM 5047 C C . CYS A 1 688 ? 4.190 10.905 30.770 1.00 92.44 688 CYS A C 1
ATOM 5049 O O . CYS A 1 688 ? 4.248 12.031 31.270 1.00 92.44 688 CYS A O 1
ATOM 5051 N N . TYR A 1 689 ? 4.824 10.584 29.640 1.00 94.50 689 TYR A N 1
ATOM 5052 C CA . TYR A 1 689 ? 5.405 11.615 28.778 1.00 94.50 689 TYR A CA 1
ATOM 5053 C C . TYR A 1 689 ? 4.285 12.419 28.117 1.00 94.50 689 TYR A C 1
ATOM 5055 O O . TYR A 1 689 ? 3.279 11.840 27.697 1.00 94.50 689 TYR A O 1
ATOM 5063 N N . THR A 1 690 ? 4.457 13.736 28.024 1.00 92.44 690 THR A N 1
ATOM 5064 C CA . THR A 1 690 ? 3.454 14.669 27.493 1.00 92.44 690 THR A CA 1
ATOM 5065 C C . THR A 1 690 ? 4.084 15.583 26.449 1.00 92.44 690 THR A C 1
ATOM 5067 O O . THR A 1 690 ? 4.802 16.504 26.814 1.00 92.44 690 THR A O 1
ATOM 5070 N N . CYS A 1 691 ? 3.857 15.376 25.155 1.00 93.12 691 CYS A N 1
ATOM 5071 C CA . CYS A 1 691 ? 4.491 16.213 24.128 1.00 93.12 691 CYS A CA 1
ATOM 5072 C C . CYS A 1 691 ? 3.704 16.231 22.815 1.00 93.12 691 CYS A C 1
ATOM 5074 O O . CYS A 1 691 ? 2.807 15.413 22.612 1.00 93.12 691 CYS A O 1
ATOM 5076 N N . ASN A 1 692 ? 4.050 17.170 21.930 1.00 92.75 692 ASN A N 1
ATOM 5077 C CA . ASN A 1 692 ? 3.576 17.216 20.548 1.00 92.75 692 ASN A CA 1
ATOM 5078 C C . ASN A 1 692 ? 4.756 17.574 19.620 1.00 92.75 692 ASN A C 1
ATOM 5080 O O . ASN A 1 692 ? 5.349 18.646 19.779 1.00 92.75 692 ASN A O 1
ATOM 5084 N N . SER A 1 693 ? 5.093 16.708 18.653 1.00 92.44 693 SER A N 1
ATOM 5085 C CA . SER A 1 693 ? 6.236 16.920 17.747 1.00 92.44 693 SER A CA 1
ATOM 5086 C C . SER A 1 693 ? 6.088 18.126 16.812 1.00 92.44 693 SER A C 1
ATOM 5088 O O . SER A 1 693 ? 7.104 18.629 16.343 1.00 92.44 693 SER A O 1
ATOM 5090 N N . ALA A 1 694 ? 4.885 18.677 16.619 1.00 89.69 694 ALA A N 1
ATOM 5091 C CA . ALA A 1 694 ? 4.707 19.960 15.931 1.00 89.69 694 ALA A CA 1
ATOM 5092 C C . ALA A 1 694 ? 5.388 21.132 16.672 1.00 89.69 694 ALA A C 1
ATOM 5094 O O . ALA A 1 694 ? 5.765 22.120 16.047 1.00 89.69 694 ALA A O 1
ATOM 5095 N N . ASN A 1 695 ? 5.573 21.016 17.996 1.00 87.69 695 ASN A N 1
ATOM 5096 C CA . ASN A 1 695 ? 6.196 22.044 18.837 1.00 87.69 695 ASN A CA 1
ATOM 5097 C C . ASN A 1 695 ? 7.612 21.666 19.299 1.00 87.69 695 ASN A C 1
ATOM 5099 O O . ASN A 1 695 ? 8.489 22.527 19.337 1.00 87.69 695 ASN A O 1
ATOM 5103 N N . SER A 1 696 ? 7.843 20.402 19.678 1.00 85.19 696 SER A N 1
ATOM 5104 C CA . SER A 1 696 ? 9.138 19.923 20.199 1.00 85.19 696 SER A CA 1
ATOM 5105 C C . SER A 1 696 ? 9.939 19.055 19.219 1.00 85.19 696 SER A C 1
ATOM 5107 O O . SER A 1 696 ? 11.017 18.565 19.560 1.00 85.19 696 SER A O 1
ATOM 5109 N N . GLY A 1 697 ? 9.457 18.894 17.984 1.00 85.25 697 GLY A N 1
ATOM 5110 C CA . GLY A 1 697 ? 10.165 18.213 16.904 1.00 85.25 697 GLY A CA 1
ATOM 5111 C C . GLY A 1 697 ? 10.522 16.761 17.225 1.00 85.25 697 GLY A C 1
ATOM 5112 O O . GLY A 1 697 ? 9.773 16.043 17.900 1.00 85.25 697 GLY A O 1
ATOM 5113 N N . ALA A 1 698 ? 11.704 16.349 16.755 1.00 81.44 698 ALA A N 1
ATOM 5114 C CA . ALA A 1 698 ? 12.245 15.004 16.941 1.00 81.44 698 ALA A CA 1
ATOM 5115 C C . ALA A 1 698 ? 12.206 14.540 18.408 1.00 81.44 698 ALA A C 1
ATOM 5117 O O . ALA A 1 698 ? 11.887 13.383 18.678 1.00 81.44 698 ALA A O 1
ATOM 5118 N N . ALA A 1 699 ? 12.410 15.464 19.353 1.00 85.38 699 ALA A N 1
ATOM 5119 C CA . ALA A 1 699 ? 12.493 15.166 20.776 1.00 85.38 699 ALA A CA 1
ATOM 5120 C C . ALA A 1 699 ? 11.185 14.624 21.388 1.00 85.38 699 ALA A C 1
ATOM 5122 O O . ALA A 1 699 ? 11.223 14.064 22.479 1.00 85.38 699 ALA A O 1
ATOM 5123 N N . CYS A 1 700 ? 10.043 14.726 20.691 1.00 90.81 700 CYS A N 1
ATOM 5124 C CA . CYS A 1 700 ? 8.816 13.999 21.039 1.00 90.81 700 CYS A CA 1
ATOM 5125 C C . CYS A 1 700 ? 8.662 12.664 20.286 1.00 90.81 700 CYS A C 1
ATOM 5127 O O . CYS A 1 700 ? 8.077 11.714 20.815 1.00 90.81 700 CYS A O 1
ATOM 5129 N N . THR A 1 701 ? 9.180 12.556 19.058 1.00 90.62 701 THR A N 1
ATOM 5130 C CA . THR A 1 701 ? 9.076 11.323 18.258 1.00 90.62 701 THR A CA 1
ATOM 5131 C C . THR A 1 701 ? 9.952 10.198 18.804 1.00 90.62 701 THR A C 1
ATOM 5133 O O . THR A 1 701 ? 9.491 9.059 18.846 1.00 90.62 701 THR A O 1
ATOM 5136 N N . ASP A 1 702 ? 11.157 10.515 19.290 1.00 85.75 702 ASP A N 1
ATOM 5137 C CA . ASP A 1 702 ? 12.113 9.559 19.873 1.00 85.75 702 ASP A CA 1
ATOM 5138 C C . ASP A 1 702 ? 12.313 9.713 21.395 1.00 85.75 702 ASP A C 1
ATOM 5140 O O . ASP A 1 702 ? 13.045 8.936 22.004 1.00 85.75 702 ASP A O 1
ATOM 5144 N N . LEU A 1 703 ? 11.632 10.690 22.006 1.00 84.12 703 LEU A N 1
ATOM 5145 C CA . LEU A 1 703 ? 11.694 11.026 23.432 1.00 84.12 703 LEU A CA 1
ATOM 5146 C C . LEU A 1 703 ? 13.077 11.422 23.972 1.00 84.12 703 LEU A C 1
ATOM 5148 O O . LEU A 1 703 ? 13.397 11.177 25.136 1.00 84.12 703 LEU A O 1
ATOM 5152 N N . GLN A 1 704 ? 13.856 12.166 23.182 1.00 73.06 704 GLN A N 1
ATOM 5153 C CA . GLN A 1 704 ? 14.946 12.977 23.743 1.00 73.06 704 GLN A CA 1
ATOM 5154 C C . GLN A 1 704 ? 14.446 14.051 24.738 1.00 73.06 704 GLN A C 1
ATOM 5156 O O . GLN A 1 704 ? 15.191 14.443 25.638 1.00 73.06 704 GLN A O 1
ATOM 5161 N N . ASP A 1 705 ? 13.189 14.505 24.637 1.00 67.25 705 ASP A N 1
ATOM 5162 C CA . ASP A 1 705 ? 12.561 15.400 25.618 1.00 67.25 705 ASP A CA 1
ATOM 5163 C C . ASP A 1 705 ? 11.862 14.612 26.734 1.00 67.25 705 ASP A C 1
ATOM 5165 O O . ASP A 1 705 ? 10.644 14.428 26.764 1.00 67.25 705 ASP A O 1
ATOM 5169 N N . VAL A 1 706 ? 12.667 14.180 27.704 1.00 73.19 706 VAL A N 1
ATOM 5170 C CA . VAL A 1 706 ? 12.173 13.627 28.971 1.00 73.19 706 VAL A CA 1
ATOM 5171 C C . VAL A 1 706 ? 11.767 14.706 29.983 1.00 73.19 706 VAL A C 1
ATOM 5173 O O . VAL A 1 706 ? 11.407 14.347 31.102 1.00 73.19 706 VAL A O 1
ATOM 5176 N N . ALA A 1 707 ? 11.834 16.004 29.661 1.00 74.81 707 ALA A N 1
ATOM 5177 C CA . ALA A 1 707 ? 11.472 17.066 30.603 1.00 74.81 707 ALA A CA 1
ATOM 5178 C C . ALA A 1 707 ? 9.951 17.259 30.684 1.00 74.81 707 ALA A C 1
ATOM 5180 O O . ALA A 1 707 ? 9.419 17.537 31.760 1.00 74.81 707 ALA A O 1
ATOM 5181 N N . ASN A 1 708 ? 9.244 17.064 29.569 1.00 82.06 708 ASN A N 1
ATOM 5182 C CA . ASN A 1 708 ? 7.791 17.167 29.534 1.00 82.06 708 ASN A CA 1
ATOM 5183 C C . ASN A 1 708 ? 7.115 15.858 29.993 1.00 82.06 708 ASN A C 1
ATOM 5185 O O . ASN A 1 708 ? 6.829 14.945 29.213 1.00 82.06 708 ASN A O 1
ATOM 5189 N N . GLN A 1 709 ? 6.861 15.787 31.300 1.00 89.75 709 GLN A N 1
ATOM 5190 C CA . GLN A 1 709 ? 6.159 14.700 31.981 1.00 89.75 709 GLN A CA 1
ATOM 5191 C C . GLN A 1 709 ? 5.005 15.260 32.819 1.00 89.75 709 GLN A C 1
ATOM 5193 O O . GLN A 1 709 ? 5.153 16.307 33.451 1.00 89.75 709 GLN A O 1
ATOM 5198 N N . ALA A 1 710 ? 3.902 14.519 32.926 1.00 87.00 710 ALA A N 1
ATOM 5199 C CA . ALA A 1 710 ? 2.824 14.830 33.863 1.00 87.00 710 ALA A CA 1
ATOM 5200 C C . ALA A 1 710 ? 2.541 13.659 34.807 1.00 87.00 710 ALA A C 1
ATOM 5202 O O . ALA A 1 710 ? 2.538 12.499 34.392 1.00 87.00 710 ALA A O 1
ATOM 5203 N N . VAL A 1 711 ? 2.253 13.984 36.071 1.00 87.25 711 VAL A N 1
ATOM 5204 C CA . VAL A 1 711 ? 1.517 13.089 36.972 1.00 87.25 711 VAL A CA 1
ATOM 5205 C C . VAL A 1 711 ? 0.049 13.175 36.568 1.00 87.25 711 VAL A C 1
ATOM 5207 O O . VAL A 1 711 ? -0.520 14.266 36.593 1.00 87.25 711 VAL A O 1
ATOM 5210 N N . CYS A 1 712 ? -0.557 12.055 36.190 1.00 85.94 712 CYS A N 1
ATOM 5211 C CA . CYS A 1 712 ? -1.954 12.042 35.777 1.00 85.94 712 CYS A CA 1
ATOM 5212 C C . CYS A 1 712 ? -2.894 12.360 36.955 1.00 85.94 712 CYS A C 1
ATOM 5214 O O . CYS A 1 712 ? -2.565 12.149 38.130 1.00 85.94 712 CYS A O 1
ATOM 5216 N N . THR A 1 713 ? -4.064 12.921 36.646 1.00 81.19 713 THR A N 1
ATOM 5217 C CA . THR A 1 713 ? -4.971 13.467 37.667 1.00 81.19 713 THR A CA 1
ATOM 5218 C C . THR A 1 713 ? -5.569 12.369 38.545 1.00 81.19 713 THR A C 1
ATOM 5220 O O . THR A 1 713 ? -5.628 12.539 39.767 1.00 81.19 713 THR A O 1
ATOM 5223 N N . ASP A 1 714 ? -5.918 11.227 37.956 1.00 76.56 714 ASP A N 1
ATOM 5224 C CA . ASP A 1 714 ? -6.498 10.092 38.669 1.00 76.56 714 ASP A CA 1
ATOM 5225 C C . ASP A 1 714 ? -5.424 9.126 39.183 1.00 76.56 714 ASP A C 1
ATOM 5227 O O . ASP A 1 714 ? -4.423 8.845 38.521 1.00 76.56 714 ASP A O 1
ATOM 5231 N N . TYR A 1 715 ? -5.645 8.564 40.376 1.00 74.06 715 TYR A N 1
ATOM 5232 C CA . TYR A 1 715 ? -4.703 7.637 41.024 1.00 74.06 715 TYR A CA 1
ATOM 5233 C C . TYR A 1 715 ? -4.442 6.364 40.187 1.00 74.06 715 TYR A C 1
ATOM 5235 O O . TYR A 1 715 ? -3.382 5.744 40.323 1.00 74.06 715 TYR A O 1
ATOM 5243 N N . MET A 1 716 ? -5.369 6.012 39.284 1.00 77.69 716 MET A N 1
ATOM 5244 C CA . MET A 1 716 ? -5.361 4.805 38.442 1.00 77.69 716 MET A CA 1
ATOM 5245 C C . MET A 1 716 ? -5.441 5.082 36.919 1.00 77.69 716 MET A C 1
ATOM 5247 O O . MET A 1 716 ? -5.904 4.224 36.176 1.00 77.69 716 MET A O 1
ATOM 5251 N N . ASP A 1 717 ? -5.000 6.255 36.443 1.00 85.31 717 ASP A N 1
ATOM 5252 C CA . ASP A 1 717 ? -4.953 6.589 34.998 1.00 85.31 717 ASP A CA 1
ATOM 5253 C C . ASP A 1 717 ? -3.919 5.739 34.205 1.00 85.31 717 ASP A C 1
ATOM 5255 O O . ASP A 1 717 ? -3.170 4.942 34.774 1.00 85.31 717 ASP A O 1
ATOM 5259 N N . SER A 1 718 ? -3.843 5.931 32.884 1.00 90.56 718 SER A N 1
ATOM 5260 C CA . SER A 1 718 ? -2.922 5.279 31.933 1.00 90.56 718 SER A CA 1
ATOM 5261 C C . SER A 1 718 ? -2.260 6.294 30.982 1.00 90.56 718 SER A C 1
ATOM 5263 O O . SER A 1 718 ? -2.645 7.460 30.947 1.00 90.56 718 SER A O 1
ATOM 5265 N N . CYS A 1 719 ? -1.267 5.877 30.190 1.00 93.88 719 CYS A N 1
ATOM 5266 C CA . CYS A 1 719 ? -0.605 6.723 29.184 1.00 93.88 719 CYS A CA 1
ATOM 5267 C C . CYS A 1 719 ? -1.058 6.417 27.751 1.00 93.88 719 CYS A C 1
ATOM 5269 O O . CYS A 1 719 ? -1.467 5.297 27.456 1.00 93.88 719 CYS A O 1
ATOM 5271 N N . ILE A 1 720 ? -0.904 7.394 26.850 1.00 94.50 720 ILE A N 1
ATOM 5272 C CA . ILE A 1 720 ? -1.216 7.295 25.414 1.00 94.50 720 ILE A CA 1
ATOM 5273 C C . ILE A 1 720 ? -0.106 7.905 24.534 1.00 94.50 720 ILE A C 1
ATOM 5275 O O . ILE A 1 720 ? 0.569 8.859 24.939 1.00 94.50 720 ILE A O 1
ATOM 5279 N N . VAL A 1 721 ? 0.080 7.354 23.331 1.00 95.06 721 VAL A N 1
ATOM 5280 C CA . VAL A 1 721 ? 0.804 7.953 22.190 1.00 95.06 721 VAL A CA 1
ATOM 5281 C C . VAL A 1 721 ? -0.073 7.878 20.934 1.00 95.06 721 VAL A C 1
ATOM 5283 O O . VAL A 1 721 ? -0.758 6.878 20.749 1.00 95.06 721 VAL A O 1
ATOM 5286 N N . ALA A 1 722 ? -0.071 8.915 20.095 1.00 94.88 722 ALA A N 1
ATOM 5287 C CA . ALA A 1 722 ? -0.935 9.051 18.920 1.00 94.88 722 ALA A CA 1
ATOM 5288 C C . ALA A 1 722 ? -0.255 9.793 17.753 1.00 94.88 722 ALA A C 1
ATOM 5290 O O . ALA A 1 722 ? 0.719 10.520 17.969 1.00 94.88 722 ALA A O 1
ATOM 5291 N N . ILE A 1 723 ? -0.798 9.647 16.539 1.00 93.81 723 ILE A N 1
ATOM 5292 C CA . ILE A 1 723 ? -0.473 10.476 15.366 1.00 93.81 723 ILE A CA 1
ATOM 5293 C C . ILE A 1 723 ? -1.612 11.468 15.094 1.00 93.81 723 ILE A C 1
ATOM 5295 O O . ILE A 1 723 ? -2.773 11.078 14.985 1.00 93.81 723 ILE A O 1
ATOM 5299 N N . GLY A 1 724 ? -1.269 12.755 15.010 1.00 90.12 724 GLY A N 1
ATOM 5300 C CA . GLY A 1 724 ? -2.177 13.854 14.687 1.00 90.12 724 GLY A CA 1
ATOM 5301 C C . GLY A 1 724 ? -2.458 13.992 13.187 1.00 90.12 724 GLY A C 1
ATOM 5302 O O . GLY A 1 724 ? -1.919 13.263 12.354 1.00 90.12 724 GLY A O 1
ATOM 5303 N N . GLN A 1 725 ? -3.328 14.942 12.833 1.00 88.19 725 GLN A N 1
ATOM 5304 C CA . GLN A 1 725 ? -3.852 15.085 11.466 1.00 88.19 725 GLN A CA 1
ATOM 5305 C C . GLN A 1 725 ? -2.796 15.488 10.424 1.00 88.19 725 GLN A C 1
ATOM 5307 O O . GLN A 1 725 ? -3.018 15.277 9.236 1.00 88.19 725 GLN A O 1
ATOM 5312 N N . ASN A 1 726 ? -1.658 16.041 10.849 1.00 87.50 726 ASN A N 1
ATOM 5313 C CA . ASN A 1 726 ? -0.557 16.473 9.987 1.00 87.50 726 ASN A CA 1
ATOM 5314 C C . ASN A 1 726 ? 0.671 15.551 10.123 1.00 87.50 726 ASN A C 1
ATOM 5316 O O . ASN A 1 726 ? 1.777 15.947 9.764 1.00 87.50 726 ASN A O 1
ATOM 5320 N N . GLY A 1 727 ? 0.507 14.343 10.679 1.00 90.62 727 GLY A N 1
ATOM 5321 C CA . GLY A 1 727 ? 1.605 13.399 10.917 1.00 90.62 727 GLY A CA 1
ATOM 5322 C C . GLY A 1 727 ? 2.440 13.693 12.173 1.00 90.62 727 GLY A C 1
ATOM 5323 O O . GLY A 1 727 ? 3.450 13.024 12.410 1.00 90.62 727 GLY A O 1
ATOM 5324 N N . GLU A 1 728 ? 2.048 14.670 12.996 1.00 92.94 728 GLU A N 1
ATOM 5325 C CA . GLU A 1 728 ? 2.706 14.977 14.266 1.00 92.94 728 GLU A CA 1
ATOM 5326 C C . GLU A 1 728 ? 2.479 13.874 15.312 1.00 92.94 728 GLU A C 1
ATOM 5328 O O . GLU A 1 728 ? 1.490 13.151 15.281 1.00 92.94 728 GLU A O 1
ATOM 5333 N N . THR A 1 729 ? 3.392 13.719 16.269 1.00 93.81 729 THR A N 1
ATOM 5334 C CA . THR A 1 729 ? 3.289 12.714 17.343 1.00 93.81 729 THR A CA 1
ATOM 5335 C C . THR A 1 729 ? 2.871 13.366 18.639 1.00 93.81 729 THR A C 1
ATOM 5337 O O . THR A 1 729 ? 3.520 14.311 19.079 1.00 93.81 729 THR A O 1
ATOM 5340 N N . ILE A 1 730 ? 1.816 12.842 19.254 1.00 94.19 730 ILE A N 1
ATOM 5341 C CA . ILE A 1 730 ? 1.211 13.357 20.482 1.00 94.19 730 ILE A CA 1
ATOM 5342 C C . ILE A 1 730 ? 1.359 12.303 21.580 1.00 94.19 730 ILE A C 1
ATOM 5344 O O . ILE A 1 730 ? 1.139 11.118 21.342 1.00 94.19 730 ILE A O 1
ATOM 5348 N N . ARG A 1 731 ? 1.743 12.714 22.790 1.00 94.44 731 ARG A N 1
ATOM 5349 C CA . ARG A 1 731 ? 1.881 11.839 23.969 1.00 94.44 731 ARG A CA 1
ATOM 5350 C C . ARG A 1 731 ? 1.170 12.462 25.168 1.00 94.44 731 ARG A C 1
ATOM 5352 O O . ARG A 1 731 ? 1.217 13.683 25.313 1.00 94.44 731 ARG A O 1
ATOM 5359 N N . GLY A 1 732 ? 0.553 11.655 26.037 1.00 94.19 732 GLY A N 1
ATOM 5360 C CA . GLY A 1 732 ? -0.047 12.160 27.279 1.00 94.19 732 GLY A CA 1
ATOM 5361 C C . GLY A 1 732 ? -0.680 11.121 28.210 1.00 94.19 732 GLY A C 1
ATOM 5362 O O . GLY A 1 732 ? -0.407 9.926 28.092 1.00 94.19 732 GLY A O 1
ATOM 5363 N N . CYS A 1 733 ? -1.525 11.587 29.139 1.00 93.38 733 CYS A N 1
ATOM 5364 C CA . CYS A 1 733 ? -2.414 10.744 29.953 1.00 93.38 733 CYS A CA 1
ATOM 5365 C C . CYS A 1 733 ? -3.673 10.377 29.146 1.00 93.38 733 CYS A C 1
ATOM 5367 O O . CYS A 1 733 ? -4.238 11.224 28.449 1.00 93.38 733 CYS A O 1
ATOM 5369 N N . ALA A 1 734 ? -4.118 9.124 29.229 1.00 92.12 734 ALA A N 1
ATOM 5370 C CA . ALA A 1 734 ? -5.193 8.583 28.397 1.00 92.12 734 ALA A CA 1
ATOM 5371 C C . ALA A 1 734 ? -6.536 9.290 28.646 1.00 92.12 734 ALA A C 1
ATOM 5373 O O . ALA A 1 734 ? -7.208 9.667 27.686 1.00 92.12 734 ALA A O 1
ATOM 5374 N N . SER A 1 735 ? -6.866 9.564 29.914 1.00 88.00 735 SER A N 1
ATOM 5375 C CA . SER A 1 735 ? -8.044 10.343 30.336 1.00 88.00 735 SER A CA 1
ATOM 5376 C C . SER A 1 735 ? -8.213 11.692 29.621 1.00 88.00 735 SER A C 1
ATOM 5378 O O . SER A 1 735 ? -9.332 12.174 29.468 1.00 88.00 735 SER A O 1
ATOM 5380 N N . THR A 1 736 ? -7.107 12.305 29.187 1.00 89.38 736 THR A N 1
ATOM 5381 C CA . THR A 1 736 ? -7.085 13.647 28.589 1.00 89.38 736 THR A CA 1
ATOM 5382 C C . THR A 1 736 ? -7.310 13.618 27.079 1.00 89.38 736 THR A C 1
ATOM 5384 O O . THR A 1 736 ? -8.031 14.466 26.568 1.00 89.38 736 THR A O 1
ATOM 5387 N N . TYR A 1 737 ? -6.706 12.657 26.370 1.00 88.62 737 TYR A N 1
ATOM 5388 C CA . TYR A 1 737 ? -6.641 12.659 24.900 1.00 88.62 737 TYR A CA 1
ATOM 5389 C C . TYR A 1 737 ? -7.567 11.647 24.218 1.00 88.62 737 TYR A C 1
ATOM 5391 O O . TYR A 1 737 ? -7.827 11.782 23.028 1.00 88.62 737 TYR A O 1
ATOM 5399 N N . LEU A 1 738 ? -8.096 10.645 24.932 1.00 84.44 738 LEU A N 1
ATOM 5400 C CA . LEU A 1 738 ? -9.043 9.684 24.346 1.00 84.44 738 LEU A CA 1
ATOM 5401 C C . LEU A 1 738 ? -10.253 10.320 23.621 1.00 84.44 738 LEU A C 1
ATOM 5403 O O . LEU A 1 738 ? -10.636 9.778 22.585 1.00 84.44 738 LEU A O 1
ATOM 5407 N N . PRO A 1 739 ? -10.832 11.455 24.074 1.00 86.81 739 PRO A N 1
ATOM 5408 C CA . PRO A 1 739 ? -11.903 12.132 23.337 1.00 86.81 739 PRO A CA 1
ATOM 5409 C C . PRO A 1 739 ? -11.502 12.637 21.940 1.00 86.81 739 PRO A C 1
ATOM 5411 O O . PRO A 1 739 ? -12.360 12.708 21.062 1.00 86.81 739 PRO A O 1
ATOM 5414 N N . ASP A 1 740 ? -10.222 12.959 21.722 1.00 82.25 740 ASP A N 1
ATOM 5415 C CA . ASP A 1 740 ? -9.712 13.501 20.453 1.00 82.25 740 ASP A CA 1
ATOM 5416 C C . ASP A 1 740 ? -9.359 12.399 19.432 1.00 82.25 740 ASP A C 1
ATOM 5418 O O . ASP A 1 740 ? -9.234 12.673 18.237 1.00 82.25 740 ASP A O 1
ATOM 5422 N N . PHE A 1 741 ? -9.230 11.143 19.882 1.00 82.81 741 PHE A N 1
ATOM 5423 C CA . PHE A 1 741 ? -8.850 9.984 19.061 1.00 82.81 741 PHE A CA 1
ATOM 5424 C C . PHE A 1 741 ? -9.913 8.866 19.119 1.00 82.81 741 PHE A C 1
ATOM 5426 O O . PHE A 1 741 ? -9.651 7.787 19.657 1.00 82.81 741 PHE A O 1
ATOM 5433 N N . PRO A 1 742 ? -11.115 9.076 18.539 1.00 67.56 742 PRO A N 1
ATOM 5434 C CA . PRO A 1 742 ? -12.226 8.121 18.624 1.00 67.56 742 PRO A CA 1
ATOM 5435 C C . PRO A 1 742 ? -11.945 6.772 17.938 1.00 67.56 742 PRO A C 1
ATOM 5437 O O . PRO A 1 742 ? -12.585 5.774 18.259 1.00 67.56 742 PRO A O 1
ATOM 5440 N N . THR A 1 743 ? -10.988 6.717 17.007 1.00 70.06 743 THR A N 1
ATOM 5441 C CA . THR A 1 743 ? -10.582 5.508 16.272 1.00 70.06 743 THR A CA 1
ATOM 5442 C C . THR A 1 743 ? -9.139 5.117 16.602 1.00 70.06 743 THR A C 1
ATOM 5444 O O . THR A 1 743 ? -8.238 5.203 15.766 1.00 70.06 743 THR A O 1
ATOM 5447 N N . CYS A 1 744 ? -8.907 4.670 17.839 1.00 77.38 744 CYS A N 1
ATOM 5448 C CA . CYS A 1 744 ? -7.584 4.236 18.290 1.00 77.38 744 CYS A CA 1
ATOM 5449 C C . CYS A 1 744 ? -7.228 2.825 17.790 1.00 77.38 744 CYS A C 1
ATOM 5451 O O . CYS A 1 744 ? -7.856 1.842 18.180 1.00 77.38 744 CYS A O 1
ATOM 5453 N N . ASN A 1 745 ? -6.218 2.722 16.924 1.00 77.94 745 ASN A N 1
ATOM 5454 C CA . ASN A 1 745 ? -5.698 1.469 16.374 1.00 77.94 745 ASN A CA 1
ATOM 5455 C C . ASN A 1 745 ? -4.167 1.530 16.197 1.00 77.94 745 ASN A C 1
ATOM 5457 O O . ASN A 1 745 ? -3.556 2.581 16.374 1.00 77.94 745 ASN A O 1
ATOM 5461 N N . SER A 1 746 ? -3.552 0.417 15.783 1.00 70.94 746 SER A N 1
ATOM 5462 C CA . SER A 1 746 ? -2.094 0.240 15.641 1.00 70.94 746 SER A CA 1
ATOM 5463 C C . SER A 1 746 ? -1.354 1.267 14.769 1.00 70.94 746 SER A C 1
ATOM 5465 O O . SER A 1 746 ? -0.129 1.339 14.849 1.00 70.94 746 SER A O 1
ATOM 5467 N N . TYR A 1 747 ? -2.063 2.046 13.950 1.00 72.56 747 TYR A N 1
ATOM 5468 C CA . TYR A 1 747 ? -1.506 3.108 13.108 1.00 72.56 747 TYR A CA 1
ATOM 5469 C C . TYR A 1 747 ? -1.833 4.521 13.622 1.00 72.56 747 TYR A C 1
ATOM 5471 O O . TYR A 1 747 ? -1.138 5.467 13.257 1.00 72.56 747 TYR A O 1
ATOM 5479 N N . THR A 1 748 ? -2.860 4.677 14.467 1.00 82.75 748 THR A N 1
ATOM 5480 C CA . THR A 1 748 ? -3.362 5.982 14.938 1.00 82.75 748 THR A CA 1
ATOM 5481 C C . THR A 1 748 ? -3.022 6.278 16.399 1.00 82.75 748 THR A C 1
ATOM 5483 O O . THR A 1 748 ? -2.586 7.394 16.675 1.00 82.75 748 THR A O 1
ATOM 5486 N N . CYS A 1 749 ? -3.156 5.322 17.330 1.00 91.25 749 CYS A N 1
ATOM 5487 C CA . CYS A 1 749 ? -2.684 5.467 18.715 1.00 91.25 749 CYS A CA 1
ATOM 5488 C C . CYS A 1 749 ? -2.523 4.154 19.507 1.00 91.25 749 CYS A C 1
ATOM 5490 O O . CYS A 1 749 ? -3.030 3.096 19.146 1.00 91.25 749 CYS A O 1
ATOM 5492 N N . GLN A 1 750 ? -1.808 4.239 20.633 1.00 93.31 750 GLN A N 1
ATOM 5493 C CA . GLN A 1 750 ? -1.531 3.140 21.560 1.00 93.31 750 GLN A CA 1
ATOM 5494 C C . GLN A 1 750 ? -1.660 3.605 23.021 1.00 93.31 750 GLN A C 1
ATOM 5496 O O . GLN A 1 750 ? -1.162 4.672 23.380 1.00 93.31 750 GLN A O 1
ATOM 5501 N N . ILE A 1 751 ? -2.278 2.775 23.871 1.00 92.06 751 ILE A N 1
ATOM 5502 C CA . ILE A 1 751 ? -2.507 3.014 25.310 1.00 92.06 751 ILE A CA 1
ATOM 5503 C C . ILE A 1 751 ? -1.709 1.996 26.140 1.00 92.06 751 ILE A C 1
ATOM 5505 O O . ILE A 1 751 ? -1.533 0.853 25.713 1.00 92.06 751 ILE A O 1
ATOM 5509 N N . CYS A 1 752 ? -1.235 2.374 27.329 1.00 87.31 752 CYS A N 1
ATOM 5510 C CA . CYS A 1 752 ? -0.528 1.468 28.239 1.00 87.31 752 CYS A CA 1
ATOM 5511 C C . CYS A 1 752 ? -0.618 1.901 29.721 1.00 87.31 752 CYS A C 1
ATOM 5513 O O . CYS A 1 752 ? -0.758 3.083 30.028 1.00 87.31 752 CYS A O 1
ATOM 5515 N N . ALA A 1 753 ? -0.510 0.938 30.646 1.00 82.50 753 ALA A N 1
ATOM 5516 C CA . ALA A 1 753 ? -0.789 1.124 32.082 1.00 82.50 753 ALA A CA 1
ATOM 5517 C C . ALA A 1 753 ? 0.459 1.228 32.996 1.00 82.50 753 ALA A C 1
ATOM 5519 O O . ALA A 1 753 ? 0.342 1.189 34.218 1.00 82.50 753 ALA A O 1
ATOM 5520 N N . GLY A 1 754 ? 1.666 1.311 32.426 1.00 80.81 754 GLY A N 1
ATOM 5521 C CA . GLY A 1 754 ? 2.911 1.490 33.187 1.00 80.81 754 GLY A CA 1
ATOM 5522 C C . GLY A 1 754 ? 3.297 2.964 33.327 1.00 80.81 754 GLY A C 1
ATOM 5523 O O . GLY A 1 754 ? 2.918 3.787 32.497 1.00 80.81 754 GLY A O 1
ATOM 5524 N N . GLY A 1 755 ? 4.095 3.320 34.334 1.00 84.19 755 GLY A N 1
ATOM 5525 C CA . GLY A 1 755 ? 4.724 4.645 34.371 1.00 84.19 755 GLY A CA 1
ATOM 5526 C C . GLY A 1 755 ? 5.622 4.843 33.145 1.00 84.19 755 GLY A C 1
ATOM 5527 O O . GLY A 1 755 ? 6.407 3.956 32.817 1.00 84.19 755 GLY A O 1
ATOM 5528 N N . TYR A 1 756 ? 5.486 5.979 32.456 1.00 88.75 756 TYR A N 1
ATOM 5529 C CA . TYR A 1 756 ? 6.283 6.363 31.280 1.00 88.75 756 TYR A CA 1
ATOM 5530 C C . TYR A 1 756 ? 6.224 5.379 30.095 1.00 88.75 756 TYR A C 1
ATOM 5532 O O . TYR A 1 756 ? 7.061 5.417 29.195 1.00 88.75 756 TYR A O 1
ATOM 5540 N N . CYS A 1 757 ? 5.226 4.492 30.065 1.00 90.06 757 CYS A N 1
ATOM 5541 C CA . CYS A 1 757 ? 5.153 3.402 29.091 1.00 90.06 757 CYS A CA 1
ATOM 5542 C C . CYS A 1 757 ? 4.885 3.870 27.651 1.00 90.06 757 CYS A C 1
ATOM 5544 O O . CYS A 1 757 ? 5.160 3.130 26.707 1.00 90.06 757 CYS A O 1
ATOM 5546 N N . ASN A 1 758 ? 4.395 5.100 27.460 1.00 93.06 758 ASN A N 1
ATOM 5547 C CA . ASN A 1 758 ? 4.217 5.730 26.153 1.00 93.06 758 ASN A CA 1
ATOM 5548 C C . ASN A 1 758 ? 5.561 6.228 25.583 1.00 93.06 758 ASN A C 1
ATOM 5550 O O . ASN A 1 758 ? 5.653 7.354 25.102 1.00 93.06 758 ASN A O 1
ATOM 5554 N N . GLY A 1 759 ? 6.600 5.389 25.674 1.00 90.00 759 GLY A N 1
ATOM 5555 C CA . GLY A 1 759 ? 8.004 5.718 25.418 1.00 90.00 759 GLY A CA 1
ATOM 5556 C C . GLY A 1 759 ? 8.519 5.390 24.009 1.00 90.00 759 GLY A C 1
ATOM 5557 O O . GLY A 1 759 ? 9.468 6.004 23.539 1.00 90.00 759 GLY A O 1
ATOM 5558 N N . ALA A 1 760 ? 7.916 4.420 23.319 1.00 89.06 760 ALA A N 1
ATOM 5559 C CA . ALA A 1 760 ? 8.436 3.927 22.042 1.00 89.06 760 ALA A CA 1
ATOM 5560 C C . ALA A 1 760 ? 8.218 4.910 20.873 1.00 89.06 760 ALA A C 1
ATOM 5562 O O . ALA A 1 760 ? 7.328 5.768 20.915 1.00 89.06 760 ALA A O 1
ATOM 5563 N N . VAL A 1 761 ? 9.003 4.751 19.802 1.00 91.19 761 VAL A N 1
ATOM 5564 C CA . VAL A 1 761 ? 8.726 5.370 18.495 1.00 91.19 761 VAL A CA 1
ATOM 5565 C C . VAL A 1 761 ? 7.405 4.816 17.956 1.00 91.19 761 VAL A C 1
ATOM 5567 O O . VAL A 1 761 ? 7.172 3.608 18.007 1.00 91.19 761 VAL A O 1
ATOM 5570 N N . PHE A 1 762 ? 6.542 5.699 17.453 1.00 91.56 762 PHE A N 1
ATOM 5571 C CA . PHE A 1 762 ? 5.217 5.345 16.948 1.00 91.56 762 PHE A CA 1
ATOM 5572 C C . PHE A 1 762 ? 4.945 6.023 15.588 1.00 91.56 762 PHE A C 1
ATOM 5574 O O . PHE A 1 762 ? 5.282 7.204 15.435 1.00 91.56 762 PHE A O 1
ATOM 5581 N N . PRO A 1 763 ? 4.343 5.319 14.608 1.00 90.50 763 PRO A N 1
ATOM 5582 C CA . PRO A 1 763 ? 4.176 3.861 14.551 1.00 90.50 763 PRO A CA 1
ATOM 5583 C C . PRO A 1 763 ? 5.529 3.127 14.502 1.00 90.50 763 PRO A C 1
ATOM 5585 O O . PRO A 1 763 ? 6.559 3.728 14.205 1.00 90.50 763 PRO A O 1
ATOM 5588 N N . ALA A 1 764 ? 5.550 1.820 14.774 1.00 85.12 764 ALA A N 1
ATOM 5589 C CA . ALA A 1 764 ? 6.804 1.053 14.829 1.00 85.12 764 ALA A CA 1
ATOM 5590 C C . ALA A 1 764 ? 7.545 0.970 13.475 1.00 85.12 764 ALA A C 1
ATOM 5592 O O . ALA A 1 764 ? 8.769 0.890 13.448 1.00 85.12 764 ALA A O 1
ATOM 5593 N N . ALA A 1 765 ? 6.813 1.026 12.357 1.00 82.50 765 ALA A N 1
ATOM 5594 C CA . ALA A 1 765 ? 7.355 0.996 10.993 1.00 82.50 765 ALA A CA 1
ATOM 5595 C C . ALA A 1 765 ? 7.799 2.379 10.466 1.00 82.50 765 ALA A C 1
ATOM 5597 O O . ALA A 1 765 ? 8.017 2.551 9.269 1.00 82.50 765 ALA A O 1
ATOM 5598 N N . ARG A 1 766 ? 7.887 3.391 11.336 1.00 88.81 766 ARG A N 1
ATOM 5599 C CA . ARG A 1 766 ? 8.197 4.766 10.943 1.00 88.81 766 ARG A CA 1
ATOM 5600 C C . ARG A 1 766 ? 9.608 4.889 10.369 1.00 88.81 766 ARG A C 1
ATOM 5602 O O . ARG A 1 766 ? 10.577 4.418 10.965 1.00 88.81 766 ARG A O 1
ATOM 5609 N N . LYS A 1 767 ? 9.704 5.571 9.226 1.00 92.44 767 LYS A N 1
ATOM 5610 C CA . LYS A 1 767 ? 10.946 5.782 8.482 1.00 92.44 767 LYS A CA 1
ATOM 5611 C C . LYS A 1 767 ? 12.023 6.433 9.358 1.00 92.44 767 LYS A C 1
ATOM 5613 O O . LYS A 1 767 ? 11.755 7.348 10.145 1.00 92.44 767 LYS A O 1
ATOM 5618 N N . GLN A 1 768 ? 13.254 5.949 9.207 1.00 92.50 768 GLN A N 1
ATOM 5619 C CA . GLN A 1 768 ? 14.445 6.542 9.807 1.00 92.50 768 GLN A CA 1
ATOM 5620 C C . GLN A 1 768 ? 15.484 6.817 8.722 1.00 92.50 768 GLN A C 1
ATOM 5622 O O . GLN A 1 768 ? 15.780 5.956 7.890 1.00 92.50 768 GLN A O 1
ATOM 5627 N N . CYS A 1 769 ? 16.073 8.007 8.760 1.00 93.38 769 CYS A N 1
ATOM 5628 C CA . CYS A 1 769 ? 17.056 8.466 7.784 1.00 93.38 769 CYS A CA 1
ATOM 5629 C C . CYS A 1 769 ? 18.275 9.052 8.491 1.00 93.38 769 CYS A C 1
ATOM 5631 O O . CYS A 1 769 ? 18.192 9.506 9.635 1.00 93.38 769 CYS A O 1
ATOM 5633 N N . HIS A 1 770 ? 19.409 9.104 7.797 1.00 91.00 770 HIS A N 1
ATOM 5634 C CA . HIS A 1 770 ? 20.501 9.955 8.243 1.00 91.00 770 HIS A CA 1
ATOM 5635 C C . HIS A 1 770 ? 20.080 11.418 8.074 1.00 91.00 770 HIS A C 1
ATOM 5637 O O . HIS A 1 770 ? 19.652 11.819 6.990 1.00 91.00 770 HIS A O 1
ATOM 5643 N N . GLN A 1 771 ? 20.180 12.208 9.144 1.00 90.56 771 GLN A N 1
ATOM 5644 C CA . GLN A 1 771 ? 19.774 13.617 9.163 1.00 90.56 771 GLN A CA 1
ATOM 5645 C C . GLN A 1 771 ? 20.951 14.504 9.592 1.00 90.56 771 GLN A C 1
ATOM 5647 O O . GLN A 1 771 ? 21.342 14.501 10.765 1.00 90.56 771 GLN A O 1
ATOM 5652 N N . CYS A 1 772 ? 21.517 15.269 8.656 1.00 88.94 772 CYS A N 1
ATOM 5653 C CA . CYS A 1 772 ? 22.655 16.156 8.912 1.00 88.94 772 CYS A CA 1
ATOM 5654 C C . CYS A 1 772 ? 22.723 17.340 7.935 1.00 88.94 772 CYS A C 1
ATOM 5656 O O . CYS A 1 772 ? 22.090 17.331 6.880 1.00 88.94 772 CYS A O 1
ATOM 5658 N N . SER A 1 773 ? 23.508 18.353 8.312 1.00 89.00 773 SER A N 1
ATOM 5659 C CA . SER A 1 773 ? 23.851 19.523 7.499 1.00 89.00 773 SER A CA 1
ATOM 5660 C C . SER A 1 773 ? 25.326 19.873 7.721 1.00 89.00 773 SER A C 1
ATOM 5662 O O . SER A 1 773 ? 25.776 19.833 8.868 1.00 89.00 773 SER A O 1
ATOM 5664 N N . GLY A 1 774 ? 26.066 20.221 6.666 1.00 85.38 774 GLY A N 1
ATOM 5665 C CA . GLY A 1 774 ? 27.430 20.771 6.754 1.00 85.38 774 GLY A CA 1
ATOM 5666 C C . GLY A 1 774 ? 28.514 19.950 6.042 1.00 85.38 774 GLY A C 1
ATOM 5667 O O . GLY A 1 774 ? 28.220 19.085 5.217 1.00 85.38 774 GLY A O 1
ATOM 5668 N N . THR A 1 775 ? 29.785 20.244 6.348 1.00 72.44 775 THR A N 1
ATOM 5669 C CA . THR A 1 775 ? 30.932 19.927 5.468 1.00 72.44 775 THR A CA 1
ATOM 5670 C C . THR A 1 775 ? 31.860 18.800 5.918 1.00 72.44 775 THR A C 1
ATOM 5672 O O . THR A 1 775 ? 32.621 18.315 5.096 1.00 72.44 775 THR A O 1
ATOM 5675 N N . ASP A 1 776 ? 31.840 18.359 7.178 1.00 74.31 776 ASP A N 1
ATOM 5676 C CA . ASP A 1 776 ? 32.854 17.396 7.653 1.00 74.31 776 ASP A CA 1
ATOM 5677 C C . ASP A 1 776 ? 32.229 16.020 7.916 1.00 74.31 776 ASP A C 1
ATOM 5679 O O . ASP A 1 776 ? 32.452 15.068 7.168 1.00 74.31 776 ASP A O 1
ATOM 5683 N N . ALA A 1 777 ? 31.373 15.915 8.937 1.00 77.06 777 ALA A N 1
ATOM 5684 C CA . ALA A 1 777 ? 30.724 14.652 9.299 1.00 77.06 777 ALA A CA 1
ATOM 5685 C C . ALA A 1 777 ? 29.633 14.211 8.303 1.00 77.06 777 ALA A C 1
ATOM 5687 O O . ALA A 1 777 ? 29.440 13.018 8.102 1.00 77.06 777 ALA A O 1
ATOM 5688 N N . CYS A 1 778 ? 28.928 15.154 7.664 1.00 86.31 778 CYS A N 1
ATOM 5689 C CA . CYS A 1 778 ? 27.814 14.847 6.754 1.00 86.31 778 CYS A CA 1
ATOM 5690 C C . CYS A 1 778 ? 28.284 14.384 5.356 1.00 86.31 778 CYS A C 1
ATOM 5692 O O . CYS A 1 778 ? 27.527 13.734 4.628 1.00 86.31 778 CYS A O 1
ATOM 5694 N N . ILE A 1 779 ? 29.542 14.686 4.995 1.00 86.56 779 ILE A N 1
ATOM 5695 C CA . ILE A 1 779 ? 30.164 14.264 3.732 1.00 86.56 779 ILE A CA 1
ATOM 5696 C C . ILE A 1 779 ? 30.527 12.780 3.737 1.00 86.56 779 ILE A C 1
ATOM 5698 O O . ILE A 1 779 ? 30.317 12.102 2.732 1.00 86.56 779 ILE A O 1
ATOM 5702 N N . GLN A 1 780 ? 31.114 12.294 4.832 1.00 84.25 780 GLN A N 1
ATOM 5703 C CA . GLN A 1 780 ? 31.677 10.944 4.903 1.00 84.25 780 GLN A CA 1
ATOM 5704 C C . GLN A 1 780 ? 30.609 9.864 4.691 1.00 84.25 780 GLN A C 1
ATOM 5706 O O . GLN A 1 780 ? 29.411 10.115 4.840 1.00 84.25 780 GLN A O 1
ATOM 5711 N N . SER A 1 781 ? 31.042 8.647 4.350 1.00 79.56 781 SER A N 1
ATOM 5712 C CA . SER A 1 781 ? 30.152 7.489 4.405 1.00 79.56 781 SER A CA 1
ATOM 5713 C C . SER A 1 781 ? 29.677 7.304 5.842 1.00 79.56 781 SER A C 1
ATOM 5715 O O . SER A 1 781 ? 30.472 7.130 6.768 1.00 79.56 781 SER A O 1
ATOM 5717 N N . LEU A 1 782 ? 28.364 7.355 6.031 1.00 77.00 782 LEU A N 1
ATOM 5718 C CA . LEU A 1 782 ? 27.764 7.117 7.329 1.00 77.00 782 LEU A CA 1
ATOM 5719 C C . LEU A 1 782 ? 27.658 5.606 7.493 1.00 77.00 782 LEU A C 1
ATOM 5721 O O . LEU A 1 782 ? 26.980 4.929 6.722 1.00 77.00 782 LEU A O 1
ATOM 5725 N N . THR A 1 783 ? 28.373 5.053 8.471 1.00 63.78 783 THR A N 1
ATOM 5726 C CA . THR A 1 783 ? 28.170 3.651 8.837 1.00 63.78 783 THR A CA 1
ATOM 5727 C C . THR A 1 783 ? 26.743 3.486 9.353 1.00 63.78 783 THR A C 1
ATOM 5729 O O . THR A 1 783 ? 26.192 4.394 9.977 1.00 63.78 783 THR A O 1
ATOM 5732 N N . SER A 1 784 ? 26.148 2.310 9.145 1.00 53.56 784 SER A N 1
ATOM 5733 C CA . SER A 1 784 ? 24.786 1.959 9.588 1.00 53.56 784 SER A CA 1
ATOM 5734 C C . SER A 1 784 ? 24.622 1.887 11.121 1.00 53.56 784 SER A C 1
ATOM 5736 O O . SER A 1 784 ? 23.717 1.229 11.628 1.00 53.56 784 SER A O 1
ATOM 5738 N N . ALA A 1 785 ? 25.523 2.519 11.875 1.00 52.31 785 ALA A N 1
ATOM 5739 C CA . ALA A 1 785 ? 25.442 2.673 13.313 1.00 52.31 785 ALA A CA 1
ATOM 5740 C C . ALA A 1 785 ? 24.258 3.579 13.684 1.00 52.31 785 ALA A C 1
ATOM 5742 O O . ALA A 1 785 ? 24.053 4.647 13.101 1.00 52.31 785 ALA A O 1
ATOM 5743 N N . SER A 1 786 ? 23.511 3.151 14.704 1.00 53.62 786 SER A N 1
ATOM 5744 C CA . SER A 1 786 ? 22.275 3.794 15.164 1.00 53.62 786 SER A CA 1
ATOM 5745 C C . SER A 1 786 ? 2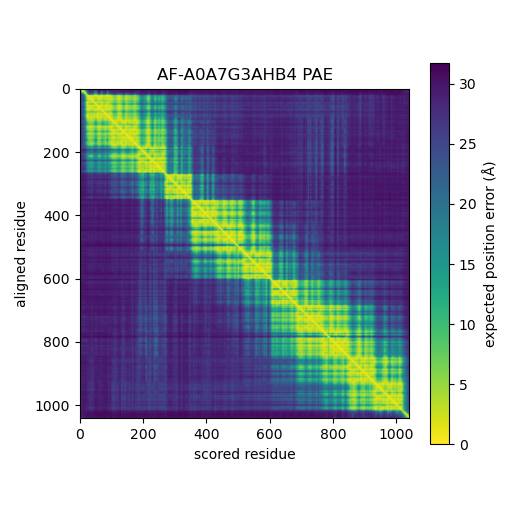2.430 5.277 15.531 1.00 53.62 786 SER A C 1
ATOM 5747 O O . SER A 1 786 ? 21.448 6.008 15.486 1.00 53.62 786 SER A O 1
ATOM 5749 N N . ASP A 1 787 ? 23.640 5.735 15.859 1.00 51.66 787 ASP A N 1
ATOM 5750 C CA . ASP A 1 787 ? 23.914 7.072 16.410 1.00 51.66 787 ASP A CA 1
ATOM 5751 C C . ASP A 1 787 ? 23.679 8.239 15.427 1.00 51.66 787 ASP A C 1
ATOM 5753 O O . ASP A 1 787 ? 23.707 9.403 15.828 1.00 51.66 787 ASP A O 1
ATOM 5757 N N . THR A 1 788 ? 23.447 7.963 14.137 1.00 64.81 788 THR A N 1
ATOM 5758 C CA . THR A 1 788 ? 23.118 8.996 13.126 1.00 64.81 788 THR A CA 1
ATOM 5759 C C . THR A 1 788 ? 21.768 8.792 12.435 1.00 64.81 788 THR A C 1
ATOM 5761 O O . THR A 1 788 ? 21.345 9.652 11.658 1.00 64.81 788 THR A O 1
ATOM 5764 N N . LEU A 1 789 ? 21.085 7.684 12.730 1.00 85.50 789 LEU A N 1
ATOM 5765 C CA . LEU A 1 789 ? 19.748 7.365 12.243 1.00 85.50 789 LEU A CA 1
ATOM 5766 C C . LEU A 1 789 ? 18.716 8.087 13.108 1.00 85.50 789 LEU A C 1
ATOM 5768 O O . LEU A 1 789 ? 18.566 7.785 14.289 1.00 85.50 789 LEU A O 1
ATOM 5772 N N . LYS A 1 790 ? 17.993 9.039 12.518 1.00 89.50 790 LYS A N 1
ATOM 5773 C CA . LYS A 1 790 ? 16.930 9.780 13.202 1.00 89.50 790 LYS A CA 1
ATOM 5774 C C . LYS A 1 790 ? 15.573 9.451 12.601 1.00 89.50 790 LYS A C 1
ATOM 5776 O O . LYS A 1 790 ? 15.440 9.255 11.392 1.00 89.50 790 LYS A O 1
ATOM 5781 N N . VAL A 1 791 ? 14.576 9.391 13.475 1.00 92.25 791 VAL A N 1
ATOM 5782 C CA . VAL A 1 791 ? 13.165 9.224 13.120 1.00 92.25 791 VAL A CA 1
ATOM 5783 C C . VAL A 1 791 ? 12.695 10.460 12.348 1.00 92.25 791 VAL A C 1
ATOM 5785 O O . VAL A 1 791 ? 13.020 11.583 12.735 1.00 92.25 791 VAL A O 1
ATOM 5788 N N . CYS A 1 792 ? 11.947 10.265 11.263 1.00 93.00 792 CYS A N 1
ATOM 5789 C CA . CYS A 1 792 ? 11.326 11.372 10.532 1.00 93.00 792 CYS A CA 1
ATOM 5790 C C . CYS A 1 792 ? 10.262 12.047 11.414 1.00 93.00 792 CYS A C 1
ATOM 5792 O O . CYS A 1 792 ? 9.433 11.367 12.030 1.00 93.00 792 CYS A O 1
ATOM 5794 N N . THR A 1 793 ? 10.328 13.371 11.553 1.00 91.75 793 THR A N 1
ATOM 5795 C CA . THR A 1 793 ? 9.574 14.146 12.562 1.00 91.75 793 THR A CA 1
ATOM 5796 C C . THR A 1 793 ? 8.080 14.221 12.245 1.00 91.75 793 THR A C 1
ATOM 5798 O O . THR A 1 793 ? 7.243 14.190 13.157 1.00 91.75 793 THR A O 1
ATOM 5801 N N . THR A 1 794 ? 7.760 14.239 10.956 1.00 92.69 794 THR A N 1
ATOM 5802 C CA . THR A 1 794 ? 6.436 14.016 10.372 1.00 92.69 794 THR A CA 1
ATOM 5803 C C . THR A 1 794 ? 6.262 12.522 10.064 1.00 92.69 794 THR A C 1
ATOM 5805 O O . THR A 1 794 ? 7.231 11.829 9.752 1.00 92.69 794 THR A O 1
ATOM 5808 N N . TYR A 1 795 ? 5.053 11.976 10.204 1.00 92.38 795 TYR A N 1
ATOM 5809 C CA . TYR A 1 795 ? 4.737 10.612 9.772 1.00 92.38 795 TYR A CA 1
ATOM 5810 C C . TYR A 1 795 ? 4.050 10.616 8.403 1.00 92.38 795 TYR A C 1
ATOM 5812 O O . TYR A 1 795 ? 2.964 11.171 8.253 1.00 92.38 795 TYR A O 1
ATOM 5820 N N . GLU A 1 796 ? 4.655 9.922 7.442 1.00 90.25 796 GLU A N 1
ATOM 5821 C CA . GLU A 1 796 ? 4.080 9.614 6.135 1.00 90.25 796 GLU A CA 1
ATOM 5822 C C . GLU A 1 796 ? 4.398 8.152 5.780 1.00 90.25 796 GLU A C 1
ATOM 5824 O O . GLU A 1 796 ? 5.485 7.652 6.075 1.00 90.25 796 GLU A O 1
ATOM 5829 N N . ALA A 1 797 ? 3.442 7.439 5.175 1.00 83.06 797 ALA A N 1
ATOM 5830 C CA . ALA A 1 797 ? 3.557 5.994 4.949 1.00 83.06 797 ALA A CA 1
ATOM 5831 C C . ALA A 1 797 ? 4.584 5.605 3.864 1.00 83.06 797 ALA A C 1
ATOM 5833 O O . ALA A 1 797 ? 5.102 4.492 3.896 1.00 83.06 797 ALA A O 1
ATOM 5834 N N . ALA A 1 798 ? 4.880 6.511 2.926 1.00 86.38 798 ALA A N 1
ATOM 5835 C CA . ALA A 1 798 ? 5.781 6.292 1.788 1.00 86.38 798 ALA A CA 1
ATOM 5836 C C . ALA A 1 798 ? 7.036 7.192 1.832 1.00 86.38 798 ALA A C 1
ATOM 5838 O O . ALA A 1 798 ? 7.622 7.505 0.796 1.00 86.38 798 ALA A O 1
ATOM 5839 N N . ASP A 1 799 ? 7.437 7.632 3.029 1.00 93.88 799 ASP A N 1
ATOM 5840 C CA . ASP A 1 799 ? 8.520 8.603 3.208 1.00 93.88 799 ASP A CA 1
ATOM 5841 C C . ASP A 1 799 ? 9.892 8.080 2.736 1.00 93.88 799 ASP A C 1
ATOM 5843 O O . ASP A 1 799 ? 10.302 6.947 3.014 1.00 93.88 799 ASP A O 1
ATOM 5847 N N . GLN A 1 800 ? 10.635 8.941 2.046 1.00 95.75 800 GLN A N 1
ATOM 5848 C CA . GLN A 1 800 ? 11.939 8.668 1.455 1.00 95.75 800 GLN A CA 1
ATOM 5849 C C . GLN A 1 800 ? 13.054 9.380 2.225 1.00 95.75 800 GLN A C 1
ATOM 5851 O O . GLN A 1 800 ? 12.886 10.483 2.745 1.00 95.75 800 GLN A O 1
ATOM 5856 N N . CYS A 1 801 ? 14.248 8.788 2.230 1.00 96.06 801 CYS A N 1
ATOM 5857 C CA . CYS A 1 801 ? 15.444 9.505 2.655 1.00 96.06 801 CYS A CA 1
ATOM 5858 C C . CYS A 1 801 ? 16.066 10.244 1.468 1.00 96.06 801 CYS A C 1
ATOM 5860 O O . CYS A 1 801 ? 16.094 9.708 0.362 1.00 96.06 801 CYS A O 1
ATOM 5862 N N . TYR A 1 802 ? 16.638 11.427 1.698 1.00 95.94 802 TYR A N 1
ATOM 5863 C CA . TYR A 1 802 ? 17.344 12.195 0.670 1.00 95.94 802 TYR A CA 1
ATOM 5864 C C . TYR A 1 802 ? 18.797 12.527 1.048 1.00 95.94 802 TYR A C 1
ATOM 5866 O O . TYR A 1 802 ? 19.173 12.547 2.225 1.00 95.94 802 TYR A O 1
ATOM 5874 N N . THR A 1 803 ? 19.616 12.809 0.032 1.00 94.75 803 THR A N 1
ATOM 5875 C CA . THR A 1 803 ? 20.913 13.500 0.112 1.00 94.75 803 THR A CA 1
ATOM 5876 C C . THR A 1 803 ? 21.000 14.518 -1.022 1.00 94.75 803 THR A C 1
ATOM 5878 O O . THR A 1 803 ? 20.820 14.164 -2.185 1.00 94.75 803 THR A O 1
ATOM 5881 N N . VAL A 1 804 ? 21.297 15.774 -0.694 1.00 94.56 804 VAL A N 1
ATOM 5882 C CA . VAL A 1 804 ? 21.523 16.857 -1.664 1.00 94.56 804 VAL A CA 1
ATOM 5883 C C . VAL A 1 804 ? 22.780 17.636 -1.287 1.00 94.56 804 VAL A C 1
ATOM 5885 O O . VAL A 1 804 ? 23.095 17.775 -0.103 1.00 94.56 804 VAL A O 1
ATOM 5888 N N . VAL A 1 805 ? 23.491 18.148 -2.291 1.00 92.25 805 VAL A N 1
ATOM 5889 C CA . VAL A 1 805 ? 24.622 19.067 -2.116 1.00 92.25 805 VAL A CA 1
ATOM 5890 C C . VAL A 1 805 ? 24.209 20.451 -2.615 1.00 92.25 805 VAL A C 1
ATOM 5892 O O . VAL A 1 805 ? 23.634 20.580 -3.695 1.00 92.25 805 VAL A O 1
ATOM 5895 N N . THR A 1 806 ? 24.457 21.498 -1.834 1.00 88.38 806 THR A N 1
ATOM 5896 C CA . THR A 1 806 ? 24.127 22.888 -2.191 1.00 88.38 806 THR A CA 1
ATOM 5897 C C . THR A 1 806 ? 25.232 23.801 -1.674 1.00 88.38 806 THR A C 1
ATOM 5899 O O . THR A 1 806 ? 25.604 23.709 -0.510 1.00 88.38 806 THR A O 1
ATOM 5902 N N . ASP A 1 807 ? 25.816 24.624 -2.548 1.00 83.62 807 ASP A N 1
ATOM 5903 C CA . ASP A 1 807 ? 26.931 25.540 -2.235 1.00 83.62 807 ASP A CA 1
ATOM 5904 C C . ASP A 1 807 ? 28.140 24.895 -1.509 1.00 83.62 807 ASP A C 1
ATOM 5906 O O . ASP A 1 807 ? 28.905 25.561 -0.814 1.00 83.62 807 ASP A O 1
ATOM 5910 N N . GLY A 1 808 ? 28.344 23.586 -1.702 1.00 79.75 808 GLY A N 1
ATOM 5911 C CA . GLY A 1 808 ? 29.405 22.799 -1.057 1.00 79.75 808 GLY A CA 1
ATOM 5912 C C . GLY A 1 808 ? 29.045 22.229 0.322 1.00 79.75 808 GLY A C 1
ATOM 5913 O O . GLY A 1 808 ? 29.848 21.489 0.894 1.00 79.75 808 GLY A O 1
ATOM 5914 N N . GLU A 1 809 ? 27.850 22.512 0.846 1.00 88.25 809 GLU A N 1
ATOM 5915 C CA . GLU A 1 809 ? 27.293 21.835 2.017 1.00 88.25 809 GLU A CA 1
ATOM 5916 C C . GLU A 1 809 ? 26.460 20.615 1.613 1.00 88.25 809 GLU A C 1
ATOM 5918 O O . GLU A 1 809 ? 25.767 20.618 0.595 1.00 88.25 809 GLU A O 1
ATOM 5923 N N . VAL A 1 810 ? 26.500 19.566 2.437 1.00 91.31 810 VAL A N 1
ATOM 5924 C CA . VAL A 1 810 ? 25.645 18.384 2.276 1.00 91.31 810 VAL A CA 1
ATOM 5925 C C . VAL A 1 810 ? 24.471 18.491 3.232 1.00 91.31 810 VAL A C 1
ATOM 5927 O O . VAL A 1 810 ? 24.671 18.724 4.425 1.00 91.31 810 VAL A O 1
ATOM 5930 N N . HIS A 1 811 ? 23.264 18.246 2.729 1.00 92.94 811 HIS A N 1
ATOM 5931 C CA . HIS A 1 811 ? 22.068 18.067 3.543 1.00 92.94 811 HIS A CA 1
ATOM 5932 C C . HIS A 1 811 ? 21.500 16.661 3.341 1.00 92.94 811 HIS A C 1
ATOM 5934 O O . HIS A 1 811 ? 21.314 16.204 2.211 1.00 92.94 811 HIS A O 1
ATOM 5940 N N . ARG A 1 812 ? 21.166 15.991 4.444 1.00 92.81 812 ARG A N 1
ATOM 5941 C CA . ARG A 1 812 ? 20.482 14.691 4.460 1.00 92.81 812 ARG A CA 1
ATOM 5942 C C . ARG A 1 812 ? 19.244 14.771 5.343 1.00 92.81 812 ARG A C 1
ATOM 5944 O O . ARG A 1 812 ? 19.290 15.449 6.371 1.00 92.81 812 ARG A O 1
ATOM 5951 N N . GLY A 1 813 ? 18.166 14.090 4.969 1.00 93.88 813 GLY A N 1
ATOM 5952 C CA . GLY A 1 813 ? 16.934 14.084 5.759 1.00 93.88 813 GLY A CA 1
ATOM 5953 C C . GLY A 1 813 ? 15.832 13.187 5.206 1.00 93.88 813 GLY A C 1
ATOM 5954 O O . GLY A 1 813 ? 16.099 12.344 4.351 1.00 93.88 813 GLY A O 1
ATOM 5955 N N . CYS A 1 814 ? 14.613 13.383 5.711 1.00 95.56 814 CYS A N 1
ATOM 5956 C CA . CYS A 1 814 ? 13.388 12.733 5.241 1.00 95.56 814 CYS A CA 1
ATOM 5957 C C . CYS A 1 814 ? 12.581 13.668 4.328 1.00 95.56 814 CYS A C 1
ATOM 5959 O O . CYS A 1 814 ? 12.620 14.887 4.510 1.00 95.56 814 CYS A O 1
ATOM 5961 N N . THR A 1 815 ? 11.842 13.126 3.361 1.00 95.75 815 THR A N 1
ATOM 5962 C CA . THR A 1 815 ? 11.015 13.915 2.429 1.00 95.75 815 THR A CA 1
ATOM 5963 C C . THR A 1 815 ? 9.729 14.469 3.039 1.00 95.75 815 THR A C 1
ATOM 5965 O O . THR A 1 815 ? 9.260 15.508 2.578 1.00 95.75 815 THR A O 1
ATOM 5968 N N . SER A 1 816 ? 9.208 13.846 4.095 1.00 93.50 816 SER A N 1
ATOM 5969 C CA . SER A 1 816 ? 8.057 14.333 4.867 1.00 93.50 816 SER A CA 1
ATOM 5970 C C . SER A 1 816 ? 8.384 15.523 5.790 1.00 93.50 816 SER A C 1
ATOM 5972 O O . SER A 1 816 ? 7.497 16.274 6.203 1.00 93.50 816 SER A O 1
ATOM 5974 N N . ASP A 1 817 ? 9.663 15.717 6.134 1.00 92.50 817 ASP A N 1
ATOM 5975 C CA . ASP A 1 817 ? 10.103 16.728 7.098 1.00 92.50 817 ASP A CA 1
ATOM 5976 C C . ASP A 1 817 ? 10.290 18.102 6.434 1.00 92.50 817 ASP A C 1
ATOM 5978 O O . ASP A 1 817 ? 11.029 18.258 5.456 1.00 92.50 817 ASP A O 1
ATOM 5982 N N . THR A 1 818 ? 9.686 19.146 7.011 1.00 87.88 818 THR A N 1
ATOM 5983 C CA . THR A 1 818 ? 9.764 20.535 6.521 1.00 87.88 818 THR A CA 1
ATOM 5984 C C . THR A 1 818 ? 11.105 21.199 6.868 1.00 87.88 818 THR A C 1
ATOM 5986 O O . THR A 1 818 ? 11.168 22.152 7.646 1.00 87.88 818 THR A O 1
ATOM 5989 N N . SER A 1 819 ? 12.203 20.677 6.320 1.00 88.06 819 SER A N 1
ATOM 5990 C CA . SER A 1 819 ? 13.562 21.186 6.542 1.00 88.06 819 SER A CA 1
ATOM 5991 C C . SER A 1 819 ? 14.080 22.023 5.366 1.00 88.06 819 SER A C 1
ATOM 5993 O O . SER A 1 819 ? 13.686 21.824 4.217 1.00 88.06 819 SER A O 1
ATOM 5995 N N . GLN A 1 820 ? 15.043 22.917 5.626 1.00 90.38 820 GLN A N 1
ATOM 5996 C CA . GLN A 1 820 ? 15.735 23.655 4.559 1.00 90.38 820 GLN A CA 1
ATOM 5997 C C . GLN A 1 820 ? 16.439 22.708 3.571 1.00 90.38 820 GLN A C 1
ATOM 5999 O O . GLN A 1 820 ? 16.465 22.979 2.375 1.00 90.38 820 GLN A O 1
ATOM 6004 N N . GLY A 1 821 ? 16.961 21.573 4.049 1.00 90.88 821 GLY A N 1
ATOM 6005 C CA . GLY A 1 821 ? 17.579 20.562 3.192 1.00 90.88 821 GLY A CA 1
ATOM 6006 C C . GLY A 1 821 ? 16.581 19.889 2.246 1.00 90.88 821 GLY A C 1
ATOM 6007 O O . GLY A 1 821 ? 16.927 19.636 1.098 1.00 90.88 821 GLY A O 1
ATOM 6008 N N . ASN A 1 822 ? 15.339 19.660 2.684 1.00 93.38 822 ASN A N 1
ATOM 6009 C CA . ASN A 1 822 ? 14.266 19.137 1.835 1.00 93.38 822 ASN A CA 1
ATOM 6010 C C . ASN A 1 822 ? 13.834 20.189 0.795 1.00 93.38 822 ASN A C 1
ATOM 6012 O O . ASN A 1 822 ? 13.697 19.882 -0.387 1.00 93.38 822 ASN A O 1
ATOM 6016 N N . THR A 1 823 ? 13.738 21.464 1.189 1.00 94.25 823 THR A N 1
ATOM 6017 C CA . THR A 1 823 ? 13.525 22.582 0.251 1.00 94.25 823 THR A CA 1
ATOM 6018 C C . THR A 1 823 ? 14.621 22.640 -0.821 1.00 94.25 823 THR A C 1
ATOM 6020 O O . THR A 1 823 ? 14.310 22.712 -2.009 1.00 94.25 823 THR A O 1
ATOM 6023 N N . ASN A 1 824 ? 15.895 22.536 -0.423 1.00 93.56 824 ASN A N 1
ATOM 6024 C CA . ASN A 1 824 ? 17.035 22.504 -1.345 1.00 93.56 824 ASN A CA 1
ATOM 6025 C C . ASN A 1 824 ? 16.994 21.255 -2.247 1.00 93.56 824 ASN A C 1
ATOM 6027 O O . ASN A 1 824 ? 17.214 21.358 -3.449 1.00 93.56 824 ASN A O 1
ATOM 6031 N N . CYS A 1 825 ? 16.646 20.091 -1.691 1.00 93.88 825 CYS A N 1
ATOM 6032 C CA . CYS A 1 825 ? 16.477 18.840 -2.430 1.00 93.88 825 CYS A CA 1
ATOM 6033 C C . CYS A 1 825 ? 15.419 18.957 -3.536 1.00 93.88 825 CYS A C 1
ATOM 6035 O O . CYS A 1 825 ? 15.676 18.602 -4.685 1.00 93.88 825 CYS A O 1
ATOM 6037 N N . ASN A 1 826 ? 14.247 19.506 -3.213 1.00 92.38 826 ASN A N 1
ATOM 6038 C CA . ASN A 1 826 ? 13.165 19.674 -4.181 1.00 92.38 826 ASN A CA 1
ATOM 6039 C C . ASN A 1 826 ? 13.496 20.736 -5.247 1.00 92.38 826 ASN A C 1
ATOM 6041 O O . ASN A 1 826 ? 13.049 20.605 -6.383 1.00 92.38 826 ASN A O 1
ATOM 6045 N N . ALA A 1 827 ? 14.324 21.737 -4.925 1.00 92.75 827 ALA A N 1
ATOM 6046 C CA . ALA A 1 827 ? 14.853 22.690 -5.904 1.00 92.75 827 ALA A CA 1
ATOM 6047 C C . ALA A 1 827 ? 15.957 22.097 -6.809 1.00 92.75 827 ALA A C 1
ATOM 6049 O O . ALA A 1 827 ? 16.076 22.500 -7.964 1.00 92.75 827 ALA A O 1
ATOM 6050 N N . ALA A 1 828 ? 16.751 21.145 -6.307 1.00 88.50 828 ALA A N 1
ATOM 6051 C CA . ALA A 1 828 ? 17.865 20.524 -7.031 1.00 88.50 828 ALA A CA 1
ATOM 6052 C C . ALA A 1 828 ? 17.441 19.431 -8.036 1.00 88.50 828 ALA A C 1
ATOM 6054 O O . ALA A 1 828 ? 18.253 19.010 -8.861 1.00 88.50 828 ALA A O 1
ATOM 6055 N N . GLY A 1 829 ? 16.191 18.957 -7.978 1.00 89.81 829 GLY A N 1
ATOM 6056 C CA . GLY A 1 829 ? 15.662 17.955 -8.908 1.00 89.81 829 GLY A CA 1
ATOM 6057 C C . GLY A 1 829 ? 16.505 16.675 -8.923 1.00 89.81 829 GLY A C 1
ATOM 6058 O O . GLY A 1 829 ? 16.730 16.071 -7.878 1.00 89.81 829 GLY A O 1
ATOM 6059 N N . ALA A 1 830 ? 17.002 16.284 -10.101 1.00 85.69 830 ALA A N 1
ATOM 6060 C CA . ALA A 1 830 ? 17.817 15.079 -10.290 1.00 85.69 830 ALA A CA 1
ATOM 6061 C C . ALA A 1 830 ? 19.155 15.082 -9.515 1.00 85.69 830 ALA A C 1
ATOM 6063 O O . ALA A 1 830 ? 19.703 14.015 -9.247 1.00 85.69 830 ALA A O 1
ATOM 6064 N N . SER A 1 831 ? 19.672 16.249 -9.110 1.00 88.00 831 SER A N 1
ATOM 6065 C CA . SER A 1 831 ? 20.859 16.334 -8.243 1.00 88.00 831 SER A CA 1
ATOM 6066 C C . SER A 1 831 ? 20.549 16.098 -6.758 1.00 88.00 831 SER A C 1
ATOM 6068 O O . SER A 1 831 ? 21.477 16.023 -5.953 1.00 88.00 831 SER A O 1
ATOM 6070 N N . CYS A 1 832 ? 19.275 15.945 -6.371 1.00 94.44 832 CYS A N 1
ATOM 6071 C CA . CYS A 1 832 ? 18.916 15.369 -5.079 1.00 94.44 832 CYS A CA 1
ATOM 6072 C C . CYS A 1 832 ? 18.685 13.860 -5.209 1.00 94.44 832 CYS A C 1
ATOM 6074 O O . CYS A 1 832 ? 17.720 13.414 -5.827 1.00 94.44 832 CYS A O 1
ATOM 6076 N N . ILE A 1 833 ? 19.537 13.067 -4.561 1.00 94.88 833 ILE A N 1
ATOM 6077 C CA . ILE A 1 833 ? 19.407 11.611 -4.553 1.00 94.88 833 ILE A CA 1
ATOM 6078 C C . ILE A 1 833 ? 18.432 11.202 -3.448 1.00 94.88 833 ILE A C 1
ATOM 6080 O O . ILE A 1 833 ? 18.663 11.494 -2.273 1.00 94.88 833 ILE A O 1
ATOM 6084 N N . LYS A 1 834 ? 17.346 10.520 -3.828 1.00 94.94 834 LYS A N 1
ATOM 6085 C CA . LYS A 1 834 ? 16.306 9.994 -2.929 1.00 94.94 834 LYS A CA 1
ATOM 6086 C C . LYS A 1 834 ? 16.322 8.463 -2.921 1.00 94.94 834 LYS A C 1
ATOM 6088 O O . LYS A 1 834 ? 16.692 7.848 -3.917 1.00 94.94 834 LYS A O 1
ATOM 6093 N N . CYS A 1 835 ? 15.920 7.847 -1.812 1.00 92.81 835 CYS A N 1
ATOM 6094 C CA . CYS A 1 835 ? 15.816 6.393 -1.679 1.00 92.81 835 CYS A CA 1
ATOM 6095 C C . CYS A 1 835 ? 14.668 5.981 -0.741 1.00 92.81 835 CYS A C 1
ATOM 6097 O O . CYS A 1 835 ? 14.443 6.593 0.309 1.00 92.81 835 CYS A O 1
ATOM 6099 N N . LEU A 1 836 ? 13.940 4.928 -1.126 1.00 89.56 836 LEU A N 1
ATOM 6100 C CA . LEU A 1 836 ? 12.768 4.416 -0.403 1.00 89.56 836 LEU A CA 1
ATOM 6101 C C . LEU A 1 836 ? 13.075 3.151 0.414 1.00 89.56 836 LEU A C 1
ATOM 6103 O O . LEU A 1 836 ? 12.551 2.993 1.516 1.00 89.56 836 LEU A O 1
ATOM 6107 N N . GLU A 1 837 ? 13.945 2.271 -0.075 1.00 86.81 837 GLU A N 1
ATOM 6108 C CA . GLU A 1 837 ? 14.195 0.963 0.539 1.00 86.81 837 GLU A CA 1
ATOM 6109 C C . GLU A 1 837 ? 15.124 1.043 1.755 1.00 86.81 837 GLU A C 1
ATOM 6111 O O . GLU A 1 837 ? 16.230 1.567 1.671 1.00 86.81 837 GLU A O 1
ATOM 6116 N N . GLY A 1 838 ? 14.684 0.497 2.893 1.00 83.44 838 GLY A N 1
ATOM 6117 C CA . GLY A 1 838 ? 15.479 0.414 4.124 1.00 83.44 838 GLY A CA 1
ATOM 6118 C C . GLY A 1 838 ? 15.617 1.729 4.908 1.00 83.44 838 GLY A C 1
ATOM 6119 O O . GLY A 1 838 ? 15.472 2.836 4.384 1.00 83.44 838 GLY A O 1
ATOM 6120 N N . ASN A 1 839 ? 15.894 1.618 6.208 1.00 90.50 839 ASN A N 1
ATOM 6121 C CA . ASN A 1 839 ? 16.245 2.771 7.042 1.00 90.50 839 ASN A CA 1
ATOM 6122 C C . ASN A 1 839 ? 17.706 3.172 6.786 1.00 90.50 839 ASN A C 1
ATOM 6124 O O . ASN A 1 839 ? 18.576 2.311 6.683 1.00 90.50 839 ASN A O 1
ATOM 6128 N N . GLY A 1 840 ? 17.986 4.474 6.687 1.00 90.12 840 GLY A N 1
ATOM 6129 C CA . GLY A 1 840 ? 19.354 4.976 6.476 1.00 90.12 840 GLY A CA 1
ATOM 6130 C C . GLY A 1 840 ? 19.944 4.676 5.093 1.00 90.12 840 GLY A C 1
ATOM 6131 O O . GLY A 1 840 ? 21.161 4.682 4.918 1.00 90.12 840 GLY A O 1
ATOM 6132 N N . CYS A 1 841 ? 19.104 4.441 4.081 1.00 91.56 841 CYS A N 1
ATOM 6133 C CA . CYS A 1 841 ? 19.558 4.228 2.702 1.00 91.56 841 CYS A CA 1
ATOM 6134 C C . CYS A 1 841 ? 20.377 5.412 2.146 1.00 91.56 841 CYS A C 1
ATOM 6136 O O . CYS A 1 841 ? 21.242 5.239 1.291 1.00 91.56 841 CYS A O 1
ATOM 6138 N N . ASN A 1 842 ? 20.191 6.612 2.704 1.00 92.19 842 ASN A N 1
ATOM 6139 C CA . ASN A 1 842 ? 20.969 7.811 2.404 1.00 92.19 842 ASN A CA 1
ATOM 6140 C C . ASN A 1 842 ? 22.331 7.855 3.140 1.00 92.19 842 ASN A C 1
ATOM 6142 O O . ASN A 1 842 ? 22.723 8.902 3.656 1.00 92.19 842 ASN A O 1
ATOM 6146 N N . SER A 1 843 ? 23.047 6.728 3.200 1.00 88.88 843 SER A N 1
ATOM 6147 C CA . SER A 1 843 ? 24.314 6.535 3.938 1.00 88.88 843 SER A CA 1
ATOM 6148 C C . SER A 1 843 ? 25.587 6.729 3.102 1.00 88.88 843 SER A C 1
ATOM 6150 O O . SER A 1 843 ? 26.661 6.961 3.663 1.00 88.88 843 SER A O 1
ATOM 6152 N N . LEU A 1 844 ? 25.488 6.664 1.767 1.00 88.19 844 LEU A N 1
ATOM 6153 C CA . LEU A 1 844 ? 26.631 6.789 0.850 1.00 88.19 844 LEU A CA 1
ATOM 6154 C C . LEU A 1 844 ? 27.426 8.083 1.084 1.00 88.19 844 LEU A C 1
ATOM 6156 O O . LEU A 1 844 ? 26.848 9.133 1.375 1.00 88.19 844 LEU A O 1
ATOM 6160 N N . ALA A 1 845 ? 28.752 8.026 0.928 1.00 88.81 845 ALA A N 1
ATOM 6161 C CA . ALA A 1 845 ? 29.592 9.220 1.002 1.00 88.81 845 ALA A CA 1
ATOM 6162 C C . ALA A 1 845 ? 29.138 10.243 -0.051 1.00 88.81 845 ALA A C 1
ATOM 6164 O O . ALA A 1 845 ? 28.976 9.910 -1.222 1.00 88.81 845 ALA A O 1
ATOM 6165 N N . ALA A 1 846 ? 28.939 11.493 0.364 1.00 88.50 846 ALA A N 1
ATOM 6166 C CA . ALA A 1 846 ? 28.507 12.565 -0.529 1.00 88.50 846 ALA A CA 1
ATOM 6167 C C . ALA A 1 846 ? 29.648 13.123 -1.398 1.00 88.50 846 ALA A C 1
ATOM 6169 O O . ALA A 1 846 ? 29.405 13.957 -2.266 1.00 88.50 846 ALA A O 1
ATOM 6170 N N . ARG A 1 847 ? 30.882 12.668 -1.154 1.00 89.12 847 ARG A N 1
ATOM 6171 C CA . ARG A 1 847 ? 32.101 13.017 -1.883 1.00 89.12 847 ARG A CA 1
ATOM 6172 C C . ARG A 1 847 ? 32.940 11.756 -2.068 1.00 89.12 847 ARG A C 1
ATOM 6174 O O . ARG A 1 847 ? 33.159 11.024 -1.101 1.00 89.12 847 ARG A O 1
ATOM 6181 N N . SER A 1 848 ? 33.415 11.513 -3.281 1.00 88.19 848 SER A N 1
ATOM 6182 C CA . SER A 1 848 ? 34.256 10.371 -3.639 1.00 88.19 848 SER A CA 1
ATOM 6183 C C . SER A 1 848 ? 35.482 10.821 -4.432 1.00 88.19 848 SER A C 1
ATOM 6185 O O . SER A 1 848 ? 35.458 11.837 -5.125 1.00 88.19 848 SER A O 1
ATOM 6187 N N . ALA A 1 849 ? 36.570 10.056 -4.321 1.00 88.00 849 ALA A N 1
ATOM 6188 C CA . ALA A 1 849 ? 37.779 10.326 -5.088 1.00 88.00 849 ALA A CA 1
ATOM 6189 C C . ALA A 1 849 ? 37.502 10.175 -6.598 1.00 88.00 849 ALA A C 1
ATOM 6191 O O . ALA A 1 849 ? 36.817 9.220 -6.980 1.00 88.00 849 ALA A O 1
ATOM 6192 N N . PRO A 1 850 ? 38.066 11.048 -7.455 1.00 89.62 850 PRO A N 1
ATOM 6193 C CA . PRO A 1 850 ? 37.865 10.991 -8.899 1.00 89.62 850 PRO A CA 1
ATOM 6194 C C . PRO A 1 850 ? 38.288 9.635 -9.455 1.00 89.62 850 PRO A C 1
ATOM 6196 O O . PRO A 1 850 ? 39.344 9.103 -9.089 1.00 89.62 850 PRO A O 1
ATOM 6199 N N . THR A 1 851 ? 37.469 9.062 -10.331 1.00 90.69 851 THR A N 1
ATOM 6200 C CA . THR A 1 851 ? 37.728 7.759 -10.969 1.00 90.69 851 THR A CA 1
ATOM 6201 C C . THR A 1 851 ? 38.208 7.909 -12.404 1.00 90.69 851 THR A C 1
ATOM 6203 O O . THR A 1 851 ? 38.928 7.041 -12.903 1.00 90.69 851 THR A O 1
ATOM 6206 N N . LEU A 1 852 ? 37.860 9.028 -13.036 1.00 93.50 852 LEU A N 1
ATOM 6207 C CA . LEU A 1 852 ? 38.158 9.325 -14.422 1.00 93.50 852 LEU A CA 1
ATOM 6208 C C . LEU A 1 852 ? 39.618 9.759 -14.610 1.00 93.50 852 LEU A C 1
ATOM 6210 O O . LEU A 1 852 ? 40.231 10.420 -13.767 1.00 93.50 852 LEU A O 1
ATOM 6214 N N . SER A 1 853 ? 40.186 9.384 -15.752 1.00 94.38 853 SER A N 1
ATOM 6215 C CA . SER A 1 853 ? 41.485 9.854 -16.231 1.00 94.38 853 SER A CA 1
ATOM 6216 C C . SER A 1 853 ? 41.337 10.393 -17.648 1.00 94.38 853 SER A C 1
ATOM 6218 O O . SER A 1 853 ? 40.878 9.687 -18.546 1.00 94.38 853 SER A O 1
ATOM 6220 N N . CYS A 1 854 ? 41.724 11.649 -17.846 1.00 95.25 854 CYS A N 1
ATOM 6221 C CA . CYS A 1 854 ? 41.522 12.399 -19.082 1.00 95.25 854 CYS A CA 1
ATOM 6222 C C . CYS A 1 854 ? 42.864 12.842 -19.662 1.00 95.25 854 CYS A C 1
ATOM 6224 O O . CYS A 1 854 ? 43.836 13.037 -18.934 1.00 95.25 854 CYS A O 1
ATOM 6226 N N . ILE A 1 855 ? 42.908 13.094 -20.967 1.00 94.38 855 ILE A N 1
ATOM 6227 C CA . ILE A 1 855 ? 44.005 13.850 -21.572 1.00 94.38 855 ILE A CA 1
ATOM 6228 C C . ILE A 1 855 ? 43.935 15.295 -21.065 1.00 94.38 855 ILE A C 1
ATOM 6230 O O . ILE A 1 855 ? 42.859 15.907 -21.092 1.00 94.38 855 ILE A O 1
ATOM 6234 N N . LYS A 1 856 ? 45.070 15.843 -20.618 1.00 93.69 856 LYS A N 1
ATOM 6235 C CA . LYS A 1 856 ? 45.198 17.227 -20.142 1.00 93.69 856 LYS A CA 1
ATOM 6236 C C . LYS A 1 856 ? 46.244 17.965 -20.975 1.00 93.69 856 LYS A C 1
ATOM 6238 O O . LYS A 1 856 ? 47.398 17.560 -21.017 1.00 93.69 856 LYS A O 1
ATOM 6243 N N . CYS A 1 857 ? 45.847 19.041 -21.652 1.00 92.06 857 CYS A N 1
ATOM 6244 C CA . CYS A 1 857 ? 46.768 19.891 -22.414 1.00 92.06 857 CYS A CA 1
ATOM 6245 C C . CYS A 1 857 ? 46.210 21.311 -22.590 1.00 92.06 857 CYS A C 1
ATOM 6247 O O . CYS A 1 857 ? 44.996 21.534 -22.530 1.00 92.06 857 CYS A O 1
ATOM 6249 N N . ALA A 1 858 ? 47.112 22.281 -22.759 1.00 89.50 858 ALA A N 1
ATOM 6250 C CA . ALA A 1 858 ? 46.815 23.713 -22.742 1.00 89.50 858 ALA A CA 1
ATOM 6251 C C . ALA A 1 858 ? 46.933 24.363 -24.132 1.00 89.50 858 ALA A C 1
ATOM 6253 O O . ALA A 1 858 ? 47.624 23.862 -25.013 1.00 89.50 858 ALA A O 1
ATOM 6254 N N . ALA A 1 859 ? 46.320 25.540 -24.304 1.00 85.94 859 ALA A N 1
ATOM 6255 C CA . ALA A 1 859 ? 46.191 26.229 -25.597 1.00 85.94 859 ALA A CA 1
ATOM 6256 C C . ALA A 1 859 ? 47.515 26.676 -26.257 1.00 85.94 859 ALA A C 1
ATOM 6258 O O . ALA A 1 859 ? 47.512 27.112 -27.406 1.00 85.94 859 ALA A O 1
ATOM 6259 N N . ASN A 1 860 ? 48.643 26.605 -25.547 1.00 85.44 860 ASN A N 1
ATOM 6260 C CA . ASN A 1 860 ? 49.979 26.876 -26.084 1.00 85.44 860 ASN A CA 1
ATOM 6261 C C . ASN A 1 860 ? 50.728 25.608 -26.534 1.00 85.44 860 ASN A C 1
ATOM 6263 O O . ASN A 1 860 ? 51.794 25.729 -27.134 1.00 85.44 860 ASN A O 1
ATOM 6267 N N . ASP A 1 861 ? 50.201 24.418 -26.244 1.00 87.88 861 ASP A N 1
ATOM 6268 C CA . ASP A 1 861 ? 50.749 23.151 -26.713 1.00 87.88 861 ASP A CA 1
ATOM 6269 C C . ASP A 1 861 ? 50.139 22.796 -28.074 1.00 87.88 861 ASP A C 1
ATOM 6271 O O . ASP A 1 861 ? 48.938 22.552 -28.186 1.00 87.88 861 ASP A O 1
ATOM 6275 N N . VAL A 1 862 ? 50.964 22.767 -29.121 1.00 83.38 862 VAL A N 1
ATOM 6276 C CA . VAL A 1 862 ? 50.534 22.410 -30.482 1.00 83.38 862 VAL A CA 1
ATOM 6277 C C . VAL A 1 862 ? 50.163 20.933 -30.620 1.00 83.38 862 VAL A C 1
ATOM 6279 O O . VAL A 1 862 ? 49.373 20.602 -31.503 1.00 83.38 862 VAL A O 1
ATOM 6282 N N . ALA A 1 863 ? 50.661 20.055 -29.740 1.00 88.50 863 ALA A N 1
ATOM 6283 C CA . ALA A 1 863 ? 50.261 18.651 -29.700 1.00 88.50 863 ALA A CA 1
ATOM 6284 C C . ALA A 1 863 ? 48.808 18.483 -29.227 1.00 88.50 863 ALA A C 1
ATOM 6286 O O . ALA A 1 863 ? 48.171 17.495 -29.571 1.00 88.50 863 ALA A O 1
ATOM 6287 N N . CYS A 1 864 ? 48.228 19.470 -28.533 1.00 91.69 864 CYS A N 1
ATOM 6288 C CA . CYS A 1 864 ? 46.853 19.397 -28.033 1.00 91.69 864 CYS A CA 1
ATOM 6289 C C . CYS A 1 864 ? 45.793 19.313 -29.155 1.00 91.69 864 CYS A C 1
ATOM 6291 O O . CYS A 1 864 ? 44.719 18.737 -28.951 1.00 91.69 864 CYS A O 1
ATOM 6293 N N . LEU A 1 865 ? 46.105 19.828 -30.356 1.00 90.75 865 LEU A N 1
ATOM 6294 C CA . LEU A 1 865 ? 45.303 19.623 -31.573 1.00 90.75 865 LEU A CA 1
ATOM 6295 C C . LEU A 1 865 ? 45.345 18.191 -32.097 1.00 90.75 865 LEU A C 1
ATOM 6297 O O . LEU A 1 865 ? 44.440 17.801 -32.824 1.00 90.75 865 LEU A O 1
ATOM 6301 N N . TRP A 1 866 ? 46.382 17.431 -31.776 1.00 91.25 866 TRP A N 1
ATOM 6302 C CA . TRP A 1 866 ? 46.566 16.074 -32.263 1.00 91.25 866 TRP A CA 1
ATOM 6303 C C . TRP A 1 866 ? 45.853 15.069 -31.351 1.00 91.25 866 TRP A C 1
ATOM 6305 O O . TRP A 1 866 ? 45.237 15.437 -30.343 1.00 91.25 866 TRP A O 1
ATOM 6315 N N . GLY A 1 867 ? 45.864 13.804 -31.754 1.00 89.12 867 GLY A N 1
ATOM 6316 C CA . GLY A 1 867 ? 45.388 12.694 -30.947 1.00 89.12 867 GLY A CA 1
ATOM 6317 C C . GLY A 1 867 ? 46.404 12.311 -29.872 1.00 89.12 867 GLY A C 1
ATOM 6318 O O . GLY A 1 867 ? 47.582 12.657 -29.954 1.00 89.12 867 GLY A O 1
ATOM 6319 N N . PHE A 1 868 ? 45.959 11.561 -28.872 1.00 90.00 868 PHE A N 1
ATOM 6320 C CA . PHE A 1 868 ? 46.815 11.057 -27.797 1.00 90.00 868 PHE A CA 1
ATOM 6321 C C . PHE A 1 868 ? 46.637 9.547 -27.643 1.00 90.00 868 PHE A C 1
ATOM 6323 O O . PHE A 1 868 ? 45.555 9.020 -27.891 1.00 90.00 868 PHE A O 1
ATOM 6330 N N . SER A 1 869 ? 47.699 8.852 -27.237 1.00 83.19 869 SER A N 1
ATOM 6331 C CA . SER A 1 869 ? 47.619 7.459 -26.799 1.00 83.19 869 SER A CA 1
ATOM 6332 C C . SER A 1 869 ? 47.070 7.374 -25.373 1.00 83.19 869 SER A C 1
ATOM 6334 O O . SER A 1 869 ? 47.238 8.299 -24.576 1.00 83.19 869 SER A O 1
ATOM 6336 N N . ASP A 1 870 ? 46.500 6.226 -25.007 1.00 77.69 870 ASP A N 1
ATOM 6337 C CA . ASP A 1 870 ? 45.975 5.986 -23.652 1.00 77.69 870 ASP A CA 1
ATOM 6338 C C . ASP A 1 870 ? 47.058 6.078 -22.561 1.00 77.69 870 ASP A C 1
ATOM 6340 O O . ASP A 1 870 ? 46.757 6.290 -21.390 1.00 77.69 870 ASP A O 1
ATOM 6344 N N . SER A 1 871 ? 48.340 5.987 -22.932 1.00 80.94 871 SER A N 1
ATOM 6345 C CA . SER A 1 871 ? 49.479 6.213 -22.034 1.00 80.94 871 SER A CA 1
ATOM 6346 C C . SER A 1 871 ? 49.669 7.677 -21.607 1.00 80.94 871 SER A C 1
ATOM 6348 O O . SER A 1 871 ? 50.481 7.934 -20.723 1.00 80.94 871 SER A O 1
ATOM 6350 N N . ALA A 1 872 ? 48.967 8.628 -22.232 1.00 86.75 872 ALA A N 1
ATOM 6351 C CA . ALA A 1 872 ? 49.041 10.062 -21.939 1.00 86.75 872 ALA A CA 1
ATOM 6352 C C . ALA A 1 872 ? 47.872 10.575 -21.070 1.00 86.75 872 ALA A C 1
ATOM 6354 O O . ALA A 1 872 ? 47.671 11.785 -20.957 1.00 86.75 872 ALA A O 1
ATOM 6355 N N . VAL A 1 873 ? 47.074 9.680 -20.471 1.00 91.50 873 VAL A N 1
ATOM 6356 C CA . VAL A 1 873 ? 46.011 10.080 -19.536 1.00 91.50 873 VAL A CA 1
ATOM 6357 C C . VAL A 1 873 ? 46.566 10.523 -18.188 1.00 91.50 873 VAL A C 1
ATOM 6359 O O . VAL A 1 873 ? 47.441 9.887 -17.604 1.00 91.50 873 VAL A O 1
ATOM 6362 N N . GLU A 1 874 ? 45.963 11.570 -17.635 1.00 93.88 874 GLU A N 1
ATOM 6363 C CA . GLU A 1 874 ? 46.172 11.998 -16.258 1.00 93.88 874 GLU A CA 1
ATOM 6364 C C . GLU A 1 874 ? 44.869 11.854 -15.471 1.00 93.88 874 GLU A C 1
ATOM 6366 O O . GLU A 1 874 ? 43.797 12.272 -15.923 1.00 93.88 874 GLU A O 1
ATOM 6371 N N . ARG A 1 875 ? 44.950 11.299 -14.258 1.00 93.06 875 ARG A N 1
ATOM 6372 C CA . ARG A 1 875 ? 43.790 11.190 -13.363 1.00 93.06 875 ARG A CA 1
ATOM 6373 C C . ARG A 1 875 ? 43.217 12.577 -13.061 1.00 93.06 875 ARG A C 1
ATOM 6375 O O . ARG A 1 875 ? 43.975 13.529 -12.849 1.00 93.06 875 ARG A O 1
ATOM 6382 N N . CYS A 1 876 ? 41.895 12.709 -13.026 1.00 94.19 876 CYS A N 1
ATOM 6383 C CA . CYS A 1 876 ? 41.251 13.904 -12.485 1.00 94.19 876 CYS A CA 1
ATOM 6384 C C . CYS A 1 876 ? 41.630 14.084 -11.002 1.00 94.19 876 CYS A C 1
ATOM 6386 O O . CYS A 1 876 ? 42.040 13.127 -10.340 1.00 94.19 876 CYS A O 1
ATOM 6388 N N . VAL A 1 877 ? 41.603 15.322 -10.505 1.00 92.44 877 VAL A N 1
ATOM 6389 C CA . VAL A 1 877 ? 42.181 15.687 -9.196 1.00 92.44 877 VAL A CA 1
ATOM 6390 C C . VAL A 1 877 ? 41.110 16.142 -8.209 1.00 92.44 877 VAL A C 1
ATOM 6392 O O . VAL A 1 877 ? 41.230 15.858 -7.019 1.00 92.44 877 VAL A O 1
ATOM 6395 N N . ASN A 1 878 ? 40.066 16.820 -8.685 1.00 89.62 878 ASN A N 1
ATOM 6396 C CA . ASN A 1 878 ? 38.958 17.251 -7.841 1.00 89.62 878 ASN A CA 1
ATOM 6397 C C . ASN A 1 878 ? 37.977 16.100 -7.570 1.00 89.62 878 ASN A C 1
ATOM 6399 O O . ASN A 1 878 ? 37.644 15.326 -8.463 1.00 89.62 878 ASN A O 1
ATOM 6403 N N . ASP A 1 879 ? 37.499 16.016 -6.328 1.00 88.50 879 ASP A N 1
ATOM 6404 C CA . ASP A 1 879 ? 36.548 14.988 -5.903 1.00 88.50 879 ASP A CA 1
ATOM 6405 C C . ASP A 1 879 ? 35.162 15.157 -6.538 1.00 88.50 879 ASP A C 1
ATOM 6407 O O . ASP A 1 879 ? 34.685 16.271 -6.774 1.00 88.50 879 ASP A O 1
ATOM 6411 N N . VAL A 1 880 ? 34.498 14.023 -6.751 1.00 89.69 880 VAL A N 1
ATOM 6412 C CA . VAL A 1 880 ? 33.155 13.932 -7.325 1.00 89.69 880 VAL A CA 1
ATOM 6413 C C . VAL A 1 880 ? 32.131 14.008 -6.200 1.00 89.69 880 VAL A C 1
ATOM 6415 O O . VAL A 1 880 ? 32.239 13.298 -5.199 1.00 89.69 880 VAL A O 1
ATOM 6418 N N . TRP A 1 881 ? 31.124 14.864 -6.354 1.00 89.56 881 TRP A N 1
ATOM 6419 C CA . TRP A 1 881 ? 30.036 14.997 -5.387 1.00 89.56 881 TRP A CA 1
ATOM 6420 C C . TRP A 1 881 ? 28.835 14.144 -5.794 1.00 89.56 881 TRP A C 1
ATOM 6422 O O . TRP A 1 881 ? 28.544 13.980 -6.981 1.00 89.56 881 TRP A O 1
ATOM 6432 N N . ILE A 1 882 ? 28.105 13.619 -4.813 1.00 88.62 882 ILE A N 1
ATOM 6433 C CA . ILE A 1 882 ? 26.860 12.884 -5.056 1.00 88.62 882 ILE A CA 1
ATOM 6434 C C . ILE A 1 882 ? 25.847 13.784 -5.789 1.00 88.62 882 ILE A C 1
ATOM 6436 O O . ILE A 1 882 ? 25.706 14.961 -5.462 1.00 88.62 882 ILE A O 1
ATOM 6440 N N . GLY A 1 883 ? 25.182 13.247 -6.816 1.00 85.81 883 GLY A N 1
ATOM 6441 C CA . GLY A 1 883 ? 24.319 14.036 -7.707 1.00 85.81 883 GLY A CA 1
ATOM 6442 C C . GLY A 1 883 ? 25.059 14.853 -8.782 1.00 85.81 883 GLY A C 1
ATOM 6443 O O . GLY A 1 883 ? 24.418 15.648 -9.471 1.00 85.81 883 GLY A O 1
ATOM 6444 N N . THR A 1 884 ? 26.377 14.662 -8.952 1.00 86.31 884 THR A N 1
ATOM 6445 C CA . THR A 1 884 ? 27.186 15.239 -10.048 1.00 86.31 884 THR A CA 1
ATOM 6446 C C . THR A 1 884 ? 27.842 14.146 -10.901 1.00 86.31 884 THR A C 1
ATOM 6448 O O . THR A 1 884 ? 28.093 13.045 -10.412 1.00 86.31 884 THR A O 1
ATOM 6451 N N . GLN A 1 885 ? 28.120 14.437 -12.177 1.00 84.44 885 GLN A N 1
ATOM 6452 C CA . GLN A 1 885 ? 28.733 13.494 -13.122 1.00 84.44 885 GLN A CA 1
ATOM 6453 C C . GLN A 1 885 ? 30.168 13.915 -13.481 1.00 84.44 885 GLN A C 1
ATOM 6455 O O . GLN A 1 885 ? 30.410 15.042 -13.914 1.00 84.44 885 GLN A O 1
ATOM 6460 N N . GLU A 1 886 ? 31.122 12.994 -13.336 1.00 88.19 886 GLU A N 1
ATOM 6461 C CA . GLU A 1 886 ? 32.523 13.191 -13.728 1.00 88.19 886 GLU A CA 1
ATOM 6462 C C . GLU A 1 886 ? 32.673 13.050 -15.257 1.00 88.19 886 GLU A C 1
ATOM 6464 O O . GLU A 1 886 ? 32.281 12.034 -15.830 1.00 88.19 886 GLU A O 1
ATOM 6469 N N . THR A 1 887 ? 33.224 14.064 -15.938 1.00 93.44 887 THR A N 1
ATOM 6470 C CA . THR A 1 887 ? 33.394 14.067 -17.407 1.00 93.44 887 THR A CA 1
ATOM 6471 C C . THR A 1 887 ? 34.740 14.654 -17.842 1.00 93.44 887 THR A C 1
ATOM 6473 O O . THR A 1 887 ? 35.245 15.615 -17.252 1.00 93.44 887 THR A O 1
ATOM 6476 N N . CYS A 1 888 ? 35.313 14.112 -18.917 1.00 94.94 888 CYS A N 1
ATOM 6477 C CA . CYS A 1 888 ? 36.405 14.753 -19.643 1.00 94.94 888 CYS A CA 1
ATOM 6478 C C . CYS A 1 888 ? 35.839 15.794 -20.614 1.00 94.94 888 CYS A C 1
ATOM 6480 O O . CYS A 1 888 ? 34.682 15.703 -21.027 1.00 94.94 888 CYS A O 1
ATOM 6482 N N . TYR A 1 889 ? 36.671 16.742 -21.044 1.00 95.12 889 TYR A N 1
ATOM 6483 C CA . TYR A 1 889 ? 36.337 17.674 -22.115 1.00 95.12 889 TYR A CA 1
ATOM 6484 C C . TYR A 1 889 ? 37.472 17.894 -23.118 1.00 95.12 889 TYR A C 1
ATOM 6486 O O . TYR A 1 889 ? 38.655 17.707 -22.806 1.00 95.12 889 TYR A O 1
ATOM 6494 N N . ARG A 1 890 ? 37.102 18.342 -24.324 1.00 92.69 890 ARG A N 1
ATOM 6495 C CA . ARG A 1 890 ? 38.005 18.934 -25.321 1.00 92.69 890 ARG A CA 1
ATOM 6496 C C . ARG A 1 890 ? 37.347 20.109 -26.050 1.00 92.69 890 ARG A C 1
ATOM 6498 O O . ARG A 1 890 ? 36.156 20.061 -26.344 1.00 92.69 890 ARG A O 1
ATOM 6505 N N . MET A 1 891 ? 38.123 21.140 -26.380 1.00 91.94 891 MET A N 1
ATOM 6506 C CA . MET A 1 891 ? 37.666 22.293 -27.170 1.00 91.94 891 MET A CA 1
ATOM 6507 C C . MET A 1 891 ? 38.806 22.931 -27.972 1.00 91.94 891 MET A C 1
ATOM 6509 O O . MET A 1 891 ? 39.960 22.888 -27.549 1.00 91.94 891 MET A O 1
ATOM 6513 N N . ILE A 1 892 ? 38.488 23.569 -29.100 1.00 88.94 892 ILE A N 1
ATOM 6514 C CA . ILE A 1 892 ? 39.447 24.383 -29.867 1.00 88.94 892 ILE A CA 1
ATOM 6515 C C . ILE A 1 892 ? 39.647 25.734 -29.158 1.00 88.94 892 ILE A C 1
ATOM 6517 O O . ILE A 1 892 ? 38.695 26.333 -28.661 1.00 88.94 892 ILE A O 1
ATOM 6521 N N . SER A 1 893 ? 40.888 26.224 -29.116 1.00 85.25 893 SER A N 1
ATOM 6522 C CA . SER A 1 893 ? 41.271 27.496 -28.498 1.00 85.25 893 SER A CA 1
ATOM 6523 C C . SER A 1 893 ? 42.314 28.217 -29.355 1.00 85.25 893 SER A C 1
ATOM 6525 O O . SER A 1 893 ? 43.507 27.911 -29.327 1.00 85.25 893 SER A O 1
ATOM 6527 N N . GLY A 1 894 ? 41.853 29.178 -30.162 1.00 82.94 894 GLY A N 1
ATOM 6528 C CA . GLY A 1 894 ? 42.705 29.918 -31.095 1.00 82.94 894 GLY A CA 1
ATOM 6529 C C . GLY A 1 894 ? 43.312 29.004 -32.162 1.00 82.94 894 GLY A C 1
ATOM 6530 O O . GLY A 1 894 ? 42.585 28.388 -32.935 1.00 82.94 894 GLY A O 1
ATOM 6531 N N . SER A 1 895 ? 44.644 28.932 -32.207 1.00 82.31 895 SER A N 1
ATOM 6532 C CA . SER A 1 895 ? 45.402 28.045 -33.101 1.00 82.31 895 SER A CA 1
ATOM 6533 C C . SER A 1 895 ? 45.843 26.733 -32.437 1.00 82.31 895 SER A C 1
ATOM 6535 O O . SER A 1 895 ? 46.724 26.064 -32.973 1.00 82.31 895 SER A O 1
ATOM 6537 N N . SER A 1 896 ? 45.287 26.381 -31.272 1.00 86.44 896 SER A N 1
ATOM 6538 C CA . SER A 1 896 ? 45.438 25.052 -30.672 1.00 86.44 896 SER A CA 1
ATOM 6539 C C . SER A 1 896 ? 44.114 24.551 -30.067 1.00 86.44 896 SER A C 1
ATOM 6541 O O . SER A 1 896 ? 43.037 25.005 -30.452 1.00 86.44 896 SER A O 1
ATOM 6543 N N . ALA A 1 897 ? 44.174 23.612 -29.126 1.00 91.31 897 ALA A N 1
ATOM 6544 C CA . ALA A 1 897 ? 43.057 23.102 -28.343 1.00 91.31 897 ALA A CA 1
ATOM 6545 C C . ALA A 1 897 ? 43.357 23.146 -26.834 1.00 91.31 897 ALA A C 1
ATOM 6547 O O . ALA A 1 897 ? 44.472 23.443 -26.411 1.00 91.31 897 ALA A O 1
ATOM 6548 N N . VAL A 1 898 ? 42.342 22.853 -26.022 1.00 92.69 898 VAL A N 1
ATOM 6549 C CA . VAL A 1 898 ? 42.448 22.600 -24.578 1.00 92.69 898 VAL A CA 1
ATOM 6550 C C . VAL A 1 898 ? 41.698 21.310 -24.264 1.00 92.69 898 VAL A C 1
ATOM 6552 O O . VAL A 1 898 ? 40.601 21.085 -24.784 1.00 92.69 898 VAL A O 1
ATOM 6555 N N . ARG A 1 899 ? 42.277 20.471 -23.403 1.00 93.88 899 ARG A N 1
ATOM 6556 C CA . ARG A 1 899 ? 41.690 19.207 -22.931 1.00 93.88 899 ARG A CA 1
ATOM 6557 C C . ARG A 1 899 ? 41.846 19.102 -21.414 1.00 93.88 899 ARG A C 1
ATOM 6559 O O . ARG A 1 899 ? 42.853 19.567 -20.879 1.00 93.88 899 ARG A O 1
ATOM 6566 N N . GLY A 1 900 ? 40.876 18.508 -20.720 1.00 94.00 900 GLY A N 1
ATOM 6567 C CA . GLY A 1 900 ? 40.958 18.296 -19.271 1.00 94.00 900 GLY A CA 1
ATOM 6568 C C . GLY A 1 900 ? 39.741 17.598 -18.664 1.00 94.00 900 GLY A C 1
ATOM 6569 O O . GLY A 1 900 ? 38.889 17.089 -19.387 1.00 94.00 900 GLY A O 1
ATOM 6570 N N . CYS A 1 901 ? 39.652 17.593 -17.332 1.00 95.06 901 CYS A N 1
ATOM 6571 C CA . CYS A 1 901 ? 38.468 17.150 -16.587 1.00 95.06 901 CYS A CA 1
ATOM 6572 C C . CYS A 1 901 ? 37.562 18.348 -16.277 1.00 95.06 901 CYS A C 1
ATOM 6574 O O . CYS A 1 901 ? 38.059 19.401 -15.869 1.00 95.06 901 CYS A O 1
ATOM 6576 N N . THR A 1 902 ? 36.243 18.206 -16.425 1.00 91.69 902 THR A N 1
ATOM 6577 C CA . THR A 1 902 ? 35.294 19.309 -16.179 1.00 91.69 902 THR A CA 1
ATOM 6578 C C . THR A 1 902 ? 35.283 19.742 -14.715 1.00 91.69 902 THR A C 1
ATOM 6580 O O . THR A 1 902 ? 35.284 20.939 -14.447 1.00 91.69 902 THR A O 1
ATOM 6583 N N . LEU A 1 903 ? 35.372 18.800 -13.770 1.00 89.62 903 LEU A N 1
ATOM 6584 C CA . LEU A 1 903 ? 35.446 19.102 -12.336 1.00 89.62 903 LEU A CA 1
ATOM 6585 C C . LEU A 1 903 ? 36.777 19.752 -11.923 1.00 89.62 903 LEU A C 1
ATOM 6587 O O . LEU A 1 903 ? 36.786 20.573 -11.008 1.00 89.62 903 LEU A O 1
ATOM 6591 N N . ASP A 1 904 ? 37.887 19.454 -12.612 1.00 91.81 904 ASP A N 1
ATOM 6592 C CA . ASP A 1 904 ? 39.177 20.130 -12.386 1.00 91.81 904 ASP A CA 1
ATOM 6593 C C . ASP A 1 904 ? 39.126 21.603 -12.850 1.00 91.81 904 ASP A C 1
ATOM 6595 O O . ASP A 1 904 ? 39.787 22.460 -12.267 1.00 91.81 904 ASP A O 1
ATOM 6599 N N . ASN A 1 905 ? 38.353 21.908 -13.904 1.00 87.50 905 ASN A N 1
ATOM 6600 C CA . ASN A 1 905 ? 38.313 23.220 -14.564 1.00 87.50 905 ASN A CA 1
ATOM 6601 C C . ASN A 1 905 ? 36.875 23.651 -14.956 1.00 87.50 905 ASN A C 1
ATOM 6603 O O . ASN A 1 905 ? 36.584 23.828 -16.146 1.00 87.50 905 ASN A O 1
ATOM 6607 N N . PRO A 1 906 ? 35.965 23.877 -13.987 1.00 82.50 906 PRO A N 1
ATOM 6608 C CA . PRO A 1 906 ? 34.525 24.024 -14.249 1.00 82.50 906 PRO A CA 1
ATOM 6609 C C . PRO A 1 906 ? 34.153 25.235 -15.117 1.00 82.50 906 PRO A C 1
ATOM 6611 O O . PRO A 1 906 ? 33.129 25.226 -15.794 1.00 82.50 906 PRO A O 1
ATOM 6614 N N . THR A 1 907 ? 34.990 26.275 -15.152 1.00 85.75 907 THR A N 1
ATOM 6615 C CA . THR A 1 907 ? 34.760 27.484 -15.961 1.00 85.75 907 THR A CA 1
ATOM 6616 C C . THR A 1 907 ? 35.232 27.373 -17.412 1.00 85.75 907 THR A C 1
ATOM 6618 O O . THR A 1 907 ? 34.852 28.214 -18.223 1.00 85.75 907 THR A O 1
ATOM 6621 N N . GLN A 1 908 ? 36.042 26.366 -17.763 1.00 84.25 908 GLN A N 1
ATOM 6622 C CA . GLN A 1 908 ? 36.548 26.185 -19.134 1.00 84.25 908 GLN A CA 1
ATOM 6623 C C . GLN A 1 908 ? 35.499 25.539 -20.050 1.00 84.25 908 GLN A C 1
ATOM 6625 O O . GLN A 1 908 ? 35.425 25.855 -21.235 1.00 84.25 908 GLN A O 1
ATOM 6630 N N . CYS A 1 909 ? 34.656 24.665 -19.491 1.00 85.31 909 CYS A N 1
ATOM 6631 C CA . CYS A 1 909 ? 33.656 23.893 -20.229 1.00 85.31 909 CYS A CA 1
ATOM 6632 C C . CYS A 1 909 ? 32.249 23.980 -19.588 1.00 85.31 909 CYS A C 1
ATOM 6634 O O . CYS A 1 909 ? 31.700 22.958 -19.156 1.00 85.31 909 CYS A O 1
ATOM 6636 N N . PRO A 1 910 ? 31.654 25.185 -19.483 1.00 82.00 910 PRO A N 1
ATOM 6637 C CA . PRO A 1 910 ? 30.281 25.336 -19.007 1.00 82.00 910 PRO A CA 1
ATOM 6638 C C . PRO A 1 910 ? 29.295 24.732 -20.017 1.00 82.00 910 PRO A C 1
ATOM 6640 O O . PRO A 1 910 ? 29.566 24.720 -21.216 1.00 82.00 910 PRO A O 1
ATOM 6643 N N . ASP A 1 911 ? 28.126 24.281 -19.557 1.00 76.19 911 ASP A N 1
ATOM 6644 C CA . ASP A 1 911 ? 27.108 23.638 -20.415 1.00 76.19 911 ASP A CA 1
ATOM 6645 C C . ASP A 1 911 ? 26.560 24.549 -21.526 1.00 76.19 911 ASP A C 1
ATOM 6647 O O . ASP A 1 911 ? 26.036 24.077 -22.529 1.00 76.19 911 ASP A O 1
ATOM 6651 N N . SER A 1 912 ? 26.733 25.866 -21.391 1.00 77.69 912 SER A N 1
ATOM 6652 C CA . SER A 1 912 ? 26.394 26.851 -22.422 1.00 77.69 912 SER A CA 1
ATOM 6653 C C . SER A 1 912 ? 27.390 26.923 -23.590 1.00 77.69 912 SER A C 1
ATOM 6655 O O . SER A 1 912 ? 27.107 27.602 -24.578 1.00 77.69 912 SER A O 1
ATOM 6657 N N . ASN A 1 913 ? 28.555 26.269 -23.505 1.00 81.44 913 ASN A N 1
ATOM 6658 C CA . ASN A 1 913 ? 29.590 26.315 -24.538 1.00 81.44 913 ASN A CA 1
ATOM 6659 C C . ASN A 1 913 ? 29.512 25.100 -25.476 1.00 81.44 913 ASN A C 1
ATOM 6661 O O . ASN A 1 913 ? 30.187 24.094 -25.268 1.00 81.44 913 ASN A O 1
ATOM 6665 N N . THR A 1 914 ? 28.751 25.230 -26.564 1.00 79.00 914 THR A N 1
ATOM 6666 C CA . THR A 1 914 ? 28.577 24.178 -27.585 1.00 79.00 914 THR A CA 1
ATOM 6667 C C . THR A 1 914 ? 29.850 23.820 -28.363 1.00 79.00 914 THR A C 1
ATOM 6669 O O . THR A 1 914 ? 29.879 22.790 -29.030 1.00 79.00 914 THR A O 1
ATOM 6672 N N . ALA A 1 915 ? 30.917 24.625 -28.275 1.00 83.19 915 ALA A N 1
ATOM 6673 C CA . ALA A 1 915 ? 32.231 24.285 -28.829 1.00 83.19 915 ALA A CA 1
ATOM 6674 C C . ALA A 1 915 ? 33.071 23.394 -27.890 1.00 83.19 915 ALA A C 1
ATOM 6676 O O . ALA A 1 915 ? 34.181 22.995 -28.252 1.00 83.19 915 ALA A O 1
ATOM 6677 N N . CYS A 1 916 ? 32.567 23.095 -26.687 1.00 90.50 916 CYS A N 1
ATOM 6678 C CA . CYS A 1 916 ? 33.194 22.180 -25.748 1.00 90.50 916 CYS A CA 1
ATOM 6679 C C . CYS A 1 916 ? 32.509 20.808 -25.774 1.00 90.50 916 CYS A C 1
ATOM 6681 O O . CYS A 1 916 ? 31.354 20.664 -25.382 1.00 90.50 916 CYS A O 1
ATOM 6683 N N . ILE A 1 917 ? 33.243 19.788 -26.218 1.00 92.25 917 ILE A N 1
ATOM 6684 C CA . ILE A 1 917 ? 32.760 18.407 -26.275 1.00 92.25 917 ILE A CA 1
ATOM 6685 C C . ILE A 1 917 ? 33.084 17.739 -24.941 1.00 92.25 917 ILE A C 1
ATOM 6687 O O . ILE A 1 917 ? 34.260 17.642 -24.580 1.00 92.25 917 ILE A O 1
ATOM 6691 N N . LYS A 1 918 ? 32.052 17.271 -24.232 1.00 93.75 918 LYS A N 1
ATOM 6692 C CA . LYS A 1 918 ? 32.164 16.476 -22.999 1.00 93.75 918 LYS A CA 1
ATOM 6693 C C . LYS A 1 918 ? 32.012 14.987 -23.306 1.00 93.75 918 LYS A C 1
ATOM 6695 O O . LYS A 1 918 ? 31.312 14.625 -24.246 1.00 93.75 918 LYS A O 1
ATOM 6700 N N . CYS A 1 919 ? 32.645 14.131 -22.511 1.00 92.88 919 CYS A N 1
ATOM 6701 C CA . CYS A 1 919 ? 32.489 12.680 -22.608 1.00 92.88 919 CYS A CA 1
ATOM 6702 C C . CYS A 1 919 ? 32.753 11.985 -21.264 1.00 92.88 919 CYS A C 1
ATOM 6704 O O . CYS A 1 919 ? 33.401 12.541 -20.372 1.00 92.88 919 CYS A O 1
ATOM 6706 N N . THR A 1 920 ? 32.251 10.760 -21.132 1.00 91.38 920 THR A N 1
ATOM 6707 C CA . THR A 1 920 ? 32.481 9.851 -20.003 1.00 91.38 920 THR A CA 1
ATOM 6708 C C . THR A 1 920 ? 33.429 8.719 -20.419 1.00 91.38 920 THR A C 1
ATOM 6710 O O . THR A 1 920 ? 33.480 8.337 -21.587 1.00 91.38 920 THR A O 1
ATOM 6713 N N . GLY A 1 921 ? 34.184 8.174 -19.461 1.00 90.94 921 GLY A N 1
ATOM 6714 C CA . GLY A 1 921 ? 35.154 7.096 -19.696 1.00 90.94 921 GLY A CA 1
ATOM 6715 C C . GLY A 1 921 ? 36.605 7.572 -19.848 1.00 90.94 921 GLY A C 1
ATOM 6716 O O . GLY A 1 921 ? 36.885 8.681 -20.303 1.00 90.94 921 GLY A O 1
ATOM 6717 N N . ASN A 1 922 ? 37.549 6.732 -19.417 1.00 92.88 922 ASN A N 1
ATOM 6718 C CA . ASN A 1 922 ? 38.975 7.065 -19.445 1.00 92.88 922 ASN A CA 1
ATOM 6719 C C . ASN A 1 922 ? 39.450 7.333 -20.878 1.00 92.88 922 ASN A C 1
ATOM 6721 O O . ASN A 1 922 ? 39.012 6.665 -21.808 1.00 92.88 922 ASN A O 1
ATOM 6725 N N . ALA A 1 923 ? 40.342 8.311 -21.044 1.00 91.19 923 ALA A N 1
ATOM 6726 C CA . ALA A 1 923 ? 40.868 8.753 -22.337 1.00 91.19 923 ALA A CA 1
ATOM 6727 C C . ALA A 1 923 ? 39.823 9.224 -23.374 1.00 91.19 923 ALA A C 1
ATOM 6729 O O . ALA A 1 923 ? 40.218 9.559 -24.484 1.00 91.19 923 ALA A O 1
ATOM 6730 N N . CYS A 1 924 ? 38.520 9.324 -23.065 1.00 92.12 924 CYS A N 1
ATOM 6731 C CA . CYS A 1 924 ? 37.483 9.601 -24.078 1.00 92.12 924 CYS A CA 1
ATOM 6732 C C . CYS A 1 924 ? 37.694 10.927 -24.844 1.00 92.12 924 CYS A C 1
ATOM 6734 O O . CYS A 1 924 ? 37.216 11.118 -25.965 1.00 92.12 924 CYS A O 1
ATOM 6736 N N . ASN A 1 925 ? 38.456 11.858 -24.260 1.00 93.12 925 ASN A N 1
ATOM 6737 C CA . ASN A 1 925 ? 38.866 13.106 -24.885 1.00 93.12 925 ASN A CA 1
ATOM 6738 C C . ASN A 1 925 ? 40.204 13.006 -25.655 1.00 93.12 925 ASN A C 1
ATOM 6740 O O . ASN A 1 925 ? 40.853 14.036 -25.822 1.00 93.12 925 ASN A O 1
ATOM 6744 N N . SER A 1 926 ? 40.615 11.829 -26.144 1.00 91.31 926 SER A N 1
ATOM 6745 C CA . SER A 1 926 ? 41.881 11.602 -26.871 1.00 91.31 926 SER A CA 1
ATOM 6746 C C . SER A 1 926 ? 41.841 11.878 -28.377 1.00 91.31 926 SER A C 1
ATOM 6748 O O . SER A 1 926 ? 42.877 12.222 -28.938 1.00 91.31 926 SER A O 1
ATOM 6750 N N . VAL A 1 927 ? 40.675 11.779 -29.031 1.00 89.88 927 VAL A N 1
ATOM 6751 C CA . VAL A 1 927 ? 40.521 11.924 -30.498 1.00 89.88 927 VAL A CA 1
ATOM 6752 C C . VAL A 1 927 ? 41.057 13.264 -31.013 1.00 89.88 927 VAL A C 1
ATOM 6754 O O . VAL A 1 927 ? 40.859 14.314 -30.389 1.00 89.88 927 VAL A O 1
ATOM 6757 N N . THR A 1 928 ? 41.734 13.233 -32.160 1.00 89.25 928 THR A N 1
ATOM 6758 C CA . THR A 1 928 ? 42.384 14.403 -32.757 1.00 89.25 928 THR A CA 1
ATOM 6759 C C . THR A 1 928 ? 41.418 15.510 -33.227 1.00 89.25 928 THR A C 1
ATOM 6761 O O . THR A 1 928 ? 40.266 15.257 -33.572 1.00 89.25 928 THR A O 1
ATOM 6764 N N . PHE A 1 929 ? 41.904 16.756 -33.256 1.00 89.06 929 PHE A N 1
ATOM 6765 C CA . PHE A 1 929 ? 41.306 17.885 -33.988 1.00 89.06 929 PHE A CA 1
ATOM 6766 C C . PHE A 1 929 ? 42.026 18.173 -35.319 1.00 89.06 929 PHE A C 1
ATOM 6768 O O . PHE A 1 929 ? 41.412 18.731 -36.226 1.00 89.06 929 PHE A O 1
ATOM 6775 N N . LYS A 1 930 ? 43.316 17.821 -35.445 1.00 89.31 930 LYS A N 1
ATOM 6776 C CA . LYS A 1 930 ? 44.110 17.956 -36.674 1.00 89.31 930 LYS A CA 1
ATOM 6777 C C . LYS A 1 930 ? 44.567 16.588 -37.179 1.00 89.31 930 LYS A C 1
ATOM 6779 O O . LYS A 1 930 ? 45.090 15.772 -36.429 1.00 89.31 930 LYS A O 1
ATOM 6784 N N . TYR A 1 931 ? 44.446 16.392 -38.481 1.00 90.19 931 TYR A N 1
ATOM 6785 C CA . TYR A 1 931 ? 45.002 15.250 -39.188 1.00 90.19 931 TYR A CA 1
ATOM 6786 C C . TYR A 1 931 ? 46.186 15.715 -40.046 1.00 90.19 931 TYR A C 1
ATOM 6788 O O . TYR A 1 931 ? 46.188 16.842 -40.551 1.00 90.19 931 TYR A O 1
ATOM 6796 N N . GLN A 1 932 ? 47.191 14.858 -40.191 1.00 92.88 932 GLN A N 1
ATOM 6797 C CA . GLN A 1 932 ? 48.313 15.043 -41.108 1.00 92.88 932 GLN A CA 1
ATOM 6798 C C . GLN A 1 932 ? 47.812 14.985 -42.557 1.00 92.88 932 GLN A C 1
ATOM 6800 O O . GLN A 1 932 ? 46.858 14.262 -42.852 1.00 92.88 932 GLN A O 1
ATOM 6805 N N . GLN A 1 933 ? 48.463 15.712 -43.467 1.00 93.50 933 GLN A N 1
ATOM 6806 C CA . GLN A 1 933 ? 48.271 15.524 -44.908 1.00 93.50 933 GLN A CA 1
ATOM 6807 C C . GLN A 1 933 ? 49.550 15.009 -45.574 1.00 93.50 933 GLN A C 1
ATOM 6809 O O . GLN A 1 933 ? 50.635 15.503 -45.267 1.00 93.50 933 GLN A O 1
ATOM 6814 N N . CYS A 1 934 ? 49.427 14.044 -46.488 1.00 94.50 934 CYS A N 1
ATOM 6815 C CA . CYS A 1 934 ? 50.538 13.406 -47.208 1.00 94.50 934 CYS A CA 1
ATOM 6816 C C . CYS A 1 934 ? 50.138 13.049 -48.643 1.00 94.50 934 CYS A C 1
ATOM 6818 O O . CYS A 1 934 ? 48.959 12.860 -48.930 1.00 94.50 934 CYS A O 1
ATOM 6820 N N . LEU A 1 935 ? 51.103 12.934 -49.556 1.00 93.44 935 LEU A N 1
ATOM 6821 C CA . LEU A 1 935 ? 50.876 12.313 -50.863 1.00 93.44 935 LEU A CA 1
ATOM 6822 C C . LEU A 1 935 ? 50.768 10.793 -50.672 1.00 93.44 935 LEU A C 1
ATOM 6824 O O . LEU A 1 935 ? 51.602 10.204 -49.979 1.00 93.44 935 LEU A O 1
ATOM 6828 N N . HIS A 1 936 ? 49.777 10.172 -51.317 1.00 92.75 936 HIS A N 1
ATOM 6829 C CA . HIS A 1 936 ? 49.595 8.719 -51.368 1.00 92.75 936 HIS A CA 1
ATOM 6830 C C . HIS A 1 936 ? 49.671 8.226 -52.813 1.00 92.75 936 HIS A C 1
ATOM 6832 O O . HIS A 1 936 ? 48.827 8.586 -53.634 1.00 92.75 936 HIS A O 1
ATOM 6838 N N . CYS A 1 937 ? 50.664 7.393 -53.114 1.00 91.44 937 CYS A N 1
ATOM 6839 C CA . CYS A 1 937 ? 50.781 6.691 -54.391 1.00 91.44 937 CYS A CA 1
ATOM 6840 C C . CYS A 1 937 ? 51.734 5.494 -54.272 1.00 91.44 937 CYS A C 1
ATOM 6842 O O . CYS A 1 937 ? 52.527 5.422 -53.329 1.00 91.44 937 CYS A O 1
ATOM 6844 N N . SER A 1 938 ? 51.683 4.578 -55.238 1.00 92.69 938 SER A N 1
ATOM 6845 C CA . SER A 1 938 ? 52.655 3.493 -55.379 1.00 92.69 938 SER A CA 1
ATOM 6846 C C . SER A 1 938 ? 52.992 3.255 -56.850 1.00 92.69 938 SER A C 1
ATOM 6848 O O . SER A 1 938 ? 52.089 3.114 -57.667 1.00 92.69 938 SER A O 1
ATOM 6850 N N . SER A 1 939 ? 54.275 3.183 -57.212 1.00 91.19 939 SER A N 1
ATOM 6851 C CA . SER A 1 939 ? 54.694 3.059 -58.621 1.00 91.19 939 SER A CA 1
ATOM 6852 C C . SER A 1 939 ? 54.459 1.674 -59.245 1.00 91.19 939 SER A C 1
ATOM 6854 O O . SER A 1 939 ? 54.737 1.493 -60.427 1.00 91.19 939 SER A O 1
ATOM 6856 N N . ASP A 1 940 ? 53.983 0.698 -58.462 1.00 90.31 940 ASP A N 1
ATOM 6857 C CA . ASP A 1 940 ? 53.479 -0.609 -58.919 1.00 90.31 940 ASP A CA 1
ATOM 6858 C C . ASP A 1 940 ? 51.954 -0.620 -59.140 1.00 90.31 940 ASP A C 1
ATOM 6860 O O . ASP A 1 940 ? 51.413 -1.597 -59.659 1.00 90.31 940 ASP A O 1
ATOM 6864 N N . THR A 1 941 ? 51.255 0.460 -58.774 1.00 91.00 941 THR A N 1
ATOM 6865 C CA . THR A 1 941 ? 49.821 0.626 -59.025 1.00 91.00 941 THR A CA 1
ATOM 6866 C C . THR A 1 941 ? 49.603 1.144 -60.445 1.00 91.00 941 THR A C 1
ATOM 6868 O O . THR A 1 941 ? 50.186 2.149 -60.849 1.00 91.00 941 THR A O 1
ATOM 6871 N N . GLU A 1 942 ? 48.744 0.460 -61.202 1.00 86.25 942 GLU A N 1
ATOM 6872 C CA . GLU A 1 942 ? 48.387 0.824 -62.578 1.00 86.25 942 GLU A CA 1
ATOM 6873 C C . GLU A 1 942 ? 47.819 2.254 -62.636 1.00 86.25 942 GLU A C 1
ATOM 6875 O O . GLU A 1 942 ? 46.889 2.601 -61.904 1.00 86.25 942 GLU A O 1
ATOM 6880 N N . GLY A 1 943 ? 48.403 3.102 -63.487 1.00 82.69 943 GLY A N 1
ATOM 6881 C CA . GLY A 1 943 ? 48.086 4.529 -63.574 1.00 82.69 943 GLY A CA 1
ATOM 6882 C C . GLY A 1 943 ? 48.769 5.422 -62.527 1.00 82.69 943 GLY A C 1
ATOM 6883 O O . GLY A 1 943 ? 48.445 6.608 -62.458 1.00 82.69 943 GLY A O 1
ATOM 6884 N N . GLN A 1 944 ? 49.688 4.887 -61.712 1.00 89.81 944 GLN A N 1
ATOM 6885 C CA . GLN A 1 944 ? 50.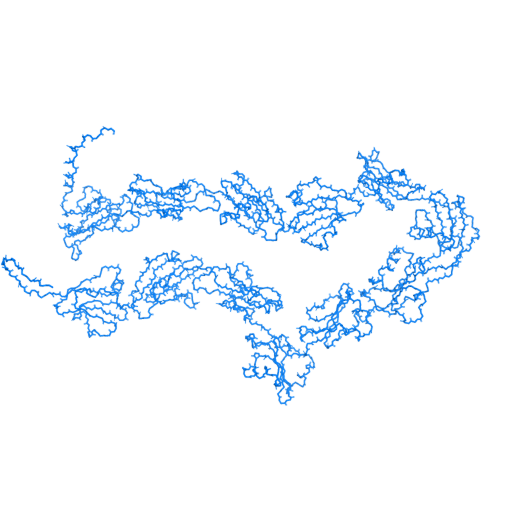521 5.646 -60.765 1.00 89.81 944 GLN A CA 1
ATOM 6886 C C . GLN A 1 944 ? 52.030 5.485 -61.022 1.00 89.81 944 GLN A C 1
ATOM 6888 O O . GLN A 1 944 ? 52.860 5.733 -60.143 1.00 89.81 944 GLN A O 1
ATOM 6893 N N . GLU A 1 945 ? 52.424 5.108 -62.238 1.00 88.69 945 GLU A N 1
ATOM 6894 C CA . GLU A 1 945 ? 53.817 4.825 -62.603 1.00 88.69 945 GLU A CA 1
ATOM 6895 C C . GLU A 1 945 ? 54.735 6.048 -62.392 1.00 88.69 945 GLU A C 1
ATOM 6897 O O . GLU A 1 945 ? 55.927 5.902 -62.118 1.00 88.69 945 GLU A O 1
ATOM 6902 N N . SER A 1 946 ? 54.176 7.267 -62.452 1.00 87.25 946 SER A N 1
ATOM 6903 C CA . SER A 1 946 ? 54.892 8.524 -62.196 1.00 87.25 946 SER A CA 1
ATOM 6904 C C . SER A 1 946 ? 55.185 8.808 -60.713 1.00 87.25 946 SER A C 1
ATOM 6906 O O . SER A 1 946 ? 55.967 9.713 -60.424 1.00 87.25 946 SER A O 1
ATOM 6908 N N . CYS A 1 947 ? 54.649 8.024 -59.766 1.00 87.25 947 CYS A N 1
ATOM 6909 C CA . CYS A 1 947 ? 54.810 8.218 -58.314 1.00 87.25 947 CYS A CA 1
ATOM 6910 C C . CYS A 1 947 ? 56.281 8.343 -57.852 1.00 87.25 947 CYS A C 1
ATOM 6912 O O . CYS A 1 947 ? 56.594 9.062 -56.893 1.00 87.25 947 CYS A O 1
ATOM 6914 N N . GLY A 1 948 ? 57.205 7.664 -58.540 1.00 82.75 948 GLY A N 1
ATOM 6915 C CA . GLY A 1 948 ? 58.643 7.759 -58.278 1.00 82.75 948 GLY A CA 1
ATOM 6916 C C . GLY A 1 948 ? 59.321 8.996 -58.876 1.00 82.75 948 GLY A C 1
ATOM 6917 O O . GLY A 1 948 ? 60.200 9.573 -58.232 1.00 82.75 948 GLY A O 1
ATOM 6918 N N . SER A 1 949 ? 58.918 9.406 -60.083 1.00 80.94 949 SER A N 1
ATOM 6919 C CA . SER A 1 949 ? 59.634 10.388 -60.911 1.00 80.94 949 SER A CA 1
ATOM 6920 C C . SER A 1 949 ? 59.030 11.793 -60.908 1.00 80.94 949 SER A C 1
ATOM 6922 O O . SER A 1 949 ? 59.786 12.757 -60.870 1.00 80.94 949 SER A O 1
ATOM 6924 N N . GLU A 1 950 ? 57.700 11.915 -60.929 1.00 84.44 950 GLU A N 1
ATOM 6925 C CA . GLU A 1 950 ? 56.963 13.189 -61.018 1.00 84.44 950 GLU A CA 1
ATOM 6926 C C . GLU A 1 950 ? 55.921 13.311 -59.881 1.00 84.44 950 GLU A C 1
ATOM 6928 O O . GLU A 1 950 ? 54.721 13.455 -60.118 1.00 84.44 950 GLU A O 1
ATOM 6933 N N . PRO A 1 951 ? 56.347 13.263 -58.605 1.00 80.19 951 PRO A N 1
ATOM 6934 C CA . PRO A 1 951 ? 55.441 13.305 -57.449 1.00 80.19 951 PRO A CA 1
ATOM 6935 C C . PRO A 1 951 ? 54.565 14.562 -57.357 1.00 80.19 951 PRO A C 1
ATOM 6937 O O . PRO A 1 951 ? 53.516 14.521 -56.722 1.00 80.19 951 PRO A O 1
ATOM 6940 N N . THR A 1 952 ? 54.944 15.664 -58.012 1.00 81.38 952 THR A N 1
ATOM 6941 C CA . THR A 1 952 ? 54.141 16.902 -58.035 1.00 81.38 952 THR A CA 1
ATOM 6942 C C . THR A 1 952 ? 52.829 16.785 -58.824 1.00 81.38 952 THR A C 1
ATOM 6944 O O . THR A 1 952 ? 51.997 17.689 -58.757 1.00 81.38 952 THR A O 1
ATOM 6947 N N . GLU A 1 953 ? 52.600 15.670 -59.529 1.00 84.94 953 GLU A N 1
ATOM 6948 C CA . GLU A 1 953 ? 51.304 15.334 -60.137 1.00 84.94 953 GLU A CA 1
ATOM 6949 C C . GLU A 1 953 ? 50.247 14.888 -59.102 1.00 84.94 953 GLU A C 1
ATOM 6951 O O . GLU A 1 953 ? 49.054 14.875 -59.410 1.00 84.94 953 GLU A O 1
ATOM 6956 N N . TYR A 1 954 ? 50.656 14.562 -57.868 1.00 87.56 954 TYR A N 1
ATOM 6957 C CA . TYR A 1 954 ? 49.789 14.041 -56.807 1.00 87.56 954 TYR A CA 1
ATOM 6958 C C . TYR A 1 954 ? 49.514 15.113 -55.744 1.00 87.56 954 TYR A C 1
ATOM 6960 O O . TYR A 1 954 ? 50.419 15.781 -55.247 1.00 87.56 954 TYR A O 1
ATOM 6968 N N . SER A 1 955 ? 48.248 15.267 -55.349 1.00 88.38 955 SER A N 1
ATOM 6969 C CA . SER A 1 955 ? 47.847 16.159 -54.253 1.00 88.38 955 SER A CA 1
ATOM 6970 C C . SER A 1 955 ? 47.922 15.461 -52.896 1.00 88.38 955 SER A C 1
ATOM 6972 O O . SER A 1 955 ? 47.537 14.297 -52.786 1.00 88.38 955 SER A O 1
ATOM 6974 N N . SER A 1 956 ? 48.299 16.188 -51.843 1.00 89.94 956 SER A N 1
ATOM 6975 C CA . SER A 1 956 ? 48.231 15.675 -50.474 1.00 89.94 956 SER A CA 1
ATOM 6976 C C . SER A 1 956 ? 46.788 15.409 -50.028 1.00 89.94 956 SER A C 1
ATOM 6978 O O . SER A 1 956 ? 45.923 16.279 -50.152 1.00 89.94 956 SER A O 1
ATOM 6980 N N . THR A 1 957 ? 46.539 14.237 -49.451 1.00 92.44 957 THR A N 1
ATOM 6981 C CA . THR A 1 957 ? 45.263 13.838 -48.844 1.00 92.44 957 THR A CA 1
ATOM 6982 C C . THR A 1 957 ? 45.406 13.691 -47.331 1.00 92.44 957 THR A C 1
ATOM 6984 O O . THR A 1 957 ? 46.512 13.634 -46.796 1.00 92.44 957 THR A O 1
ATOM 6987 N N . GLN A 1 958 ? 44.278 13.688 -46.620 1.00 92.69 958 GLN A N 1
ATOM 6988 C CA . GLN A 1 958 ? 44.258 13.557 -45.167 1.00 92.69 958 GLN A CA 1
ATOM 6989 C C . GLN A 1 958 ? 44.559 12.114 -44.735 1.00 92.69 958 GLN A C 1
ATOM 6991 O O . GLN A 1 958 ? 43.862 11.189 -45.148 1.00 92.69 958 GLN A O 1
ATOM 6996 N N . CYS A 1 959 ? 45.539 11.943 -43.848 1.00 90.31 959 CYS A N 1
ATOM 6997 C CA . CYS A 1 959 ? 45.845 10.673 -43.196 1.00 90.31 959 CYS A CA 1
ATOM 6998 C C . CYS A 1 959 ? 44.646 10.166 -42.381 1.00 90.31 959 CYS A C 1
ATOM 7000 O O . CYS A 1 959 ? 43.942 10.955 -41.742 1.00 90.31 959 CYS A O 1
ATOM 7002 N N . SER A 1 960 ? 44.440 8.852 -42.341 1.00 85.44 960 SER A N 1
ATOM 7003 C CA . SER A 1 960 ? 43.266 8.224 -41.727 1.00 85.44 960 SER A CA 1
ATOM 7004 C C . SER A 1 960 ? 43.401 7.964 -40.212 1.00 85.44 960 SER A C 1
ATOM 7006 O O . SER A 1 960 ? 44.486 7.965 -39.616 1.00 85.44 960 SER A O 1
ATOM 7008 N N . GLY A 1 961 ? 42.249 7.755 -39.566 1.00 78.56 961 GLY A N 1
ATOM 7009 C CA . GLY A 1 961 ? 42.116 7.294 -38.181 1.00 78.56 961 GLY A CA 1
ATOM 7010 C C . GLY A 1 961 ? 42.397 8.336 -37.089 1.00 78.56 961 GLY A C 1
ATOM 7011 O O . GLY A 1 961 ? 43.462 8.951 -37.037 1.00 78.56 961 GLY A O 1
ATOM 7012 N N . ASP A 1 962 ? 41.470 8.418 -36.139 1.00 73.12 962 ASP A N 1
ATOM 7013 C CA . ASP A 1 962 ? 41.347 9.400 -35.048 1.00 73.12 962 ASP A CA 1
ATOM 7014 C C . ASP A 1 962 ? 42.558 9.534 -34.105 1.00 73.12 962 ASP A C 1
ATOM 7016 O O . ASP A 1 962 ? 42.792 10.584 -33.497 1.00 73.12 962 ASP A O 1
ATOM 7020 N N . SER A 1 963 ? 43.342 8.463 -33.983 1.00 69.56 963 SER A N 1
ATOM 7021 C CA . SER A 1 963 ? 44.532 8.336 -33.138 1.00 69.56 963 SER A CA 1
ATOM 7022 C C . SER A 1 963 ? 45.813 8.785 -33.859 1.00 69.56 963 SER A C 1
ATOM 7024 O O . SER A 1 963 ? 46.713 7.985 -34.105 1.00 69.56 963 SER A O 1
ATOM 7026 N N . GLN A 1 964 ? 45.898 10.041 -34.299 1.00 84.81 964 GLN A N 1
ATOM 7027 C CA . GLN A 1 964 ? 47.143 10.598 -34.860 1.00 84.81 964 GLN A CA 1
ATOM 7028 C C . GLN A 1 964 ? 47.905 11.366 -33.788 1.00 84.81 964 GLN A C 1
ATOM 7030 O O . GLN A 1 964 ? 47.577 12.517 -33.516 1.00 84.81 964 GLN A O 1
ATOM 7035 N N . THR A 1 965 ? 48.902 10.735 -33.166 1.00 87.00 965 THR A N 1
ATOM 7036 C CA . THR A 1 965 ? 49.750 11.406 -32.171 1.00 87.00 965 THR A CA 1
ATOM 7037 C C . THR A 1 965 ? 50.682 12.417 -32.826 1.00 87.00 965 THR A C 1
ATOM 7039 O O . THR A 1 965 ? 51.109 12.245 -33.967 1.00 87.00 965 THR A O 1
ATOM 7042 N N . TYR A 1 966 ? 51.047 13.466 -32.087 1.00 88.25 966 TYR A N 1
ATOM 7043 C CA . TYR A 1 966 ? 51.986 14.475 -32.582 1.00 88.25 966 TYR A CA 1
ATOM 7044 C C . TYR A 1 966 ? 53.346 13.868 -32.984 1.00 88.25 966 TYR A C 1
ATOM 7046 O O . TYR A 1 966 ? 53.930 14.275 -33.984 1.00 88.25 966 TYR A O 1
ATOM 7054 N N . GLU A 1 967 ? 53.843 12.858 -32.266 1.00 83.50 967 GLU A N 1
ATOM 7055 C CA . GLU A 1 967 ? 55.117 12.178 -32.576 1.00 83.50 967 GLU A CA 1
ATOM 7056 C C . GLU A 1 967 ? 55.021 11.172 -33.744 1.00 83.50 967 GLU A C 1
ATOM 7058 O O . GLU A 1 967 ? 56.027 10.874 -34.399 1.00 83.50 967 GLU A O 1
ATOM 7063 N N . GLY A 1 968 ? 53.811 10.666 -34.017 1.00 81.75 968 GLY A N 1
ATOM 7064 C CA . GLY A 1 968 ? 53.488 9.771 -35.135 1.00 81.75 968 GLY A CA 1
ATOM 7065 C C . GLY A 1 968 ? 53.029 10.485 -36.412 1.00 81.75 968 GLY A C 1
ATOM 7066 O O . GLY A 1 968 ? 52.679 9.818 -37.384 1.00 81.75 968 GLY A O 1
ATOM 7067 N N . ARG A 1 969 ? 53.003 11.827 -36.418 1.00 89.25 969 ARG A N 1
ATOM 7068 C CA . ARG A 1 969 ? 52.677 12.643 -37.601 1.00 89.25 969 ARG A CA 1
ATOM 7069 C C . ARG A 1 969 ? 53.744 12.508 -38.695 1.00 89.25 969 ARG A C 1
ATOM 7071 O O . ARG A 1 969 ? 54.792 11.908 -38.481 1.00 89.25 969 ARG A O 1
ATOM 7078 N N . GLY A 1 970 ? 53.497 13.123 -39.846 1.00 91.56 970 GLY A N 1
ATOM 7079 C CA . GLY A 1 970 ? 54.420 13.140 -40.980 1.00 91.56 970 GLY A CA 1
ATOM 7080 C C . GLY A 1 970 ? 54.131 12.100 -42.063 1.00 91.56 970 GLY A C 1
ATOM 7081 O O . GLY A 1 970 ? 53.183 11.316 -41.983 1.00 91.56 970 GLY A O 1
ATOM 7082 N N . CYS A 1 971 ? 54.967 12.127 -43.094 1.00 94.00 971 CYS A N 1
ATOM 7083 C CA . CYS A 1 971 ? 54.823 11.399 -44.349 1.00 94.00 971 CYS A CA 1
ATOM 7084 C C . CYS A 1 971 ? 56.099 10.622 -44.673 1.00 94.00 971 CYS A C 1
ATOM 7086 O O . CYS A 1 971 ? 57.181 10.991 -44.212 1.00 94.00 971 CYS A O 1
ATOM 7088 N N . TYR A 1 972 ? 55.984 9.583 -45.501 1.00 92.38 972 TYR A N 1
ATOM 7089 C CA . TYR A 1 972 ? 57.126 8.793 -45.963 1.00 92.38 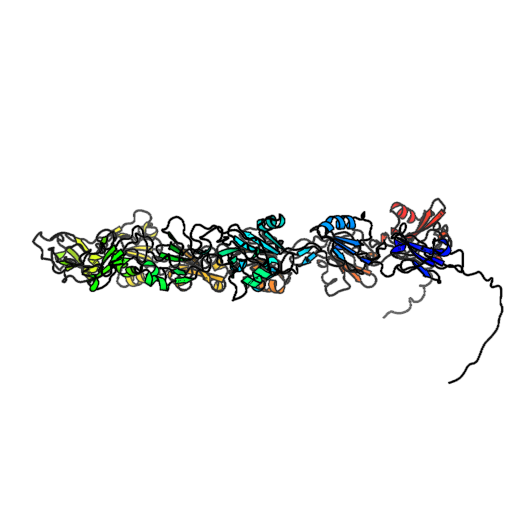972 TYR A CA 1
ATOM 7090 C C . TYR A 1 972 ? 57.206 8.678 -47.491 1.00 92.38 972 TYR A C 1
ATOM 7092 O O . TYR A 1 972 ? 56.220 8.877 -48.214 1.00 92.38 972 TYR A O 1
ATOM 7100 N N . VAL A 1 973 ? 58.405 8.324 -47.954 1.00 91.88 973 VAL A N 1
ATOM 7101 C CA . VAL A 1 973 ? 58.717 7.785 -49.282 1.00 91.88 973 VAL A CA 1
ATOM 7102 C C . VAL A 1 973 ? 59.573 6.539 -49.060 1.00 91.88 973 VAL A C 1
ATOM 7104 O O . VAL A 1 973 ? 60.653 6.648 -48.491 1.00 91.88 973 VAL A O 1
ATOM 7107 N N . LEU A 1 974 ? 59.079 5.375 -49.467 1.00 90.69 974 LEU A N 1
ATOM 7108 C CA . LEU A 1 974 ? 59.728 4.068 -49.352 1.00 90.69 974 LEU A CA 1
ATOM 7109 C C . LEU A 1 974 ? 60.057 3.560 -50.757 1.00 90.69 974 LEU A C 1
ATOM 7111 O O . LEU A 1 974 ? 59.219 3.670 -51.647 1.00 90.69 974 LEU A O 1
ATOM 7115 N N . VAL A 1 975 ? 61.239 2.990 -50.943 1.00 89.94 975 VAL A N 1
ATOM 7116 C CA . VAL A 1 975 ? 61.656 2.244 -52.131 1.00 89.94 975 VAL A CA 1
ATOM 7117 C C . VAL A 1 975 ? 61.940 0.819 -51.670 1.00 89.94 975 VAL A C 1
ATOM 7119 O O . VAL A 1 975 ? 62.785 0.627 -50.801 1.00 89.94 975 VAL A O 1
ATOM 7122 N N . ASP A 1 976 ? 61.204 -0.167 -52.182 1.00 84.69 976 ASP A N 1
ATOM 7123 C CA . ASP A 1 976 ? 61.425 -1.574 -51.814 1.00 84.69 976 ASP A CA 1
ATOM 7124 C C . ASP A 1 976 ? 62.510 -2.263 -52.667 1.00 84.69 976 ASP A C 1
ATOM 7126 O O . ASP A 1 976 ? 63.045 -1.678 -53.611 1.00 84.69 976 ASP A O 1
ATOM 7130 N N . ASP A 1 977 ? 62.853 -3.509 -52.314 1.00 83.06 977 ASP A N 1
ATOM 7131 C CA . ASP A 1 977 ? 63.928 -4.305 -52.937 1.00 83.06 977 ASP A CA 1
ATOM 7132 C C . ASP A 1 977 ? 63.768 -4.482 -54.465 1.00 83.06 977 ASP A C 1
ATOM 7134 O O . ASP A 1 977 ? 64.758 -4.670 -55.177 1.00 83.06 977 ASP A O 1
ATOM 7138 N N . ASP A 1 978 ? 62.532 -4.414 -54.977 1.00 82.94 978 ASP A N 1
ATOM 7139 C CA . ASP A 1 978 ? 62.204 -4.506 -56.407 1.00 82.94 978 ASP A CA 1
ATOM 7140 C C . ASP A 1 978 ? 62.210 -3.125 -57.109 1.00 82.94 978 ASP A C 1
ATOM 7142 O O . ASP A 1 978 ? 62.028 -3.031 -58.328 1.00 82.94 978 ASP A O 1
ATOM 7146 N N . GLY A 1 979 ? 62.470 -2.046 -56.363 1.00 82.12 979 GLY A N 1
ATOM 7147 C CA . GLY A 1 979 ? 62.567 -0.669 -56.847 1.00 82.12 979 GLY A CA 1
ATOM 7148 C C . GLY A 1 979 ? 61.237 0.088 -56.898 1.00 82.12 979 GLY A C 1
ATOM 7149 O O . GLY A 1 979 ? 61.168 1.136 -57.547 1.00 82.12 979 GLY A O 1
ATOM 7150 N N . VAL A 1 980 ? 60.179 -0.410 -56.249 1.00 88.75 980 VAL A N 1
ATOM 7151 C CA . VAL A 1 980 ? 58.868 0.248 -56.242 1.00 88.75 980 VAL A CA 1
ATOM 7152 C C . VAL A 1 980 ? 58.848 1.388 -55.231 1.00 88.75 980 VAL A C 1
ATOM 7154 O O . VAL A 1 980 ? 59.154 1.196 -54.056 1.00 88.75 980 VAL A O 1
ATOM 7157 N N . VAL A 1 981 ? 58.407 2.568 -55.670 1.00 90.62 981 VAL A N 1
ATOM 7158 C CA . VAL A 1 981 ? 58.273 3.758 -54.823 1.00 90.62 981 VAL A CA 1
ATOM 7159 C C . VAL A 1 981 ? 56.865 3.844 -54.241 1.00 90.62 981 VAL A C 1
ATOM 7161 O O . VAL A 1 981 ? 55.900 3.964 -54.990 1.00 90.62 981 VAL A O 1
ATOM 7164 N N . LYS A 1 982 ? 56.758 3.856 -52.911 1.00 92.62 982 LYS A N 1
ATOM 7165 C CA . LYS A 1 982 ? 55.523 3.951 -52.119 1.00 92.62 982 LYS A CA 1
ATOM 7166 C C . LYS A 1 982 ? 55.526 5.224 -51.274 1.00 92.62 982 LYS A C 1
ATOM 7168 O O . LYS A 1 982 ? 56.489 5.496 -50.562 1.00 92.62 982 LYS A O 1
ATOM 7173 N N . ARG A 1 983 ? 54.444 6.001 -51.325 1.00 92.69 983 ARG A N 1
ATOM 7174 C CA . ARG A 1 983 ? 54.241 7.236 -50.547 1.00 92.69 983 ARG A CA 1
ATOM 7175 C C . ARG A 1 983 ? 52.993 7.117 -49.682 1.00 92.69 983 ARG A C 1
ATOM 7177 O O . ARG A 1 983 ? 51.978 6.603 -50.149 1.00 92.69 983 ARG A O 1
ATOM 7184 N N . GLY A 1 984 ? 53.053 7.620 -48.453 1.00 92.50 984 GLY A N 1
ATOM 7185 C CA . GLY A 1 984 ? 51.908 7.618 -47.543 1.00 92.50 984 GLY A CA 1
ATOM 7186 C C . GLY A 1 984 ? 52.194 8.291 -46.203 1.00 92.50 984 GLY A C 1
ATOM 7187 O O . GLY A 1 984 ? 53.189 9.006 -46.046 1.00 92.50 984 GLY A O 1
ATOM 7188 N N . CYS A 1 985 ? 51.314 8.059 -45.230 1.00 93.31 985 CYS A N 1
ATOM 7189 C CA . CYS A 1 985 ? 51.420 8.626 -43.891 1.00 93.31 985 CYS A CA 1
ATOM 7190 C C . CYS A 1 985 ? 52.321 7.784 -42.992 1.00 93.31 985 CYS A C 1
ATOM 7192 O O . CYS A 1 985 ? 52.251 6.559 -42.979 1.00 93.31 985 CYS A O 1
ATOM 7194 N N . ALA A 1 986 ? 53.140 8.444 -42.175 1.00 90.62 986 ALA A N 1
ATOM 7195 C CA . ALA A 1 986 ? 54.068 7.780 -41.263 1.00 90.62 986 ALA A CA 1
ATOM 7196 C C . ALA A 1 986 ? 53.363 6.882 -40.226 1.00 90.62 986 ALA A C 1
ATOM 7198 O O . ALA A 1 986 ? 53.925 5.872 -39.814 1.00 90.62 986 ALA A O 1
ATOM 7199 N N . LYS A 1 987 ? 52.120 7.219 -39.856 1.00 87.31 987 LYS A N 1
ATOM 7200 C CA . LYS A 1 987 ? 51.243 6.411 -38.995 1.00 87.31 987 LYS A CA 1
ATOM 7201 C C . LYS A 1 987 ? 50.907 5.029 -39.577 1.00 87.31 987 LYS A C 1
ATOM 7203 O O . LYS A 1 987 ? 50.661 4.106 -38.808 1.00 87.31 987 LYS A O 1
ATOM 7208 N N . ASP A 1 988 ? 50.888 4.888 -40.901 1.00 88.94 988 ASP A N 1
ATOM 7209 C CA . ASP A 1 988 ? 50.510 3.635 -41.567 1.00 88.94 988 ASP A CA 1
ATOM 7210 C C . ASP A 1 988 ? 51.683 2.631 -41.610 1.00 88.94 988 ASP A C 1
ATOM 7212 O O . ASP A 1 988 ? 51.516 1.475 -42.001 1.00 88.94 988 ASP A O 1
ATOM 7216 N N . LEU A 1 989 ? 52.879 3.058 -41.182 1.00 88.25 989 LEU A N 1
ATOM 7217 C CA . LEU A 1 989 ? 54.063 2.218 -41.032 1.00 88.25 989 LEU A CA 1
ATOM 7218 C C . LEU A 1 989 ? 54.103 1.569 -39.642 1.00 88.25 989 LEU A C 1
ATOM 7220 O O . LEU A 1 989 ? 53.924 2.235 -38.625 1.00 88.25 989 LEU A O 1
ATOM 7224 N N . GLY A 1 990 ? 54.452 0.282 -39.579 1.00 84.56 990 GLY A N 1
ATOM 7225 C CA . GLY A 1 990 ? 54.782 -0.370 -38.307 1.00 84.56 990 GLY A CA 1
ATOM 7226 C C . GLY A 1 990 ? 56.082 0.172 -37.696 1.00 84.56 990 GLY A C 1
ATOM 7227 O O . GLY A 1 990 ? 56.999 0.548 -38.429 1.00 84.56 990 GLY A O 1
ATOM 7228 N N . ASP A 1 991 ? 56.191 0.150 -36.362 1.00 84.25 991 ASP A N 1
ATOM 7229 C CA . ASP A 1 991 ? 57.263 0.793 -35.573 1.00 84.25 991 ASP A CA 1
ATOM 7230 C C . ASP A 1 991 ? 58.687 0.576 -36.110 1.00 84.25 991 ASP A C 1
ATOM 7232 O O . ASP A 1 991 ? 59.497 1.506 -36.151 1.00 84.25 991 ASP A O 1
ATOM 7236 N N . GLN A 1 992 ? 59.006 -0.650 -36.540 1.00 86.69 992 GLN A N 1
ATOM 7237 C CA . GLN A 1 992 ? 60.322 -0.992 -37.083 1.00 86.69 992 GLN A CA 1
ATOM 7238 C C . GLN A 1 992 ? 60.614 -0.240 -38.390 1.00 86.69 992 GLN A C 1
ATOM 7240 O O . GLN A 1 992 ? 61.694 0.332 -38.533 1.00 86.69 992 GLN A O 1
ATOM 7245 N N . LEU A 1 993 ? 59.652 -0.207 -39.316 1.00 87.44 993 LEU A N 1
ATOM 7246 C CA . LEU A 1 993 ? 59.794 0.469 -40.603 1.00 87.44 993 LEU A CA 1
ATOM 7247 C C . LEU A 1 993 ? 59.744 1.991 -40.428 1.00 87.44 993 LEU A C 1
ATOM 7249 O O . LEU A 1 993 ? 60.564 2.697 -41.000 1.00 87.44 993 LEU A O 1
ATOM 7253 N N . LEU A 1 994 ? 58.883 2.502 -39.543 1.00 88.31 994 LEU A N 1
ATOM 7254 C CA . LEU A 1 994 ? 58.871 3.920 -39.175 1.00 88.31 994 LEU A CA 1
ATOM 7255 C C . LEU A 1 994 ? 60.222 4.377 -38.594 1.00 88.31 994 LEU A C 1
ATOM 7257 O O . LEU A 1 994 ? 60.717 5.448 -38.942 1.00 88.31 994 LEU A O 1
ATOM 7261 N N . THR A 1 995 ? 60.849 3.552 -37.750 1.00 87.44 995 THR A N 1
ATOM 7262 C CA . THR A 1 995 ? 62.192 3.816 -37.204 1.00 87.44 995 THR A CA 1
ATOM 7263 C C . THR A 1 995 ? 63.255 3.813 -38.305 1.00 87.44 995 THR A C 1
ATOM 7265 O O . THR A 1 995 ? 64.132 4.673 -38.308 1.00 87.44 995 THR A O 1
ATOM 7268 N N . GLN A 1 996 ? 63.159 2.894 -39.272 1.00 86.94 996 GLN A N 1
ATOM 7269 C CA . GLN A 1 996 ? 64.044 2.847 -40.440 1.00 86.94 996 GLN A CA 1
ATOM 7270 C C . GLN A 1 996 ? 63.879 4.080 -41.344 1.00 86.94 996 GLN A C 1
ATOM 7272 O O . GLN A 1 996 ? 64.884 4.627 -41.785 1.00 86.94 996 GLN A O 1
ATOM 7277 N N . CYS A 1 997 ? 62.651 4.548 -41.584 1.00 86.88 997 CYS A N 1
ATOM 7278 C CA . CYS A 1 997 ? 62.362 5.745 -42.386 1.00 86.88 997 CYS A CA 1
ATOM 7279 C C . CYS A 1 997 ? 62.771 7.059 -41.694 1.00 86.88 997 CYS A C 1
ATOM 7281 O O . CYS A 1 997 ? 63.027 8.058 -42.361 1.00 86.88 997 CYS A O 1
ATOM 7283 N N . LYS A 1 998 ? 62.828 7.071 -40.353 1.00 87.25 998 LYS A N 1
ATOM 7284 C CA . LYS A 1 998 ? 63.324 8.195 -39.535 1.00 87.25 998 LYS A CA 1
ATOM 7285 C C . LYS A 1 998 ? 64.859 8.222 -39.393 1.00 87.25 998 LYS A C 1
ATOM 7287 O O . LYS A 1 998 ? 65.378 9.127 -38.744 1.00 87.25 998 LYS A O 1
ATOM 7292 N N . SER A 1 999 ? 65.585 7.260 -39.968 1.00 84.56 999 SER A N 1
ATOM 7293 C CA . SER A 1 999 ? 67.053 7.209 -39.939 1.00 84.56 999 SER A CA 1
ATOM 7294 C C . SER A 1 999 ? 67.659 8.024 -41.085 1.00 84.56 999 SER A C 1
ATOM 7296 O O . SER A 1 999 ? 67.379 7.744 -42.246 1.00 84.56 999 SER A O 1
ATOM 7298 N N . GLU A 1 1000 ? 68.542 8.981 -40.780 1.00 73.00 1000 GLU A N 1
ATOM 7299 C CA . GLU A 1 1000 ? 69.214 9.818 -41.797 1.00 73.00 1000 GLU A CA 1
ATOM 7300 C C . GLU A 1 1000 ? 70.130 9.015 -42.746 1.00 73.00 1000 GLU A C 1
ATOM 7302 O O . GLU A 1 1000 ? 70.403 9.460 -43.858 1.00 73.00 1000 GLU A O 1
ATOM 7307 N N . ASP A 1 1001 ? 70.573 7.825 -42.324 1.00 71.00 1001 ASP A N 1
ATOM 7308 C CA . ASP A 1 1001 ? 71.450 6.928 -43.093 1.00 71.00 1001 ASP A CA 1
ATOM 7309 C C . ASP A 1 1001 ? 70.696 5.975 -44.054 1.00 71.00 1001 ASP A C 1
ATOM 7311 O O . ASP A 1 1001 ? 71.323 5.108 -44.665 1.00 71.00 1001 ASP A O 1
ATOM 7315 N N . ASN A 1 1002 ? 69.362 6.067 -44.162 1.00 74.12 1002 ASN A N 1
ATOM 7316 C CA . ASN A 1 1002 ? 68.558 5.139 -44.963 1.00 74.12 1002 ASN A CA 1
ATOM 7317 C C . ASN A 1 1002 ? 68.124 5.743 -46.314 1.00 74.12 1002 ASN A C 1
ATOM 7319 O O . ASN A 1 1002 ? 67.231 6.585 -46.377 1.00 74.12 1002 ASN A O 1
ATOM 7323 N N . GLU A 1 1003 ? 68.730 5.276 -47.409 1.00 70.31 1003 GLU A N 1
ATOM 7324 C CA . GLU A 1 1003 ? 68.365 5.686 -48.777 1.00 70.31 1003 GLU A CA 1
ATOM 7325 C C . GLU A 1 1003 ? 67.117 4.953 -49.319 1.00 70.31 1003 GLU A C 1
ATOM 7327 O O . GLU A 1 1003 ? 66.521 5.406 -50.295 1.00 70.31 1003 GLU A O 1
ATOM 7332 N N . GLU A 1 1004 ? 66.692 3.858 -48.676 1.00 81.56 1004 GLU A N 1
ATOM 7333 C CA . GLU A 1 1004 ? 65.522 3.051 -49.061 1.00 81.56 1004 GLU A CA 1
ATOM 7334 C C . GLU A 1 1004 ? 64.219 3.595 -48.453 1.00 81.56 1004 GLU A C 1
ATOM 7336 O O . GLU A 1 1004 ? 63.147 3.377 -49.007 1.00 81.56 1004 GLU A O 1
ATOM 7341 N N . CYS A 1 1005 ? 64.261 4.348 -47.346 1.00 88.56 1005 CYS A N 1
ATOM 7342 C CA . CYS A 1 1005 ? 63.072 5.040 -46.841 1.00 88.56 1005 CYS A CA 1
ATOM 7343 C C . CYS A 1 1005 ? 63.381 6.393 -46.199 1.00 88.56 1005 CYS A C 1
ATOM 7345 O O . CYS A 1 1005 ? 64.231 6.494 -45.321 1.00 88.56 1005 CYS A O 1
ATOM 7347 N N . THR A 1 1006 ? 62.626 7.423 -46.582 1.00 87.06 1006 THR A N 1
ATOM 7348 C CA . THR A 1 1006 ? 62.791 8.808 -46.123 1.00 87.06 1006 THR A CA 1
ATOM 7349 C C . THR A 1 1006 ? 61.494 9.347 -45.510 1.00 87.06 1006 THR A C 1
ATOM 7351 O O . THR A 1 1006 ? 60.408 9.115 -46.040 1.00 87.06 1006 THR A O 1
ATOM 7354 N N . TYR A 1 1007 ? 61.605 10.103 -44.415 1.00 91.00 1007 TYR A N 1
ATOM 7355 C CA . TYR A 1 1007 ? 60.492 10.675 -43.641 1.00 91.00 1007 TYR A CA 1
ATOM 7356 C C . TYR A 1 1007 ? 60.535 12.214 -43.582 1.00 91.00 1007 TYR A C 1
ATOM 7358 O O . TYR A 1 1007 ? 61.608 12.816 -43.592 1.00 91.00 1007 TYR A O 1
ATOM 7366 N N . CYS A 1 1008 ? 59.372 12.861 -43.459 1.00 89.94 1008 CYS A N 1
ATOM 7367 C CA . CYS A 1 1008 ? 59.250 14.307 -43.234 1.00 89.94 1008 CYS A CA 1
ATOM 7368 C C . CYS A 1 1008 ? 57.986 14.671 -42.425 1.00 89.94 1008 CYS A C 1
ATOM 7370 O O . CYS A 1 1008 ? 57.023 13.914 -42.398 1.00 89.94 1008 CYS A O 1
ATOM 7372 N N . GLU A 1 1009 ? 57.967 15.834 -41.757 1.00 91.00 1009 GLU A N 1
ATOM 7373 C CA . GLU A 1 1009 ? 56.907 16.192 -40.785 1.00 91.00 1009 GLU A CA 1
ATOM 7374 C C . GLU A 1 1009 ? 55.861 17.222 -41.256 1.00 91.00 1009 GLU A C 1
ATOM 7376 O O . GLU A 1 1009 ? 54.870 17.440 -40.558 1.00 91.00 1009 GLU A O 1
ATOM 7381 N N . ALA A 1 1010 ? 56.083 17.920 -42.372 1.00 90.88 1010 ALA A N 1
ATOM 7382 C CA . ALA A 1 1010 ? 55.176 18.976 -42.835 1.00 90.88 1010 ALA A CA 1
ATOM 7383 C C . ALA A 1 1010 ? 54.013 18.411 -43.674 1.00 90.88 1010 ALA A C 1
ATOM 7385 O O . ALA A 1 1010 ? 54.106 17.327 -44.238 1.00 90.88 1010 ALA A O 1
ATOM 7386 N N . ASP A 1 1011 ? 52.895 19.129 -43.760 1.00 91.31 1011 ASP A N 1
ATOM 7387 C CA . ASP A 1 1011 ? 51.764 18.691 -44.587 1.00 91.31 1011 ASP A CA 1
ATOM 7388 C C . ASP A 1 1011 ? 52.166 18.660 -46.076 1.00 91.31 1011 ASP A C 1
ATOM 7390 O O . ASP A 1 1011 ? 52.684 19.645 -46.602 1.00 91.31 1011 ASP A O 1
ATOM 7394 N N . GLY A 1 1012 ? 51.960 17.517 -46.737 1.00 90.38 1012 GLY A N 1
ATOM 7395 C CA . GLY A 1 1012 ? 52.288 17.289 -48.150 1.00 90.38 1012 GLY A CA 1
ATOM 7396 C C . GLY A 1 1012 ? 53.784 17.214 -48.477 1.00 90.38 1012 GLY A C 1
ATOM 7397 O O . GLY A 1 1012 ? 54.144 17.274 -49.645 1.00 90.38 1012 GLY A O 1
ATOM 7398 N N . CYS A 1 1013 ? 54.661 17.090 -47.477 1.00 91.00 1013 CYS A N 1
ATOM 7399 C CA . CYS A 1 1013 ? 56.106 17.237 -47.671 1.00 91.00 1013 CYS A CA 1
ATOM 7400 C C . CYS A 1 1013 ? 56.780 16.147 -48.510 1.00 91.00 1013 CYS A C 1
ATOM 7402 O O . CYS A 1 1013 ? 57.900 16.360 -48.956 1.00 91.00 1013 CYS A O 1
ATOM 7404 N N . ASN A 1 1014 ? 56.151 14.986 -48.706 1.00 91.06 1014 ASN A N 1
ATOM 7405 C CA . ASN A 1 1014 ? 56.726 13.850 -49.424 1.00 91.06 1014 ASN A CA 1
ATOM 7406 C C . ASN A 1 1014 ? 56.598 13.993 -50.955 1.00 91.06 1014 ASN A C 1
ATOM 7408 O O . ASN A 1 1014 ? 56.193 13.049 -51.634 1.00 91.06 1014 ASN A O 1
ATOM 7412 N N . ASP A 1 1015 ? 56.967 15.157 -51.498 1.00 87.50 1015 ASP A N 1
ATOM 7413 C CA . ASP A 1 1015 ? 56.831 15.558 -52.908 1.00 87.50 1015 ASP A CA 1
ATOM 7414 C C . ASP A 1 1015 ? 58.155 15.550 -53.707 1.00 87.50 1015 ASP A C 1
ATOM 7416 O O . ASP A 1 1015 ? 58.212 16.048 -54.830 1.00 87.50 1015 ASP A O 1
ATOM 7420 N N . TRP A 1 1016 ? 59.227 14.949 -53.175 1.00 83.06 1016 TRP A N 1
ATOM 7421 C CA . TRP A 1 1016 ? 60.530 14.836 -53.853 1.00 83.06 1016 TRP A CA 1
ATOM 7422 C C . TRP A 1 1016 ? 60.690 13.530 -54.670 1.00 83.06 1016 TRP A C 1
ATOM 7424 O O . TRP A 1 1016 ? 60.152 12.490 -54.272 1.00 83.06 1016 TRP A O 1
ATOM 7434 N N . PRO A 1 1017 ? 61.436 13.512 -55.796 1.00 74.50 1017 PRO A N 1
ATOM 7435 C CA . PRO A 1 1017 ? 61.682 12.290 -56.577 1.00 74.50 1017 PRO A CA 1
ATOM 7436 C C . PRO A 1 1017 ? 62.492 11.228 -55.815 1.00 74.50 1017 PRO A C 1
ATOM 7438 O O . PRO A 1 1017 ? 63.384 11.559 -55.032 1.00 74.50 1017 PRO A O 1
ATOM 7441 N N . ALA A 1 1018 ? 62.218 9.947 -56.067 1.00 64.31 1018 ALA A N 1
ATOM 7442 C CA . ALA A 1 1018 ? 62.947 8.845 -55.434 1.00 64.31 1018 ALA A CA 1
ATOM 7443 C C . ALA A 1 1018 ? 64.415 8.773 -55.903 1.00 64.31 1018 ALA A C 1
ATOM 7445 O O . ALA A 1 1018 ? 64.720 9.012 -57.071 1.00 64.31 1018 ALA A O 1
ATOM 7446 N N . GLY A 1 1019 ? 65.335 8.449 -54.987 1.00 59.16 1019 GLY A N 1
ATOM 7447 C CA . GLY A 1 1019 ? 66.780 8.397 -55.260 1.00 59.16 1019 GLY A CA 1
ATOM 7448 C C . GLY A 1 1019 ? 67.494 9.759 -55.297 1.00 59.16 1019 GLY A C 1
ATOM 7449 O O . GLY A 1 1019 ? 68.700 9.813 -55.540 1.00 59.16 1019 GLY A O 1
ATOM 7450 N N . ALA A 1 1020 ? 66.795 10.869 -55.035 1.00 51.44 1020 ALA A N 1
ATOM 7451 C CA . ALA A 1 1020 ? 67.435 12.151 -54.752 1.00 51.44 1020 ALA A CA 1
ATOM 7452 C C . ALA A 1 1020 ? 67.905 12.180 -53.287 1.00 51.44 1020 ALA A C 1
ATOM 7454 O O . ALA A 1 1020 ? 67.087 12.137 -52.371 1.00 51.44 1020 ALA A O 1
ATOM 7455 N N . SER A 1 1021 ? 69.218 12.273 -53.048 1.00 43.12 1021 SER A N 1
ATOM 7456 C CA . SER A 1 1021 ? 69.753 12.326 -51.682 1.00 43.12 1021 SER A CA 1
ATOM 7457 C C . SER A 1 1021 ? 69.263 13.569 -50.925 1.00 43.12 1021 SER A C 1
ATOM 7459 O O . SER A 1 1021 ? 69.207 14.674 -51.474 1.00 43.12 1021 SER A O 1
ATOM 7461 N N . ALA A 1 1022 ? 68.945 13.402 -49.636 1.00 45.44 1022 ALA A N 1
ATOM 7462 C CA . ALA A 1 1022 ? 68.224 14.369 -48.790 1.00 45.44 1022 ALA A CA 1
ATOM 7463 C C . ALA A 1 1022 ? 68.960 15.704 -48.488 1.00 45.44 1022 ALA A C 1
ATOM 7465 O O . ALA A 1 1022 ? 68.559 16.478 -47.621 1.00 45.44 1022 ALA A O 1
ATOM 7466 N N . ILE A 1 1023 ? 70.035 16.021 -49.213 1.00 44.97 1023 ILE A N 1
ATOM 7467 C CA . ILE A 1 1023 ? 70.941 17.147 -48.944 1.00 44.97 1023 ILE A CA 1
ATOM 7468 C C . ILE A 1 1023 ? 70.418 18.491 -49.509 1.00 44.97 1023 ILE A C 1
ATOM 7470 O O . ILE A 1 1023 ? 70.962 19.546 -49.182 1.00 44.97 1023 ILE A O 1
ATOM 7474 N N . GLN A 1 1024 ? 69.343 18.514 -50.312 1.00 40.84 1024 GLN A N 1
ATOM 7475 C CA . GLN A 1 1024 ? 68.843 19.759 -50.936 1.00 40.84 1024 GLN A CA 1
ATOM 7476 C C . GLN A 1 1024 ? 67.689 20.480 -50.205 1.00 40.84 1024 GLN A C 1
ATOM 7478 O O . GLN A 1 1024 ? 67.366 21.610 -50.574 1.00 40.84 1024 GLN A O 1
ATOM 7483 N N . ALA A 1 1025 ? 67.127 19.926 -49.123 1.00 41.31 1025 ALA A N 1
ATOM 7484 C CA . ALA A 1 1025 ? 66.011 20.559 -48.397 1.00 41.31 1025 ALA A CA 1
ATOM 7485 C C . ALA A 1 1025 ? 66.413 21.749 -47.485 1.00 41.31 1025 ALA A C 1
ATOM 7487 O O . ALA A 1 1025 ? 65.566 22.552 -47.094 1.00 41.31 1025 ALA A O 1
ATOM 7488 N N . PHE A 1 1026 ? 67.703 21.940 -47.182 1.00 42.06 1026 PHE A N 1
ATOM 7489 C CA . PHE A 1 1026 ? 68.200 23.040 -46.336 1.00 42.06 1026 PHE A CA 1
ATOM 7490 C C . PHE A 1 1026 ? 68.656 24.282 -47.136 1.00 42.06 1026 PHE A C 1
ATOM 7492 O O . PHE A 1 1026 ? 69.818 24.678 -47.045 1.00 42.06 1026 PHE A O 1
ATOM 7499 N N . SER A 1 1027 ? 67.782 24.949 -47.915 1.00 42.94 1027 SER A N 1
ATOM 7500 C CA . SER A 1 1027 ? 68.171 26.254 -48.518 1.00 42.94 1027 SER A CA 1
ATOM 7501 C C . SER A 1 1027 ? 67.095 27.275 -48.962 1.00 42.94 1027 SER A C 1
ATOM 7503 O O . SER A 1 1027 ? 67.463 28.247 -49.621 1.00 42.94 1027 SER A O 1
ATOM 7505 N N . VAL A 1 1028 ? 65.813 27.201 -48.556 1.00 37.47 1028 VAL A N 1
ATOM 7506 C CA . VAL A 1 1028 ? 64.824 28.277 -48.873 1.00 37.47 1028 VAL A CA 1
ATOM 7507 C C . VAL A 1 1028 ? 64.035 28.779 -47.650 1.00 37.47 1028 VAL A C 1
ATOM 7509 O O . VAL A 1 1028 ? 62.812 28.837 -47.647 1.00 37.47 1028 VAL A O 1
ATOM 7512 N N . GLY A 1 1029 ? 64.748 29.186 -46.592 1.00 35.25 1029 GLY A N 1
ATOM 7513 C CA . GLY A 1 1029 ? 64.129 29.750 -45.375 1.00 35.25 1029 GLY A CA 1
ATOM 7514 C C . GLY A 1 1029 ? 64.924 30.839 -44.640 1.00 35.25 1029 GLY A C 1
ATOM 7515 O O . GLY A 1 1029 ? 64.472 31.327 -43.610 1.00 35.25 1029 GLY A O 1
ATOM 7516 N N . ALA A 1 1030 ? 66.100 31.242 -45.141 1.00 36.59 1030 ALA A N 1
ATOM 7517 C CA . ALA A 1 1030 ? 67.061 32.065 -44.388 1.00 36.59 1030 ALA A CA 1
ATOM 7518 C C . ALA A 1 1030 ? 67.504 33.374 -45.083 1.00 36.59 1030 ALA A C 1
ATOM 7520 O O . ALA A 1 1030 ? 68.514 33.960 -44.700 1.00 36.59 1030 ALA A O 1
ATOM 7521 N N . MET A 1 1031 ? 66.773 33.861 -46.097 1.00 37.41 1031 MET A N 1
ATOM 7522 C CA . MET A 1 1031 ? 67.124 35.098 -46.825 1.00 37.41 1031 MET A CA 1
ATOM 7523 C C . MET A 1 1031 ? 65.966 36.097 -47.024 1.00 37.41 1031 MET A C 1
ATOM 7525 O O . MET A 1 1031 ? 65.912 36.778 -48.044 1.00 37.41 1031 MET A O 1
ATOM 7529 N N . LEU A 1 1032 ? 65.063 36.262 -46.041 1.00 34.31 1032 LEU A N 1
ATOM 7530 C CA . LEU A 1 1032 ? 64.093 37.377 -46.080 1.00 34.31 1032 LEU A CA 1
ATOM 7531 C C . LEU A 1 1032 ? 63.700 38.025 -44.730 1.00 34.31 1032 LEU A C 1
ATOM 7533 O O . LEU A 1 1032 ? 62.640 38.634 -44.644 1.00 34.31 1032 LEU A O 1
ATOM 7537 N N . LEU A 1 1033 ? 64.547 37.974 -43.691 1.00 34.72 1033 LEU A N 1
ATOM 7538 C CA . LEU A 1 1033 ? 64.343 38.751 -42.446 1.00 34.72 1033 LEU A CA 1
ATOM 7539 C C . LEU A 1 1033 ? 65.607 39.484 -41.947 1.00 34.72 1033 LEU A C 1
ATOM 7541 O O . LEU A 1 1033 ? 65.913 39.514 -40.759 1.00 34.72 1033 LEU A O 1
ATOM 7545 N N . VAL A 1 1034 ? 66.311 40.164 -42.861 1.00 43.75 1034 VAL A N 1
ATOM 7546 C CA . VAL A 1 1034 ? 67.203 41.297 -42.516 1.00 43.75 1034 VAL A CA 1
ATOM 7547 C C . VAL A 1 1034 ? 66.745 42.564 -43.248 1.00 43.75 1034 VAL A C 1
ATOM 7549 O O . VAL A 1 1034 ? 67.490 43.225 -43.965 1.00 43.75 1034 VAL A O 1
ATOM 7552 N N . ALA A 1 1035 ? 65.468 42.899 -43.069 1.00 40.09 1035 ALA A N 1
ATOM 7553 C CA . ALA A 1 1035 ? 64.904 44.224 -43.302 1.00 40.09 1035 ALA A CA 1
ATOM 7554 C C . ALA A 1 1035 ? 63.613 44.351 -42.476 1.00 40.09 1035 ALA A C 1
ATOM 7556 O O . ALA A 1 1035 ? 62.868 43.387 -42.357 1.00 40.09 1035 ALA A O 1
ATOM 7557 N N . ILE A 1 1036 ? 63.332 45.546 -41.941 1.00 40.12 1036 ILE A N 1
ATOM 7558 C CA . ILE A 1 1036 ? 62.138 45.850 -41.118 1.00 40.12 1036 ILE A CA 1
ATOM 7559 C C . ILE A 1 1036 ? 62.181 45.254 -39.689 1.00 40.12 1036 ILE A C 1
ATOM 7561 O O . ILE A 1 1036 ? 61.185 44.815 -39.128 1.00 40.12 1036 ILE A O 1
ATOM 7565 N N . ALA A 1 1037 ? 63.329 45.398 -39.023 1.00 32.94 1037 ALA A N 1
ATOM 7566 C CA . ALA A 1 1037 ? 63.348 45.762 -37.602 1.00 32.94 1037 ALA A CA 1
ATOM 7567 C C . ALA A 1 1037 ? 63.592 47.281 -37.508 1.00 32.94 1037 ALA A C 1
ATOM 7569 O O . ALA A 1 1037 ? 64.703 47.742 -37.254 1.00 32.94 1037 ALA A O 1
ATOM 7570 N N . GLY A 1 1038 ? 62.568 48.077 -37.831 1.00 45.75 1038 GLY A N 1
ATOM 7571 C CA . GLY A 1 1038 ? 62.689 49.530 -37.967 1.00 45.75 1038 GLY A CA 1
ATOM 7572 C C . GLY A 1 1038 ? 61.364 50.242 -37.722 1.00 45.75 1038 GLY A C 1
ATOM 7573 O O . GLY A 1 1038 ? 60.588 50.417 -38.657 1.00 45.75 1038 GLY A O 1
ATOM 7574 N N . LYS A 1 1039 ? 61.179 50.714 -36.478 1.00 38.34 1039 LYS A N 1
ATOM 7575 C CA . LYS A 1 1039 ? 59.907 51.150 -35.855 1.00 38.34 1039 LYS A CA 1
ATOM 7576 C C . LYS A 1 1039 ? 58.985 49.947 -35.562 1.00 38.34 1039 LYS A C 1
ATOM 7578 O O . LYS A 1 1039 ? 58.832 49.081 -36.407 1.00 38.34 1039 LYS A O 1
ATOM 7583 N N . PHE A 1 1040 ? 58.369 49.825 -34.387 1.00 31.34 1040 PHE A N 1
ATOM 7584 C CA . PHE A 1 1040 ? 58.042 50.863 -33.404 1.00 31.34 1040 PHE A CA 1
ATOM 7585 C C . PHE A 1 1040 ? 58.569 50.563 -31.991 1.00 31.34 1040 PHE A C 1
ATOM 7587 O O . PHE A 1 1040 ? 58.301 49.508 -31.432 1.00 31.34 1040 PHE A O 1
ATOM 7594 N N . PHE A 1 1041 ? 59.228 51.558 -31.392 1.00 43.28 1041 PHE A N 1
ATOM 7595 C CA . PHE A 1 1041 ? 59.042 51.863 -29.974 1.00 43.28 1041 PHE A CA 1
ATOM 7596 C C . PHE A 1 1041 ? 57.977 52.962 -29.902 1.00 43.28 1041 PHE A C 1
ATOM 7598 O O . PHE A 1 1041 ? 58.258 54.070 -30.369 1.00 43.28 1041 PHE A O 1
ATOM 7605 N N . TYR A 1 1042 ? 56.795 52.652 -29.369 1.00 41.06 1042 TYR A N 1
ATOM 7606 C CA . TYR A 1 1042 ? 56.086 53.442 -28.349 1.00 41.06 1042 TYR A CA 1
ATOM 7607 C C . TYR A 1 1042 ? 54.840 52.699 -27.861 1.00 41.06 1042 TYR A C 1
ATOM 7609 O O . TYR A 1 1042 ? 54.188 52.068 -28.720 1.00 41.06 1042 TYR A O 1
#

Foldseek 3Di:
DDDDDDDDDDDDDDDDDPPLDWAKEFFDKLVVPLCLQWVPDDGHMDTDPDSPWWWKWFADPFIIGTDTPVPPHDDDQDDQGMDTGNHHHPHRDNPPPQFEWEQFDWFQVLLADPDCPSITGASTDDNFKWKKKAQQDPSNTIGIGIPRPDCPDPNNVSLVVCVVVQRIDIDDDGHPHGDGQKAFFPAWEFADWDDPCSVQPDCVPRTDTAGDIDGRRDFWKWKWAQDPVRIIGTDTLPHPPDDPVLNVCVVVPPPRMDIDGHHHCNNFPWDFAWEFWDWCVVDVCLVPVPDDTDTDTDDTDTQLQFFKKWAADPNIIGIDTSVVDDPVRSVQQPDPPHRMHTDRHHHCVPAHQAWEQFDKLVVPLCLAKPPDLVVSCVSTDGDPDPPWWWKWWADPQMIGTDTPVVDDDDPDTFMDTGDHHHPVSAHPPVPFAWEQFDKFPVQQADDDCPSGIGASGDDPPKWWKWAADPVRMIGIDILPHPVCVVVNVQQVLPPPPLGSIDTDDDHHPHRDRFKDWFDAFEAWDKFQCLLAQADPDQHHGAGDIDGPSHAFKWKWFADQVRMIGTDTLPGPVDDPVSNCCCVNPCAFGMPIDHHHHPSRDHDDGFAWEQFDKCVVPVCLLVVPDDGDIDGDDRHDDAAKKWFADPNITGIDGPRVDDPVVNVCQLFHLGMHTDHGHHPVSDNHAAKEAFDKCVPVNLCQQQVVPPVRMDRDRDSQWWKKWFADPFQIIGIDICVVCCVVCVPDDLQGMDIGRDRHPNRHRPSPPFAWEQFDKFADVLQAQADPDPPRTTGARGGDPQKKWKWAADPNMIGIHICSHPDPNNVRLVVLPLRIDIGRPDHHPVRHRQKAAFPEWEQFDDQVDQQQQAFDDLVRTDTDGDIDGRSDDKKKKKAHDDNHIGTGICRNPVVVDDPPDPRIDIDDHYHPSRFHNDFAWEWWDKCPDPPRVCVQPQLVVTDTDTADDRHCGLVQFWKKWAQDPVGMTGIDTSNVDDPVVSVLQPDLPHLRMHIDHHHHPPRDHRPDRPPPPPDDDPPDPPDPPPDDDD

pLDDT: mean 82.94, std 12.65, range [30.05, 96.06]

Solvent-accessible surface area (backbone atoms only — not comparable to full-atom values): 57254 Å² total; per-residue (Å²): 131,90,83,86,90,84,92,87,88,81,91,81,91,83,86,84,75,84,72,74,67,59,29,37,20,33,40,44,42,22,85,84,36,50,43,56,32,42,60,84,53,91,69,52,73,44,75,39,98,41,52,85,48,31,20,21,37,32,59,57,103,35,29,25,36,33,22,38,39,85,78,75,45,97,69,84,81,66,62,93,54,26,51,73,38,85,52,67,50,62,52,68,68,66,71,56,85,80,59,45,28,17,30,45,47,71,37,53,80,45,22,52,62,90,69,70,87,43,57,39,46,43,50,37,61,48,99,83,44,31,19,28,34,26,51,79,52,96,82,39,38,15,24,32,27,45,72,53,52,63,74,84,41,69,53,44,41,53,25,63,69,33,40,85,74,51,24,32,40,72,37,71,58,71,52,56,47,45,71,51,39,60,44,75,44,89,44,30,16,30,49,40,67,70,40,71,61,47,65,71,49,48,57,90,78,32,53,42,70,42,80,37,70,35,46,43,44,54,83,64,38,22,26,32,37,50,46,100,82,76,29,30,32,31,26,39,50,74,27,96,82,49,54,70,68,58,40,56,37,45,76,72,61,34,95,50,39,48,77,38,75,53,71,30,44,37,60,62,55,64,65,78,33,37,16,36,68,41,46,31,93,82,34,87,39,47,73,74,62,73,70,93,78,77,64,41,79,40,67,74,39,50,78,94,31,35,26,10,22,38,37,46,60,100,85,36,30,36,29,29,41,34,48,77,51,53,74,68,54,50,54,44,27,71,35,99,82,47,62,31,40,68,40,77,44,57,22,46,37,50,52,73,54,30,32,15,28,46,42,42,21,84,82,41,43,60,64,38,34,58,87,53,53,75,71,50,54,81,36,52,39,73,33,99,35,24,70,40,34,18,28,34,35,50,55,97,32,26,30,39,27,28,36,45,83,84,50,81,81,60,96,90,50,62,60,49,76,39,87,49,70,41,57,47,50,69,62,80,54,88,80,57,56,30,14,32,50,43,63,37,82,82,40,42,74,72,89,63,79,71,52,60,38,44,37,45,39,59,56,101,82,53,30,18,25,32,37,44,47,100,84,72,39,22,33,31,23,35,68,70,20,74,91,34,45,73,61,43,58,65,33,70,78,35,89,86,80,70,36,40,36,46,70,37,74,60,70,52,57,44,60,68,69,48,58,44,74,50,83,51,28,14,38,70,45,74,34,61,82,52,34,48,66,48,77,95,60,91,39,49,72,42,50,54,58,39,46,35,39,58,77,78,32,18,26,39,36,50,46,74,85,67,34,20,38,29,29,37,50,66,18,83,86,49,53,68,69,58,36,49,47,43,68,76,44,73,44,66,56,20,48,70,37,73,54,73,41,54,57,26,68,59,73,82,66,65,47,36,18,41,41,41,40,28,88,82,40,67,36,50,44,71,67,52,77,90,74,48,67,38,68,37,69,96,39,88,38,80,41,14,23,38,36,46,57,98,87,36,26,38,32,26,41,38,34,75,52,54,91,72,50,56,68,39,24,76,76,41,94,45,24,41,65,44,68,56,73,39,49,50,57,69,67,68,72,30,32,20,40,41,41,40,15,84,80,56,34,48,30,43,42,66,46,76,50,72,80,45,59,42,73,46,90,46,80,82,50,38,15,21,31,34,53,47,99,81,23,25,33,36,32,25,42,33,90,75,48,50,86,80,47,84,75,67,37,90,79,38,31,53,77,41,80,48,70,47,56,52,52,68,55,78,46,84,85,57,54,31,17,31,61,44,71,35,71,65,80,51,27,44,62,51,68,94,54,68,92,52,52,38,64,48,48,31,59,57,96,83,50,29,23,28,38,26,62,56,100,81,31,28,25,29,28,37,67,63,35,98,42,73,51,41,56,49,25,68,71,47,46,84,31,26,48,69,44,66,71,70,69,36,60,50,24,69,43,39,53,43,78,48,84,51,24,21,29,67,42,47,52,86,38,70,53,44,24,22,8,51,60,80,88,60,46,42,68,45,78,46,66,43,42,54,60,61,84,83,35,27,25,33,32,79,39,91,95,20,8,36,31,28,35,36,75,68,40,57,85,83,57,42,93,88,43,85,70,43,51,71,39,67,65,65,35,58,45,24,63,39,78,49,71,50,30,16,27,69,44,33,33,83,41,90,94,29,60,48,46,30,72,49,28,78,81,54,71,56,43,74,51,79,69,58,73,41,30,62,89,45,50,24,15,28,41,36,42,49,99,89,68,43,28,38,33,31,41,34,65,80,42,56,72,70,57,38,54,47,21,68,34,93,89,36,88,47,21,44,57,44,73,52,74,40,58,58,48,68,45,68,89,62,72,85,79,73,78,85,75,88,85,87,86,82,81,90,70,84,93,69,81,84,92,131

Sequence (1042 aa):
MERKIFNVLIFVIFGISLAQGQRLCYNCDSATDATCATLSSTLPQKTCASATDTCFTAIIDTRTVRGCLAEDYTGPCEGPLCESCGANYCNAAIFPSNRAQCHRCEGAQCAEITNNDNLEVCTSYNENDSCYTVVVDDTLVTYRGCFSDPATTTGRQECTRLDAQGFCISCAGAACNNQPAIAASQMECMKCNGDASCRYGQPQDFGLQCLHDTLLGRPEYCYSYVTGGNSVTRGCLYDPFTDENYLEQCETGAVNCTLCTFNLCNYESYAYHTCFSCDGHTDPNCGTLDGWYEPQECPSGTIDQVGCFTATTDGVPMRGCKSQLNTDEITFCSSSQSSCSLCDGDNCNGRPPKTCITCDSSDDVNCATVADPTALLQYSQECSSSSAICISRISNGYTQRACSGSISCQSGNPCMQCDGPNCNDQVLPTDRLKCHKCSGAGCADISDEANLEYCELYDANDQCFTVVTDAEVAHRGCYSDPSSAAAKSVCTQHESGNDRCVKCSGEGCNTQVTKSPATLSCIKCTGPSCSDSQASTPGQACFGDVLLGRTESCYSYIHDNGQVERGCLYDPSTSQAISNECSNSPGGRCKVCTGGNCNTEQLEVTETCYSCDSSLDPGCATMTGTIATKQCPIGTVLGCFRSEVDGIVVRGCAGELQGGEIGLCQRGTTCKLCDGNNCNEKVDFQRCYTCNSANSGAACTDLQDVANQAVCTDYMDSCIVAIGQNGETIRGCASTYLPDFPTCNSYTCQICAGGYCNGAVFPAARKQCHQCSGTDACIQSLTSASDTLKVCTTYEAADQCYTVVTDGEVHRGCTSDTSQGNTNCNAAGASCIKCLEGNGCNSLAARSAPTLSCIKCAANDVACLWGFSDSAVERCVNDVWIGTQETCYRMISGSSAVRGCTLDNPTQCPDSNTACIKCTGNACNSVTFKYQQCLHCSSDTEGQESCGSEPTEYSSTQCSGDSQTYEGRGCYVLVDDDGVVKRGCAKDLGDQLLTQCKSEDNEECTYCEADGCNDWPAGASAIQAFSVGAMLLVAIAGKFFY

Secondary structure (DSSP, 8-state):
-----------------------EEE-EETTT-THHHH-SSPPPEEE-S-TT--EEEEEETTEEEEEEHHHH--S---STTEEEESSTT-TTS-SSTT--EEE-EEEGGGSS--SSTTEEE-SS--TT--EEEEE-STT--EEEEETTS-TTSHHHHHHHHHHTTT-EEEE-STT-----SEEE---EEE-EESSHHHHH--HHHHEEE--SEEETTPPP-EEEEE-TTS-EEEEETT-TTS-HHHHHHHHTT-TTEEEE-STTGGGSPPP--EE--EETTT-TTTTTT-S--PPEEPPP--TTT-SEEEEEETTEEEEEEGGGS-HHHHHHHTSTTSSEEEE-STTTTSSSPPEEE-EETTT-THHHH-S-HHHHGGGEEE-S-TT--EEEEEETTEEEEEEBTTB-PPTTS-EEEE-STT-TTS-SSTT--EEE-EESGGGS---SSTTEEE-SS--TT--EEEEE-TTS-EEEEESS-STTHHHHHHHGGGTTTS-SEEEE-STT-----SEEE---EE--EEEGGGSSPPP----EEP-SEEETTPPPEEEEEE-TTS-EEEEETT-TTS-HHHHHHHHH--STTEEEEESTT-TTS------EEE-EETTT-THHHHT-S-PPEEEPPS-S--SEEEEEETTEEEEEEGGGS-TTTHHHHTT-SSEEEE-STTGGG-SS--EEE-EEHHHHTHHHHS----S-EEE-SSTT--EEEEE-TTS-EEEEEHHHHGGG-SS--TTTEEEE-STT-TTS-SSTT--EEE-EEESSTTTS---S-GGGEEE-SS--TT--EEEEEETTEEEEEESSS--HHHHHHHHHGGGSEEE-SSTT-TTS-SEE----EEE-B-TT-GGGGSB--GGGEEE--SPEETT----EEEEEETTEEEEEETTTSTTTS-TT-TTEEEE-STTTT-S-S---EE--EETTSTT-GGGTT-GGGS--EEPPSS--BSTT--EEEEE-TT--EEEEEGGGS-HHHHHHHT-TT-SSEEEE-STT---SPTT--GGGSSSSSSSS-SS-------

Nearest PDB structures (foldseek):
  3laq-assembly2_V  TM=2.108E-01  e=2.186E-05  Mus musculus
  7e17-assembly1_A  TM=1.809E-01  e=7.251E-03  Homo sapiens
  6ey5-assembly1_A  TM=1.380E-01  e=2.160E+00  Porphyromonas gingivalis

Organism: Lutzomyia longipalpis (NCBI:txid7200)